Protein AF-0000000082833493 (afdb_homodimer)

Radius of gyration: 32.74 Å; Cα contacts (8 Å, |Δi|>4): 1853; chains: 2; bounding box: 82×92×68 Å

Sequence (1070 aa):
MSSVTVDHVSPGHGHGHDDHHHATPTGWRRWLFATNHKDIGTMYLIFSFVMLLEGGTLALLLRTELFEPGLQFFRPELFNQFTTMHGLIMVFGAIMPAFVGFANWMIPMQIGASDMAFARMNNFSFWLLPVAAIMLTASFFVPGGATAAGWTLYAPLSLQMGPGMDLAIFAMHIMGASSIMGAINIIVTVLNMRAPGMTLMKMPLFCWTWLITAFLLLAVMPVLAAAITMVLTDRHFGTGFFNAAAGGDPVLYQHVFWFFGHPEVYIMILPAFGIVSAIVPAFARKKLFGYASMVYATASIAVLSFIVWAHHMFTTGMPVTGQLYFMYATMLISIPTGVKVFNWVATMWRGSMTFETPMLFSIGFIFVFTMGGFTGLILSVAPIDIQVHDTYYVVAHFHYVLVAGSLFALFAGTYYWLPKWTGRMYSEKLGKLHFWSTLISFNVTFFPMHFLGLAGMPRRYADYAAQFTTFHQIATIGAFWFGLSQLIFLWAVLRCYMGKGEKATAKPWEGAEGLEWTVPSPAPFHTFETPPEVKMSSVTVDHVSPGHGHGHDDHHHATPTGWRRWLFATNHKDIGTMYLIFSFVMLLEGGTLALLLRTELFEPGLQFFRPELFNQFTTMHGLIMVFGAIMPAFVGFANWMIPMQIGASDMAFARMNNFSFWLLPVAAIMLTASFFVPGGATAAGWTLYAPLSLQMGPGMDLAIFAMHIMGASSIMGAINIIVTVLNMRAPGMTLMKMPLFCWTWLITAFLLLAVMPVLAAAITMVLTDRHFGTGFFNAAAGGDPVLYQHVFWFFGHPEVYIMILPAFGIVSAIVPAFARKKLFGYASMVYATASIAVL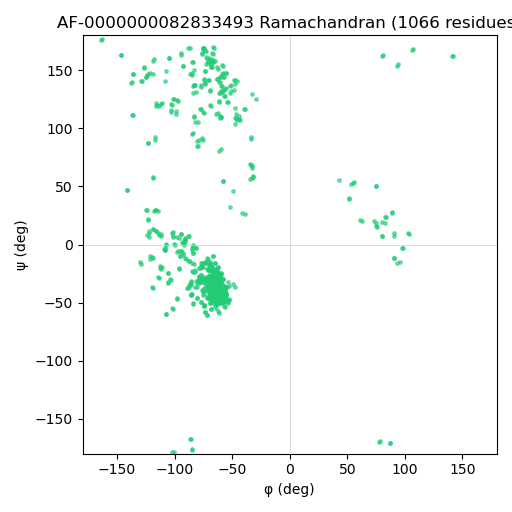SFIVWAHHMFTTGMPVTGQLYFMYATMLISIPTGVKVFNWVATMWRGSMTFETPMLFSIGFIFVFTMGGFTGLILSVAPIDIQVHDTYYVVAHFHYVLVAGSLFALFAGTYYWLPKWTGRMYSEKLGKLHFWSTLISFNVTFFPMHFLGLAGMPRRYADYAAQFTTFHQIATIGAFWFGLSQLIFLWAVLRCYMGKGEKATAKPWEGAEGLEWTVPSPAPFHTFETPPEVK

pLDDT: mean 92.71, std 12.49, range [27.11, 98.75]

InterPro domains:
  IPR000883 Cytochrome c oxidase subunit I [PF00115] (39-480)
  IPR000883 Cytochrome c oxidase subunit I [PR01165] (30-55)
  IPR000883 Cytochrome c oxidase subunit I [PR01165] (77-100)
  IPR000883 Cytochrome c oxidase subunit I [PR01165] (104-128)
  IPR000883 Cytochrome c oxidase subunit I [PR01165] (147-159)
  IPR000883 Cytochrome c oxidase subunit I [PR01165] (176-194)
  IPR000883 Cytochrome c oxidase subunit I [PR01165] (205-224)
  IPR000883 Cytochrome c oxidase subunit I [PR01165] (256-277)
  IPR000883 Cytochrome c oxidase subunit I [PR01165] (302-317)
  IPR000883 Cytochrome c oxidase subunit I [PR01165] (326-347)
  IPR000883 Cytochrome c oxidase subunit I [PR01165] (361-379)
  IPR000883 Cytochrome c oxidase subunit I [PR01165] (389-408)
  IPR000883 Cytochrome c oxidase subunit I [PR01165] (439-460)
  IPR000883 Cytochrome c oxidase subunit I [PTHR10422] (28-535)
  IPR014241 Cytochrome c oxidase, subunit I bacterial type [TIGR02891] (31-534)
  IPR023615 Cytochrome c oxidase, subunit I, copper-binding site [PS00077] (258-312)
  IPR023616 Cytochrome c oxidase-like, subunit I domain [PS50855] (22-535)
  IPR033944 Cytochrome c oxidase subunit I domain [cd01663] (35-519)
  IPR036927 Cytochrome c oxidase-like, subunit I superfamily [G3DSA:1.20.210.10] (17-535)
  IPR036927 Cytochrome c oxidase-like, subunit I superfamily [SSF81442] (27-534)

Structure (mmCIF, N/CA/C/O backbone):
data_AF-0000000082833493-model_v1
#
loop_
_entity.id
_entity.type
_entity.pdbx_description
1 polymer 'Cytochrome c oxidase subunit 1'
#
loop_
_atom_site.group_PDB
_atom_site.id
_atom_site.type_symbol
_atom_site.label_atom_id
_atom_site.label_alt_id
_atom_site.label_comp_id
_atom_site.label_asym_id
_atom_site.label_entity_id
_atom_site.label_seq_id
_atom_site.pdbx_PDB_ins_code
_atom_site.Cartn_x
_atom_site.Cartn_y
_atom_site.Cartn_z
_atom_site.occupancy
_atom_site.B_iso_or_equiv
_atom_site.auth_seq_id
_atom_site.auth_comp_id
_atom_site.auth_asym_id
_atom_site.auth_atom_id
_atom_site.pdbx_PDB_model_num
ATOM 1 N N . MET A 1 1 ? 26.547 10.492 4.141 1 30.23 1 MET A N 1
ATOM 2 C CA . MET A 1 1 ? 26.688 11.406 5.27 1 30.23 1 MET A CA 1
ATOM 3 C C . MET A 1 1 ? 27.828 12.391 5.027 1 30.23 1 MET A C 1
ATOM 5 O O . MET A 1 1 ? 28.984 11.984 4.871 1 30.23 1 MET A O 1
ATOM 9 N N . SER A 1 2 ? 27.422 13.469 4.418 1 37.22 2 SER A N 1
ATOM 10 C CA . SER A 1 2 ? 28.391 14.484 4.012 1 37.22 2 SER A CA 1
ATOM 11 C C . SER A 1 2 ? 29.156 15.039 5.215 1 37.22 2 SER A C 1
ATOM 13 O O . SER A 1 2 ? 28.578 15.242 6.285 1 37.22 2 SER A O 1
ATOM 15 N N . SER A 1 3 ? 30.344 14.703 5.25 1 40.12 3 SER A N 1
ATOM 16 C CA . SER A 1 3 ? 31.25 15.312 6.227 1 40.12 3 SER A CA 1
ATOM 17 C C . SER A 1 3 ? 31.344 16.812 6.02 1 40.12 3 SER A C 1
ATOM 19 O O . SER A 1 3 ? 31.453 17.281 4.883 1 40.12 3 SER A O 1
ATOM 21 N N . VAL A 1 4 ? 30.812 17.5 6.93 1 49.12 4 VAL A N 1
ATOM 22 C CA . VAL A 1 4 ? 30.922 18.953 6.93 1 49.12 4 VAL A CA 1
ATOM 23 C C . VAL A 1 4 ? 32.25 19.375 7.539 1 49.12 4 VAL A C 1
ATOM 25 O O . VAL A 1 4 ? 32.625 18.906 8.625 1 49.12 4 VAL A O 1
ATOM 28 N N . THR A 1 5 ? 33.25 19.828 6.809 1 40.78 5 THR A N 1
ATOM 29 C CA . THR A 1 5 ? 34.438 20.453 7.395 1 40.78 5 THR A CA 1
ATOM 30 C C . THR A 1 5 ? 34.125 21.875 7.852 1 40.78 5 THR A C 1
ATOM 32 O O . THR A 1 5 ? 33.812 22.734 7.031 1 40.78 5 THR A O 1
ATOM 35 N N . VAL A 1 6 ? 33.75 22.016 9.031 1 43.41 6 VAL A N 1
ATOM 36 C CA . VAL A 1 6 ? 33.656 23.375 9.562 1 43.41 6 VAL A CA 1
ATOM 37 C C . VAL A 1 6 ? 35.031 23.875 9.984 1 43.41 6 VAL A C 1
ATOM 39 O O . VAL A 1 6 ? 35.688 23.25 10.82 1 43.41 6 VAL A O 1
ATOM 42 N N . ASP A 1 7 ? 35.969 24.531 9.25 1 33.78 7 ASP A N 1
ATOM 43 C CA . ASP A 1 7 ? 37.219 25.172 9.656 1 33.78 7 ASP A CA 1
ATOM 44 C C . ASP A 1 7 ? 37.031 25.984 10.93 1 33.78 7 ASP A C 1
ATOM 46 O O . ASP A 1 7 ? 36.125 26.844 10.992 1 33.78 7 ASP A O 1
ATOM 50 N N . HIS A 1 8 ? 37.531 25.5 11.992 1 35.41 8 HIS A N 1
ATOM 51 C CA . HIS A 1 8 ? 37.594 26.281 13.227 1 35.41 8 HIS A CA 1
ATOM 52 C C . HIS A 1 8 ? 38.438 27.531 13.062 1 35.41 8 HIS A C 1
ATOM 54 O O . HIS A 1 8 ? 39.656 27.438 12.828 1 35.41 8 HIS A O 1
ATOM 60 N N . VAL A 1 9 ? 38.094 28.641 12.531 1 33.94 9 VAL A N 1
ATOM 61 C CA . VAL A 1 9 ? 38.812 29.906 12.547 1 33.94 9 VAL A CA 1
ATOM 62 C C . VAL A 1 9 ? 39.312 30.203 13.961 1 33.94 9 VAL A C 1
ATOM 64 O O . VAL A 1 9 ? 38.531 30.156 14.914 1 33.94 9 VAL A O 1
ATOM 67 N N . SER A 1 10 ? 40.562 30.094 14.258 1 32.34 10 SER A N 1
ATOM 68 C CA . SER A 1 10 ? 41.25 30.594 15.445 1 32.34 10 SER A CA 1
ATOM 69 C C . SER A 1 10 ? 40.938 32.094 15.656 1 32.34 10 SER A C 1
ATOM 71 O O . SER A 1 10 ? 40.812 32.844 14.688 1 32.34 10 SER A O 1
ATOM 73 N N . PRO A 1 11 ? 40.656 32.594 16.875 1 33.34 11 PRO A N 1
ATOM 74 C CA . PRO A 1 11 ? 40.406 34 17.203 1 33.34 11 PRO A CA 1
ATOM 75 C C . PRO A 1 11 ? 41.594 34.906 16.812 1 33.34 11 PRO A C 1
ATOM 77 O O . PRO A 1 11 ? 42.656 34.844 17.422 1 33.34 11 PRO A O 1
ATOM 80 N N . GLY A 1 12 ? 42.125 34.969 15.625 1 29.08 12 GLY A N 1
ATOM 81 C CA . GLY A 1 12 ? 43.156 36 15.438 1 29.08 12 GLY A CA 1
ATOM 82 C C . GLY A 1 12 ? 42.781 37.344 15.984 1 29.08 12 GLY A C 1
ATOM 83 O O . GLY A 1 12 ? 41.594 37.625 16.219 1 29.08 12 GLY A O 1
ATOM 84 N N . HIS A 1 13 ? 43.75 38.125 16.625 1 33.56 13 HIS A N 1
ATOM 85 C CA . HIS A 1 13 ? 43.688 39.469 17.219 1 33.56 13 HIS A CA 1
ATOM 86 C C . HIS A 1 13 ? 43.062 40.438 16.25 1 33.56 13 HIS A C 1
ATOM 88 O O . HIS A 1 13 ? 43.719 40.906 15.305 1 33.56 13 HIS A O 1
ATOM 94 N N . GLY A 1 14 ? 42 40.125 15.617 1 27.11 14 GLY A N 1
ATOM 95 C CA . GLY A 1 14 ? 41.375 41 14.617 1 27.11 14 GLY A CA 1
ATOM 96 C C . GLY A 1 14 ? 41.219 42.438 15.086 1 27.11 14 GLY A C 1
ATOM 97 O O . GLY A 1 14 ? 41.219 42.719 16.281 1 27.11 14 GLY A O 1
ATOM 98 N N . HIS A 1 15 ? 41.875 43.406 14.406 1 33.81 15 HIS A N 1
ATOM 99 C CA . HIS A 1 15 ? 41.469 44.812 14.5 1 33.81 15 HIS A CA 1
ATOM 100 C C . HIS A 1 15 ? 39.969 44.938 14.766 1 33.81 15 HIS A C 1
ATOM 102 O O . HIS A 1 15 ? 39.188 44.062 14.391 1 33.81 15 HIS A O 1
ATOM 108 N N . GLY A 1 16 ? 39.594 45.656 15.828 1 31 16 GLY A N 1
ATOM 109 C CA . GLY A 1 16 ? 38.312 46.031 16.375 1 31 16 GLY A CA 1
ATOM 110 C C . GLY A 1 16 ? 37.281 46.375 15.32 1 31 16 GLY A C 1
ATOM 111 O O . GLY A 1 16 ? 37.062 47.562 15.008 1 31 16 GLY A O 1
ATOM 112 N N . HIS A 1 17 ? 37.406 45.812 14.078 1 31.58 17 HIS A N 1
ATOM 113 C CA . HIS A 1 17 ? 36.219 46.219 13.344 1 31.58 17 HIS A CA 1
ATOM 114 C C . HIS A 1 17 ? 34.938 46.031 14.188 1 31.58 17 HIS A C 1
ATOM 116 O O . HIS A 1 17 ? 34.844 45.062 14.961 1 31.58 17 HIS A O 1
ATOM 122 N N . ASP A 1 18 ? 34.312 47.125 14.562 1 31.5 18 ASP A N 1
ATOM 123 C CA . ASP A 1 18 ? 33 47.219 15.211 1 31.5 18 ASP A CA 1
ATOM 124 C C . ASP A 1 18 ? 32.094 46.094 14.734 1 31.5 18 ASP A C 1
ATOM 126 O O . ASP A 1 18 ? 31.75 46.031 13.547 1 31.5 18 ASP A O 1
ATOM 130 N N . ASP A 1 19 ? 32.406 44.875 15.086 1 35.03 19 ASP A N 1
ATOM 131 C CA . ASP A 1 19 ? 31.391 43.844 15 1 35.03 19 ASP A CA 1
ATOM 132 C C . ASP A 1 19 ? 29.984 44.375 15.258 1 35.03 19 ASP A C 1
ATOM 134 O O . ASP A 1 19 ? 29.641 44.719 16.391 1 35.03 19 ASP A O 1
ATOM 138 N N . HIS A 1 20 ? 29.578 45.344 14.422 1 34.84 20 HIS A N 1
ATOM 139 C CA . HIS A 1 20 ? 28.156 45.688 14.555 1 34.84 20 HIS A CA 1
ATOM 140 C C . HIS A 1 20 ? 27.328 44.438 14.898 1 34.84 20 HIS A C 1
ATOM 142 O O . HIS A 1 20 ? 27.016 43.625 14.016 1 34.84 20 HIS A O 1
ATOM 148 N N . HIS A 1 21 ? 27.641 43.781 15.93 1 41.12 21 HIS A N 1
ATOM 149 C CA . HIS A 1 21 ? 26.625 42.875 16.5 1 41.12 21 HIS A CA 1
ATOM 150 C C . HIS A 1 21 ? 25.219 43.469 16.312 1 41.12 21 HIS A C 1
ATOM 152 O O . HIS A 1 21 ? 24.906 44.5 16.859 1 41.12 21 HIS A O 1
ATOM 158 N N . HIS A 1 22 ? 24.75 43.531 15.156 1 50.31 22 HIS A N 1
ATOM 159 C CA . HIS A 1 22 ? 23.359 43.938 15.008 1 50.31 22 HIS A CA 1
ATOM 160 C C . HIS A 1 22 ? 22.516 43.438 16.172 1 50.31 22 HIS A C 1
ATOM 162 O O . HIS A 1 22 ? 22.484 42.219 16.438 1 50.31 22 HIS A O 1
ATOM 168 N N . ALA A 1 23 ? 22.359 44.156 17.188 1 57.97 23 ALA A N 1
ATOM 169 C CA . ALA A 1 23 ? 21.562 43.969 18.391 1 57.97 23 ALA A CA 1
ATOM 170 C C . ALA A 1 23 ? 20.219 43.344 18.078 1 57.97 23 ALA A C 1
ATOM 172 O O . ALA A 1 23 ? 19.578 43.688 17.078 1 57.97 23 ALA A O 1
ATOM 173 N N . THR A 1 24 ? 19.938 42.188 18.562 1 68.06 24 THR A N 1
ATOM 174 C CA . THR A 1 24 ? 18.609 41.562 18.516 1 68.06 24 THR A CA 1
ATOM 175 C C . THR A 1 24 ? 17.547 42.562 18.953 1 68.06 24 THR A C 1
ATOM 177 O O . THR A 1 24 ? 17.641 43.156 20.031 1 68.06 24 THR A O 1
ATOM 180 N N . PRO A 1 25 ? 16.734 43.031 18.016 1 74.88 25 PRO A N 1
ATOM 181 C CA . PRO A 1 25 ? 15.648 43.938 18.406 1 74.88 25 PRO A CA 1
ATOM 182 C C . PRO A 1 25 ? 14.852 43.438 19.594 1 74.88 25 PRO A C 1
ATOM 184 O O . PRO A 1 25 ? 14.789 42.219 19.844 1 74.88 25 PRO A O 1
ATOM 187 N N . THR A 1 26 ? 14.461 44.344 20.469 1 80.88 26 THR A N 1
ATOM 188 C CA . THR A 1 26 ? 13.672 44 21.641 1 80.88 26 THR A CA 1
ATOM 189 C C . THR A 1 26 ? 12.32 44.688 21.625 1 80.88 26 THR A C 1
ATOM 191 O O . THR A 1 26 ? 12.102 45.625 20.828 1 80.88 26 THR A O 1
ATOM 194 N N . GLY A 1 27 ? 11.398 44.188 22.344 1 83.31 27 GLY A N 1
ATOM 195 C CA . GLY A 1 27 ? 10.109 44.844 22.484 1 83.31 27 GLY A CA 1
ATOM 196 C C . GLY A 1 27 ? 9.125 44.469 21.391 1 83.31 27 GLY A C 1
ATOM 197 O O . GLY A 1 27 ? 9.312 43.469 20.688 1 83.31 27 GLY A O 1
ATOM 198 N N . TRP A 1 28 ? 8.008 45.125 21.312 1 86.5 28 TRP A N 1
ATOM 199 C CA . TRP A 1 28 ? 6.93 44.812 20.375 1 86.5 28 TRP A CA 1
ATOM 200 C C . TRP A 1 28 ? 7.383 45.031 18.938 1 86.5 28 TRP A C 1
ATOM 202 O O . TRP A 1 28 ? 6.883 44.375 18.016 1 86.5 28 TRP A O 1
ATOM 212 N N . ARG A 1 29 ? 8.344 45.844 18.625 1 86.25 29 ARG A N 1
ATOM 213 C CA . ARG A 1 29 ? 8.836 46.125 17.281 1 86.25 29 ARG A CA 1
ATOM 214 C C . ARG A 1 29 ? 9.594 44.938 16.703 1 86.25 29 ARG A C 1
ATOM 216 O O . ARG A 1 29 ? 9.602 44.75 15.492 1 86.25 29 ARG A O 1
ATOM 223 N N . ARG A 1 30 ? 10.195 44.156 17.562 1 86.75 30 ARG A N 1
ATOM 224 C CA . ARG A 1 30 ? 10.883 42.938 17.125 1 86.75 30 ARG A CA 1
ATOM 225 C C . ARG A 1 30 ? 9.914 42 16.422 1 86.75 30 ARG A C 1
ATOM 227 O O . ARG A 1 30 ? 10.25 41.438 15.367 1 86.75 30 ARG A O 1
ATOM 234 N N . TRP A 1 31 ? 8.797 41.969 16.953 1 88.75 31 TRP A N 1
ATOM 235 C CA . TRP A 1 31 ? 7.824 41.031 16.453 1 88.75 31 TRP A CA 1
ATOM 236 C C . TRP A 1 31 ? 7.004 41.594 15.312 1 88.75 31 TRP A C 1
ATOM 238 O O . TRP A 1 31 ? 6.723 40.906 14.328 1 88.75 31 TRP A O 1
ATOM 248 N N . LEU A 1 32 ? 6.656 42.844 15.359 1 89.31 32 LEU A N 1
ATOM 249 C CA . LEU A 1 32 ? 5.844 43.469 14.328 1 89.31 32 LEU A CA 1
ATOM 250 C C . LEU A 1 32 ? 6.629 43.625 13.031 1 89.31 32 LEU A C 1
ATOM 252 O O . LEU A 1 32 ? 6.062 43.5 11.945 1 89.31 32 LEU A O 1
ATOM 256 N N . PHE A 1 33 ? 7.953 43.906 13.102 1 89.25 33 PHE A N 1
ATOM 257 C CA . PHE A 1 33 ? 8.781 44.094 11.922 1 89.25 33 PHE A CA 1
ATOM 258 C C . PHE A 1 33 ? 9.844 43 11.805 1 89.25 33 PHE A C 1
ATOM 260 O O . PHE A 1 33 ? 10.953 43.281 11.344 1 89.25 33 PHE A O 1
ATOM 267 N N . ALA A 1 34 ? 9.453 41.906 12.344 1 89.25 34 ALA A N 1
ATOM 268 C CA . ALA A 1 34 ? 10.391 40.781 12.352 1 89.25 34 ALA A CA 1
ATOM 269 C C . ALA A 1 34 ? 10.867 40.438 10.945 1 89.25 34 ALA A C 1
ATOM 271 O O . ALA A 1 34 ? 10.07 40.406 10 1 89.25 34 ALA A O 1
ATOM 272 N N . THR A 1 35 ? 12.141 40.25 10.758 1 89.81 35 THR A N 1
ATOM 273 C CA . THR A 1 35 ? 12.703 39.812 9.484 1 89.81 35 THR A CA 1
ATOM 274 C C . THR A 1 35 ? 13.469 38.5 9.656 1 89.81 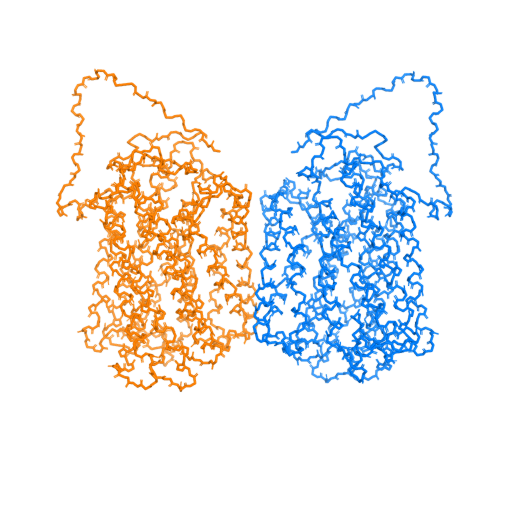35 THR A C 1
ATOM 276 O O . THR A 1 35 ? 13.781 37.812 8.68 1 89.81 35 THR A O 1
ATOM 279 N N . ASN A 1 36 ? 13.695 38.156 10.852 1 94.81 36 ASN A N 1
ATOM 280 C CA . ASN A 1 36 ? 14.391 36.906 11.141 1 94.81 36 ASN A CA 1
ATOM 281 C C . ASN A 1 36 ? 13.445 35.719 11.078 1 94.81 36 ASN A C 1
ATOM 283 O O . ASN A 1 36 ? 12.359 35.75 11.664 1 94.81 36 ASN A O 1
ATOM 287 N N . HIS A 1 37 ? 13.859 34.688 10.367 1 96 37 HIS A N 1
ATOM 288 C CA . HIS A 1 37 ? 13.008 33.531 10.125 1 96 37 HIS A CA 1
ATOM 289 C C . HIS A 1 37 ? 12.648 32.844 11.43 1 96 37 HIS A C 1
ATOM 291 O O . HIS A 1 37 ? 11.578 32.25 11.547 1 96 37 HIS A O 1
ATOM 297 N N . LYS A 1 38 ? 13.492 32.875 12.469 1 96.88 38 LYS A N 1
ATOM 298 C CA . LYS A 1 38 ? 13.203 32.25 13.758 1 96.88 38 LYS A CA 1
ATOM 299 C C . LYS A 1 38 ? 12.094 32.969 14.5 1 96.88 38 LYS A C 1
ATOM 301 O O . LYS A 1 38 ? 11.219 32.344 15.102 1 96.88 38 LYS A O 1
ATOM 306 N N . ASP A 1 39 ? 12.156 34.281 14.438 1 96.5 39 ASP A N 1
ATOM 307 C CA . ASP A 1 39 ? 11.086 35.062 15.039 1 96.5 39 ASP A CA 1
ATOM 308 C C . ASP A 1 39 ? 9.758 34.844 14.32 1 96.5 39 ASP A C 1
ATOM 310 O O . ASP A 1 39 ? 8.727 34.656 14.961 1 96.5 39 ASP A O 1
ATOM 314 N N . ILE A 1 40 ? 9.812 34.875 13.055 1 97.44 40 ILE A N 1
ATOM 315 C CA . ILE A 1 40 ? 8.594 34.688 12.273 1 97.44 40 ILE A CA 1
ATOM 316 C C . ILE A 1 40 ? 8.047 33.281 12.492 1 97.44 40 ILE A C 1
ATOM 318 O O . ILE A 1 40 ? 6.84 33.094 12.648 1 97.44 40 ILE A O 1
ATOM 322 N N . GLY A 1 41 ? 8.961 32.281 12.484 1 97.81 41 GLY A N 1
ATOM 323 C CA . GLY A 1 41 ? 8.531 30.938 12.805 1 97.81 41 GLY A CA 1
ATOM 324 C C . GLY A 1 41 ? 7.848 30.828 14.148 1 97.81 41 GLY A C 1
ATOM 325 O O . GLY A 1 41 ? 6.828 30.141 14.281 1 97.81 41 GLY A O 1
ATOM 326 N N . THR A 1 42 ? 8.391 31.484 15.117 1 97.25 42 THR A N 1
ATOM 327 C CA . THR A 1 42 ? 7.812 31.484 16.453 1 97.25 42 THR A CA 1
ATOM 328 C C . THR A 1 42 ? 6.426 32.125 16.453 1 97.25 42 THR A C 1
ATOM 330 O O . THR A 1 42 ? 5.504 31.625 17.094 1 97.25 42 THR A O 1
ATOM 333 N N . MET A 1 43 ? 6.309 33.219 15.734 1 97.88 43 MET A N 1
ATOM 334 C CA . MET A 1 43 ? 5.012 33.875 15.633 1 97.88 43 MET A CA 1
ATOM 335 C C . MET A 1 43 ? 3.979 32.969 15 1 97.88 43 MET A C 1
ATOM 337 O O . MET A 1 43 ? 2.848 32.875 15.484 1 97.88 43 MET A O 1
ATOM 341 N N . TYR A 1 44 ? 4.367 32.281 13.906 1 98.38 44 TYR A N 1
ATOM 342 C CA . TYR A 1 44 ? 3.473 31.328 13.266 1 98.38 44 TYR A CA 1
ATOM 343 C C . TYR A 1 44 ? 3.033 30.25 14.258 1 98.38 44 TYR A C 1
ATOM 345 O O . TYR A 1 44 ? 1.855 29.891 14.305 1 98.38 44 TYR A O 1
ATOM 353 N N . LEU A 1 45 ? 3.943 29.75 15.055 1 98.25 45 LEU A N 1
ATOM 354 C CA . LEU A 1 45 ? 3.646 28.656 15.969 1 98.25 45 LEU A CA 1
ATOM 355 C C . LEU A 1 45 ? 2.738 29.125 17.094 1 98.25 45 LEU A C 1
ATOM 357 O O . LEU A 1 45 ? 1.826 28.406 17.516 1 98.25 45 LEU A O 1
ATOM 361 N N . ILE A 1 46 ? 2.973 30.312 17.609 1 97.38 46 ILE A N 1
ATOM 362 C CA . ILE A 1 46 ? 2.119 30.859 18.656 1 97.38 46 ILE A CA 1
ATOM 363 C C . ILE A 1 46 ? 0.712 31.094 18.109 1 97.38 46 ILE A C 1
ATOM 365 O O . ILE A 1 46 ? -0.276 30.688 18.734 1 97.38 46 ILE A O 1
ATOM 369 N N . PHE A 1 47 ? 0.661 31.719 16.953 1 98.06 47 PHE A N 1
ATOM 370 C CA . PHE A 1 47 ? -0.622 31.953 16.297 1 98.06 47 PHE A CA 1
ATOM 371 C C . PHE A 1 47 ? -1.368 30.641 16.094 1 98.06 47 PHE A C 1
ATOM 373 O O . PHE A 1 47 ? -2.555 30.531 16.406 1 98.06 47 PHE A O 1
ATOM 380 N N . SER A 1 48 ? -0.65 29.672 15.555 1 98.19 48 SER A N 1
ATOM 381 C CA . SER A 1 48 ? -1.245 28.359 15.266 1 98.19 48 SER A CA 1
ATOM 382 C C . SER A 1 48 ? -1.787 27.719 16.531 1 98.19 48 SER A C 1
ATOM 384 O O . SER A 1 48 ? -2.842 27.078 16.516 1 98.19 48 SER A O 1
ATOM 386 N N . PHE A 1 49 ? -1.062 27.797 17.609 1 97.5 49 PHE A N 1
ATOM 387 C CA . PHE A 1 49 ? -1.516 27.188 18.859 1 97.5 49 PHE A CA 1
ATOM 388 C C . PHE A 1 49 ? -2.762 27.891 19.375 1 97.5 49 PHE A C 1
ATOM 390 O O . PHE A 1 49 ? -3.668 27.234 19.906 1 97.5 49 PHE A O 1
ATOM 397 N N . VAL A 1 50 ? -2.801 29.203 19.25 1 97.62 50 VAL A N 1
ATOM 398 C CA . VAL A 1 50 ? -3.986 29.953 19.656 1 97.62 50 VAL A CA 1
ATOM 399 C C . VAL A 1 50 ? -5.191 29.5 18.844 1 97.62 50 VAL A C 1
ATOM 401 O O . VAL A 1 50 ? -6.277 29.281 19.391 1 97.62 50 VAL A O 1
ATOM 404 N N . MET A 1 51 ? -4.977 29.375 17.594 1 98.31 51 MET A N 1
ATOM 405 C CA . MET A 1 51 ? -6.055 28.922 16.719 1 98.31 51 MET A CA 1
ATOM 406 C C . MET A 1 51 ? -6.453 27.484 17.047 1 98.31 51 MET A C 1
ATOM 408 O O . MET A 1 51 ? -7.625 27.125 16.922 1 98.31 51 MET A O 1
ATOM 412 N N . LEU A 1 52 ? -5.457 26.641 17.406 1 97.56 52 LEU A N 1
ATOM 413 C CA . LEU A 1 52 ? -5.75 25.281 17.844 1 97.56 52 LEU A CA 1
ATOM 414 C C . LEU A 1 52 ? -6.68 25.281 19.047 1 97.56 52 LEU A C 1
ATOM 416 O O . LEU A 1 52 ? -7.613 24.484 19.125 1 97.56 52 LEU A O 1
ATOM 420 N N . LEU A 1 53 ? -6.426 26.188 19.984 1 97.19 53 LEU A N 1
ATOM 421 C CA . LEU A 1 53 ? -7.258 26.297 21.172 1 97.19 53 LEU A CA 1
ATOM 422 C C . LEU A 1 53 ? -8.664 26.766 20.828 1 97.19 53 LEU A C 1
ATOM 424 O O . LEU A 1 53 ? -9.648 26.266 21.359 1 97.19 53 LEU A O 1
ATOM 428 N N . GLU A 1 54 ? -8.703 27.734 19.922 1 97.69 54 GLU A N 1
ATOM 429 C CA . GLU A 1 54 ? -10.016 28.219 19.5 1 97.69 54 GLU A CA 1
ATOM 430 C C . GLU A 1 54 ? -10.805 27.125 18.781 1 97.69 54 GLU A C 1
ATOM 432 O O . GLU A 1 54 ? -11.953 26.844 19.141 1 97.69 54 GLU A O 1
ATOM 437 N N . GLY A 1 55 ? -10.164 26.531 17.75 1 97.62 55 GLY A N 1
ATOM 438 C CA . GLY A 1 55 ? -10.82 25.453 17.047 1 97.62 55 GLY A CA 1
ATOM 439 C C . GLY A 1 55 ? -11.164 24.281 17.953 1 97.62 55 GLY A C 1
ATOM 440 O O . GLY A 1 55 ? -12.203 23.641 17.781 1 97.62 55 GLY A O 1
ATOM 441 N N . GLY A 1 56 ? -10.266 23.969 18.922 1 97.44 56 GLY A N 1
ATOM 442 C CA . GLY A 1 56 ? -10.523 22.922 19.891 1 97.44 56 GLY A CA 1
ATOM 443 C C . GLY A 1 56 ? -11.695 23.219 20.797 1 97.44 56 GLY A C 1
ATOM 444 O O . GLY A 1 56 ? -12.469 22.312 21.141 1 97.44 56 GLY A O 1
ATOM 445 N N . THR A 1 57 ? -11.789 24.438 21.188 1 98 57 THR A N 1
ATOM 446 C CA . THR A 1 57 ? -12.922 24.844 22.031 1 98 57 THR A CA 1
ATOM 447 C C . THR A 1 57 ? -14.242 24.641 21.281 1 98 57 THR A C 1
ATOM 449 O O . THR A 1 57 ? -15.211 24.156 21.859 1 98 57 THR A O 1
ATOM 452 N N . LEU A 1 58 ? -14.297 25.047 20.047 1 98.06 58 LEU A N 1
ATOM 453 C CA . LEU A 1 58 ? -15.5 24.812 19.25 1 98.06 58 LEU A CA 1
ATOM 454 C C . LEU A 1 58 ? -15.828 23.328 19.172 1 98.06 58 LEU A C 1
ATOM 456 O O . LEU A 1 58 ? -17 22.953 19.25 1 98.06 58 LEU A O 1
ATOM 460 N N . ALA A 1 59 ? -14.789 22.469 19.016 1 97.69 59 ALA A N 1
ATOM 461 C CA . ALA A 1 59 ? -14.992 21.016 18.984 1 97.69 59 ALA A CA 1
ATOM 462 C C . ALA A 1 59 ? -15.586 20.516 20.297 1 97.69 59 ALA A C 1
ATOM 464 O O . ALA A 1 59 ? -16.453 19.641 20.297 1 97.69 59 ALA A O 1
ATOM 465 N N . LEU A 1 60 ? -15.125 21.031 21.406 1 98.12 60 LEU A N 1
ATOM 466 C CA . LEU A 1 60 ? -15.633 20.609 22.719 1 98.12 60 LEU A CA 1
ATOM 467 C C . LEU A 1 60 ? -17.078 21.062 22.906 1 98.12 60 LEU A C 1
ATOM 469 O O . LEU A 1 60 ? -17.859 20.359 23.547 1 98.12 60 LEU A O 1
ATOM 473 N N . LEU A 1 61 ? -17.422 22.188 22.359 1 97.81 61 LEU A N 1
ATOM 474 C CA . LEU A 1 61 ? -18.797 22.641 22.422 1 97.81 61 LEU A CA 1
ATOM 475 C C . LEU A 1 61 ? -19.703 21.734 21.594 1 97.81 61 LEU A C 1
ATOM 477 O O . LEU A 1 61 ? -20.828 21.422 22.016 1 97.81 61 LEU A O 1
ATOM 481 N N . LEU A 1 62 ? -19.203 21.297 20.453 1 97.12 62 LEU A N 1
ATOM 482 C CA . LEU A 1 62 ? -19.953 20.328 19.641 1 97.12 62 LEU A CA 1
ATOM 483 C C . LEU A 1 62 ? -20.188 19.047 20.438 1 97.12 62 LEU A C 1
ATOM 485 O O . LEU A 1 62 ? -21.312 18.547 20.469 1 97.12 62 LEU A O 1
ATOM 489 N N . ARG A 1 63 ? -19.125 18.625 21.047 1 97.5 63 ARG A N 1
ATOM 490 C CA . ARG A 1 63 ? -19.203 17.359 21.781 1 97.5 63 ARG A CA 1
ATOM 491 C C . ARG A 1 63 ? -20.141 17.484 22.984 1 97.5 63 ARG A C 1
ATOM 493 O O . ARG A 1 63 ? -20.828 16.531 23.344 1 97.5 63 ARG A O 1
ATOM 500 N N . THR A 1 64 ? -20.141 18.641 23.578 1 97.5 64 THR A N 1
ATOM 501 C CA . THR A 1 64 ? -21.031 18.891 24.703 1 97.5 64 THR A CA 1
ATOM 502 C C . THR A 1 64 ? -22.484 18.75 24.266 1 97.5 64 THR A C 1
ATOM 504 O O . THR A 1 64 ? -23.297 18.125 24.969 1 97.5 64 THR A O 1
ATOM 507 N N . GLU A 1 65 ? -22.828 19.312 23.109 1 97.5 65 GLU A N 1
ATOM 508 C CA . GLU A 1 65 ? -24.188 19.188 22.594 1 97.5 65 GLU A CA 1
ATOM 509 C C . GLU A 1 65 ? -24.547 17.734 22.281 1 97.5 65 GLU A C 1
ATOM 511 O O . GLU A 1 65 ? -25.688 17.328 22.453 1 97.5 65 GLU A O 1
ATOM 516 N N . LEU A 1 66 ? -23.594 16.922 21.859 1 97.06 66 LEU A N 1
ATOM 517 C CA . LEU A 1 66 ? -23.844 15.586 21.344 1 97.06 66 LEU A CA 1
ATOM 518 C C . LEU A 1 66 ? -23.766 14.547 22.453 1 97.06 66 LEU A C 1
ATOM 520 O O . LEU A 1 66 ? -23.906 13.344 22.203 1 97.06 66 LEU A O 1
ATOM 524 N N . PHE A 1 67 ? -23.516 14.961 23.719 1 97.31 67 PHE A N 1
ATOM 525 C CA . PHE A 1 67 ? -23.375 14.023 24.828 1 97.31 67 PHE A CA 1
ATOM 526 C C . PHE A 1 67 ? -24.672 13.25 25.047 1 97.31 67 PHE A C 1
ATOM 528 O O . PHE A 1 67 ? -24.641 12.07 25.406 1 97.31 67 PHE A O 1
ATOM 535 N N . GLU A 1 68 ? -25.844 13.891 24.812 1 96.25 68 GLU A N 1
ATOM 536 C CA . GLU A 1 68 ? -27.156 13.273 24.906 1 96.25 68 GLU A CA 1
ATOM 537 C C . GLU A 1 68 ? -28.047 13.68 23.734 1 96.25 68 GLU A C 1
ATOM 539 O O . GLU A 1 68 ? -27.891 14.766 23.172 1 96.25 68 GLU A O 1
ATOM 544 N N . PRO A 1 69 ? -28.875 12.719 23.375 1 95 69 PRO A N 1
ATOM 545 C CA . PRO A 1 69 ? -29.797 13.094 22.297 1 95 69 PRO A CA 1
ATOM 546 C C . PRO A 1 69 ? -30.781 14.195 22.703 1 95 69 PRO A C 1
ATOM 548 O O . PRO A 1 69 ? -31.047 14.367 23.891 1 95 69 PRO A O 1
ATOM 551 N N . GLY A 1 70 ? -31.312 14.883 21.766 1 92.12 70 GLY A N 1
ATOM 552 C CA . GLY A 1 70 ? -32.125 16.062 22.016 1 92.12 70 GLY A CA 1
ATOM 553 C C . GLY A 1 70 ? -31.312 17.359 21.969 1 92.12 70 GLY A C 1
ATOM 554 O O . GLY A 1 70 ? -30.094 17.328 22.078 1 92.12 70 GLY A O 1
ATOM 555 N N . LEU A 1 71 ? -31.969 18.484 21.672 1 89.38 71 LEU A N 1
ATOM 556 C CA . LEU A 1 71 ? -31.297 19.781 21.703 1 89.38 71 LEU A CA 1
ATOM 557 C C . LEU A 1 71 ? -31.094 20.25 23.141 1 89.38 71 LEU A C 1
ATOM 559 O O . LEU A 1 71 ? -32.062 20.5 23.859 1 89.38 71 LEU A O 1
ATOM 563 N N . GLN A 1 72 ? -29.859 20.312 23.5 1 88 72 GLN A N 1
ATOM 564 C CA . GLN A 1 72 ? -29.547 20.578 24.906 1 88 72 GLN A CA 1
ATOM 565 C C . GLN A 1 72 ? -29.141 22.047 25.094 1 88 72 GLN A C 1
ATOM 567 O O . GLN A 1 72 ? -29.766 22.766 25.875 1 88 72 GLN A O 1
ATOM 572 N N . PHE A 1 73 ? -28.141 22.453 24.328 1 92.94 73 PHE A N 1
ATOM 573 C CA . PHE A 1 73 ? -27.516 23.734 24.656 1 92.94 73 PHE A CA 1
ATOM 574 C C . PHE A 1 73 ? -27.656 24.703 23.5 1 92.94 73 PHE A C 1
ATOM 576 O O . PHE A 1 73 ? -27.797 25.906 23.703 1 92.94 73 PHE A O 1
ATOM 583 N N . PHE A 1 74 ? -27.547 24.109 22.25 1 93.81 74 PHE A N 1
ATOM 584 C CA . PHE A 1 74 ? -27.453 25 21.109 1 93.81 74 PHE A CA 1
ATOM 585 C C . PHE A 1 74 ? -28.547 24.703 20.094 1 93.81 74 PHE A C 1
ATOM 587 O O . PHE A 1 74 ? -28.953 23.547 19.922 1 93.81 74 PHE A O 1
ATOM 594 N N . ARG A 1 75 ? -29.031 25.766 19.422 1 94.56 75 ARG A N 1
ATOM 595 C CA . ARG A 1 75 ? -29.891 25.578 18.266 1 94.56 75 ARG A CA 1
ATOM 596 C C . ARG A 1 75 ? -29.125 24.953 17.109 1 94.56 75 ARG A C 1
ATOM 598 O O . ARG A 1 75 ? -27.906 25.125 17 1 94.56 75 ARG A O 1
ATOM 605 N N . PRO A 1 76 ? -29.75 24.25 16.25 1 94.5 76 PRO A N 1
ATOM 606 C CA . PRO A 1 76 ? -29.078 23.547 15.156 1 94.5 76 PRO A CA 1
ATOM 607 C C . PRO A 1 76 ? -28.219 24.469 14.289 1 94.5 76 PRO A C 1
ATOM 609 O O . PRO A 1 76 ? -27.141 24.062 13.844 1 94.5 76 PRO A O 1
ATOM 612 N N . GLU A 1 77 ? -28.656 25.641 14.078 1 93.94 77 GLU A N 1
ATOM 613 C CA . GLU A 1 77 ? -27.891 26.578 13.258 1 93.94 77 GLU A CA 1
ATOM 614 C C . GLU A 1 77 ? -26.547 26.906 13.906 1 93.94 77 GLU A C 1
ATOM 616 O O . GLU A 1 77 ? -25.516 26.922 13.234 1 93.94 77 GLU A O 1
ATOM 621 N N . LEU A 1 78 ? -26.594 27.25 15.156 1 95.88 78 LEU A N 1
ATOM 622 C CA . LEU A 1 78 ? -25.359 27.547 15.883 1 95.88 78 LEU A CA 1
ATOM 623 C C . LEU A 1 78 ? -24.438 26.328 15.922 1 95.88 78 LEU A C 1
ATOM 625 O O . LEU A 1 78 ? -23.219 26.453 15.797 1 95.88 78 LEU A O 1
ATOM 629 N N . PHE A 1 79 ? -25.047 25.141 16.094 1 96.62 79 PHE A N 1
ATOM 630 C CA . PHE A 1 79 ? -24.281 23.906 16.047 1 96.62 79 PHE A CA 1
ATOM 631 C C . PHE A 1 79 ? -23.531 23.766 14.727 1 96.62 79 PHE A C 1
ATOM 633 O O . PHE A 1 79 ? -22.344 23.438 14.703 1 96.62 79 PHE A O 1
ATOM 640 N N . ASN A 1 80 ? -24.188 24.031 13.656 1 96.75 80 ASN A N 1
ATOM 641 C CA . ASN A 1 80 ? -23.578 23.922 12.336 1 96.75 80 ASN A CA 1
ATOM 642 C C . ASN A 1 80 ? -22.547 25.016 12.102 1 96.75 80 ASN A C 1
ATOM 644 O O . ASN A 1 80 ? -21.578 24.828 11.359 1 96.75 80 ASN A O 1
ATOM 648 N N . GLN A 1 81 ? -22.75 26.203 12.75 1 97.44 81 GLN A N 1
ATOM 649 C CA . GLN A 1 81 ? -21.719 27.234 12.719 1 97.44 81 GLN A CA 1
ATOM 650 C C . GLN A 1 81 ? -20.453 26.766 13.422 1 97.44 81 GLN A C 1
ATOM 652 O O . GLN A 1 81 ? -19.344 26.953 12.906 1 97.44 81 GLN A O 1
ATOM 657 N N . PHE A 1 82 ? -20.625 26.125 14.562 1 97.88 82 PHE A N 1
ATOM 658 C CA . PHE A 1 82 ? -19.484 25.578 15.289 1 97.88 82 PHE A CA 1
ATOM 659 C C . PHE A 1 82 ? -18.766 24.531 14.453 1 97.88 82 PHE A C 1
ATOM 661 O O . PHE A 1 82 ? -17.531 24.531 14.383 1 97.88 82 PHE A O 1
ATOM 668 N N . THR A 1 83 ? -19.531 23.656 13.812 1 97.19 83 THR A N 1
ATOM 669 C CA . THR A 1 83 ? -18.969 22.594 12.992 1 97.19 83 THR A CA 1
ATOM 670 C C . THR A 1 83 ? -18.172 23.172 11.828 1 97.19 83 THR A C 1
ATOM 672 O O . THR A 1 83 ? -17.031 22.75 11.578 1 97.19 83 THR A O 1
ATOM 675 N N . THR A 1 84 ? -18.703 24.141 11.172 1 97.56 84 THR A N 1
ATOM 676 C CA . THR A 1 84 ? -18.078 24.766 10.016 1 97.56 84 THR A CA 1
ATOM 677 C C . THR A 1 84 ? -16.797 25.5 10.414 1 97.56 84 THR A C 1
ATOM 679 O O . THR A 1 84 ? -15.734 25.281 9.828 1 97.56 84 THR A O 1
ATOM 682 N N . MET A 1 85 ? -16.906 26.281 11.477 1 98 85 MET A N 1
ATOM 683 C CA . MET A 1 85 ? -15.789 27.125 11.906 1 98 85 MET A CA 1
ATOM 684 C C . MET A 1 85 ? -14.68 26.266 12.508 1 98 85 MET A C 1
ATOM 686 O O . MET A 1 85 ? -13.492 26.594 12.367 1 98 85 MET A O 1
ATOM 690 N N . HIS A 1 86 ? -15.047 25.219 13.219 1 97.69 86 HIS A N 1
ATOM 691 C CA . HIS A 1 86 ? -14.047 24.281 13.703 1 97.69 86 HIS A CA 1
ATOM 692 C C . HIS A 1 86 ? -13.172 23.781 12.562 1 97.69 86 HIS A C 1
ATOM 694 O O . HIS A 1 86 ? -11.938 23.812 12.656 1 97.69 86 HIS A O 1
ATOM 700 N N . GLY A 1 87 ? -13.82 23.375 11.508 1 96.56 87 GLY A N 1
ATOM 701 C CA . GLY A 1 87 ? -13.07 22.875 10.367 1 96.56 87 GLY A CA 1
ATOM 702 C C . GLY A 1 87 ? -12.172 23.922 9.734 1 96.56 87 GLY A C 1
ATOM 703 O O . GLY A 1 87 ? -10.984 23.672 9.523 1 96.56 87 GLY A O 1
ATOM 704 N N . LEU A 1 88 ? -12.68 25.031 9.453 1 97.06 88 LEU A 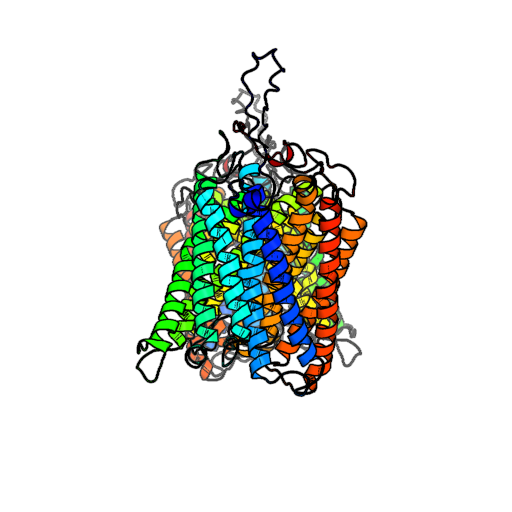N 1
ATOM 705 C CA . LEU A 1 88 ? -11.938 26.094 8.789 1 97.06 88 LEU A CA 1
ATOM 706 C C . LEU A 1 88 ? -10.758 26.562 9.648 1 97.06 88 LEU A C 1
ATOM 708 O O . LEU A 1 88 ? -9.641 26.719 9.148 1 97.06 88 LEU A O 1
ATOM 712 N N . ILE A 1 89 ? -11.023 26.719 10.922 1 97.75 89 ILE A N 1
ATOM 713 C CA . ILE A 1 89 ? -10.008 27.25 11.836 1 97.75 89 ILE A CA 1
ATOM 714 C C . ILE A 1 89 ? -8.906 26.203 12.023 1 97.75 89 ILE A C 1
ATOM 716 O O . ILE A 1 89 ? -7.719 26.531 12.039 1 97.75 89 ILE A O 1
ATOM 720 N N . MET A 1 90 ? -9.273 24.969 12.141 1 97 90 MET A N 1
ATOM 721 C CA . MET A 1 90 ? -8.273 23.922 12.352 1 97 90 MET A CA 1
ATOM 722 C C . MET A 1 90 ? -7.391 23.75 11.125 1 97 90 MET A C 1
ATOM 724 O O . MET A 1 90 ? -6.172 23.609 11.25 1 97 90 MET A O 1
ATOM 728 N N . VAL A 1 91 ? -7.988 23.781 9.953 1 94.94 91 VAL A N 1
ATOM 729 C CA . VAL A 1 91 ? -7.246 23.531 8.727 1 94.94 91 VAL A CA 1
ATOM 730 C C . VAL A 1 91 ? -6.383 24.75 8.383 1 94.94 91 VAL A C 1
ATOM 732 O O . VAL A 1 91 ? -5.16 24.641 8.281 1 94.94 91 VAL A O 1
ATOM 735 N N . PHE A 1 92 ? -7.008 25.938 8.336 1 95.88 92 PHE A N 1
ATOM 736 C CA . PHE A 1 92 ? -6.344 27.094 7.773 1 95.88 92 PHE A CA 1
ATOM 737 C C . PHE A 1 92 ? -5.699 27.938 8.867 1 95.88 92 PHE A C 1
ATOM 739 O O . PHE A 1 92 ? -4.781 28.719 8.602 1 95.88 92 PHE A O 1
ATOM 746 N N . GLY A 1 93 ? -6.145 27.781 10.078 1 96.81 93 GLY A N 1
ATOM 747 C CA . GLY A 1 93 ? -5.629 28.609 11.164 1 96.81 93 GLY A CA 1
ATOM 748 C C . GLY A 1 93 ? -4.645 27.875 12.055 1 96.81 93 GLY A C 1
ATOM 749 O O . GLY A 1 93 ? -3.73 28.484 12.609 1 96.81 93 GLY A O 1
ATOM 750 N N . ALA A 1 94 ? -4.809 26.609 12.18 1 97.12 94 ALA A N 1
ATOM 751 C CA . ALA A 1 94 ? -3.988 25.891 13.148 1 97.12 94 ALA A CA 1
ATOM 752 C C . ALA A 1 94 ? -2.939 25.031 12.453 1 97.12 94 ALA A C 1
ATOM 754 O O . ALA A 1 94 ? -1.742 25.328 12.523 1 97.12 94 ALA A O 1
ATOM 755 N N . ILE A 1 95 ? -3.344 24.094 11.617 1 96.81 95 ILE A N 1
ATOM 756 C CA . ILE A 1 95 ? -2.445 23.047 11.117 1 96.81 95 ILE A CA 1
ATOM 757 C C . ILE A 1 95 ? -1.507 23.641 10.07 1 96.81 95 ILE A C 1
ATOM 759 O O . ILE A 1 95 ? -0.286 23.516 10.172 1 96.81 95 ILE A O 1
ATOM 763 N N . MET A 1 96 ? -2.016 24.297 9.062 1 96.94 96 MET A N 1
ATOM 764 C CA . MET A 1 96 ? -1.187 24.812 7.973 1 96.94 96 MET A CA 1
ATOM 765 C C . MET A 1 96 ? -0.169 25.812 8.492 1 96.94 96 MET A C 1
ATOM 767 O O . MET A 1 96 ? 1.033 25.656 8.273 1 96.94 96 MET A O 1
ATOM 771 N N . PRO A 1 97 ? -0.615 26.766 9.297 1 97.81 97 PRO A N 1
ATOM 772 C CA . PRO A 1 97 ? 0.371 27.734 9.797 1 97.81 97 PRO A CA 1
ATOM 773 C C . PRO A 1 97 ? 1.391 27.094 10.742 1 97.81 97 PRO A C 1
ATOM 775 O O . PRO A 1 97 ? 2.535 27.547 10.812 1 97.81 97 PRO A O 1
ATOM 778 N N . ALA A 1 98 ? 0.974 26.078 11.461 1 98.19 98 ALA A N 1
ATOM 779 C CA . ALA A 1 98 ? 1.936 25.391 12.312 1 98.19 98 ALA A CA 1
ATOM 780 C C . ALA A 1 98 ? 3.09 24.828 11.492 1 98.19 98 ALA A C 1
ATOM 782 O O . ALA A 1 98 ? 4.258 24.984 11.859 1 98.19 98 ALA A O 1
ATOM 783 N N . PHE A 1 99 ? 2.77 24.234 10.414 1 98.38 99 PHE A N 1
ATOM 784 C CA . PHE A 1 99 ? 3.814 23.672 9.57 1 98.38 99 PHE A CA 1
ATOM 785 C C . PHE A 1 99 ? 4.656 24.766 8.938 1 98.38 99 PHE A C 1
ATOM 787 O O . PHE A 1 99 ? 5.859 24.594 8.742 1 98.38 99 PHE A O 1
ATOM 794 N N . VAL A 1 100 ? 4.066 25.891 8.625 1 98.25 100 VAL A N 1
ATOM 795 C CA . VAL A 1 100 ? 4.828 27.016 8.086 1 98.25 100 VAL A CA 1
ATOM 796 C C . VAL A 1 100 ? 5.793 27.531 9.141 1 98.25 100 VAL A C 1
ATOM 798 O O . VAL A 1 100 ? 6.91 27.953 8.82 1 98.25 100 VAL A O 1
ATOM 801 N N . GLY A 1 101 ? 5.297 27.547 10.367 1 98.38 101 GLY A N 1
ATOM 802 C CA . GLY A 1 101 ? 6.195 27.906 11.453 1 98.38 101 GLY A CA 1
ATOM 803 C C . GLY A 1 101 ? 7.426 27.016 11.523 1 98.38 101 GLY A C 1
ATOM 804 O O . GLY A 1 101 ? 8.547 27.516 11.688 1 98.38 101 GLY A O 1
ATOM 805 N N . PHE A 1 102 ? 7.211 25.734 11.367 1 98.62 102 PHE A N 1
ATOM 806 C CA . PHE A 1 102 ? 8.328 24.797 11.344 1 98.62 102 PHE A CA 1
ATOM 807 C C . PHE A 1 102 ? 9.234 25.078 10.156 1 98.62 102 PHE A C 1
ATOM 809 O O . PHE A 1 102 ? 10.461 24.984 10.273 1 98.62 102 PHE A O 1
ATOM 816 N N . ALA A 1 103 ? 8.625 25.359 9.039 1 98.56 103 ALA A N 1
ATOM 817 C CA . ALA A 1 103 ? 9.422 25.656 7.848 1 98.56 103 ALA A CA 1
ATOM 818 C C . ALA A 1 103 ? 10.328 26.859 8.07 1 98.56 103 ALA A C 1
ATOM 820 O O . ALA A 1 103 ? 11.508 26.828 7.723 1 98.56 103 ALA A O 1
ATOM 821 N N . ASN A 1 104 ? 9.781 27.891 8.633 1 98.38 104 ASN A N 1
ATOM 822 C CA . ASN A 1 104 ? 10.555 29.094 8.906 1 98.38 104 ASN A CA 1
ATOM 823 C C . ASN A 1 104 ? 11.695 28.828 9.891 1 98.38 104 ASN A C 1
ATOM 825 O O . ASN A 1 104 ? 12.812 29.312 9.695 1 98.38 104 ASN A O 1
ATOM 829 N N . TRP A 1 105 ? 11.422 28.062 10.891 1 97.75 105 TRP A N 1
ATOM 830 C CA . TRP A 1 105 ? 12.438 27.766 11.898 1 97.75 105 TRP A CA 1
ATOM 831 C C . TRP A 1 105 ? 13.539 26.875 11.32 1 97.75 105 TRP A C 1
ATOM 833 O O . TRP A 1 105 ? 14.727 27.109 11.578 1 97.75 105 TRP A O 1
ATOM 843 N N . MET A 1 106 ? 13.117 25.875 10.516 1 98.19 106 MET A N 1
ATOM 844 C CA . MET A 1 106 ? 14.031 24.75 10.336 1 98.19 106 MET A CA 1
ATOM 845 C C . MET A 1 106 ? 14.672 24.781 8.953 1 98.19 106 MET A C 1
ATOM 847 O O . MET A 1 106 ? 15.836 24.391 8.797 1 98.19 106 MET A O 1
ATOM 851 N N . ILE A 1 107 ? 14.023 25.234 7.926 1 98.31 107 ILE A N 1
ATOM 852 C CA . ILE A 1 107 ? 14.508 25.094 6.559 1 98.31 107 ILE A CA 1
ATOM 853 C C . ILE A 1 107 ? 15.828 25.844 6.398 1 98.31 107 ILE A C 1
ATOM 855 O O . ILE A 1 107 ? 16.828 25.266 5.973 1 98.31 107 ILE A O 1
ATOM 859 N N . PRO A 1 108 ? 15.945 27.156 6.789 1 97.75 108 PRO A N 1
ATOM 860 C CA . PRO A 1 108 ? 17.234 27.828 6.633 1 97.75 108 PRO A CA 1
ATOM 861 C C . PRO A 1 108 ? 18.359 27.141 7.414 1 97.75 108 PRO A C 1
ATOM 863 O O . PRO A 1 108 ? 19.469 26.984 6.898 1 97.75 108 PRO A O 1
ATOM 866 N N . MET A 1 109 ? 18.031 26.656 8.57 1 97.25 109 MET A N 1
ATOM 867 C CA . MET A 1 109 ? 19.047 26.016 9.406 1 97.25 109 MET A CA 1
ATOM 868 C C . MET A 1 109 ? 19.453 24.672 8.82 1 97.25 109 MET A C 1
ATOM 870 O O . MET A 1 109 ? 20.609 24.25 8.969 1 97.25 109 MET A O 1
ATOM 874 N N . GLN A 1 110 ? 18.547 24.062 8.164 1 97.94 110 GLN A N 1
ATOM 875 C CA . GLN A 1 110 ? 18.812 22.719 7.645 1 97.94 110 GLN A CA 1
ATOM 876 C C . GLN A 1 110 ? 19.547 22.781 6.305 1 97.94 110 GLN A C 1
ATOM 878 O O . GLN A 1 110 ? 20.281 21.859 5.945 1 97.94 110 GLN A O 1
ATOM 883 N N . ILE A 1 111 ? 19.406 23.891 5.594 1 97.81 111 ILE A N 1
ATOM 884 C CA . ILE A 1 111 ? 20.031 23.953 4.277 1 97.81 111 ILE A CA 1
ATOM 885 C C . ILE A 1 111 ? 21.234 24.891 4.324 1 97.81 111 ILE A C 1
ATOM 887 O O . ILE A 1 111 ? 21.875 25.141 3.301 1 97.81 111 ILE A O 1
ATOM 891 N N . GLY A 1 112 ? 21.531 25.469 5.473 1 97 112 GLY A N 1
ATOM 892 C CA . GLY A 1 112 ? 22.719 26.297 5.652 1 97 112 GLY A CA 1
ATOM 893 C C . GLY A 1 112 ? 22.531 27.719 5.184 1 97 112 GLY A C 1
ATOM 894 O O . GLY A 1 112 ? 23.5 28.391 4.805 1 97 112 GLY A O 1
ATOM 895 N N . ALA A 1 113 ? 21.328 28.141 5.145 1 96.56 113 ALA A N 1
ATOM 896 C CA . ALA A 1 113 ? 21.016 29.516 4.75 1 96.56 113 ALA A CA 1
ATOM 897 C C . ALA A 1 113 ? 20.922 30.438 5.969 1 96.56 113 ALA A C 1
ATOM 899 O O . ALA A 1 113 ? 20.641 29.984 7.078 1 96.56 113 ALA A O 1
ATOM 900 N N . SER A 1 114 ? 21.188 31.703 5.738 1 94.44 114 SER A N 1
ATOM 901 C CA . SER A 1 114 ? 21.156 32.656 6.836 1 94.44 114 SER A CA 1
ATOM 902 C C . SER A 1 114 ? 19.719 33.031 7.207 1 94.44 114 SER A C 1
ATOM 904 O O . SER A 1 114 ? 19.438 33.375 8.352 1 94.44 114 SER A O 1
ATOM 906 N N . ASP A 1 115 ? 18.859 33 6.203 1 95.38 115 ASP A N 1
ATOM 907 C CA . ASP A 1 115 ? 17.453 33.344 6.371 1 95.38 115 ASP A CA 1
ATOM 908 C C . ASP A 1 115 ? 16.625 32.844 5.195 1 95.38 115 ASP A C 1
ATOM 910 O O . ASP A 1 115 ? 17.141 32.219 4.273 1 95.38 115 ASP A O 1
ATOM 914 N N . MET A 1 116 ? 15.305 33.062 5.301 1 96.56 116 MET A N 1
ATOM 915 C CA . MET A 1 116 ? 14.461 32.875 4.125 1 96.56 116 MET A CA 1
ATOM 916 C C . MET A 1 116 ? 14.766 33.906 3.047 1 96.56 116 MET A C 1
ATOM 918 O O . MET A 1 116 ? 15.273 34.969 3.344 1 96.56 116 MET A O 1
ATOM 922 N N . ALA A 1 117 ? 14.453 33.594 1.861 1 96.44 117 ALA A N 1
ATOM 923 C CA . ALA A 1 117 ? 14.836 34.406 0.714 1 96.44 117 ALA A CA 1
ATOM 924 C C . ALA A 1 117 ? 14.18 35.781 0.778 1 96.44 117 ALA A C 1
ATOM 926 O O . ALA A 1 117 ? 14.805 36.781 0.459 1 96.44 117 ALA A O 1
ATOM 927 N N . PHE A 1 118 ? 12.906 35.812 1.084 1 96.56 118 PHE A N 1
ATOM 928 C CA . PHE A 1 118 ? 12.164 37.094 1.138 1 96.56 118 PHE A CA 1
ATOM 929 C C . PHE A 1 118 ? 11.664 37.344 2.551 1 96.56 118 PHE A C 1
ATOM 931 O O . PHE A 1 118 ? 10.508 37.062 2.871 1 96.56 118 PHE A O 1
ATOM 938 N N . ALA A 1 119 ? 12.43 38.031 3.326 1 94.06 119 ALA A N 1
ATOM 939 C CA . ALA A 1 119 ? 12.164 38.25 4.746 1 94.06 119 ALA A CA 1
ATOM 940 C C . ALA A 1 119 ? 10.938 39.125 4.953 1 94.06 119 ALA A C 1
ATOM 942 O O . ALA A 1 119 ? 10.086 38.812 5.793 1 94.06 119 ALA A O 1
ATOM 943 N N . ARG A 1 120 ? 10.836 40.156 4.172 1 94.38 120 ARG A N 1
ATOM 944 C CA . ARG A 1 120 ? 9.719 41.062 4.328 1 94.38 120 ARG A CA 1
ATOM 945 C C . ARG A 1 120 ? 8.406 40.438 3.887 1 94.38 120 ARG A C 1
ATOM 947 O O . ARG A 1 120 ? 7.367 40.625 4.523 1 94.38 120 ARG A O 1
ATOM 954 N N . MET A 1 121 ? 8.484 39.719 2.838 1 95.44 121 MET A N 1
ATOM 955 C CA . MET A 1 121 ? 7.301 39 2.383 1 95.44 121 MET A CA 1
ATOM 956 C C . MET A 1 121 ? 6.883 37.938 3.41 1 95.44 121 MET A C 1
ATOM 958 O O . MET A 1 121 ? 5.688 37.719 3.613 1 95.44 121 MET A O 1
ATOM 962 N N . ASN A 1 122 ? 7.914 37.375 3.98 1 96.94 122 ASN A N 1
ATOM 963 C CA . ASN A 1 122 ? 7.648 36.406 5.02 1 96.94 122 ASN A CA 1
ATOM 964 C C . ASN A 1 122 ? 6.879 37 6.188 1 96.94 122 ASN A C 1
ATOM 966 O O . ASN A 1 122 ? 5.918 36.406 6.68 1 96.94 122 ASN A O 1
ATOM 970 N N . ASN A 1 123 ? 7.289 38.094 6.609 1 96.88 123 ASN A N 1
ATOM 971 C CA . ASN A 1 123 ? 6.613 38.812 7.688 1 96.88 123 ASN A CA 1
ATOM 972 C C . ASN A 1 123 ? 5.195 39.219 7.293 1 96.88 123 ASN A C 1
ATOM 974 O O . ASN A 1 123 ? 4.266 39.094 8.086 1 96.88 123 ASN A O 1
ATOM 978 N N . PHE A 1 124 ? 5.074 39.719 6.121 1 97.06 124 PHE A N 1
ATOM 979 C CA . PHE A 1 124 ? 3.768 40.156 5.629 1 97.06 124 PHE A CA 1
ATOM 980 C C . PHE A 1 124 ? 2.816 38.969 5.543 1 97.06 124 PHE A C 1
ATOM 982 O O . PHE A 1 124 ? 1.642 39.062 5.898 1 97.06 124 PHE A O 1
ATOM 989 N N . SER A 1 125 ? 3.354 37.875 5.047 1 97.69 125 SER A N 1
ATOM 990 C CA . SER A 1 125 ? 2.553 36.656 4.953 1 97.69 125 SER A CA 1
ATOM 991 C C . SER A 1 125 ? 1.993 36.281 6.316 1 97.69 125 SER A C 1
ATOM 993 O O . SER A 1 125 ? 0.843 35.844 6.418 1 97.69 125 SER A O 1
ATOM 995 N N . PHE A 1 126 ? 2.791 36.406 7.375 1 97.88 126 PHE A N 1
ATOM 996 C CA . PHE A 1 126 ? 2.312 36.062 8.711 1 97.88 126 PHE A CA 1
ATOM 997 C C . PHE A 1 126 ? 1.192 37 9.141 1 97.88 126 PHE A C 1
ATOM 999 O O . PHE A 1 126 ? 0.157 36.562 9.633 1 97.88 126 PHE A O 1
ATOM 1006 N N . TRP A 1 127 ? 1.364 38.25 8.961 1 97.88 127 TRP A N 1
ATOM 1007 C CA . TRP A 1 127 ? 0.449 39.25 9.523 1 97.88 127 TRP A CA 1
ATOM 1008 C C . TRP A 1 127 ? -0.9 39.188 8.812 1 97.88 127 TRP A C 1
ATOM 1010 O O . TRP A 1 127 ? -1.891 39.719 9.32 1 97.88 127 TRP A O 1
ATOM 1020 N N . LEU A 1 128 ? -0.95 38.562 7.676 1 98.12 128 LEU A N 1
ATOM 1021 C CA . LEU A 1 128 ? -2.234 38.344 7.027 1 98.12 128 LEU A CA 1
ATOM 1022 C C . LEU A 1 128 ? -3.078 37.344 7.824 1 98.12 128 LEU A C 1
ATOM 1024 O O . LEU A 1 128 ? -4.309 37.438 7.812 1 98.12 128 LEU A O 1
ATOM 1028 N N . LEU A 1 129 ? -2.459 36.469 8.555 1 98.44 129 LEU A N 1
ATOM 1029 C CA . LEU A 1 129 ? -3.16 35.375 9.234 1 98.44 129 LEU A CA 1
ATOM 1030 C C . LEU A 1 129 ? -3.98 35.906 10.406 1 98.44 129 LEU A C 1
ATOM 1032 O O . LEU A 1 129 ? -5.152 35.562 10.555 1 98.44 129 LEU A O 1
ATOM 1036 N N . PRO A 1 130 ? -3.414 36.812 11.273 1 98.19 130 PRO A N 1
ATOM 1037 C CA . PRO A 1 130 ? -4.238 37.375 12.352 1 98.19 130 PRO A CA 1
ATOM 1038 C C . PRO A 1 130 ? -5.449 38.156 11.836 1 98.19 130 PRO A C 1
ATOM 1040 O O . PRO A 1 130 ? -6.527 38.094 12.438 1 98.19 130 PRO A O 1
ATOM 1043 N N . VAL A 1 131 ? -5.285 38.812 10.75 1 98.19 131 VAL A N 1
ATOM 1044 C CA . VAL A 1 131 ? -6.387 39.562 10.156 1 98.19 131 VAL A CA 1
ATOM 1045 C C . VAL A 1 131 ? -7.492 38.625 9.727 1 98.19 131 VAL A C 1
ATOM 1047 O O . VAL A 1 131 ? -8.664 38.812 10.039 1 98.19 131 VAL A O 1
ATOM 1050 N N . ALA A 1 132 ? -7.105 37.594 9.031 1 98.62 132 ALA A N 1
ATOM 1051 C CA . ALA A 1 132 ? -8.062 36.594 8.578 1 98.62 132 ALA A CA 1
ATOM 1052 C C . ALA A 1 132 ? -8.727 35.875 9.766 1 98.62 132 ALA A C 1
ATOM 1054 O O . ALA A 1 132 ? -9.93 35.625 9.75 1 98.62 132 ALA A O 1
ATOM 1055 N N . ALA A 1 133 ? -7.934 35.594 10.805 1 98.62 133 ALA A N 1
ATOM 1056 C CA . ALA A 1 133 ? -8.453 34.906 11.992 1 98.62 133 ALA A CA 1
ATOM 1057 C C . ALA A 1 133 ? -9.5 35.781 12.695 1 98.62 133 ALA A C 1
ATOM 1059 O O . ALA A 1 133 ? -10.516 35.25 13.164 1 98.62 133 ALA A O 1
ATOM 1060 N N . ILE A 1 134 ? -9.234 37.031 12.742 1 98.25 134 ILE A N 1
ATOM 1061 C CA . ILE A 1 134 ? -10.18 37.938 13.367 1 98.25 134 ILE A CA 1
ATOM 1062 C C . ILE A 1 134 ? -11.477 37.969 12.578 1 98.25 134 ILE A C 1
ATOM 1064 O O . ILE A 1 134 ? -12.57 38 13.156 1 98.25 134 ILE A O 1
ATOM 1068 N N . MET A 1 135 ? -11.406 37.906 11.281 1 98.25 135 MET A N 1
ATOM 1069 C CA . MET A 1 135 ? -12.594 37.906 10.438 1 98.25 135 MET A CA 1
ATOM 1070 C C . MET A 1 135 ? -13.414 36.625 10.688 1 98.25 135 MET A C 1
ATOM 1072 O O . MET A 1 135 ? -14.641 36.688 10.805 1 98.25 135 MET A O 1
ATOM 1076 N N . LEU A 1 136 ? -12.742 35.5 10.75 1 98.12 136 LEU A N 1
ATOM 1077 C CA . LEU A 1 136 ? -13.438 34.25 11.023 1 98.12 136 LEU A CA 1
ATOM 1078 C C . LEU A 1 136 ? -14.125 34.281 12.383 1 98.12 136 LEU A C 1
ATOM 1080 O O . LEU A 1 136 ? -15.312 33.969 12.492 1 98.12 136 LEU A O 1
ATOM 1084 N N . THR A 1 137 ? -13.414 34.781 13.406 1 97.88 137 THR A N 1
ATOM 1085 C CA . THR A 1 137 ? -13.969 34.812 14.758 1 97.88 137 THR A CA 1
ATOM 1086 C C . THR A 1 137 ? -15.078 35.844 14.867 1 97.88 137 THR A C 1
ATOM 1088 O O . THR A 1 137 ? -16.109 35.594 15.484 1 97.88 137 THR A O 1
ATOM 1091 N N . ALA A 1 138 ? -14.922 36.969 14.234 1 97.62 138 ALA A N 1
ATOM 1092 C CA . ALA A 1 138 ? -15.891 38.062 14.289 1 97.62 138 ALA A CA 1
ATOM 1093 C C . ALA A 1 138 ? -17.172 37.688 13.562 1 97.62 138 ALA A C 1
ATOM 1095 O O . ALA A 1 138 ? -18.234 38.281 13.82 1 97.62 138 ALA A O 1
ATOM 1096 N N . SER A 1 139 ? -17.062 36.75 12.695 1 97.75 139 SER A N 1
ATOM 1097 C CA . SER A 1 139 ? -18.234 36.344 11.914 1 97.75 139 SER A CA 1
ATOM 1098 C C . SER A 1 139 ? -19.328 35.781 12.805 1 97.75 139 SER A C 1
ATOM 1100 O O . SER A 1 139 ? -20.516 35.812 12.43 1 97.75 139 SER A O 1
ATOM 1102 N N . PHE A 1 140 ? -18.969 35.281 14.023 1 97.38 140 PHE A N 1
ATOM 1103 C CA . PHE A 1 140 ? -19.969 34.781 14.961 1 97.38 140 PHE A CA 1
ATOM 1104 C C . PHE A 1 140 ? -20.875 35.906 15.43 1 97.38 140 PHE A C 1
ATOM 1106 O O . PHE A 1 140 ? -21.984 35.656 15.898 1 97.38 140 PHE A O 1
ATOM 1113 N N . PHE A 1 141 ? -20.484 37.156 15.234 1 97.12 141 PHE A N 1
ATOM 1114 C CA . PHE A 1 141 ? -21.172 38.281 15.891 1 97.12 141 PHE A CA 1
ATOM 1115 C C . PHE A 1 141 ? -21.875 39.156 14.859 1 97.12 141 PHE A C 1
ATOM 1117 O O . PHE A 1 141 ? -22.344 40.25 15.188 1 97.12 141 PHE A O 1
ATOM 1124 N N . VAL A 1 142 ? -21.938 38.781 13.695 1 97.12 142 VAL A N 1
ATOM 1125 C CA . VAL A 1 142 ? -22.688 39.531 12.68 1 97.12 142 VAL A CA 1
ATOM 1126 C C . VAL A 1 142 ? -24.094 38.938 12.562 1 97.12 142 VAL A C 1
ATOM 1128 O O . VAL A 1 142 ? -24.375 37.844 13.086 1 97.12 142 VAL A O 1
ATOM 1131 N N . PRO A 1 143 ? -25 39.688 11.93 1 95.69 143 PRO A N 1
ATOM 1132 C CA . PRO A 1 143 ? -26.359 39.156 11.789 1 95.69 143 PRO A CA 1
ATOM 1133 C C . PRO A 1 143 ? -26.391 37.812 11.078 1 95.69 143 PRO A C 1
ATOM 1135 O O . PRO A 1 143 ? -25.781 37.656 10.023 1 95.69 143 PRO A O 1
ATOM 1138 N N . GLY A 1 144 ? -27 36.938 11.695 1 94.06 144 GLY A N 1
ATOM 1139 C CA . GLY A 1 144 ? -27.078 35.594 11.133 1 94.06 144 GLY A CA 1
ATOM 1140 C C . GLY A 1 144 ? -25.938 34.688 11.586 1 94.06 144 GLY A C 1
ATOM 1141 O O . GLY A 1 144 ? -25.969 33.469 11.352 1 94.06 144 GLY A O 1
ATOM 1142 N N . GLY A 1 145 ? -24.906 35.281 12.219 1 96.75 145 GLY A N 1
ATOM 1143 C CA . GLY A 1 145 ? -23.812 34.5 12.781 1 96.75 145 GLY A CA 1
ATOM 1144 C C . GLY A 1 145 ? -22.812 34.031 11.734 1 96.75 145 GLY A C 1
ATOM 1145 O O . GLY A 1 145 ? -22.844 34.5 10.594 1 96.75 145 GLY A O 1
ATOM 1146 N N . ALA A 1 146 ? -21.906 33.125 12.117 1 98 146 ALA A N 1
ATOM 1147 C CA . ALA A 1 146 ? -20.891 32.562 11.234 1 98 146 ALA A CA 1
ATOM 1148 C C . ALA A 1 146 ? -21.516 31.641 10.203 1 98 146 ALA A C 1
ATOM 1150 O O . ALA A 1 146 ? -22.688 31.25 10.336 1 98 146 ALA A O 1
ATOM 1151 N N . THR A 1 147 ? -20.797 31.406 9.141 1 96.56 147 THR A N 1
ATOM 1152 C CA . THR A 1 147 ? -21.312 30.5 8.117 1 96.56 147 THR A CA 1
ATOM 1153 C C . THR A 1 147 ? -21.516 29.094 8.688 1 96.56 147 THR A C 1
ATOM 1155 O O . THR A 1 147 ? -20.75 28.656 9.539 1 96.56 147 THR A O 1
ATOM 1158 N N . ALA A 1 148 ? -22.594 28.484 8.297 1 96.5 148 ALA A N 1
ATOM 1159 C CA . ALA A 1 148 ? -22.969 27.141 8.727 1 96.5 148 ALA A CA 1
ATOM 1160 C C . ALA A 1 148 ? -23.016 26.172 7.543 1 96.5 148 ALA A C 1
ATOM 1162 O O . ALA A 1 148 ? -23.797 25.234 7.531 1 96.5 148 ALA A O 1
ATOM 1163 N N . ALA A 1 149 ? -22.234 26.406 6.562 1 94.69 149 ALA A N 1
ATOM 1164 C CA . ALA A 1 149 ? -22.312 25.672 5.305 1 94.69 149 ALA A CA 1
ATOM 1165 C C . ALA A 1 149 ? -21.344 24.5 5.285 1 94.69 149 ALA A C 1
ATOM 1167 O O . ALA A 1 149 ? -21.156 23.859 4.25 1 94.69 149 ALA A O 1
ATOM 1168 N N . GLY A 1 150 ? -20.688 24.141 6.406 1 93.62 150 GLY A N 1
ATOM 1169 C CA . GLY A 1 150 ? -19.609 23.172 6.406 1 93.62 150 GLY A CA 1
ATOM 1170 C C . GLY A 1 150 ? -18.281 23.734 5.961 1 93.62 150 GLY A C 1
ATOM 1171 O O . GLY A 1 150 ? -18.234 24.766 5.281 1 93.62 150 GLY A O 1
ATOM 1172 N N . TRP A 1 151 ? -17.234 23.031 6.27 1 92.38 151 TRP A N 1
ATOM 1173 C CA . TRP A 1 151 ? -15.922 23.594 5.969 1 92.38 151 TRP A CA 1
ATOM 1174 C C . TRP A 1 151 ? -15.641 23.562 4.469 1 92.38 151 TRP A C 1
ATOM 1176 O O . TRP A 1 151 ? -14.758 24.266 3.984 1 92.38 151 TRP A O 1
ATOM 1186 N N . THR A 1 152 ? -16.438 22.781 3.709 1 93.5 152 THR A N 1
ATOM 1187 C CA . THR A 1 152 ? -16.281 22.734 2.258 1 93.5 152 THR A CA 1
ATOM 1188 C C . THR A 1 152 ? -17.047 23.875 1.601 1 93.5 152 THR A C 1
ATOM 1190 O O . THR A 1 152 ? -16.859 24.156 0.418 1 93.5 152 THR A O 1
ATOM 1193 N N . LEU A 1 153 ? -18 24.547 2.318 1 96 153 LEU A N 1
ATOM 1194 C CA . LEU A 1 153 ? -18.797 25.672 1.826 1 96 153 LEU A CA 1
ATOM 1195 C C . LEU A 1 153 ? -19.531 25.297 0.542 1 96 153 LEU A C 1
ATOM 1197 O O . LEU A 1 153 ? -19.453 26.016 -0.452 1 96 153 LEU A O 1
ATOM 1201 N N . TYR A 1 154 ? -20.234 24.234 0.631 1 93.62 154 TYR A N 1
ATOM 1202 C CA . TYR A 1 154 ? -20.906 23.719 -0.558 1 93.62 154 TYR A CA 1
ATOM 1203 C C . TYR A 1 154 ? -22.047 24.656 -0.987 1 93.62 154 TYR A C 1
ATOM 1205 O O . TYR A 1 154 ? -22.812 25.141 -0.151 1 93.62 154 TYR A O 1
ATOM 1213 N N . ALA A 1 155 ? -22.094 24.969 -2.26 1 93.31 155 ALA A N 1
ATOM 1214 C CA . ALA A 1 155 ? -23.312 25.516 -2.875 1 93.31 155 ALA A CA 1
ATOM 1215 C C . ALA A 1 155 ? -24.359 24.422 -3.062 1 93.31 155 ALA A C 1
ATOM 1217 O O . ALA A 1 155 ? -24.031 23.25 -3.234 1 93.31 155 ALA A O 1
ATOM 1218 N N . PRO A 1 156 ? -25.594 24.781 -2.854 1 92.44 156 PRO A N 1
ATOM 1219 C CA . PRO A 1 156 ? -26.156 26.125 -2.826 1 92.44 156 PRO A CA 1
ATOM 1220 C C . PRO A 1 156 ? -26.281 26.688 -1.41 1 92.44 156 PRO A C 1
ATOM 1222 O O . PRO A 1 156 ? -26.688 27.844 -1.23 1 92.44 156 PRO A O 1
ATOM 1225 N N . LEU A 1 157 ? -25.969 25.812 -0.453 1 92.44 157 LEU A N 1
ATOM 1226 C CA . LEU A 1 157 ? -26.172 26.266 0.918 1 92.44 157 LEU A CA 1
ATOM 1227 C C . LEU A 1 157 ? -25.359 27.531 1.193 1 92.44 157 LEU A C 1
ATOM 1229 O O . LEU A 1 157 ? -25.828 28.453 1.856 1 92.44 157 LEU A O 1
ATOM 1233 N N . SER A 1 158 ? -24.188 27.641 0.679 1 95.19 158 SER A N 1
ATOM 1234 C CA . SER A 1 158 ? -23.297 28.781 0.889 1 95.19 158 SER A CA 1
ATOM 1235 C C . SER A 1 158 ? -23.859 30.047 0.258 1 95.19 158 SER A C 1
ATOM 1237 O O . SER A 1 158 ? -23.547 31.156 0.705 1 95.19 158 SER A O 1
ATOM 1239 N N . LEU A 1 159 ? -24.703 29.875 -0.695 1 94.31 159 LEU A N 1
ATOM 1240 C CA . LEU A 1 159 ? -25.297 31.031 -1.382 1 94.31 159 LEU A CA 1
ATOM 1241 C C . LEU A 1 159 ? -26.406 31.656 -0.542 1 94.31 159 LEU A C 1
ATOM 1243 O O . LEU A 1 159 ? -26.766 32.812 -0.76 1 94.31 159 LEU A O 1
ATOM 1247 N N . GLN A 1 160 ? -26.922 30.891 0.381 1 92.44 160 GLN A N 1
ATOM 1248 C CA . GLN A 1 160 ? -28.094 31.297 1.13 1 92.44 160 GLN A CA 1
ATOM 1249 C C . GLN A 1 160 ? -27.719 31.812 2.518 1 92.44 160 GLN A C 1
ATOM 1251 O O . GLN A 1 160 ? -28.594 32.188 3.307 1 92.44 160 GLN A O 1
ATOM 1256 N N . MET A 1 161 ? -26.484 31.969 2.809 1 95.06 161 MET A N 1
ATOM 1257 C CA . MET A 1 161 ? -26.016 32.312 4.145 1 95.06 161 MET A CA 1
ATOM 1258 C C . MET A 1 161 ? -25.984 33.844 4.316 1 95.06 161 MET A C 1
ATOM 1260 O O . MET A 1 161 ? -26.188 34.594 3.355 1 95.06 161 MET A O 1
ATOM 1264 N N . GLY A 1 162 ? -25.797 34.281 5.508 1 94.94 162 GLY A N 1
ATOM 1265 C CA . GLY A 1 162 ? -25.719 35.688 5.832 1 94.94 162 GLY A CA 1
ATOM 1266 C C . GLY A 1 162 ? -24.328 36.281 5.664 1 94.94 162 GLY A C 1
ATOM 1267 O O . GLY A 1 162 ? -23.484 35.688 5.004 1 94.94 162 GLY A O 1
ATOM 1268 N N . PRO A 1 163 ? -24.156 37.469 6.191 1 96.56 163 PRO A N 1
ATOM 1269 C CA . PRO A 1 163 ? -22.875 38.188 6.023 1 96.56 163 PRO A CA 1
ATOM 1270 C C . PRO A 1 163 ? -21.688 37.406 6.598 1 96.56 163 PRO A C 1
ATOM 1272 O O . PRO A 1 163 ? -20.547 37.688 6.227 1 96.56 163 PRO A O 1
ATOM 1275 N N . GLY A 1 164 ? -21.938 36.531 7.551 1 97.56 164 GLY A N 1
ATOM 1276 C CA . GLY A 1 164 ? -20.875 35.656 8.055 1 97.56 164 GLY A CA 1
ATOM 1277 C C . GLY A 1 164 ? -20.156 34.906 6.965 1 97.56 164 GLY A C 1
ATOM 1278 O O . GLY A 1 164 ? -18.953 34.625 7.062 1 97.56 164 GLY A O 1
ATOM 1279 N N . MET A 1 165 ? -20.906 34.5 5.906 1 97.56 165 MET A N 1
ATOM 1280 C CA . MET A 1 165 ? -20.328 33.812 4.758 1 97.56 165 MET A CA 1
ATOM 1281 C C . MET A 1 165 ? -19.359 34.719 4.008 1 97.56 165 MET A C 1
ATOM 1283 O O . MET A 1 165 ? -18.297 34.25 3.572 1 97.56 165 MET A O 1
ATOM 1287 N N . ASP A 1 166 ? -19.641 35.969 3.867 1 97.88 166 ASP A N 1
ATOM 1288 C CA . ASP A 1 166 ? -18.75 36.906 3.191 1 97.88 166 ASP A CA 1
ATOM 1289 C C . ASP A 1 166 ? -17.438 37.062 3.961 1 97.88 166 ASP A C 1
ATOM 1291 O O . ASP A 1 166 ? -16.359 37.125 3.361 1 97.88 166 ASP A O 1
ATOM 1295 N N . LEU A 1 167 ? -17.609 37.156 5.266 1 98.12 167 LEU A N 1
ATOM 1296 C CA . LEU A 1 167 ? -16.422 37.281 6.09 1 98.12 167 LEU A CA 1
ATOM 1297 C C . LEU A 1 167 ? -15.547 36.031 5.949 1 98.12 167 LEU A C 1
ATOM 1299 O O . LEU A 1 167 ? -14.32 36.125 5.906 1 98.12 167 LEU A O 1
ATOM 1303 N N . ALA A 1 168 ? -16.188 34.875 5.91 1 98.06 168 ALA A N 1
ATOM 1304 C CA . ALA A 1 168 ? -15.445 33.656 5.719 1 98.06 168 ALA A CA 1
ATOM 1305 C C . ALA A 1 168 ? -14.727 33.625 4.371 1 98.06 168 ALA A C 1
ATOM 1307 O O . ALA A 1 168 ? -13.578 33.219 4.277 1 98.06 168 ALA A O 1
ATOM 1308 N N . ILE A 1 169 ? -15.43 34.031 3.305 1 97.88 169 ILE A N 1
ATOM 1309 C CA . ILE A 1 169 ? -14.852 34.094 1.965 1 97.88 169 ILE A CA 1
ATOM 1310 C C . ILE A 1 169 ? -13.625 35 1.963 1 97.88 169 ILE A C 1
ATOM 1312 O O . ILE A 1 169 ? -12.555 34.625 1.479 1 97.88 169 ILE A O 1
ATOM 1316 N N . PHE A 1 170 ? -13.742 36.156 2.551 1 98.19 170 PHE A N 1
ATOM 1317 C CA . PHE A 1 170 ? -12.625 37.094 2.578 1 98.19 170 PHE A CA 1
ATOM 1318 C C . PHE A 1 170 ? -11.477 36.531 3.422 1 98.19 170 PHE A C 1
ATOM 1320 O O . PHE A 1 170 ? -10.312 36.688 3.057 1 98.19 170 PHE A O 1
ATOM 1327 N N . ALA A 1 171 ? -11.82 36 4.543 1 98.44 171 ALA A N 1
ATOM 1328 C CA . ALA A 1 171 ? -10.797 35.375 5.391 1 98.44 171 ALA A CA 1
ATOM 1329 C C . ALA A 1 171 ? -10.016 34.312 4.625 1 98.44 171 ALA A C 1
ATOM 1331 O O . ALA A 1 171 ? -8.789 34.25 4.711 1 98.44 171 ALA A O 1
ATOM 1332 N N . MET A 1 172 ? -10.695 33.5 3.879 1 97.5 172 MET A N 1
ATOM 1333 C CA . MET A 1 172 ? -10.055 32.406 3.133 1 97.5 172 MET A CA 1
ATOM 1334 C C . MET A 1 172 ? -9.172 32.969 2.021 1 97.5 172 MET A C 1
ATOM 1336 O O . MET A 1 172 ? -8.109 32.406 1.723 1 97.5 172 MET A O 1
ATOM 1340 N N . HIS A 1 173 ? -9.633 34.031 1.371 1 97.44 173 HIS A N 1
ATOM 1341 C CA . HIS A 1 173 ? -8.797 34.688 0.373 1 97.44 173 HIS A CA 1
ATOM 1342 C C . HIS A 1 173 ? -7.496 35.188 0.988 1 97.44 173 HIS A C 1
ATOM 1344 O O . HIS A 1 173 ? -6.422 35 0.406 1 97.44 173 HIS A O 1
ATOM 1350 N N . ILE A 1 174 ? -7.633 35.781 2.146 1 98.12 174 ILE A N 1
ATOM 1351 C CA . ILE A 1 174 ? -6.469 36.344 2.82 1 98.12 174 ILE A CA 1
ATOM 1352 C C . ILE A 1 174 ? -5.535 35.219 3.273 1 98.12 174 ILE A C 1
ATOM 1354 O O . ILE A 1 174 ? -4.32 35.312 3.082 1 98.12 174 ILE A O 1
ATOM 1358 N N . MET A 1 175 ? -6.055 34.188 3.83 1 97.88 175 MET A N 1
ATOM 1359 C CA . MET A 1 175 ? -5.242 33.031 4.242 1 97.88 175 MET A CA 1
ATOM 1360 C C . MET A 1 175 ? -4.586 32.375 3.037 1 97.88 175 MET A C 1
ATOM 1362 O O . MET A 1 175 ? -3.443 31.922 3.119 1 97.88 175 MET A O 1
ATOM 1366 N N . GLY A 1 176 ? -5.367 32.312 1.926 1 96.69 176 GLY A N 1
ATOM 1367 C CA . GLY A 1 176 ? -4.801 31.766 0.701 1 96.69 176 GLY A CA 1
ATOM 1368 C C . GLY A 1 176 ? -3.627 32.562 0.179 1 96.69 176 GLY A C 1
ATOM 1369 O O . GLY A 1 176 ? -2.619 32 -0.254 1 96.69 176 GLY A O 1
ATOM 1370 N N . ALA A 1 177 ? -3.771 33.875 0.227 1 97.31 177 ALA A N 1
ATOM 1371 C CA . ALA A 1 177 ? -2.684 34.75 -0.196 1 97.31 177 ALA A CA 1
ATOM 1372 C C . ALA A 1 177 ? -1.444 34.562 0.669 1 97.31 177 ALA A C 1
ATOM 1374 O O . ALA A 1 177 ? -0.32 34.531 0.162 1 97.31 177 ALA A O 1
ATOM 1375 N N . SER A 1 178 ? -1.699 34.406 1.954 1 98.12 178 SER A N 1
ATOM 1376 C CA . SER A 1 178 ? -0.605 34.125 2.877 1 98.12 178 SER A CA 1
ATOM 1377 C C . SER A 1 178 ? 0.114 32.844 2.496 1 98.12 178 SER A C 1
ATOM 1379 O O . SER A 1 178 ? 1.346 32.781 2.447 1 98.12 178 SER A O 1
ATOM 1381 N N . SER A 1 179 ? -0.629 31.797 2.174 1 97.19 179 SER A N 1
ATOM 1382 C CA . SER A 1 179 ? -0.073 30.5 1.827 1 97.19 179 SER A CA 1
ATOM 1383 C C . SER A 1 179 ? 0.722 30.562 0.527 1 97.19 179 SER A C 1
ATOM 1385 O O . SER A 1 179 ? 1.776 29.938 0.406 1 97.19 179 SER A O 1
ATOM 1387 N N . ILE A 1 180 ? 0.233 31.297 -0.451 1 96.38 180 ILE A N 1
ATOM 1388 C CA . ILE A 1 180 ? 0.911 31.422 -1.735 1 96.38 180 ILE A CA 1
ATOM 1389 C C . ILE A 1 180 ? 2.25 32.125 -1.54 1 96.38 180 ILE A C 1
ATOM 1391 O O . ILE A 1 180 ? 3.277 31.688 -2.051 1 96.38 180 ILE A O 1
ATOM 1395 N N . MET A 1 181 ? 2.246 33.25 -0.776 1 97.06 181 MET A N 1
ATOM 1396 C CA . MET A 1 181 ? 3.479 33.969 -0.498 1 97.06 181 MET A CA 1
ATOM 1397 C C . MET A 1 181 ? 4.48 33.094 0.24 1 97.06 181 MET A C 1
ATOM 1399 O O . MET A 1 181 ? 5.668 33.094 -0.092 1 97.06 181 MET A O 1
ATOM 1403 N N . GLY A 1 182 ? 3.955 32.406 1.247 1 97.12 182 GLY A N 1
ATOM 1404 C CA . GLY A 1 182 ? 4.816 31.484 1.965 1 97.12 182 GLY A CA 1
ATOM 1405 C C . GLY A 1 182 ? 5.41 30.406 1.075 1 97.12 182 GLY A C 1
ATOM 1406 O O . GLY A 1 182 ? 6.594 30.078 1.192 1 97.12 182 GLY A O 1
ATOM 1407 N N . ALA A 1 183 ? 4.605 29.891 0.163 1 97.81 183 ALA A N 1
ATOM 1408 C CA . ALA A 1 183 ? 5.051 28.828 -0.743 1 97.81 183 ALA A CA 1
ATOM 1409 C C . ALA A 1 183 ? 6.148 29.328 -1.678 1 97.81 183 ALA A C 1
ATOM 1411 O O . ALA A 1 183 ? 7.156 28.656 -1.882 1 97.81 183 ALA A O 1
ATOM 1412 N N . ILE A 1 184 ? 5.965 30.484 -2.223 1 97.25 184 ILE A N 1
ATOM 1413 C CA . ILE A 1 184 ? 6.961 31.078 -3.107 1 97.25 184 ILE A CA 1
ATOM 1414 C C . ILE A 1 184 ? 8.273 31.281 -2.35 1 97.25 184 ILE A C 1
ATOM 1416 O O . ILE A 1 184 ? 9.344 30.938 -2.857 1 97.25 184 ILE A O 1
ATOM 1420 N N . ASN A 1 185 ? 8.164 31.75 -1.139 1 98.19 185 ASN A N 1
ATOM 1421 C CA . ASN A 1 185 ? 9.352 32 -0.321 1 98.19 185 ASN A CA 1
ATOM 1422 C C . ASN A 1 185 ? 10.117 30.703 -0.04 1 98.19 185 ASN A C 1
ATOM 1424 O O . ASN A 1 185 ? 11.344 30.688 -0.105 1 98.19 185 ASN A O 1
ATOM 1428 N N . ILE A 1 186 ? 9.422 29.688 0.257 1 98.19 186 ILE A N 1
ATOM 1429 C CA . ILE A 1 186 ? 10.039 28.406 0.555 1 98.19 186 ILE A CA 1
ATOM 1430 C C . ILE A 1 186 ? 10.719 27.844 -0.701 1 98.19 186 ILE A C 1
ATOM 1432 O O . ILE A 1 186 ? 11.844 27.359 -0.643 1 98.19 186 ILE A O 1
ATOM 1436 N N . ILE A 1 187 ? 10.047 27.922 -1.876 1 97.94 187 ILE A N 1
ATOM 1437 C CA . ILE A 1 187 ? 10.578 27.406 -3.133 1 97.94 187 ILE A CA 1
ATOM 1438 C C . ILE A 1 187 ? 11.875 28.125 -3.477 1 97.94 187 ILE A C 1
ATOM 1440 O O . ILE A 1 187 ? 12.898 27.5 -3.754 1 97.94 187 ILE A O 1
ATOM 1444 N N . VAL A 1 188 ? 11.891 29.422 -3.371 1 98.06 188 VAL A N 1
ATOM 1445 C CA . VAL A 1 188 ? 13.062 30.234 -3.729 1 98.06 188 VAL A CA 1
ATOM 1446 C C . VAL A 1 188 ? 14.188 29.969 -2.73 1 98.06 188 VAL A C 1
ATOM 1448 O O . VAL A 1 188 ? 15.352 29.844 -3.119 1 98.06 188 VAL A O 1
ATOM 1451 N N . THR A 1 189 ? 13.836 29.875 -1.458 1 98.06 189 THR A N 1
ATOM 1452 C CA . THR A 1 189 ? 14.836 29.625 -0.426 1 98.06 189 THR A CA 1
ATOM 1453 C C . THR A 1 189 ? 15.523 28.281 -0.649 1 98.06 189 THR A C 1
ATOM 1455 O O . THR A 1 189 ? 16.75 28.203 -0.697 1 98.06 189 THR A O 1
ATOM 1458 N N . VAL A 1 190 ? 14.766 27.203 -0.861 1 98.38 190 VAL A N 1
ATOM 1459 C CA . VAL A 1 190 ? 15.305 25.859 -0.969 1 98.38 190 VAL A CA 1
ATOM 1460 C C . VAL A 1 190 ? 16.094 25.719 -2.27 1 98.38 190 VAL A C 1
ATOM 1462 O O . VAL A 1 190 ? 17.156 25.094 -2.295 1 98.38 190 VAL A O 1
ATOM 1465 N N . LEU A 1 191 ? 15.625 26.281 -3.336 1 97.69 191 LEU A N 1
ATOM 1466 C CA . LEU A 1 191 ? 16.25 26.047 -4.637 1 97.69 191 LEU A CA 1
ATOM 1467 C C . LEU A 1 191 ? 17.453 26.953 -4.836 1 97.69 191 LEU A C 1
ATOM 1469 O O . LEU A 1 191 ? 18.391 26.594 -5.551 1 97.69 191 LEU A O 1
ATOM 1473 N N . ASN A 1 192 ? 17.562 28.125 -4.105 1 97 192 ASN A N 1
ATOM 1474 C CA . ASN A 1 192 ? 18.594 29.094 -4.453 1 97 192 ASN A CA 1
ATOM 1475 C C . ASN A 1 192 ? 19.562 29.328 -3.295 1 97 192 ASN A C 1
ATOM 1477 O O . ASN A 1 192 ? 20.641 29.891 -3.484 1 97 192 ASN A O 1
ATOM 1481 N N . MET A 1 193 ? 19.234 28.812 -2.078 1 97.12 193 MET A N 1
ATOM 1482 C CA . MET A 1 193 ? 20.047 29.266 -0.949 1 97.12 193 MET A CA 1
ATOM 1483 C C . MET A 1 193 ? 20.672 28.094 -0.222 1 97.12 193 MET A C 1
ATOM 1485 O O . MET A 1 193 ? 21.188 28.25 0.89 1 97.12 193 MET A O 1
ATOM 1489 N N . ARG A 1 194 ? 20.562 26.906 -0.742 1 97.12 194 ARG A N 1
ATOM 1490 C CA . ARG A 1 194 ? 21.219 25.75 -0.138 1 97.12 194 ARG A CA 1
ATOM 1491 C C . ARG A 1 194 ? 22.734 25.969 -0.046 1 97.12 194 ARG A C 1
ATOM 1493 O O . ARG A 1 194 ? 23.344 26.547 -0.951 1 97.12 194 ARG A O 1
ATOM 1500 N N . ALA A 1 195 ? 23.281 25.469 1.007 1 96.81 195 ALA A N 1
ATOM 1501 C CA . ALA A 1 195 ? 24.719 25.547 1.199 1 96.81 195 ALA A CA 1
ATOM 1502 C C . ALA A 1 195 ? 25.469 24.938 0.015 1 96.81 195 ALA A C 1
ATOM 1504 O O . ALA A 1 195 ? 24.984 24 -0.621 1 96.81 195 ALA A O 1
ATOM 1505 N N . PRO A 1 196 ? 26.688 25.531 -0.282 1 95 196 PRO A N 1
ATOM 1506 C CA . PRO A 1 196 ? 27.5 24.938 -1.354 1 95 196 PRO A CA 1
ATOM 1507 C C . PRO A 1 196 ? 27.719 23.438 -1.155 1 95 196 PRO A C 1
ATOM 1509 O O . PRO A 1 196 ? 28.016 23 -0.043 1 95 196 PRO A O 1
ATOM 1512 N N . GLY A 1 197 ? 27.469 22.75 -2.18 1 95.44 197 GLY A N 1
ATOM 1513 C CA . GLY A 1 197 ? 27.703 21.312 -2.129 1 95.44 197 GLY A CA 1
ATOM 1514 C C . GLY A 1 197 ? 26.453 20.516 -1.781 1 95.44 197 GLY A C 1
ATOM 1515 O O . GLY A 1 197 ? 26.406 19.312 -1.986 1 95.44 197 GLY A O 1
ATOM 1516 N N . MET A 1 198 ? 25.406 21.156 -1.267 1 96.69 198 MET A N 1
ATOM 1517 C CA . MET A 1 198 ? 24.172 20.453 -0.924 1 96.69 198 MET A CA 1
ATOM 1518 C C . MET A 1 198 ? 23.266 20.312 -2.146 1 96.69 198 MET A C 1
ATOM 1520 O O . MET A 1 198 ? 22.438 21.172 -2.418 1 96.69 198 MET A O 1
ATOM 1524 N N . THR A 1 199 ? 23.391 19.156 -2.789 1 96.25 199 THR A N 1
ATOM 1525 C CA . THR A 1 199 ? 22.484 18.859 -3.895 1 96.25 199 THR A CA 1
ATOM 1526 C C . THR A 1 199 ? 21.094 18.547 -3.381 1 96.25 199 THR A C 1
ATOM 1528 O O . THR A 1 199 ? 20.891 18.375 -2.176 1 96.25 199 THR A O 1
ATOM 1531 N N . LEU A 1 200 ? 20.109 18.516 -4.203 1 96.44 200 LEU A N 1
ATOM 1532 C CA . LEU A 1 200 ? 18.734 18.234 -3.82 1 96.44 200 LEU A CA 1
ATOM 1533 C C . LEU A 1 200 ? 18.625 16.891 -3.113 1 96.44 200 LEU A C 1
ATOM 1535 O O . LEU A 1 200 ? 17.844 16.734 -2.166 1 96.44 200 LEU A O 1
ATOM 1539 N N . MET A 1 201 ? 19.406 15.891 -3.523 1 94.94 201 MET A N 1
ATOM 1540 C CA . MET A 1 201 ? 19.281 14.547 -2.963 1 94.94 201 MET A CA 1
ATOM 1541 C C . MET A 1 201 ? 20.156 14.398 -1.722 1 94.94 201 MET A C 1
ATOM 1543 O O . MET A 1 201 ? 20.25 13.312 -1.146 1 94.94 201 MET A O 1
ATOM 1547 N N . LYS A 1 202 ? 20.781 15.523 -1.235 1 95.38 202 LYS A N 1
ATOM 1548 C CA . LYS A 1 202 ? 21.516 15.539 0.027 1 95.38 202 LYS A CA 1
ATOM 1549 C C . LYS A 1 202 ? 20.766 16.328 1.092 1 95.38 202 LYS A C 1
ATOM 1551 O O . LYS A 1 202 ? 21.172 16.344 2.258 1 95.38 202 LYS A O 1
ATOM 1556 N N . MET A 1 203 ? 19.625 16.922 0.694 1 96.06 203 MET A N 1
ATOM 1557 C CA . MET A 1 203 ? 18.844 17.734 1.62 1 96.06 203 MET A CA 1
ATOM 1558 C C . MET A 1 203 ? 18.109 16.859 2.625 1 96.06 203 MET A C 1
ATOM 1560 O O . MET A 1 203 ? 17.734 15.727 2.311 1 96.06 203 MET A O 1
ATOM 1564 N N . PRO A 1 204 ? 17.906 17.391 3.805 1 97 204 PRO A N 1
ATOM 1565 C CA . PRO A 1 204 ? 17.031 16.656 4.707 1 97 204 PRO A CA 1
ATOM 1566 C C . PRO A 1 204 ? 15.633 16.453 4.125 1 97 204 PRO A C 1
ATOM 1568 O O . PRO A 1 204 ? 15.141 17.297 3.377 1 97 204 PRO A O 1
ATOM 1571 N N . LEU A 1 205 ? 15.07 15.352 4.473 1 97.88 205 LEU A N 1
ATOM 1572 C CA . LEU A 1 205 ? 13.766 15.008 3.918 1 97.88 205 LEU A CA 1
ATOM 1573 C C . LEU A 1 205 ? 12.734 16.078 4.266 1 97.88 205 LEU A C 1
ATOM 1575 O O . LEU A 1 205 ? 11.805 16.312 3.492 1 97.88 205 LEU A O 1
ATOM 1579 N N . PHE A 1 206 ? 12.852 16.719 5.453 1 98.38 206 PHE A N 1
ATOM 1580 C CA . PHE A 1 206 ? 11.914 17.781 5.824 1 98.38 206 PHE A CA 1
ATOM 1581 C C . PHE A 1 206 ? 11.906 18.875 4.773 1 98.38 206 PHE A C 1
ATOM 1583 O O . PHE A 1 206 ? 10.844 19.375 4.402 1 98.38 206 PHE A O 1
ATOM 1590 N N . CYS A 1 207 ? 13.039 19.219 4.258 1 98.56 207 CYS A N 1
ATOM 1591 C CA . CYS A 1 207 ? 13.148 20.25 3.229 1 98.56 207 CYS A CA 1
ATOM 1592 C C . CYS A 1 207 ? 12.523 19.781 1.919 1 98.56 207 CYS A C 1
ATOM 1594 O O . CYS A 1 207 ? 11.852 20.547 1.231 1 98.56 207 CYS A O 1
ATOM 1596 N N . TRP A 1 208 ? 12.695 18.516 1.59 1 98.25 208 TRP A N 1
ATOM 1597 C CA . TRP A 1 208 ? 12.078 17.953 0.391 1 98.25 208 TRP A CA 1
ATOM 1598 C C . TRP A 1 208 ? 10.555 17.984 0.491 1 98.25 208 TRP A C 1
ATOM 1600 O O . TRP A 1 208 ? 9.875 18.391 -0.459 1 98.25 208 TRP A O 1
ATOM 1610 N N . THR A 1 209 ? 10.047 17.5 1.608 1 98.56 209 THR A N 1
ATOM 1611 C CA . THR A 1 209 ? 8.594 17.453 1.77 1 98.56 209 THR A CA 1
ATOM 1612 C C . THR A 1 209 ? 7.996 18.859 1.701 1 98.56 209 THR A C 1
ATOM 1614 O O . THR A 1 209 ? 6.91 19.047 1.145 1 98.56 209 THR A O 1
ATOM 1617 N N . TRP A 1 210 ? 8.719 19.828 2.166 1 98.56 210 TRP A N 1
ATOM 1618 C CA . TRP A 1 210 ? 8.219 21.203 2.105 1 98.56 210 TRP A CA 1
ATOM 1619 C C . TRP A 1 210 ? 8.32 21.75 0.688 1 98.56 210 TRP A C 1
ATOM 1621 O O . TRP A 1 210 ? 7.461 22.531 0.253 1 98.56 210 TRP A O 1
ATOM 1631 N N . LEU A 1 211 ? 9.406 21.438 0.016 1 98.62 211 LEU A N 1
ATOM 1632 C CA . LEU A 1 211 ? 9.5 21.875 -1.371 1 98.62 211 LEU A CA 1
ATOM 1633 C C . LEU A 1 211 ? 8.312 21.375 -2.184 1 98.62 211 LEU A C 1
ATOM 1635 O O . LEU A 1 211 ? 7.684 22.156 -2.906 1 98.62 211 LEU A O 1
ATOM 1639 N N . ILE A 1 212 ? 7.992 20.125 -1.996 1 98.5 212 ILE A N 1
ATOM 1640 C CA . ILE A 1 212 ? 6.867 19.516 -2.701 1 98.5 212 ILE A CA 1
ATOM 1641 C C . ILE A 1 212 ? 5.562 20.156 -2.23 1 98.5 212 ILE A C 1
ATOM 1643 O O . ILE A 1 212 ? 4.695 20.484 -3.045 1 98.5 212 ILE A O 1
ATOM 1647 N N . THR A 1 213 ? 5.406 20.375 -0.94 1 98.31 213 THR A N 1
ATOM 1648 C CA . THR A 1 213 ? 4.223 21.016 -0.373 1 98.31 213 THR A CA 1
ATOM 1649 C C . THR A 1 213 ? 4.039 22.422 -0.951 1 98.31 213 THR A C 1
ATOM 1651 O O . THR A 1 213 ? 2.92 22.812 -1.278 1 98.31 213 THR A O 1
ATOM 1654 N N . ALA A 1 214 ? 5.152 23.094 -1.075 1 98.44 214 ALA A N 1
ATOM 1655 C CA . ALA A 1 214 ? 5.09 24.469 -1.59 1 98.44 214 ALA A CA 1
ATOM 1656 C C . ALA A 1 214 ? 4.605 24.484 -3.037 1 98.44 214 ALA A C 1
ATOM 1658 O O . ALA A 1 214 ? 3.812 25.344 -3.422 1 98.44 214 ALA A O 1
ATOM 1659 N N . PHE A 1 215 ? 4.996 23.562 -3.795 1 97.75 215 PHE A N 1
ATOM 1660 C CA . PHE A 1 215 ? 4.523 23.484 -5.172 1 97.75 215 PHE A CA 1
ATOM 1661 C C . PHE A 1 215 ? 3.041 23.125 -5.215 1 97.75 215 PHE A C 1
ATOM 1663 O O . PHE A 1 215 ? 2.303 23.625 -6.066 1 97.75 215 PHE A O 1
ATOM 1670 N N . LEU A 1 216 ? 2.645 22.281 -4.332 1 97.56 216 LEU A N 1
ATOM 1671 C CA . LEU A 1 216 ? 1.229 21.938 -4.25 1 97.56 216 LEU A CA 1
ATOM 1672 C C . LEU A 1 216 ? 0.393 23.156 -3.904 1 97.56 216 LEU A C 1
ATOM 1674 O O . LEU A 1 216 ? -0.656 23.391 -4.508 1 97.56 216 LEU A O 1
ATOM 1678 N N . LEU A 1 217 ? 0.892 23.938 -2.943 1 97.31 217 LEU A N 1
ATOM 1679 C CA . LEU A 1 217 ? 0.191 25.141 -2.523 1 97.31 217 LEU A CA 1
ATOM 1680 C C . LEU A 1 217 ? 0.036 26.109 -3.688 1 97.31 217 LEU A C 1
ATOM 1682 O O . LEU A 1 217 ? -1.048 26.656 -3.908 1 97.31 217 LEU A O 1
ATOM 1686 N N . LEU A 1 218 ? 1.045 26.234 -4.441 1 95.75 218 LEU A N 1
ATOM 1687 C CA . LEU A 1 218 ? 1.015 27.156 -5.574 1 95.75 218 LEU A CA 1
ATOM 1688 C C . LEU A 1 218 ? 0.022 26.688 -6.633 1 95.75 218 LEU A C 1
ATOM 1690 O O . LEU A 1 218 ? -0.599 27.5 -7.316 1 95.75 218 LEU A O 1
ATOM 1694 N N . ALA A 1 219 ? -0.109 25.438 -6.699 1 95.5 219 ALA A N 1
ATOM 1695 C CA . ALA A 1 219 ? -0.948 24.875 -7.754 1 95.5 219 ALA A CA 1
ATOM 1696 C C . ALA A 1 219 ? -2.424 24.922 -7.371 1 95.5 219 ALA A C 1
ATOM 1698 O O . ALA A 1 219 ? -3.285 25.156 -8.219 1 95.5 219 ALA A O 1
ATOM 1699 N N . VAL A 1 220 ? -2.73 24.812 -6.086 1 96.06 220 VAL A N 1
ATOM 1700 C CA . VAL A 1 220 ? -4.125 24.516 -5.793 1 96.06 220 VAL A CA 1
ATOM 1701 C C . VAL A 1 220 ? -4.781 25.703 -5.102 1 96.06 220 VAL A C 1
ATOM 1703 O O . VAL A 1 220 ? -6 25.875 -5.164 1 96.06 220 VAL A O 1
ATOM 1706 N N . MET A 1 221 ? -4.023 26.625 -4.484 1 95.88 221 MET A N 1
ATOM 1707 C CA . MET A 1 221 ? -4.629 27.719 -3.74 1 95.88 221 MET A CA 1
ATOM 1708 C C . MET A 1 221 ? -5.395 28.656 -4.672 1 95.88 221 MET A C 1
ATOM 1710 O O . MET A 1 221 ? -6.488 29.109 -4.336 1 95.88 221 MET A O 1
ATOM 1714 N N . PRO A 1 222 ? -4.879 28.891 -5.891 1 93.81 222 PRO A N 1
ATOM 1715 C CA . PRO A 1 222 ? -5.652 29.719 -6.82 1 93.81 222 PRO A CA 1
ATOM 1716 C C . PRO A 1 222 ? -6.988 29.078 -7.199 1 93.81 222 PRO A C 1
ATOM 1718 O O . PRO A 1 222 ? -7.957 29.797 -7.484 1 93.81 222 PRO A O 1
ATOM 1721 N N . VAL A 1 223 ? -7.059 27.766 -7.164 1 94.94 223 VAL A N 1
ATOM 1722 C CA . VAL A 1 223 ? -8.297 27.062 -7.488 1 94.94 223 VAL A CA 1
ATOM 1723 C C . VAL A 1 223 ? -9.344 27.344 -6.41 1 94.94 223 VAL A C 1
ATOM 1725 O O . VAL A 1 223 ? -10.5 27.609 -6.719 1 94.94 223 VAL A O 1
ATOM 1728 N N . LEU A 1 224 ? -8.922 27.281 -5.145 1 96.25 224 LEU A N 1
ATOM 1729 C CA . LEU A 1 224 ? -9.828 27.625 -4.062 1 96.25 224 LEU A CA 1
ATOM 1730 C C . LEU A 1 224 ? -10.289 29.078 -4.18 1 96.25 224 LEU A C 1
ATOM 1732 O O . LEU A 1 224 ? -11.477 29.375 -4 1 96.25 224 LEU A O 1
ATOM 1736 N N . ALA A 1 225 ? -9.344 29.984 -4.504 1 96.5 225 ALA A N 1
ATOM 1737 C CA . ALA A 1 225 ? -9.664 31.406 -4.66 1 96.5 225 ALA A CA 1
ATOM 1738 C C . ALA A 1 225 ? -10.727 31.609 -5.734 1 96.5 225 ALA A C 1
ATOM 1740 O O . ALA A 1 225 ? -11.656 32.406 -5.559 1 96.5 225 ALA A O 1
ATOM 1741 N N . ALA A 1 226 ? -10.562 30.875 -6.809 1 95.94 226 ALA A N 1
ATOM 1742 C CA . ALA A 1 226 ? -11.531 30.969 -7.895 1 95.94 226 ALA A CA 1
ATOM 1743 C C . ALA A 1 226 ? -12.914 30.484 -7.449 1 95.94 226 ALA A C 1
ATOM 1745 O O . ALA A 1 226 ? -13.922 31.141 -7.738 1 95.94 226 ALA A O 1
ATOM 1746 N N . ALA A 1 227 ? -12.969 29.406 -6.75 1 96.5 227 ALA A N 1
ATOM 1747 C CA . ALA A 1 227 ? -14.234 28.828 -6.301 1 96.5 227 ALA A CA 1
ATOM 1748 C C . ALA A 1 227 ? -14.984 29.781 -5.379 1 96.5 227 ALA A C 1
ATOM 1750 O O . ALA A 1 227 ? -16.172 30.031 -5.562 1 96.5 227 ALA A O 1
ATOM 1751 N N . ILE A 1 228 ? -14.32 30.328 -4.402 1 96.81 228 ILE A N 1
ATOM 1752 C CA . ILE A 1 228 ? -15.008 31.156 -3.41 1 96.81 228 ILE A CA 1
ATOM 1753 C C . ILE A 1 228 ? -15.305 32.531 -3.998 1 96.81 228 ILE A C 1
ATOM 1755 O O . ILE A 1 228 ? -16.25 33.219 -3.578 1 96.81 228 ILE A O 1
ATOM 1759 N N . THR A 1 229 ? -14.484 32.969 -5 1 97.19 229 THR A N 1
ATOM 1760 C CA . THR A 1 229 ? -14.844 34.188 -5.738 1 97.19 229 THR A CA 1
ATOM 1761 C C . THR A 1 229 ? -16.141 33.969 -6.508 1 97.19 229 THR A C 1
ATOM 1763 O O . THR A 1 229 ? -17 34.875 -6.539 1 97.19 229 THR A O 1
ATOM 1766 N N . MET A 1 230 ? -16.266 32.812 -7.113 1 97.06 230 MET A N 1
ATOM 1767 C CA . MET A 1 230 ? -17.516 32.5 -7.824 1 97.06 230 MET A CA 1
ATOM 1768 C C . MET A 1 230 ? -18.688 32.469 -6.863 1 97.06 230 MET A C 1
ATOM 1770 O O . MET A 1 230 ? -19.781 32.938 -7.199 1 97.06 230 MET A O 1
ATOM 1774 N N . VAL A 1 231 ? -18.5 31.984 -5.664 1 97.12 231 VAL A N 1
ATOM 1775 C CA . VAL A 1 231 ? -19.547 31.984 -4.656 1 97.12 231 VAL A CA 1
ATOM 1776 C C . VAL A 1 231 ? -19.906 33.438 -4.281 1 97.12 231 VAL A C 1
ATOM 1778 O O . VAL A 1 231 ? -21.078 33.781 -4.188 1 97.12 231 VAL A O 1
ATOM 1781 N N . LEU A 1 232 ? -18.875 34.281 -4.074 1 97.19 232 LEU A N 1
ATOM 1782 C CA . LEU A 1 232 ? -19.078 35.688 -3.699 1 97.19 232 LEU A CA 1
ATOM 1783 C C . LEU A 1 232 ? -19.875 36.406 -4.766 1 97.19 232 LEU A C 1
ATOM 1785 O O . LEU A 1 232 ? -20.797 37.188 -4.445 1 97.19 232 LEU A O 1
ATOM 1789 N N . THR A 1 233 ? -19.547 36.156 -6.02 1 96.75 233 THR A N 1
ATOM 1790 C CA . THR A 1 233 ? -20.219 36.844 -7.098 1 96.75 233 THR A CA 1
ATOM 1791 C C . THR A 1 233 ? -21.625 36.312 -7.309 1 96.75 233 THR A C 1
ATOM 1793 O O . THR A 1 233 ? -22.547 37.031 -7.688 1 96.75 233 THR A O 1
ATOM 1796 N N . ASP A 1 234 ? -21.859 35.031 -7.09 1 97 234 ASP A N 1
ATOM 1797 C CA . ASP A 1 234 ? -23.219 34.469 -7.105 1 97 234 ASP A CA 1
ATOM 1798 C C . ASP A 1 234 ? -24.094 35.094 -6.031 1 97 234 ASP A C 1
ATOM 1800 O O . ASP A 1 234 ? -25.297 35.281 -6.227 1 97 234 ASP A O 1
ATOM 1804 N N . ARG A 1 235 ? -23.531 35.438 -4.91 1 96.12 235 ARG A N 1
ATOM 1805 C CA . ARG A 1 235 ? -24.266 35.969 -3.771 1 96.12 235 ARG A CA 1
ATOM 1806 C C . ARG A 1 235 ? -24.609 37.438 -3.982 1 96.12 235 ARG A C 1
ATOM 1808 O O . ARG A 1 235 ? -25.672 37.906 -3.572 1 96.12 235 ARG A O 1
ATOM 1815 N N . HIS A 1 236 ? -23.719 38.219 -4.707 1 96.56 236 HIS A N 1
ATOM 1816 C CA . HIS A 1 236 ? -23.891 39.688 -4.617 1 96.56 236 HIS A CA 1
ATOM 1817 C C . HIS A 1 236 ? -23.922 40.312 -6.004 1 96.56 236 HIS A C 1
ATOM 1819 O O . HIS A 1 236 ? -24.344 41.469 -6.148 1 96.56 236 HIS A O 1
ATOM 1825 N N . PHE A 1 237 ? -23.516 39.625 -7.027 1 96.56 237 PHE A N 1
ATOM 1826 C CA . PHE A 1 237 ? -23.359 40.312 -8.305 1 96.56 237 PHE A CA 1
ATOM 1827 C C . PHE A 1 237 ? -24.219 39.656 -9.375 1 96.56 237 PHE A C 1
ATOM 1829 O O . PHE A 1 237 ? -23.984 39.812 -10.57 1 96.56 237 PHE A O 1
ATOM 1836 N N . GLY A 1 238 ? -25.109 38.75 -9.008 1 93.12 238 GLY A N 1
ATOM 1837 C CA . GLY A 1 238 ? -26.109 38.188 -9.906 1 93.12 238 GLY A CA 1
ATOM 1838 C C . GLY A 1 238 ? -25.531 37.188 -10.891 1 93.12 238 GLY A C 1
ATOM 1839 O O . GLY A 1 238 ? -26.109 36.938 -11.953 1 93.12 238 GLY A O 1
ATOM 1840 N N . THR A 1 239 ? -24.328 36.688 -10.539 1 93.81 239 THR A N 1
ATOM 1841 C CA . THR A 1 239 ? -23.828 35.594 -11.352 1 93.81 239 THR A CA 1
ATOM 1842 C C . THR A 1 239 ? -24.547 34.312 -11.031 1 93.81 239 THR A C 1
ATOM 1844 O O . THR A 1 239 ? -25.406 34.281 -10.141 1 93.81 239 THR A O 1
ATOM 1847 N N . GLY A 1 240 ? -24.422 33.219 -11.781 1 94.19 240 GLY A N 1
ATOM 1848 C CA . GLY A 1 240 ? -25.141 31.984 -11.617 1 94.19 240 GLY A CA 1
ATOM 1849 C C . GLY A 1 240 ? -24.281 30.766 -11.867 1 94.19 240 GLY A C 1
ATOM 1850 O O . GLY A 1 240 ? -24.688 29.844 -12.602 1 94.19 240 GLY A O 1
ATOM 1851 N N . PHE A 1 241 ? -23.109 30.812 -11.258 1 94.19 241 PHE A N 1
ATOM 1852 C CA . PHE A 1 241 ? -22.188 29.719 -11.492 1 94.19 241 PHE A CA 1
ATOM 1853 C C . PHE A 1 241 ? -22.719 28.438 -10.859 1 94.19 241 PHE A C 1
ATOM 1855 O O . PHE A 1 241 ? -22.656 27.359 -11.469 1 94.19 241 PHE A O 1
ATOM 1862 N N . PHE A 1 242 ? -23.25 28.641 -9.547 1 96.56 242 PHE A N 1
ATOM 1863 C CA . PHE A 1 242 ? -23.578 27.438 -8.781 1 96.56 242 PHE A CA 1
ATOM 1864 C C . PHE A 1 242 ? -25.062 27.406 -8.445 1 96.56 242 PHE A C 1
ATOM 1866 O O . PHE A 1 242 ? -25.484 26.641 -7.574 1 96.56 242 PHE A O 1
ATOM 1873 N N . ASN A 1 243 ? -25.844 28.25 -9.094 1 93.44 243 ASN A N 1
ATOM 1874 C CA . ASN A 1 243 ? -27.297 28.297 -8.938 1 93.44 243 ASN A CA 1
ATOM 1875 C C . ASN A 1 243 ? -28.016 27.641 -10.102 1 93.44 243 ASN A C 1
ATOM 1877 O O . ASN A 1 243 ? -28.062 28.188 -11.203 1 93.44 243 ASN A O 1
ATOM 1881 N N . ALA A 1 244 ? -28.656 26.578 -9.742 1 91.81 244 ALA A N 1
ATOM 1882 C CA . ALA A 1 244 ? -29.328 25.797 -10.789 1 91.81 244 ALA A CA 1
ATOM 1883 C C . ALA A 1 244 ? -30.453 26.609 -11.43 1 91.81 244 ALA A C 1
ATOM 1885 O O . ALA A 1 244 ? -30.703 26.5 -12.633 1 91.81 244 ALA A O 1
ATOM 1886 N N . ALA A 1 245 ? -31.172 27.328 -10.664 1 92.06 245 ALA A N 1
ATOM 1887 C CA . ALA A 1 245 ? -32.312 28.125 -11.156 1 92.06 245 ALA A CA 1
ATOM 1888 C C . ALA A 1 245 ? -31.828 29.188 -12.133 1 92.06 245 ALA A C 1
ATOM 1890 O O . ALA A 1 245 ? -32.594 29.609 -13.016 1 92.06 245 ALA A O 1
ATOM 1891 N N . ALA A 1 246 ? -30.641 29.562 -12.023 1 93.38 246 ALA A N 1
ATOM 1892 C CA . ALA A 1 246 ? -30.094 30.594 -12.898 1 93.38 246 ALA A CA 1
ATOM 1893 C C . ALA A 1 246 ? -29.234 29.984 -14.008 1 93.38 246 ALA A C 1
ATOM 1895 O O . ALA A 1 246 ? -28.469 30.703 -14.664 1 93.38 246 ALA A O 1
ATOM 1896 N N . GLY A 1 247 ? -29.281 28.656 -14.172 1 91.88 247 GLY A N 1
ATOM 1897 C CA . GLY A 1 247 ? -28.547 27.984 -15.234 1 91.88 247 GLY A CA 1
ATOM 1898 C C . GLY A 1 247 ? -27.219 27.406 -14.781 1 91.88 247 GLY A C 1
ATOM 1899 O O . GLY A 1 247 ? -26.484 26.812 -15.578 1 91.88 247 GLY A O 1
ATOM 1900 N N . GLY A 1 248 ? -26.875 27.641 -13.484 1 93.69 248 GLY A N 1
ATOM 1901 C CA . GLY A 1 248 ? -25.625 27.109 -12.961 1 93.69 248 GLY A CA 1
ATOM 1902 C C . GLY A 1 248 ? -25.75 25.672 -12.469 1 93.69 248 GLY A C 1
ATOM 1903 O O . GLY A 1 248 ? -26.766 25.016 -12.719 1 93.69 248 GLY A O 1
ATOM 1904 N N . ASP A 1 249 ? -24.594 25.125 -11.883 1 94.19 249 ASP A N 1
ATOM 1905 C CA . ASP A 1 249 ? -24.547 23.75 -11.406 1 94.19 249 ASP A CA 1
ATOM 1906 C C . ASP A 1 249 ? -23.875 23.656 -10.047 1 94.19 249 ASP A C 1
ATOM 1908 O O . ASP A 1 249 ? -22.656 23.828 -9.938 1 94.19 249 ASP A O 1
ATOM 1912 N N . PRO A 1 250 ? -24.578 23.344 -9.055 1 93.44 250 PRO A N 1
ATOM 1913 C CA . PRO A 1 250 ? -23.969 23.188 -7.734 1 93.44 250 PRO A CA 1
ATOM 1914 C C . PRO A 1 250 ? -22.906 22.109 -7.688 1 93.44 250 PRO A C 1
ATOM 1916 O O . PRO A 1 250 ? -21.953 22.188 -6.898 1 93.44 250 PRO A O 1
ATOM 1919 N N . VAL A 1 251 ? -23.031 21.094 -8.516 1 93.12 251 VAL A N 1
ATOM 1920 C CA . VAL A 1 251 ? -22.062 20.016 -8.539 1 93.12 251 VAL A CA 1
ATOM 1921 C C . VAL A 1 251 ? -20.719 20.531 -9.062 1 93.12 251 VAL A C 1
ATOM 1923 O O . VAL A 1 251 ? -19.656 20 -8.703 1 93.12 251 VAL A O 1
ATOM 1926 N N . LEU A 1 252 ? -20.781 21.516 -9.906 1 93.25 252 LEU A N 1
ATOM 1927 C CA . LEU A 1 252 ? -19.547 22.141 -10.391 1 93.25 252 LEU A CA 1
ATOM 1928 C C . LEU A 1 252 ? -18.719 22.672 -9.234 1 93.25 252 LEU A C 1
ATOM 1930 O O . LEU A 1 252 ? -17.484 22.609 -9.266 1 93.25 252 LEU A O 1
ATOM 1934 N N . TYR A 1 253 ? -19.375 23.219 -8.195 1 95.38 253 TYR A N 1
ATOM 1935 C CA . TYR A 1 253 ? -18.641 23.688 -7.027 1 95.38 253 TYR A CA 1
ATOM 1936 C C . TYR A 1 253 ? -17.828 22.562 -6.402 1 95.38 253 TYR A C 1
ATOM 1938 O O . TYR A 1 253 ? -16.672 22.75 -6.027 1 95.38 253 TYR A O 1
ATOM 1946 N N . GLN A 1 254 ? -18.453 21.438 -6.266 1 94.81 254 GLN A N 1
ATOM 1947 C CA . GLN A 1 254 ? -17.781 20.312 -5.645 1 94.81 254 GLN A CA 1
ATOM 1948 C C . GLN A 1 254 ? -16.531 19.906 -6.434 1 94.81 254 GLN A C 1
ATOM 1950 O O . GLN A 1 254 ? -15.492 19.609 -5.848 1 94.81 254 GLN A O 1
ATOM 1955 N N . HIS A 1 255 ? -16.688 19.906 -7.73 1 92.25 255 HIS A N 1
ATOM 1956 C CA . HIS A 1 255 ? -15.531 19.578 -8.562 1 92.25 255 HIS A CA 1
ATOM 1957 C C . HIS A 1 255 ? -14.383 20.547 -8.344 1 92.25 255 HIS A C 1
ATOM 1959 O O . HIS A 1 255 ? -13.242 20.141 -8.133 1 92.25 255 HIS A O 1
ATOM 1965 N N . VAL A 1 256 ? -14.695 21.766 -8.375 1 93.38 256 VAL A N 1
ATOM 1966 C CA . VAL A 1 256 ? -13.656 22.781 -8.25 1 93.38 256 VAL A CA 1
ATOM 1967 C C . VAL A 1 256 ? -13.062 22.75 -6.848 1 93.38 256 VAL A C 1
ATOM 1969 O O . VAL A 1 256 ? -11.844 22.828 -6.676 1 93.38 256 VAL A O 1
ATOM 1972 N N . PHE A 1 257 ? -13.945 22.625 -5.91 1 95.75 257 PHE A N 1
ATOM 1973 C CA . PHE A 1 257 ? -13.484 22.609 -4.527 1 95.75 257 PHE A CA 1
ATOM 1974 C C . PHE A 1 257 ? -12.555 21.422 -4.281 1 95.75 257 PHE A C 1
ATOM 1976 O O . PHE A 1 257 ? -11.492 21.578 -3.688 1 95.75 257 PHE A O 1
ATOM 1983 N N . TRP A 1 258 ? -12.953 20.281 -4.711 1 95.44 258 TRP A N 1
ATOM 1984 C CA . TRP A 1 258 ? -12.188 19.094 -4.355 1 95.44 258 TRP A CA 1
ATOM 1985 C C . TRP A 1 258 ? -10.922 18.984 -5.207 1 95.44 258 TRP A C 1
ATOM 1987 O O . TRP A 1 258 ? -9.977 18.281 -4.84 1 95.44 258 TRP A O 1
ATOM 1997 N N . PHE A 1 259 ? -10.898 19.688 -6.328 1 92.62 259 PHE A N 1
ATOM 1998 C CA . PHE A 1 259 ? -9.633 19.812 -7.043 1 92.62 259 PHE A CA 1
ATOM 1999 C C . PHE A 1 259 ? -8.594 20.531 -6.188 1 92.62 259 PHE A C 1
ATOM 2001 O O . PHE A 1 259 ? -7.395 20.25 -6.297 1 92.62 259 PHE A O 1
ATOM 2008 N N . PHE A 1 260 ? -9.039 21.375 -5.352 1 94 260 PHE A N 1
ATOM 2009 C CA . PHE A 1 260 ? -8.227 21.984 -4.312 1 94 260 PHE A CA 1
ATOM 2010 C C . PHE A 1 260 ? -8.141 21.094 -3.082 1 94 260 PHE A C 1
ATOM 2012 O O . PHE A 1 260 ? -7.047 20.828 -2.57 1 94 260 PHE A O 1
ATOM 2019 N N . GLY A 1 261 ? -9.211 20.672 -2.645 1 94.06 261 GLY A N 1
ATOM 2020 C CA . GLY A 1 261 ? -9.375 20.078 -1.33 1 94.06 261 GLY A CA 1
ATOM 2021 C C . GLY A 1 261 ? -8.586 18.797 -1.161 1 94.06 261 GLY A C 1
ATOM 2022 O O . GLY A 1 261 ? -8.039 18.531 -0.086 1 94.06 261 GLY A O 1
ATOM 2023 N N . HIS A 1 262 ? -8.609 18.031 -2.184 1 93.19 262 HIS A N 1
ATOM 2024 C CA . HIS A 1 262 ? -7.902 16.766 -2.006 1 93.19 262 HIS A CA 1
ATOM 2025 C C . HIS A 1 262 ? -6.395 16.984 -1.913 1 93.19 262 HIS A C 1
ATOM 2027 O O . HIS A 1 262 ? -5.742 16.453 -1.007 1 93.19 262 HIS A O 1
ATOM 2033 N N . PRO A 1 263 ? -5.75 17.734 -2.719 1 94.06 263 PRO A N 1
ATOM 2034 C CA . PRO A 1 263 ? -4.34 18.047 -2.504 1 94.06 263 PRO A CA 1
ATOM 2035 C C . PRO A 1 263 ? -4.086 18.734 -1.161 1 94.06 263 PRO A C 1
ATOM 2037 O O . PRO A 1 263 ? -3.023 18.547 -0.564 1 94.06 263 PRO A O 1
ATOM 2040 N N . GLU A 1 264 ? -5.07 19.469 -0.736 1 92.5 264 GLU A N 1
ATOM 2041 C CA . GLU A 1 264 ? -4.93 20.172 0.534 1 92.5 264 GLU A CA 1
ATOM 2042 C C . GLU A 1 264 ? -4.656 19.203 1.678 1 92.5 264 GLU A C 1
ATOM 2044 O O . GLU A 1 264 ? -3.881 19.5 2.586 1 92.5 264 GLU A O 1
ATOM 2049 N N . VAL A 1 265 ? -5.309 18.109 1.639 1 92.44 265 VAL A N 1
ATOM 2050 C CA . VAL A 1 265 ? -5.078 17.141 2.703 1 92.44 265 VAL A CA 1
ATOM 2051 C C . VAL A 1 265 ? -3.627 16.656 2.666 1 92.44 265 VAL A C 1
ATOM 2053 O O . VAL A 1 265 ? -3.025 16.406 3.711 1 92.44 265 VAL A O 1
ATOM 2056 N N . TYR A 1 266 ? -3.049 16.594 1.524 1 95.06 266 TYR A N 1
ATOM 2057 C CA . TYR A 1 266 ? -1.655 16.188 1.426 1 95.06 266 TYR A CA 1
ATOM 2058 C C . TYR A 1 266 ? -0.714 17.328 1.792 1 95.06 266 TYR A C 1
ATOM 2060 O O . TYR A 1 266 ? 0.378 17.094 2.316 1 95.06 266 TYR A O 1
ATOM 2068 N N . ILE A 1 267 ? -1.13 18.547 1.541 1 96.31 267 ILE A N 1
ATOM 2069 C CA . ILE A 1 267 ? -0.368 19.719 1.974 1 96.31 267 ILE A CA 1
ATOM 2070 C C . ILE A 1 267 ? -0.188 19.688 3.49 1 96.31 267 ILE A C 1
ATOM 2072 O O . ILE A 1 267 ? 0.864 20.062 4.004 1 96.31 267 ILE A O 1
ATOM 2076 N N . MET A 1 268 ? -1.112 19.109 4.129 1 95.88 268 MET A N 1
ATOM 2077 C CA . MET A 1 268 ? -1.086 19.125 5.586 1 95.88 268 MET A CA 1
ATOM 2078 C C . MET A 1 268 ? -0.381 17.875 6.125 1 95.88 268 MET A C 1
ATOM 2080 O O . MET A 1 268 ? -0.089 17.797 7.32 1 95.88 268 MET A O 1
ATOM 2084 N N . ILE A 1 269 ? -0.067 16.906 5.262 1 96.62 269 ILE A N 1
ATOM 2085 C CA . ILE A 1 269 ? 0.503 15.68 5.816 1 96.62 269 ILE A CA 1
ATOM 2086 C C . ILE A 1 269 ? 1.953 15.539 5.363 1 96.62 269 ILE A C 1
ATOM 2088 O O . ILE A 1 269 ? 2.775 14.945 6.062 1 96.62 269 ILE A O 1
ATOM 2092 N N . LEU A 1 270 ? 2.334 16.062 4.227 1 97.69 270 LEU A N 1
ATOM 2093 C CA . LEU A 1 270 ? 3.666 15.852 3.668 1 97.69 270 LEU A CA 1
ATOM 2094 C C . LEU A 1 270 ? 4.742 16.391 4.602 1 97.69 270 LEU A C 1
ATOM 2096 O O . LEU A 1 270 ? 5.719 15.695 4.898 1 97.69 270 LEU A O 1
ATOM 2100 N N . PRO A 1 271 ? 4.59 17.625 5.16 1 97.88 271 PRO A N 1
ATOM 2101 C CA . PRO A 1 271 ? 5.598 18.078 6.117 1 97.88 271 PRO A CA 1
ATOM 2102 C C . PRO A 1 271 ? 5.711 17.188 7.344 1 97.88 271 PRO A C 1
ATOM 2104 O O . PRO A 1 271 ? 6.793 17.047 7.914 1 97.88 271 PRO A O 1
ATOM 2107 N N . ALA A 1 272 ? 4.57 16.594 7.75 1 98.12 272 ALA A N 1
ATOM 2108 C CA . ALA A 1 272 ? 4.59 15.641 8.852 1 98.12 272 ALA A CA 1
ATOM 2109 C C . ALA A 1 272 ? 5.504 14.461 8.539 1 98.12 272 ALA A C 1
ATOM 2111 O O . ALA A 1 272 ? 6.258 14 9.406 1 98.12 272 ALA A O 1
ATOM 2112 N N . PHE A 1 273 ? 5.461 13.992 7.27 1 98 273 PHE A N 1
ATOM 2113 C CA . PHE A 1 273 ? 6.352 12.93 6.836 1 98 273 PHE A CA 1
ATOM 2114 C C . PHE A 1 273 ? 7.812 13.336 7.016 1 98 273 PHE A C 1
ATOM 2116 O O . PHE A 1 273 ? 8.648 12.508 7.383 1 98 273 PHE A O 1
ATOM 2123 N N . GLY A 1 274 ? 8.086 14.578 6.738 1 98.25 274 GLY A N 1
ATOM 2124 C CA . GLY A 1 274 ? 9.438 15.102 6.895 1 98.25 274 GLY A CA 1
ATOM 2125 C C . GLY A 1 274 ? 9.914 15.102 8.336 1 98.25 274 GLY A C 1
ATOM 2126 O O . GLY A 1 274 ? 11.047 14.727 8.617 1 98.25 274 GLY A O 1
ATOM 2127 N N . ILE A 1 275 ? 9.047 15.469 9.219 1 98.5 275 ILE A N 1
ATOM 2128 C CA . ILE A 1 275 ? 9.383 15.539 10.641 1 98.5 275 ILE A CA 1
ATOM 2129 C C . ILE A 1 275 ? 9.688 14.133 11.164 1 98.5 275 ILE A C 1
ATOM 2131 O O . ILE A 1 275 ? 10.719 13.914 11.805 1 98.5 275 ILE A O 1
ATOM 2135 N N . VAL A 1 276 ? 8.852 13.203 10.812 1 98.44 276 VAL A N 1
ATOM 2136 C CA . VAL A 1 276 ? 8.992 11.836 11.289 1 98.44 276 VAL A CA 1
ATOM 2137 C C . VAL A 1 276 ? 10.258 11.211 10.711 1 98.44 276 VAL A C 1
ATOM 2139 O O . VAL A 1 276 ? 10.938 10.438 11.383 1 98.44 276 VAL A O 1
ATOM 2142 N N . SER A 1 277 ? 10.617 11.625 9.508 1 98.25 277 SER A N 1
ATOM 2143 C CA . SER A 1 277 ? 11.797 11.094 8.828 1 98.25 277 SER A CA 1
ATOM 2144 C C . SER A 1 277 ? 13.078 11.688 9.406 1 98.25 277 SER A C 1
ATOM 2146 O O . SER A 1 277 ? 14.172 11.164 9.172 1 98.25 277 SER A O 1
ATOM 2148 N N . ALA A 1 278 ? 12.953 12.773 10.148 1 97.88 278 ALA A N 1
ATOM 2149 C CA . ALA A 1 278 ? 14.102 13.328 10.867 1 97.88 278 ALA A CA 1
ATOM 2150 C C . ALA A 1 278 ? 14.266 12.664 12.234 1 97.88 278 ALA A C 1
ATOM 2152 O O . ALA A 1 278 ? 15.391 12.445 12.688 1 97.88 278 ALA A O 1
ATOM 2153 N N . ILE A 1 279 ? 13.18 12.305 12.844 1 98.5 279 ILE A N 1
ATOM 2154 C CA . ILE A 1 279 ? 13.18 11.875 14.242 1 98.5 279 ILE A CA 1
ATOM 2155 C C . ILE A 1 279 ? 13.5 10.383 14.328 1 98.5 279 ILE A C 1
ATOM 2157 O O . ILE A 1 279 ? 14.328 9.969 15.141 1 98.5 279 ILE A O 1
ATOM 2161 N N . VAL A 1 280 ? 12.922 9.555 13.445 1 98.38 280 VAL A N 1
ATOM 2162 C CA . VAL A 1 280 ? 13.023 8.102 13.539 1 98.38 280 VAL A CA 1
ATOM 2163 C C . VAL A 1 280 ? 14.484 7.672 13.398 1 98.38 280 VAL A C 1
ATOM 2165 O O . VAL A 1 280 ? 15 6.93 14.234 1 98.38 280 VAL A O 1
ATOM 2168 N N . PRO A 1 281 ? 15.219 8.172 12.438 1 97.94 281 PRO A N 1
ATOM 2169 C CA . PRO A 1 281 ? 16.625 7.777 12.336 1 97.94 281 PRO A CA 1
ATOM 2170 C C . PRO A 1 281 ? 17.453 8.242 13.531 1 97.94 281 PRO A C 1
ATOM 2172 O O . PRO A 1 281 ? 18.375 7.547 13.945 1 97.94 281 PRO A O 1
ATOM 2175 N N . ALA A 1 282 ? 17.078 9.406 14.078 1 97.88 282 ALA A N 1
ATOM 2176 C CA . ALA A 1 282 ? 17.844 9.969 15.195 1 97.88 282 ALA A CA 1
ATOM 2177 C C . ALA A 1 282 ? 17.766 9.062 16.422 1 97.88 282 ALA A C 1
ATOM 2179 O O . ALA A 1 282 ? 18.781 8.812 17.078 1 97.88 282 ALA A O 1
ATOM 2180 N N . PHE A 1 283 ? 16.625 8.578 16.703 1 98.19 283 PHE A N 1
ATOM 2181 C CA . PHE A 1 283 ? 16.438 7.828 17.938 1 98.19 283 PHE A CA 1
ATOM 2182 C C . PHE A 1 283 ? 16.578 6.332 17.688 1 98.19 283 PHE A C 1
ATOM 2184 O O . PHE A 1 283 ? 16.609 5.535 18.625 1 98.19 283 PHE A O 1
ATOM 2191 N N . ALA A 1 284 ? 16.625 5.977 16.406 1 97.25 284 ALA A N 1
ATOM 2192 C CA . ALA A 1 284 ? 16.984 4.609 16.031 1 97.25 284 ALA A CA 1
ATOM 2193 C C . ALA A 1 284 ? 18.5 4.477 15.828 1 97.25 284 ALA A C 1
ATOM 2195 O O . ALA A 1 284 ? 19.031 3.365 15.758 1 97.25 284 ALA A O 1
ATOM 2196 N N . ARG A 1 285 ? 19.172 5.637 15.773 1 96.44 285 ARG A N 1
ATOM 2197 C CA . ARG A 1 285 ? 20.609 5.691 15.523 1 96.44 285 ARG A CA 1
ATOM 2198 C C . ARG A 1 285 ? 20.984 4.879 14.281 1 96.44 285 ARG A C 1
ATOM 2200 O O . ARG A 1 285 ? 21.922 4.082 14.32 1 96.44 285 ARG A O 1
ATOM 2207 N N . LYS A 1 286 ? 20.156 4.977 13.32 1 95.06 286 LYS A N 1
ATOM 2208 C CA . LYS A 1 286 ? 20.297 4.367 12 1 95.06 286 LYS A CA 1
ATOM 2209 C C . LYS A 1 286 ? 19.891 5.344 10.898 1 95.06 286 LYS A C 1
ATOM 2211 O O . LYS A 1 286 ? 18.953 6.117 11.062 1 95.06 286 LYS A O 1
ATOM 2216 N N . LYS A 1 287 ? 20.641 5.34 9.805 1 94.19 287 LYS A N 1
ATOM 2217 C CA . LYS A 1 287 ? 20.266 6.188 8.672 1 94.19 287 LYS A CA 1
ATOM 2218 C C . LYS A 1 287 ? 18.891 5.816 8.141 1 94.19 287 LYS A C 1
ATOM 2220 O O . LYS A 1 287 ? 18.484 4.652 8.195 1 94.19 287 LYS A O 1
ATOM 2225 N N . LEU A 1 288 ? 18.219 6.84 7.734 1 95.19 288 LEU A N 1
ATOM 2226 C CA . LEU A 1 288 ? 16.891 6.605 7.164 1 95.19 288 LEU A CA 1
ATOM 2227 C C . LEU A 1 288 ? 16.953 5.586 6.035 1 95.19 288 LEU A C 1
ATOM 2229 O O . LEU A 1 288 ? 17.703 5.77 5.07 1 95.19 288 LEU A O 1
ATOM 2233 N N . PHE A 1 289 ? 16.203 4.539 6.188 1 92.75 289 PHE A N 1
ATOM 2234 C CA . PHE A 1 289 ? 16.141 3.504 5.164 1 92.75 289 PHE A CA 1
ATOM 2235 C C . PHE A 1 289 ? 15.43 4.023 3.918 1 92.75 289 PHE A C 1
ATOM 2237 O O . PHE A 1 289 ? 14.312 4.539 4 1 92.75 289 PHE A O 1
ATOM 2244 N N . GLY A 1 290 ? 16.172 4.016 2.754 1 92.12 290 GLY A N 1
ATOM 2245 C CA . GLY A 1 290 ? 15.547 4.34 1.479 1 92.12 290 GLY A CA 1
ATOM 2246 C C . GLY A 1 290 ? 15.266 5.82 1.308 1 92.12 290 GLY A C 1
ATOM 2247 O O . GLY A 1 290 ? 14.148 6.215 0.986 1 92.12 290 GLY A O 1
ATOM 2248 N N . TYR A 1 291 ? 16.203 6.695 1.533 1 93.62 291 TYR A N 1
ATOM 2249 C CA . TYR A 1 291 ? 16.047 8.141 1.396 1 93.62 291 TYR A CA 1
ATOM 2250 C C . TYR A 1 291 ? 15.5 8.5 0.024 1 93.62 291 TYR A C 1
ATOM 2252 O O . TYR A 1 291 ? 14.5 9.227 -0.078 1 93.62 291 TYR A O 1
ATOM 2260 N N . ALA A 1 292 ? 16.062 7.922 -1.032 1 91.75 292 ALA A N 1
ATOM 2261 C CA . ALA A 1 292 ? 15.602 8.242 -2.383 1 91.75 292 ALA A CA 1
ATOM 2262 C C . ALA A 1 292 ? 14.164 7.77 -2.602 1 91.75 292 ALA A C 1
ATOM 2264 O O . ALA A 1 292 ? 13.359 8.484 -3.203 1 91.75 292 ALA A O 1
ATOM 2265 N N . SER A 1 293 ? 13.922 6.562 -2.133 1 92.31 293 SER A N 1
ATOM 2266 C CA . SER A 1 293 ? 12.57 6.031 -2.248 1 92.31 293 SER A CA 1
ATOM 2267 C C . SER A 1 293 ? 11.562 6.918 -1.518 1 92.31 293 SER A C 1
ATOM 2269 O O . SER A 1 293 ? 10.43 7.074 -1.966 1 92.31 293 SER A O 1
ATOM 2271 N N . MET A 1 294 ? 11.953 7.527 -0.365 1 95.56 294 MET A N 1
ATOM 2272 C CA . MET A 1 294 ? 11.094 8.438 0.387 1 95.56 294 MET A CA 1
ATOM 2273 C C . MET A 1 294 ? 10.773 9.688 -0.428 1 95.56 294 MET A C 1
ATOM 2275 O O . MET A 1 294 ? 9.625 10.141 -0.454 1 95.56 294 MET A O 1
ATOM 2279 N N . VAL A 1 295 ? 11.812 10.211 -1.065 1 95.81 295 VAL A N 1
ATOM 2280 C CA . VAL A 1 295 ? 11.641 11.414 -1.871 1 95.81 295 VAL A CA 1
ATOM 2281 C C . VAL A 1 295 ? 10.695 11.125 -3.033 1 95.81 295 VAL A C 1
ATOM 2283 O O . VAL A 1 295 ? 9.727 11.859 -3.246 1 95.81 295 VAL A O 1
ATOM 2286 N N . TYR A 1 296 ? 10.867 9.992 -3.723 1 93.75 296 TYR A N 1
ATOM 2287 C CA . TYR A 1 296 ? 10.055 9.656 -4.883 1 93.75 296 TYR A CA 1
ATOM 2288 C C . TYR A 1 296 ? 8.633 9.305 -4.469 1 93.75 296 TYR A C 1
ATOM 2290 O O . TYR A 1 296 ? 7.676 9.609 -5.184 1 93.75 296 TYR A O 1
ATOM 2298 N N . ALA A 1 297 ? 8.57 8.625 -3.367 1 95.38 297 ALA A N 1
ATOM 2299 C CA . ALA A 1 297 ? 7.238 8.297 -2.861 1 95.38 297 ALA A CA 1
ATOM 2300 C C . ALA A 1 297 ? 6.449 9.562 -2.533 1 95.38 297 ALA A C 1
ATOM 2302 O O . ALA A 1 297 ? 5.27 9.672 -2.865 1 95.38 297 ALA A O 1
ATOM 2303 N N . THR A 1 298 ? 7.082 10.539 -1.888 1 97.38 298 THR A N 1
ATOM 2304 C CA . THR A 1 298 ? 6.434 11.797 -1.552 1 97.38 298 THR A CA 1
ATOM 2305 C C . THR A 1 298 ? 6.016 12.547 -2.816 1 97.38 298 THR A C 1
ATOM 2307 O O . THR A 1 298 ? 4.906 13.078 -2.891 1 97.38 298 THR A O 1
ATOM 2310 N N . ALA A 1 299 ? 6.871 12.555 -3.793 1 96.38 299 ALA A N 1
ATOM 2311 C CA . ALA A 1 299 ? 6.555 13.195 -5.066 1 96.38 299 ALA A CA 1
ATOM 2312 C C . ALA A 1 299 ? 5.383 12.5 -5.754 1 96.38 299 ALA A C 1
ATOM 2314 O O . ALA A 1 299 ? 4.512 13.156 -6.328 1 96.38 299 ALA A O 1
ATOM 2315 N N . SER A 1 300 ? 5.367 11.164 -5.668 1 95.12 300 SER A N 1
ATOM 2316 C CA . SER A 1 300 ? 4.285 10.398 -6.27 1 95.12 300 SER A CA 1
ATOM 2317 C C . SER A 1 300 ? 2.945 10.711 -5.613 1 95.12 300 SER A C 1
ATOM 2319 O O . SER A 1 300 ? 1.926 10.836 -6.293 1 95.12 300 SER A O 1
ATOM 2321 N N . ILE A 1 301 ? 2.961 10.844 -4.332 1 96.12 301 ILE A N 1
ATOM 2322 C CA . ILE A 1 301 ? 1.747 11.18 -3.6 1 96.12 301 ILE A CA 1
ATOM 2323 C C . ILE A 1 301 ? 1.231 12.547 -4.062 1 96.12 301 ILE A C 1
ATOM 2325 O O . ILE A 1 301 ? 0.034 12.711 -4.305 1 96.12 301 ILE A O 1
ATOM 2329 N N . ALA A 1 302 ? 2.15 13.5 -4.238 1 96.88 302 ALA A N 1
ATOM 2330 C CA . ALA A 1 302 ? 1.773 14.844 -4.66 1 96.88 302 ALA A CA 1
ATOM 2331 C C . ALA A 1 302 ? 1.142 14.828 -6.047 1 96.88 302 ALA A C 1
ATOM 2333 O O . ALA A 1 302 ? 0.101 15.453 -6.273 1 96.88 302 ALA A O 1
ATOM 2334 N N . VAL A 1 303 ? 1.667 14.062 -6.945 1 94.62 303 VAL A N 1
ATOM 2335 C CA . VAL A 1 303 ? 1.161 14 -8.312 1 94.62 303 VAL A CA 1
ATOM 2336 C C . VAL A 1 303 ? -0.201 13.312 -8.328 1 94.62 303 VAL A C 1
ATOM 2338 O O . VAL A 1 303 ? -1.141 13.789 -8.961 1 94.62 303 VAL A O 1
ATOM 2341 N N . LEU A 1 304 ? -0.299 12.219 -7.598 1 93.75 304 LEU A N 1
ATOM 2342 C CA . LEU A 1 304 ? -1.543 11.461 -7.559 1 93.75 304 LEU A CA 1
ATOM 2343 C C . LEU A 1 304 ? -2.656 12.273 -6.91 1 93.75 304 LEU A C 1
ATOM 2345 O O . LEU A 1 304 ? -3.832 12.102 -7.234 1 93.75 304 LEU A O 1
ATOM 2349 N N . SER A 1 305 ? -2.303 13.188 -6.027 1 95 305 SER A N 1
ATOM 2350 C CA . SER A 1 305 ? -3.301 13.977 -5.309 1 95 305 SER A CA 1
ATOM 2351 C C . SER A 1 305 ? -4.129 14.828 -6.27 1 95 305 SER A C 1
ATOM 2353 O O . SER A 1 305 ? -5.266 15.188 -5.961 1 95 305 SER A O 1
ATOM 2355 N N . PHE A 1 306 ? -3.652 15.078 -7.508 1 92.75 306 PHE A N 1
ATOM 2356 C CA . PHE A 1 306 ? -4.328 15.945 -8.469 1 92.75 306 PHE A CA 1
ATOM 2357 C C . PHE A 1 306 ? -5.348 15.156 -9.281 1 92.75 306 PHE A C 1
ATOM 2359 O O . PHE A 1 306 ? -6.242 15.742 -9.898 1 92.75 306 PHE A O 1
ATOM 2366 N N . ILE A 1 307 ? -5.277 13.859 -9.234 1 92.44 307 ILE A N 1
ATOM 2367 C CA . ILE A 1 307 ? -6.082 13.141 -10.219 1 92.44 307 ILE A CA 1
ATOM 2368 C C . ILE A 1 307 ? -7.145 12.305 -9.508 1 92.44 307 ILE A C 1
ATOM 2370 O O . ILE A 1 307 ? -7.781 11.445 -10.117 1 92.44 307 ILE A O 1
ATOM 2374 N N . VAL A 1 308 ? -7.32 12.547 -8.195 1 94.5 308 VAL A N 1
ATOM 2375 C CA . VAL A 1 308 ? -8.25 11.688 -7.473 1 94.5 308 VAL A CA 1
ATOM 2376 C C . VAL A 1 308 ? -9.336 12.531 -6.82 1 94.5 308 VAL A C 1
ATOM 2378 O O . VAL A 1 308 ? -10.039 12.07 -5.922 1 94.5 308 VAL A O 1
ATOM 2381 N N . TRP A 1 309 ? -9.617 13.719 -7.246 1 93.69 309 TRP A N 1
ATOM 2382 C CA . TRP A 1 309 ? -10.477 14.664 -6.547 1 93.69 309 TRP A CA 1
ATOM 2383 C C . TRP A 1 309 ? -11.914 14.148 -6.492 1 93.69 309 TRP A C 1
ATOM 2385 O O . TRP A 1 309 ? -12.602 14.32 -5.484 1 93.69 309 TRP A O 1
ATOM 2395 N N . ALA A 1 310 ? -12.359 13.438 -7.477 1 93.56 310 ALA A N 1
ATOM 2396 C CA . ALA A 1 310 ? -13.781 13.125 -7.617 1 93.56 310 ALA A CA 1
ATOM 2397 C C . ALA A 1 310 ? -14.172 11.938 -6.734 1 93.56 310 ALA A C 1
ATOM 2399 O O . ALA A 1 310 ? -15.352 11.602 -6.625 1 93.56 310 ALA A O 1
ATOM 2400 N N . HIS A 1 311 ? -13.156 11.344 -6.035 1 92.56 311 HIS A N 1
ATOM 2401 C CA . HIS A 1 311 ? -13.547 10.305 -5.094 1 92.56 311 HIS A CA 1
ATOM 2402 C C . HIS A 1 311 ? -14.359 10.875 -3.943 1 92.56 311 HIS A C 1
ATOM 2404 O O . HIS A 1 311 ? -15.016 10.125 -3.207 1 92.56 311 HIS A O 1
ATOM 2410 N N . HIS A 1 312 ? -14.43 12.156 -3.816 1 92.19 312 HIS A N 1
ATOM 2411 C CA . HIS A 1 312 ? -15.258 12.836 -2.822 1 92.19 312 HIS A CA 1
ATOM 2412 C C . HIS A 1 312 ? -16.688 13.016 -3.32 1 92.19 312 HIS A C 1
ATOM 2414 O O . HIS A 1 312 ? -17.547 13.531 -2.598 1 92.19 312 HIS A O 1
ATOM 2420 N N . MET A 1 313 ? -16.984 12.641 -4.508 1 92.25 313 MET A N 1
ATOM 2421 C CA . MET A 1 313 ? -18.266 12.945 -5.145 1 92.25 313 MET A CA 1
ATOM 2422 C C . MET A 1 313 ? -18.953 11.664 -5.621 1 92.25 313 MET A C 1
ATOM 2424 O O . MET A 1 313 ? -19.688 11.68 -6.613 1 92.25 313 MET A O 1
ATOM 2428 N N . PHE A 1 314 ? -18.719 10.602 -4.969 1 91.62 314 PHE A N 1
ATOM 2429 C CA . PHE A 1 314 ? -19.266 9.328 -5.402 1 91.62 314 PHE A CA 1
ATOM 2430 C C . PHE A 1 314 ? -20.797 9.336 -5.324 1 91.62 314 PHE A C 1
ATOM 2432 O O . PHE A 1 314 ? -21.469 8.586 -6.039 1 91.62 314 PHE A O 1
ATOM 2439 N N . THR A 1 315 ? -21.375 10.227 -4.52 1 91.25 315 THR A N 1
ATOM 2440 C CA . THR A 1 315 ? -22.812 10.227 -4.301 1 91.25 315 THR A CA 1
ATOM 2441 C C . THR A 1 315 ? -23.5 11.258 -5.199 1 91.25 315 THR A C 1
ATOM 2443 O O . THR A 1 315 ? -24.688 11.523 -5.055 1 91.25 315 THR A O 1
ATOM 2446 N N . THR A 1 316 ? -22.781 11.898 -6.125 1 91.5 316 THR A N 1
ATOM 2447 C CA . THR A 1 316 ? -23.344 12.961 -6.941 1 91.5 316 THR A CA 1
ATOM 2448 C C . THR A 1 316 ? -23.938 12.398 -8.234 1 91.5 316 THR A C 1
ATOM 2450 O O . THR A 1 316 ? -24.375 13.148 -9.102 1 91.5 316 THR A O 1
ATOM 2453 N N . GLY A 1 317 ? -23.938 11.078 -8.43 1 87.31 317 GLY A N 1
ATOM 2454 C CA . GLY A 1 317 ? -24.5 10.469 -9.633 1 87.31 317 GLY A CA 1
ATOM 2455 C C . GLY A 1 317 ? -23.484 10.344 -10.758 1 87.31 317 GLY A C 1
ATOM 2456 O O . GLY A 1 317 ? -23.859 10.406 -11.93 1 87.31 317 GLY A O 1
ATOM 2457 N N . MET A 1 318 ? -22.328 10.242 -10.391 1 89 318 MET A N 1
ATOM 2458 C CA . MET A 1 318 ? -21.281 10.016 -11.375 1 89 318 MET A CA 1
ATOM 2459 C C . MET A 1 318 ? -21.469 8.68 -12.086 1 89 318 MET A C 1
ATOM 2461 O O . MET A 1 318 ? -21.875 7.695 -11.461 1 89 318 MET A O 1
ATOM 2465 N N . PRO A 1 319 ? -21.141 8.727 -13.461 1 88.44 319 PRO A N 1
ATOM 2466 C CA . PRO A 1 319 ? -21.234 7.449 -14.172 1 88.44 319 PRO A CA 1
ATOM 2467 C C . PRO A 1 319 ? -20.328 6.371 -13.57 1 88.44 319 PRO A C 1
ATOM 2469 O O . PRO A 1 319 ? -19.297 6.684 -12.969 1 88.44 319 PRO A O 1
ATOM 2472 N N . VAL A 1 320 ? -20.688 5.172 -13.766 1 84.12 320 VAL A N 1
ATOM 2473 C CA . VAL A 1 320 ? -20 4.02 -13.188 1 84.12 320 VAL A CA 1
ATOM 2474 C C . VAL A 1 320 ? -18.547 3.998 -13.633 1 84.12 320 VAL A C 1
ATOM 2476 O O . VAL A 1 320 ? -17.656 3.684 -12.844 1 84.12 320 VAL A O 1
ATOM 2479 N N . THR A 1 321 ? -18.328 4.359 -14.875 1 83.12 321 THR A N 1
ATOM 2480 C CA . THR A 1 321 ? -16.969 4.367 -15.391 1 83.12 321 THR A CA 1
ATOM 2481 C C . THR A 1 321 ? -16.109 5.387 -14.641 1 83.12 321 THR A C 1
ATOM 2483 O O . THR A 1 321 ? -14.938 5.129 -14.352 1 83.12 321 THR A O 1
ATOM 2486 N N . GLY A 1 322 ? -16.719 6.539 -14.352 1 89.25 322 GLY A N 1
ATOM 2487 C CA . GLY A 1 322 ? -16.031 7.531 -13.547 1 89.25 322 GLY A CA 1
ATOM 2488 C C . GLY A 1 322 ? -15.758 7.066 -12.133 1 89.25 322 GLY A C 1
ATOM 2489 O O . GLY A 1 322 ? -14.656 7.27 -11.609 1 89.25 322 GLY A O 1
ATOM 2490 N N . GLN A 1 323 ? -16.672 6.344 -11.57 1 91.06 323 GLN A N 1
ATOM 2491 C CA . GLN A 1 323 ? -16.516 5.816 -10.219 1 91.06 323 GLN A CA 1
ATOM 2492 C C . GLN A 1 323 ? -15.367 4.809 -10.156 1 91.06 323 GLN A C 1
ATOM 2494 O O . GLN A 1 323 ? -14.547 4.852 -9.234 1 91.06 323 GLN A O 1
ATOM 2499 N N . LEU A 1 324 ? -15.32 3.975 -11.18 1 84.38 324 LEU A N 1
ATOM 2500 C CA . LEU A 1 324 ? -14.289 2.949 -11.211 1 84.38 324 LEU A CA 1
ATOM 2501 C C . LEU A 1 324 ? -12.906 3.58 -11.344 1 84.38 324 LEU A C 1
ATOM 2503 O O . LEU A 1 324 ? -11.961 3.164 -10.672 1 84.38 324 LEU A O 1
ATOM 2507 N N . TYR A 1 325 ? -12.805 4.523 -12.203 1 87.88 325 TYR A N 1
ATOM 2508 C CA . TYR A 1 325 ? -11.531 5.215 -12.367 1 87.88 325 TYR A CA 1
ATOM 2509 C C . TYR A 1 325 ? -11.055 5.805 -11.047 1 87.88 325 TYR A C 1
ATOM 2511 O O . TYR A 1 325 ? -9.922 5.551 -10.625 1 87.88 325 TYR A O 1
ATOM 2519 N N . PHE A 1 326 ? -11.891 6.594 -10.406 1 93 326 PHE A N 1
ATOM 2520 C CA . PHE A 1 326 ? -11.484 7.309 -9.203 1 93 326 PHE A CA 1
ATOM 2521 C C . PHE A 1 326 ? -11.297 6.344 -8.039 1 93 326 PHE A C 1
ATOM 2523 O O . PHE A 1 326 ? -10.461 6.578 -7.164 1 93 326 PHE A O 1
ATOM 2530 N N . MET A 1 327 ? -12 5.238 -8.062 1 92.12 327 MET A N 1
ATOM 2531 C CA . MET A 1 327 ? -11.805 4.195 -7.062 1 92.12 327 MET A CA 1
ATOM 2532 C C . MET A 1 327 ? -10.391 3.623 -7.145 1 92.12 327 MET A C 1
ATOM 2534 O O . MET A 1 327 ? -9.656 3.639 -6.156 1 92.12 327 MET A O 1
ATOM 2538 N N . TYR A 1 328 ? -9.969 3.271 -8.289 1 89.06 328 TYR A N 1
ATOM 2539 C CA . TYR A 1 328 ? -8.672 2.623 -8.461 1 89.06 328 TYR A CA 1
ATOM 2540 C C . TYR A 1 328 ? -7.535 3.631 -8.32 1 89.06 328 TYR A C 1
ATOM 2542 O O . TYR A 1 328 ? -6.484 3.314 -7.758 1 89.06 328 TYR A O 1
ATOM 2550 N N . ALA A 1 329 ? -7.777 4.785 -8.883 1 91.69 329 ALA A N 1
ATOM 2551 C CA . ALA A 1 329 ? -6.758 5.824 -8.75 1 91.69 329 ALA A CA 1
ATOM 2552 C C . ALA A 1 329 ? -6.508 6.16 -7.281 1 91.69 329 ALA A C 1
ATOM 2554 O O . ALA A 1 329 ? -5.363 6.367 -6.871 1 91.69 329 ALA A O 1
ATOM 2555 N N . THR A 1 330 ? -7.543 6.211 -6.508 1 93.81 330 THR A N 1
ATOM 2556 C CA . THR A 1 330 ? -7.406 6.496 -5.082 1 93.81 330 THR A CA 1
ATOM 2557 C C . THR A 1 330 ? -6.684 5.359 -4.371 1 93.81 330 THR A C 1
ATOM 2559 O O . THR A 1 330 ? -5.82 5.598 -3.523 1 93.81 330 THR A O 1
ATOM 2562 N N . MET A 1 331 ? -6.992 4.16 -4.727 1 91.44 331 MET A N 1
ATOM 2563 C CA . MET A 1 331 ? -6.312 3.018 -4.125 1 91.44 331 MET A CA 1
ATOM 2564 C C . MET A 1 331 ? -4.82 3.045 -4.438 1 91.44 331 MET A C 1
ATOM 2566 O O . MET A 1 331 ? -4.004 2.607 -3.623 1 91.44 331 MET A O 1
ATOM 2570 N N . LEU A 1 332 ? -4.5 3.572 -5.594 1 90.5 332 LEU A N 1
ATOM 2571 C CA . LEU A 1 332 ? -3.111 3.635 -6.039 1 90.5 332 LEU A CA 1
ATOM 2572 C C . LEU A 1 332 ? -2.262 4.445 -5.066 1 90.5 332 LEU A C 1
ATOM 2574 O O . LEU A 1 332 ? -1.062 4.203 -4.93 1 90.5 332 LEU A O 1
ATOM 2578 N N . ILE A 1 333 ? -2.807 5.355 -4.328 1 93.25 333 ILE A N 1
ATOM 2579 C CA . ILE A 1 333 ? -2.078 6.211 -3.396 1 93.25 333 ILE A CA 1
ATOM 2580 C C . ILE A 1 333 ? -1.545 5.375 -2.236 1 93.25 333 ILE A C 1
ATOM 2582 O O . ILE A 1 333 ? -0.574 5.758 -1.58 1 93.25 333 ILE A O 1
ATOM 2586 N N . SER A 1 334 ? -2.117 4.219 -2.037 1 91.69 334 SER A N 1
ATOM 2587 C CA . SER A 1 334 ? -1.681 3.357 -0.943 1 91.69 334 SER A CA 1
ATOM 2588 C C . SER A 1 334 ? -0.269 2.834 -1.182 1 91.69 334 SER A C 1
ATOM 2590 O O . SER A 1 334 ? 0.439 2.484 -0.234 1 91.69 334 SER A O 1
ATOM 2592 N N . ILE A 1 335 ? 0.181 2.836 -2.416 1 90.06 335 ILE A N 1
ATOM 2593 C CA . ILE A 1 335 ? 1.485 2.279 -2.754 1 90.06 335 ILE A CA 1
ATOM 2594 C C . ILE A 1 335 ? 2.59 3.197 -2.238 1 90.06 335 ILE A C 1
ATOM 2596 O O . ILE A 1 335 ? 3.357 2.818 -1.35 1 90.06 335 ILE A O 1
ATOM 2600 N N . PRO A 1 336 ? 2.629 4.438 -2.711 1 94.06 336 PRO A N 1
ATOM 2601 C CA . PRO A 1 336 ? 3.697 5.285 -2.178 1 94.06 336 PRO A CA 1
ATOM 2602 C C . PRO A 1 336 ? 3.557 5.543 -0.68 1 94.06 336 PRO A C 1
ATOM 2604 O O . PRO A 1 336 ? 4.562 5.707 0.018 1 94.06 336 PRO A O 1
ATOM 2607 N N . THR A 1 337 ? 2.352 5.609 -0.155 1 94 337 THR A N 1
ATOM 2608 C CA . THR A 1 337 ? 2.156 5.766 1.282 1 94 337 THR A CA 1
ATOM 2609 C C . THR A 1 337 ? 2.699 4.555 2.037 1 94 337 THR A C 1
ATOM 2611 O O . THR A 1 337 ? 3.35 4.707 3.074 1 94 337 THR A O 1
ATOM 2614 N N . GLY A 1 338 ? 2.438 3.396 1.484 1 92.44 338 GLY A N 1
ATOM 2615 C CA . GLY A 1 338 ? 2.982 2.182 2.066 1 92.44 338 GLY A CA 1
ATOM 2616 C C . GLY A 1 338 ? 4.5 2.156 2.082 1 92.44 338 GLY A C 1
ATOM 2617 O O . GLY A 1 338 ? 5.109 1.677 3.041 1 92.44 338 GLY A O 1
ATOM 2618 N N . VAL A 1 339 ? 5.109 2.684 1.041 1 92.5 339 VAL A N 1
ATOM 2619 C CA . VAL A 1 339 ? 6.562 2.766 0.945 1 92.5 339 VAL A CA 1
ATOM 2620 C C . VAL A 1 339 ? 7.113 3.584 2.111 1 92.5 339 VAL A C 1
ATOM 2622 O O . VAL A 1 339 ? 8.125 3.213 2.715 1 92.5 339 VAL A O 1
ATOM 2625 N N . LYS A 1 340 ? 6.465 4.602 2.436 1 95.44 340 LYS A N 1
ATOM 2626 C CA . LYS A 1 340 ? 6.938 5.457 3.52 1 95.44 340 LYS A CA 1
ATOM 2627 C C . LYS A 1 340 ? 6.836 4.75 4.867 1 95.44 340 LYS A C 1
ATOM 2629 O O . LYS A 1 340 ? 7.781 4.77 5.66 1 95.44 340 LYS A O 1
ATOM 2634 N N . VAL A 1 341 ? 5.719 4.129 5.113 1 95.06 341 VAL A N 1
ATOM 2635 C CA . VAL A 1 341 ? 5.523 3.395 6.359 1 95.06 341 VAL A CA 1
ATOM 2636 C C . VAL A 1 341 ? 6.559 2.277 6.469 1 95.06 341 VAL A C 1
ATOM 2638 O O . VAL A 1 341 ? 7.16 2.082 7.531 1 95.06 341 VAL A O 1
ATOM 2641 N N . PHE A 1 342 ? 6.746 1.606 5.336 1 94.12 342 PHE A N 1
ATOM 2642 C CA . PHE A 1 342 ? 7.715 0.52 5.301 1 94.12 342 PHE A CA 1
ATOM 2643 C C . PHE A 1 342 ? 9.117 1.031 5.629 1 94.12 342 PHE A C 1
ATOM 2645 O O . PHE A 1 342 ? 9.844 0.411 6.41 1 94.12 342 PHE A O 1
ATOM 2652 N N . ASN A 1 343 ? 9.523 2.123 5.074 1 96 343 ASN A N 1
ATOM 2653 C CA . ASN A 1 343 ? 10.859 2.682 5.27 1 96 343 ASN A CA 1
ATOM 2654 C C . ASN A 1 343 ? 11.078 3.109 6.719 1 96 343 ASN A C 1
ATOM 2656 O O . ASN A 1 343 ? 12.164 2.928 7.266 1 96 343 ASN A O 1
ATOM 2660 N N . TRP A 1 344 ? 10.086 3.695 7.359 1 97 344 TRP A N 1
ATOM 2661 C CA . TRP A 1 344 ? 10.211 4.066 8.766 1 97 344 TRP A CA 1
ATOM 2662 C C . TRP A 1 344 ? 10.391 2.83 9.641 1 97 344 TRP A C 1
ATOM 2664 O O . TRP A 1 344 ? 11.25 2.805 10.523 1 97 344 TRP A O 1
ATOM 2674 N N . VAL A 1 345 ? 9.602 1.805 9.367 1 94.38 345 VAL A N 1
ATOM 2675 C CA . VAL A 1 345 ? 9.68 0.578 10.156 1 94.38 345 VAL A CA 1
ATOM 2676 C C . VAL A 1 345 ? 11.031 -0.099 9.93 1 94.38 345 VAL A C 1
ATOM 2678 O O . VAL A 1 345 ? 11.656 -0.589 10.875 1 94.38 345 VAL A O 1
ATOM 2681 N N . ALA A 1 346 ? 11.445 -0.104 8.672 1 93.94 346 ALA A N 1
ATOM 2682 C CA . ALA A 1 346 ? 12.734 -0.696 8.336 1 93.94 346 ALA A CA 1
ATOM 2683 C C . ALA A 1 346 ? 13.883 0.056 9.008 1 93.94 346 ALA A C 1
ATOM 2685 O O . ALA A 1 346 ? 14.883 -0.544 9.391 1 93.94 346 ALA A O 1
ATOM 2686 N N . THR A 1 347 ? 13.742 1.341 9.156 1 95.38 347 THR A N 1
ATOM 2687 C CA . THR A 1 347 ? 14.734 2.141 9.867 1 95.38 347 THR A CA 1
ATOM 2688 C C . THR A 1 347 ? 14.797 1.748 11.336 1 95.38 347 THR A C 1
ATOM 2690 O O . THR A 1 347 ? 15.883 1.673 11.922 1 95.38 347 THR A O 1
ATOM 2693 N N . MET A 1 348 ? 13.68 1.488 11.914 1 95.94 348 MET A N 1
ATOM 2694 C CA . MET A 1 348 ? 13.609 1.12 13.328 1 95.94 348 MET A CA 1
ATOM 2695 C C . MET A 1 348 ? 14.086 -0.313 13.539 1 95.94 348 MET A C 1
ATOM 2697 O O . MET A 1 348 ? 14.633 -0.639 14.594 1 95.94 348 MET A O 1
ATOM 2701 N N . TRP A 1 349 ? 13.875 -1.1 12.523 1 90.25 349 TRP A N 1
ATOM 2702 C CA . TRP A 1 349 ? 14.227 -2.512 12.625 1 90.25 349 TRP A CA 1
ATOM 2703 C C . TRP A 1 349 ? 15.727 -2.682 12.867 1 90.25 349 TRP A C 1
ATOM 2705 O O . TRP A 1 349 ? 16.547 -2.221 12.062 1 90.25 349 TRP A O 1
ATOM 2715 N N . ARG A 1 350 ? 16.188 -3.377 13.984 1 88.5 350 ARG A N 1
ATOM 2716 C CA . ARG A 1 350 ? 17.562 -3.65 14.398 1 88.5 350 ARG A CA 1
ATOM 2717 C C . ARG A 1 350 ? 18.312 -2.355 14.695 1 88.5 350 ARG A C 1
ATOM 2719 O O . ARG A 1 350 ? 19.531 -2.303 14.578 1 88.5 350 ARG A O 1
ATOM 2726 N N . GLY A 1 351 ? 17.562 -1.274 14.953 1 90.44 351 GLY A N 1
ATOM 2727 C CA . GLY A 1 351 ? 18.188 -0.043 15.43 1 90.44 351 GLY A CA 1
ATOM 2728 C C . GLY A 1 351 ? 18.406 -0.024 16.922 1 90.44 351 GLY A C 1
ATOM 2729 O O . GLY A 1 351 ? 17.875 -0.874 17.641 1 90.44 351 GLY A O 1
ATOM 2730 N N . SER A 1 352 ? 19.344 0.786 17.391 1 94.69 352 SER A N 1
ATOM 2731 C CA . SER A 1 352 ? 19.516 1.043 18.812 1 94.69 352 SER A CA 1
ATOM 2732 C C . SER A 1 352 ? 18.5 2.074 19.312 1 94.69 352 SER A C 1
ATOM 2734 O O . SER A 1 352 ? 18.828 3.252 19.453 1 94.69 352 SER A O 1
ATOM 2736 N N . MET A 1 353 ? 17.328 1.559 19.641 1 95.06 353 MET A N 1
ATOM 2737 C CA . MET A 1 353 ? 16.156 2.41 19.844 1 95.06 353 MET A CA 1
ATOM 2738 C C . MET A 1 353 ? 16.141 2.988 21.25 1 95.06 353 MET A C 1
ATOM 2740 O O . MET A 1 353 ? 16.5 2.299 22.219 1 95.06 353 MET A O 1
ATOM 2744 N N . THR A 1 354 ? 15.82 4.234 21.375 1 96.06 354 THR A N 1
ATOM 2745 C CA . THR A 1 354 ? 15.406 4.879 22.609 1 96.06 354 THR A CA 1
ATOM 2746 C C . THR A 1 354 ? 14.07 5.59 22.422 1 96.06 354 THR A C 1
ATOM 2748 O O . THR A 1 354 ? 13.68 5.918 21.297 1 96.06 354 THR A O 1
ATOM 2751 N N . PHE A 1 355 ? 13.297 5.719 23.469 1 97.19 355 PHE A N 1
ATOM 2752 C CA . PHE A 1 355 ? 11.906 6.137 23.344 1 97.19 355 PHE A CA 1
ATOM 2753 C C . PHE A 1 355 ? 11.664 7.445 24.094 1 97.19 355 PHE A C 1
ATOM 2755 O O . PHE A 1 355 ? 10.781 7.527 24.938 1 97.19 355 PHE A O 1
ATOM 2762 N N . GLU A 1 356 ? 12.438 8.461 23.688 1 98.12 356 GLU A N 1
ATOM 2763 C CA . GLU A 1 356 ? 12.133 9.812 24.141 1 98.12 356 GLU A CA 1
ATOM 2764 C C . GLU A 1 356 ? 10.812 10.305 23.562 1 98.12 356 GLU A C 1
ATOM 2766 O O . GLU A 1 356 ? 10.281 9.711 22.609 1 98.12 356 GLU A O 1
ATOM 2771 N N . THR A 1 357 ? 10.328 11.383 24.031 1 98.62 357 THR A N 1
ATOM 2772 C CA . THR A 1 357 ? 9 11.891 23.703 1 98.62 357 THR A CA 1
ATOM 2773 C C . THR A 1 357 ? 8.844 12.094 22.203 1 98.62 357 THR A C 1
ATOM 2775 O O . T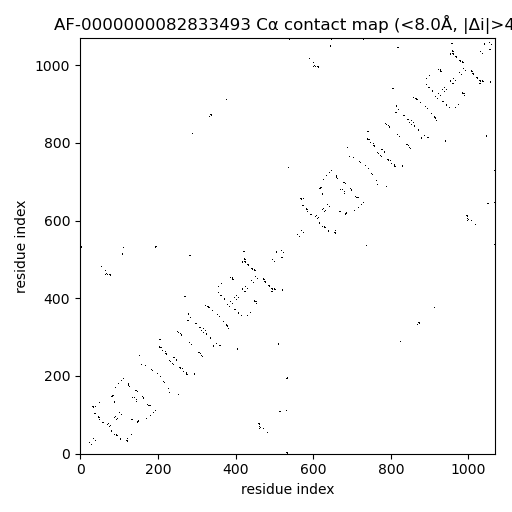HR A 1 357 ? 7.836 11.703 21.609 1 98.62 357 THR A O 1
ATOM 2778 N N . PRO A 1 358 ? 9.82 12.703 21.469 1 98.69 358 PRO A N 1
ATOM 2779 C CA . PRO A 1 358 ? 9.656 12.852 20.016 1 98.69 358 PRO A CA 1
ATOM 2780 C C . PRO A 1 358 ? 9.5 11.516 19.312 1 98.69 358 PRO A C 1
ATOM 2782 O O . PRO A 1 358 ? 8.703 11.406 18.359 1 98.69 358 PRO A O 1
ATOM 2785 N N . MET A 1 359 ? 10.219 10.539 19.75 1 98.62 359 MET A N 1
ATOM 2786 C CA . MET A 1 359 ? 10.133 9.211 19.141 1 98.62 359 MET A CA 1
ATOM 2787 C C . MET A 1 359 ? 8.773 8.578 19.422 1 98.62 359 MET A C 1
ATOM 2789 O O . MET A 1 359 ? 8.188 7.953 18.547 1 98.62 359 MET A O 1
ATOM 2793 N N . LEU A 1 360 ? 8.312 8.719 20.656 1 98.62 360 LEU A N 1
ATOM 2794 C CA . LEU A 1 360 ? 7 8.172 21 1 98.62 360 LEU A CA 1
ATOM 2795 C C . LEU A 1 360 ? 5.914 8.766 20.109 1 98.62 360 LEU A C 1
ATOM 2797 O O . LEU A 1 360 ? 5.078 8.039 19.578 1 98.62 360 LEU A O 1
ATOM 2801 N N . PHE A 1 361 ? 5.926 10.031 19.922 1 98.69 361 PHE A N 1
ATOM 2802 C CA . PHE A 1 361 ? 4.938 10.688 19.078 1 98.69 361 PHE A CA 1
ATOM 2803 C C . PHE A 1 361 ? 5.109 10.258 17.625 1 98.69 361 PHE A C 1
ATOM 2805 O O . PHE A 1 361 ? 4.125 10.148 16.891 1 98.69 361 PHE A O 1
ATOM 2812 N N . SER A 1 362 ? 6.375 10.047 17.172 1 98.5 362 SER A N 1
ATOM 2813 C CA . SER A 1 362 ? 6.605 9.578 15.82 1 98.5 362 SER A CA 1
ATOM 2814 C C . SER A 1 362 ? 6.059 8.164 15.617 1 98.5 362 SER A C 1
ATOM 2816 O O . SER A 1 362 ? 5.43 7.879 14.594 1 98.5 362 SER A O 1
ATOM 2818 N N . ILE A 1 363 ? 6.293 7.305 16.594 1 98 363 ILE A N 1
ATOM 2819 C CA . ILE A 1 363 ? 5.746 5.953 16.531 1 98 363 ILE A CA 1
ATOM 2820 C C . ILE A 1 363 ? 4.223 6.012 16.594 1 98 363 ILE A C 1
ATOM 2822 O O . ILE A 1 363 ? 3.539 5.301 15.859 1 98 363 ILE A O 1
ATOM 2826 N N . GLY A 1 364 ? 3.73 6.863 17.516 1 97.88 364 GLY A N 1
ATOM 2827 C CA . GLY A 1 364 ? 2.293 7.07 17.578 1 97.88 364 GLY A CA 1
ATOM 2828 C C . GLY A 1 364 ? 1.707 7.551 16.266 1 97.88 364 GLY A C 1
ATOM 2829 O O . GLY A 1 364 ? 0.653 7.07 15.836 1 97.88 364 GLY A O 1
ATOM 2830 N N . PHE A 1 365 ? 2.398 8.453 15.602 1 97.62 365 PHE A N 1
ATOM 2831 C CA . PHE A 1 365 ? 2 8.938 14.289 1 97.62 365 PHE A CA 1
ATOM 2832 C C . PHE A 1 365 ? 1.916 7.789 13.289 1 97.62 365 PHE A C 1
ATOM 2834 O O . PHE A 1 365 ? 0.927 7.664 12.562 1 97.62 365 PHE A O 1
ATOM 2841 N N . ILE A 1 366 ? 2.949 7.008 13.227 1 96.94 366 ILE A N 1
ATOM 2842 C CA . ILE A 1 366 ? 2.988 5.902 12.273 1 96.94 366 ILE A CA 1
ATOM 2843 C C . ILE A 1 366 ? 1.812 4.961 12.523 1 96.94 366 ILE A C 1
ATOM 2845 O O . ILE A 1 366 ? 1.148 4.52 11.586 1 96.94 366 ILE A O 1
ATOM 2849 N N . PHE A 1 367 ? 1.473 4.723 13.727 1 94.88 367 PHE A N 1
ATOM 2850 C CA . PHE A 1 367 ? 0.393 3.816 14.102 1 94.88 367 PHE A CA 1
ATOM 2851 C C . PHE A 1 367 ? -0.959 4.387 13.695 1 94.88 367 PHE A C 1
ATOM 2853 O O . PHE A 1 367 ? -1.706 3.754 12.945 1 94.88 367 PHE A O 1
ATOM 2860 N N . VAL A 1 368 ? -1.235 5.562 14.141 1 95.69 368 VAL A N 1
ATOM 2861 C CA . VAL A 1 368 ? -2.566 6.117 13.914 1 95.69 368 VAL A CA 1
ATOM 2862 C C . VAL A 1 368 ? -2.725 6.504 12.445 1 95.69 368 VAL A C 1
ATOM 2864 O O . VAL A 1 368 ? -3.82 6.41 11.891 1 95.69 368 VAL A O 1
ATOM 2867 N N . PHE A 1 369 ? -1.653 6.938 11.805 1 95.44 369 PHE A N 1
ATOM 2868 C CA . PHE A 1 369 ? -1.72 7.285 10.391 1 95.44 369 PHE A CA 1
ATOM 2869 C C . PHE A 1 369 ? -1.989 6.047 9.539 1 95.44 369 PHE A C 1
ATOM 2871 O O . PHE A 1 369 ? -2.705 6.117 8.539 1 95.44 369 PHE A O 1
ATOM 2878 N N . THR A 1 370 ? -1.389 4.957 9.922 1 93.75 370 THR A N 1
ATOM 2879 C CA . THR A 1 370 ? -1.64 3.709 9.211 1 93.75 370 THR A CA 1
ATOM 2880 C C . THR A 1 370 ? -3.104 3.297 9.344 1 93.75 370 THR A C 1
ATOM 2882 O O . THR A 1 370 ? -3.727 2.879 8.367 1 93.75 370 THR A O 1
ATOM 2885 N N . MET A 1 371 ? -3.682 3.455 10.516 1 91.94 371 MET A N 1
ATOM 2886 C CA . MET A 1 371 ? -5.102 3.184 10.711 1 91.94 371 MET A CA 1
ATOM 2887 C C . MET A 1 371 ? -5.953 4.098 9.836 1 91.94 371 MET A C 1
ATOM 2889 O O . MET A 1 371 ? -6.941 3.656 9.242 1 91.94 371 MET A O 1
ATOM 2893 N N . GLY A 1 372 ? -5.523 5.316 9.852 1 94.12 372 GLY A N 1
ATOM 2894 C CA . GLY A 1 372 ? -6.203 6.238 8.953 1 94.12 372 GLY A CA 1
ATOM 2895 C C . GLY A 1 372 ? -6.105 5.832 7.496 1 94.12 372 GLY A C 1
ATOM 2896 O O . GLY A 1 372 ? -7.078 5.965 6.746 1 94.12 372 GLY A O 1
ATOM 2897 N N . GLY A 1 373 ? -4.957 5.352 7.098 1 92.31 373 GLY A N 1
ATOM 2898 C CA . GLY A 1 373 ? -4.777 4.859 5.742 1 92.31 373 GLY A CA 1
ATOM 2899 C C . GLY A 1 373 ? -5.699 3.705 5.398 1 92.31 373 GLY A C 1
ATOM 2900 O O . GLY A 1 373 ? -6.246 3.648 4.293 1 92.31 373 GLY A O 1
ATOM 2901 N N . PHE A 1 374 ? -5.918 2.805 6.305 1 91.12 374 PHE A N 1
ATOM 2902 C CA . PHE A 1 374 ? -6.801 1.666 6.078 1 91.12 374 PHE A CA 1
ATOM 2903 C C . PHE A 1 374 ? -8.242 2.127 5.875 1 91.12 374 PHE A C 1
ATOM 2905 O O . PHE A 1 374 ? -8.938 1.633 4.98 1 91.12 374 PHE A O 1
ATOM 2912 N N . THR A 1 375 ? -8.625 3.02 6.699 1 92.69 375 THR A N 1
ATOM 2913 C CA . THR A 1 375 ? -9.984 3.518 6.535 1 92.69 375 THR A CA 1
ATOM 2914 C C . THR A 1 375 ? -10.117 4.301 5.234 1 92.69 375 THR A C 1
ATOM 2916 O O . THR A 1 375 ? -11.195 4.34 4.637 1 92.69 375 THR A O 1
ATOM 2919 N N . GLY A 1 376 ? -9.031 4.922 4.82 1 92.94 376 GLY A N 1
ATOM 2920 C CA . GLY A 1 376 ? -9.031 5.543 3.506 1 92.94 376 GLY A CA 1
ATOM 2921 C C . GLY A 1 376 ? -9.219 4.551 2.375 1 92.94 376 GLY A C 1
ATOM 2922 O O . GLY A 1 376 ? -9.922 4.836 1.401 1 92.94 376 GLY A O 1
ATOM 2923 N N . LEU A 1 377 ? -8.617 3.457 2.533 1 91.25 377 LEU A N 1
ATOM 2924 C CA . LEU A 1 377 ? -8.789 2.406 1.538 1 91.25 377 LEU A CA 1
ATOM 2925 C C . LEU A 1 377 ? -10.234 1.928 1.495 1 91.25 377 LEU A C 1
ATOM 2927 O O . LEU A 1 377 ? -10.781 1.689 0.417 1 91.25 377 LEU A O 1
ATOM 2931 N N . ILE A 1 378 ? -10.836 1.796 2.584 1 91.06 378 ILE A N 1
ATOM 2932 C CA . ILE A 1 378 ? -12.242 1.399 2.666 1 91.06 378 ILE A CA 1
ATOM 2933 C C . ILE A 1 378 ? -13.109 2.439 1.964 1 91.06 378 ILE A C 1
ATOM 2935 O O . ILE A 1 378 ? -13.992 2.088 1.171 1 91.06 378 ILE A O 1
ATOM 2939 N N . LEU A 1 379 ? -12.734 3.668 2.174 1 93.56 379 LEU A N 1
ATOM 2940 C CA . LEU A 1 379 ? -13.523 4.75 1.596 1 93.56 379 LEU A CA 1
ATOM 2941 C C . LEU A 1 379 ? -13.258 4.875 0.1 1 93.56 379 LEU A C 1
ATOM 2943 O O . LEU A 1 379 ? -14.039 5.492 -0.625 1 93.56 379 LEU A O 1
ATOM 2947 N N . SER A 1 380 ? -12.148 4.324 -0.341 1 93.38 380 SER A N 1
ATOM 2948 C CA . SER A 1 380 ? -11.867 4.371 -1.771 1 93.38 380 SER A CA 1
ATOM 2949 C C . SER A 1 380 ? -12.812 3.467 -2.555 1 93.38 380 SER A C 1
ATOM 2951 O O . SER A 1 380 ? -12.953 3.615 -3.77 1 93.38 380 SER A O 1
ATOM 2953 N N . VAL A 1 381 ? -13.461 2.543 -1.882 1 90.06 381 VAL A N 1
ATOM 2954 C CA . VAL A 1 381 ? -14.391 1.615 -2.516 1 90.06 381 VAL A CA 1
ATOM 2955 C C . VAL A 1 381 ? -15.758 2.277 -2.666 1 90.06 381 VAL A C 1
ATOM 2957 O O . VAL A 1 381 ? -16.484 2.439 -1.684 1 90.06 381 VAL A O 1
ATOM 2960 N N . ALA A 1 382 ? -16.141 2.574 -3.889 1 89.81 382 ALA A N 1
ATOM 2961 C CA . ALA A 1 382 ? -17.297 3.416 -4.199 1 89.81 382 ALA A CA 1
ATOM 2962 C C . ALA A 1 382 ? -18.562 2.846 -3.588 1 89.81 382 ALA A C 1
ATOM 2964 O O . ALA A 1 382 ? -19.328 3.57 -2.947 1 89.81 382 ALA A O 1
ATOM 2965 N N . PRO A 1 383 ? -18.828 1.511 -3.684 1 85.06 383 PRO A N 1
ATOM 2966 C CA . PRO A 1 383 ? -20.078 0.996 -3.115 1 85.06 383 PRO A CA 1
ATOM 2967 C C . PRO A 1 383 ? -20.156 1.166 -1.601 1 85.06 383 PRO A C 1
ATOM 2969 O O . PRO A 1 383 ? -21.234 1.321 -1.046 1 85.06 383 PRO A O 1
ATOM 2972 N N . ILE A 1 384 ? -19.031 1.17 -0.95 1 87.81 384 ILE A N 1
ATOM 2973 C CA . ILE A 1 384 ? -19.016 1.379 0.493 1 87.81 384 ILE A CA 1
ATOM 2974 C C . ILE A 1 384 ? -19.141 2.871 0.8 1 87.81 384 ILE A C 1
ATOM 2976 O O . ILE A 1 384 ? -19.906 3.271 1.674 1 87.81 384 ILE A O 1
ATOM 2980 N N . ASP A 1 385 ? -18.359 3.613 0.067 1 92.56 385 ASP A N 1
ATOM 2981 C CA . ASP A 1 385 ? -18.359 5.055 0.296 1 92.56 385 ASP A CA 1
ATOM 2982 C C . ASP A 1 385 ? -19.766 5.625 0.152 1 92.56 385 ASP A C 1
ATOM 2984 O O . ASP A 1 385 ? -20.172 6.5 0.922 1 92.56 385 ASP A O 1
ATOM 2988 N N . ILE A 1 386 ? -20.484 5.137 -0.773 1 90.5 386 ILE A N 1
ATOM 2989 C CA . ILE A 1 386 ? -21.844 5.633 -1.025 1 90.5 386 ILE A CA 1
ATOM 2990 C C . ILE A 1 386 ? -22.703 5.414 0.21 1 90.5 386 ILE A C 1
ATOM 2992 O O . ILE A 1 386 ? -23.562 6.246 0.533 1 90.5 386 ILE A O 1
ATOM 2996 N N . GLN A 1 387 ? -22.359 4.398 0.977 1 88 387 GLN A N 1
ATOM 2997 C CA . GLN A 1 387 ? -23.156 4.07 2.152 1 88 387 GLN A CA 1
ATOM 2998 C C . GLN A 1 387 ? -22.719 4.898 3.359 1 88 387 GLN A C 1
ATOM 3000 O O . GLN A 1 387 ? -23.547 5.215 4.227 1 88 387 GLN A O 1
ATOM 3005 N N . VAL A 1 388 ? -21.5 5.184 3.367 1 91.88 388 VAL A N 1
ATOM 3006 C CA . VAL A 1 388 ? -21.031 5.816 4.59 1 91.88 388 VAL A CA 1
ATOM 3007 C C . VAL A 1 388 ? -20.656 7.27 4.309 1 91.88 388 VAL A C 1
ATOM 3009 O O . VAL A 1 388 ? -20.188 7.984 5.203 1 91.88 388 VAL A O 1
ATOM 3012 N N . HIS A 1 389 ? -20.984 7.656 3.094 1 91.31 389 HIS A N 1
ATOM 3013 C CA . HIS A 1 389 ? -20.719 9.047 2.736 1 91.31 389 HIS A CA 1
ATOM 3014 C C . HIS A 1 389 ? -21.484 10 3.645 1 91.31 389 HIS A C 1
ATOM 3016 O O . HIS A 1 389 ? -22.656 9.781 3.945 1 91.31 389 HIS A O 1
ATOM 3022 N N . ASP A 1 390 ? -20.906 11.023 4.254 1 92.56 390 ASP A N 1
ATOM 3023 C CA . ASP A 1 390 ? -21.516 12.062 5.074 1 92.56 390 ASP A CA 1
ATOM 3024 C C . ASP A 1 390 ? -21.875 11.531 6.457 1 92.56 390 ASP A C 1
ATOM 3026 O O . ASP A 1 390 ? -22.75 12.07 7.129 1 92.56 390 ASP A O 1
ATOM 3030 N N . THR A 1 391 ? -21.344 10.414 6.797 1 95.12 391 THR A N 1
ATOM 3031 C CA . THR A 1 391 ? -21.531 9.891 8.141 1 95.12 391 THR A CA 1
ATOM 3032 C C . THR A 1 391 ? -20.312 10.148 9.016 1 95.12 391 THR A C 1
ATOM 3034 O O . THR A 1 391 ? -19.328 10.719 8.547 1 95.12 391 THR A O 1
ATOM 3037 N N . TYR A 1 392 ? -20.391 9.703 10.195 1 97 392 TYR A N 1
ATOM 3038 C CA . TYR A 1 392 ? -19.297 9.867 11.156 1 97 392 TYR A CA 1
ATOM 3039 C C . TYR A 1 392 ? -18.109 8.984 10.797 1 97 392 TYR A C 1
ATOM 3041 O O . TYR A 1 392 ? -17.016 9.148 11.344 1 97 392 TYR A O 1
ATOM 3049 N N . TYR A 1 393 ? -18.312 8.031 9.852 1 95.25 393 TYR A N 1
ATOM 3050 C CA . TYR A 1 393 ? -17.172 7.262 9.383 1 95.25 393 TYR A CA 1
ATOM 3051 C C . TYR A 1 393 ? -16.125 8.172 8.734 1 95.25 393 TYR A C 1
ATOM 3053 O O . TYR A 1 393 ? -14.93 8.031 8.969 1 95.25 393 TYR A O 1
ATOM 3061 N N . VAL A 1 394 ? -16.641 9.094 7.961 1 95.94 394 VAL A N 1
ATOM 3062 C CA . VAL A 1 394 ? -15.766 10.039 7.277 1 95.94 394 VAL A CA 1
ATOM 3063 C C . VAL A 1 394 ? -15.148 11 8.289 1 95.94 394 VAL A C 1
ATOM 3065 O O . VAL A 1 394 ? -13.977 11.375 8.164 1 95.94 394 VAL A O 1
ATOM 3068 N N . VAL A 1 395 ? -15.883 11.398 9.312 1 96.38 395 VAL A N 1
ATOM 3069 C CA . VAL A 1 395 ? -15.367 12.266 10.367 1 96.38 395 VAL A CA 1
ATOM 3070 C C . VAL A 1 395 ? -14.203 11.586 11.086 1 96.38 395 VAL A C 1
ATOM 3072 O O . VAL A 1 395 ? -13.164 12.203 11.312 1 96.38 395 VAL A O 1
ATOM 3075 N N . ALA A 1 396 ? -14.398 10.336 11.383 1 96.81 396 ALA A N 1
ATOM 3076 C CA . ALA A 1 396 ? -13.336 9.562 12.031 1 96.81 396 ALA A CA 1
ATOM 3077 C C . ALA A 1 396 ? -12.109 9.445 11.133 1 96.81 396 ALA A C 1
ATOM 3079 O O . ALA A 1 396 ? -10.984 9.688 11.578 1 96.81 396 ALA A O 1
ATOM 3080 N N . HIS A 1 397 ? -12.344 9.094 9.875 1 95.56 397 HIS A N 1
ATOM 3081 C CA . HIS A 1 397 ? -11.242 8.961 8.922 1 95.56 397 HIS A CA 1
ATOM 3082 C C . HIS A 1 397 ? -10.445 10.25 8.812 1 95.56 397 HIS A C 1
ATOM 3084 O O . HIS A 1 397 ? -9.219 10.234 8.906 1 95.56 397 HIS A O 1
ATOM 3090 N N . PHE A 1 398 ? -11.148 11.305 8.641 1 95 398 PHE A N 1
ATOM 3091 C CA . PHE A 1 398 ? -10.508 12.602 8.477 1 95 398 PHE A CA 1
ATOM 3092 C C . PHE A 1 398 ? -9.664 12.953 9.695 1 95 398 PHE A C 1
ATOM 3094 O O . PHE A 1 398 ? -8.555 13.469 9.555 1 95 398 PHE A O 1
ATOM 3101 N N . HIS A 1 399 ? -10.125 12.672 10.812 1 96.62 399 HIS A N 1
ATOM 3102 C CA . HIS A 1 399 ? -9.398 13.039 12.016 1 96.62 399 HIS A CA 1
ATOM 3103 C C . HIS A 1 399 ? -8.203 12.109 12.25 1 96.62 399 HIS A C 1
ATOM 3105 O O . HIS A 1 399 ? -7.18 12.531 12.781 1 96.62 399 HIS A O 1
ATOM 3111 N N . TYR A 1 400 ? -8.281 10.898 11.82 1 95.69 400 TYR A N 1
ATOM 3112 C CA . TYR A 1 400 ? -7.129 10.008 11.906 1 95.69 400 TYR A CA 1
ATOM 3113 C C . TYR A 1 400 ? -6.016 10.469 10.977 1 95.69 400 TYR A C 1
ATOM 3115 O O . TYR A 1 400 ? -4.832 10.383 11.312 1 95.69 400 TYR A O 1
ATOM 3123 N N . VAL A 1 401 ? -6.355 10.93 9.836 1 92.19 401 VAL A N 1
ATOM 3124 C CA . VAL A 1 401 ? -5.312 11.273 8.883 1 92.19 401 VAL A CA 1
ATOM 3125 C C . VAL A 1 401 ? -4.848 12.711 9.117 1 92.19 401 VAL A C 1
ATOM 3127 O O . VAL A 1 401 ? -3.66 13.016 8.992 1 92.19 401 VAL A O 1
ATOM 3130 N N . LEU A 1 402 ? -5.691 13.602 9.492 1 87.31 402 LEU A N 1
ATOM 3131 C CA . LEU A 1 402 ? -5.297 15 9.602 1 87.31 402 LEU A CA 1
ATOM 3132 C C . LEU A 1 402 ? -4.957 15.359 11.039 1 87.31 402 LEU A C 1
ATOM 3134 O O . LEU A 1 402 ? -3.963 16.047 11.297 1 87.31 402 LEU A O 1
ATOM 3138 N N . VAL A 1 403 ? -5.797 14.961 12 1 85.56 403 VAL A N 1
ATOM 3139 C CA . VAL A 1 403 ? -5.477 15.312 13.383 1 85.56 403 VAL A CA 1
ATOM 3140 C C . VAL A 1 403 ? -4.32 14.445 13.883 1 85.56 403 VAL A C 1
ATOM 3142 O O . VAL A 1 403 ? -3.26 14.953 14.242 1 85.56 403 VAL A O 1
ATOM 3145 N N . ALA A 1 404 ? -4.508 13.219 13.844 1 85.81 404 ALA A N 1
ATOM 3146 C CA . ALA A 1 404 ? -3.455 12.352 14.367 1 85.81 404 ALA A CA 1
ATOM 3147 C C . ALA A 1 404 ? -2.229 12.375 13.461 1 85.81 404 ALA A C 1
ATOM 3149 O O . ALA A 1 404 ? -1.095 12.43 13.945 1 85.81 404 ALA A O 1
ATOM 3150 N N . GLY A 1 405 ? -2.426 12.445 12.188 1 87.69 405 GLY A N 1
ATOM 3151 C CA . GLY A 1 405 ? -1.292 12.516 11.281 1 87.69 405 GLY A CA 1
ATOM 3152 C C . GLY A 1 405 ? -0.502 13.805 11.406 1 87.69 405 GLY A C 1
ATOM 3153 O O . GLY A 1 405 ? 0.686 13.781 11.727 1 87.69 405 GLY A O 1
ATOM 3154 N N . SER A 1 406 ? -1.13 14.898 11.367 1 94.12 406 SER A N 1
ATOM 3155 C CA . SER A 1 406 ? -0.436 16.188 11.359 1 94.12 406 SER A CA 1
ATOM 3156 C C . SER A 1 406 ? -0.095 16.641 12.781 1 94.12 406 SER A C 1
ATOM 3158 O O . SER A 1 406 ? 1.033 17.047 13.047 1 94.12 406 SER A O 1
ATOM 3160 N N . LEU A 1 407 ? -1.022 16.484 13.688 1 95.62 407 LEU A N 1
ATOM 3161 C CA . LEU A 1 407 ? -0.829 17 15.031 1 95.62 407 LEU A CA 1
ATOM 3162 C C . LEU A 1 407 ? 0.231 16.203 15.781 1 95.62 407 LEU A C 1
ATOM 3164 O O . LEU A 1 407 ? 1.063 16.766 16.484 1 95.62 407 LEU A O 1
ATOM 3168 N N . PHE A 1 408 ? 0.183 14.875 15.68 1 97.56 408 PHE A N 1
ATOM 3169 C CA . PHE A 1 408 ? 1.195 14.047 16.328 1 97.56 408 PHE A CA 1
ATOM 3170 C C . PHE A 1 408 ? 2.586 14.383 15.805 1 97.56 408 PHE A C 1
ATOM 3172 O O . PHE A 1 408 ? 3.545 14.453 16.578 1 97.56 408 PHE A O 1
ATOM 3179 N N . ALA A 1 409 ? 2.654 14.609 14.539 1 98.19 409 ALA A N 1
ATOM 3180 C CA . ALA A 1 409 ? 3.947 14.961 13.953 1 98.19 409 ALA A CA 1
ATOM 3181 C C . ALA A 1 409 ? 4.395 16.344 14.414 1 98.19 409 ALA A C 1
ATOM 3183 O O . ALA A 1 409 ? 5.586 16.578 14.633 1 98.19 409 ALA A O 1
ATOM 3184 N N . LEU A 1 410 ? 3.471 17.25 14.547 1 98.31 410 LEU A N 1
ATOM 3185 C CA . LEU A 1 410 ? 3.783 18.578 15.039 1 98.31 410 LEU A CA 1
ATOM 3186 C C . LEU A 1 410 ? 4.285 18.531 16.469 1 98.31 410 LEU A C 1
ATOM 3188 O O . LEU A 1 410 ? 5.25 19.219 16.828 1 98.31 410 LEU A O 1
ATOM 3192 N N . PHE A 1 411 ? 3.65 17.703 17.266 1 98.5 411 PHE A N 1
ATOM 3193 C CA . PHE A 1 411 ? 4.121 17.531 18.641 1 98.5 411 PHE A CA 1
ATOM 3194 C C . PHE A 1 411 ? 5.508 16.906 18.656 1 98.5 411 PHE A C 1
ATOM 3196 O O . PHE A 1 411 ? 6.391 17.344 19.391 1 98.5 411 PHE A O 1
ATOM 3203 N N . ALA A 1 412 ? 5.664 15.898 17.797 1 98.75 412 ALA A N 1
ATOM 3204 C CA . ALA A 1 412 ? 6.965 15.234 17.703 1 98.75 412 ALA A CA 1
ATOM 3205 C C . ALA A 1 412 ? 8.062 16.234 17.328 1 98.75 412 ALA A C 1
ATOM 3207 O O . ALA A 1 412 ? 9.117 16.266 17.969 1 98.75 412 ALA A O 1
ATOM 3208 N N . GLY A 1 413 ? 7.785 16.984 16.344 1 98.75 413 GLY A N 1
ATOM 3209 C CA . GLY A 1 413 ? 8.75 17.984 15.891 1 98.75 413 GLY A CA 1
ATOM 3210 C C . GLY A 1 413 ? 9.055 19.031 16.938 1 98.75 413 GLY A C 1
ATOM 3211 O O . GLY A 1 413 ? 10.211 19.438 17.094 1 98.75 413 GLY A O 1
ATOM 3212 N N . THR A 1 414 ? 8.039 19.438 17.672 1 98.69 414 THR A N 1
ATOM 3213 C CA . THR A 1 414 ? 8.25 20.453 18.703 1 98.69 414 THR A CA 1
ATOM 3214 C C . THR A 1 414 ? 9.172 19.922 19.797 1 98.69 414 THR A C 1
ATOM 3216 O O . THR A 1 414 ? 10.148 20.578 20.156 1 98.69 414 THR A O 1
ATOM 3219 N N . TYR A 1 415 ? 8.844 18.734 20.25 1 98.69 415 TYR A N 1
ATOM 3220 C CA . TYR A 1 415 ? 9.68 18.172 21.297 1 98.69 415 TYR A CA 1
ATOM 3221 C C . TYR A 1 415 ? 11.094 17.906 20.781 1 98.69 415 TYR A C 1
ATOM 3223 O O . TYR A 1 415 ? 12.062 18.031 21.531 1 98.69 415 TYR A O 1
ATOM 3231 N N . TYR A 1 416 ? 11.227 17.578 19.547 1 98.69 416 TYR A N 1
ATOM 3232 C CA . TYR A 1 416 ? 12.508 17.234 18.938 1 98.69 416 TYR A CA 1
ATOM 3233 C C . TYR A 1 416 ? 13.391 18.469 18.812 1 98.69 416 TYR A C 1
ATOM 3235 O O . TYR A 1 416 ? 14.594 18.422 19.094 1 98.69 416 TYR A O 1
ATOM 3243 N N . TRP A 1 417 ? 12.844 19.625 18.469 1 98.56 417 TRP A N 1
ATOM 3244 C CA . TRP A 1 417 ? 13.641 20.797 18.156 1 98.56 417 TRP A CA 1
ATOM 3245 C C . TRP A 1 417 ? 13.531 21.844 19.25 1 98.56 417 TRP A C 1
ATOM 3247 O O . TRP A 1 417 ? 14.242 22.859 19.234 1 98.56 417 TRP A O 1
ATOM 3257 N N . LEU A 1 418 ? 12.688 21.625 20.266 1 98.19 418 LEU A N 1
ATOM 3258 C CA . LEU A 1 418 ? 12.453 22.578 21.344 1 98.19 418 LEU A CA 1
ATOM 3259 C C . LEU A 1 418 ? 13.758 22.938 22.031 1 98.19 418 LEU A C 1
ATOM 3261 O O . LEU A 1 418 ? 13.992 24.109 22.344 1 98.19 418 LEU A O 1
ATOM 3265 N N . PRO A 1 419 ? 14.68 21.984 22.328 1 98.06 419 PRO A N 1
ATOM 3266 C CA . PRO A 1 419 ? 15.961 22.359 22.906 1 98.06 419 PRO A CA 1
ATOM 3267 C C . PRO A 1 419 ? 16.75 23.328 22.031 1 98.06 419 PRO A C 1
ATOM 3269 O O . PRO A 1 419 ? 17.438 24.219 22.547 1 98.06 419 PRO A O 1
ATOM 3272 N N . LYS A 1 420 ? 16.625 23.156 20.719 1 97.44 420 LYS A N 1
ATOM 3273 C CA . LYS A 1 420 ? 17.312 24.031 19.781 1 97.44 420 LYS A CA 1
ATOM 3274 C C . LYS A 1 420 ? 16.672 25.422 19.781 1 97.44 420 LYS A C 1
ATOM 3276 O O . LYS A 1 420 ? 17.359 26.438 19.609 1 97.44 420 LYS A O 1
ATOM 3281 N N . TRP A 1 421 ? 15.375 25.469 20.031 1 97.5 421 TRP A N 1
ATOM 3282 C CA . TRP A 1 421 ? 14.641 26.734 19.984 1 97.5 421 TRP A CA 1
ATOM 3283 C C . TRP A 1 421 ? 14.828 27.531 21.266 1 97.5 421 TRP A C 1
ATOM 3285 O O . TRP A 1 421 ? 14.961 28.766 21.219 1 97.5 421 TRP A O 1
ATOM 3295 N N . THR A 1 422 ? 14.906 26.859 22.422 1 96.94 422 THR A N 1
ATOM 3296 C CA . THR A 1 422 ? 14.828 27.547 23.703 1 96.94 422 THR A CA 1
ATOM 3297 C C . THR A 1 422 ? 16.156 27.469 24.438 1 96.94 422 THR A C 1
ATOM 3299 O O . THR A 1 422 ? 16.391 28.234 25.375 1 96.94 422 THR A O 1
ATOM 3302 N N . GLY A 1 423 ? 16.984 26.516 24.016 1 97.69 423 GLY A N 1
ATOM 3303 C CA . GLY A 1 423 ? 18.234 26.297 24.734 1 97.69 423 GLY A CA 1
ATOM 3304 C C . GLY A 1 423 ? 18.078 25.484 26 1 97.69 423 GLY A C 1
ATOM 3305 O O . GLY A 1 423 ? 19.031 25.328 26.766 1 97.69 423 GLY A O 1
ATOM 3306 N N . ARG A 1 424 ? 16.859 24.969 26.172 1 98.25 424 ARG A N 1
ATOM 3307 C CA . ARG A 1 424 ? 16.562 24.172 27.359 1 98.25 424 ARG A CA 1
ATOM 3308 C C . ARG A 1 424 ? 15.938 22.844 26.984 1 98.25 424 ARG A C 1
ATOM 3310 O O . ARG A 1 424 ? 15.141 22.766 26.047 1 98.25 424 ARG A O 1
ATOM 3317 N N . MET A 1 425 ? 16.328 21.797 27.688 1 98.25 425 MET A N 1
ATOM 3318 C CA . MET A 1 425 ? 15.688 20.5 27.5 1 98.25 425 MET A CA 1
ATOM 3319 C C . MET A 1 425 ? 14.289 20.484 28.109 1 98.25 425 MET A C 1
ATOM 3321 O O . MET A 1 425 ? 14.062 21.047 29.172 1 98.25 425 MET A O 1
ATOM 3325 N N . TYR A 1 426 ? 13.359 19.922 27.453 1 98.06 426 TYR A N 1
ATOM 3326 C CA . TYR A 1 426 ? 12.016 19.766 28 1 98.06 426 TYR A CA 1
ATOM 3327 C C . TYR A 1 426 ? 11.984 18.641 29.031 1 98.06 426 TYR A C 1
ATOM 3329 O O . TYR A 1 426 ? 12.93 17.859 29.141 1 98.06 426 TYR A O 1
ATOM 3337 N N . SER A 1 427 ? 10.93 18.625 29.828 1 98.19 427 SER A N 1
ATOM 3338 C CA . SER A 1 427 ? 10.742 17.547 30.812 1 98.19 427 SER A CA 1
ATOM 3339 C C . SER A 1 427 ? 10.25 16.266 30.141 1 98.19 427 SER A C 1
ATOM 3341 O O . SER A 1 427 ? 9.141 16.234 29.609 1 98.19 427 SER A O 1
ATOM 3343 N N . GLU A 1 428 ? 11.039 15.219 30.188 1 98 428 GLU A N 1
ATOM 3344 C CA . GLU A 1 428 ? 10.664 13.938 29.594 1 98 428 GLU A CA 1
ATOM 3345 C C . GLU A 1 428 ? 9.414 13.367 30.266 1 98 428 GLU A C 1
ATOM 3347 O O . GLU A 1 428 ? 8.594 12.727 29.609 1 98 428 GLU A O 1
ATOM 3352 N N . LYS A 1 429 ? 9.305 13.555 31.562 1 98 429 LYS A N 1
ATOM 3353 C CA . LYS A 1 429 ? 8.133 13.07 32.281 1 98 429 LYS A CA 1
ATOM 3354 C C . LYS A 1 429 ? 6.855 13.727 31.766 1 98 429 LYS A C 1
ATOM 3356 O O . LYS A 1 429 ? 5.867 13.047 31.484 1 98 429 LYS A O 1
ATOM 3361 N N . LEU A 1 430 ? 6.902 15.07 31.594 1 98.25 430 LEU A N 1
ATOM 3362 C CA . LEU A 1 430 ? 5.75 15.789 31.062 1 98.25 430 LEU A CA 1
ATOM 3363 C C . LEU A 1 430 ? 5.477 15.391 29.625 1 98.25 430 LEU A C 1
ATOM 3365 O O . LEU A 1 430 ? 4.316 15.258 29.219 1 98.25 430 LEU A O 1
ATOM 3369 N N . GLY A 1 431 ? 6.574 15.258 28.859 1 98.56 431 GLY A N 1
ATOM 3370 C CA . GLY A 1 431 ? 6.426 14.844 27.469 1 98.56 431 GLY A CA 1
ATOM 3371 C C . GLY A 1 431 ? 5.766 13.492 27.312 1 98.56 431 GLY A C 1
ATOM 3372 O O . GLY A 1 431 ? 4.855 13.328 26.5 1 98.56 431 GLY A O 1
ATOM 3373 N N . LYS A 1 432 ? 6.238 12.523 28.094 1 98.62 432 LYS A N 1
ATOM 3374 C CA . LYS A 1 432 ? 5.676 11.172 28.016 1 98.62 432 LYS A CA 1
ATOM 3375 C C . LYS A 1 432 ? 4.23 11.156 28.5 1 98.62 432 LYS A C 1
ATOM 3377 O O . LYS A 1 432 ? 3.398 10.422 27.969 1 98.62 432 LYS A O 1
ATOM 3382 N N . LEU A 1 433 ? 3.951 11.938 29.547 1 98.62 433 LEU A N 1
ATOM 3383 C CA . LEU A 1 433 ? 2.57 12.07 30 1 98.62 433 LEU A CA 1
ATOM 3384 C C . LEU A 1 433 ? 1.688 12.641 28.891 1 98.62 433 LEU A C 1
ATOM 3386 O O . LEU A 1 433 ? 0.568 12.164 28.688 1 98.62 433 LEU A O 1
ATOM 3390 N N . HIS A 1 434 ? 2.154 13.688 28.25 1 98.69 434 HIS A N 1
ATOM 3391 C CA . HIS A 1 434 ? 1.431 14.281 27.125 1 98.69 434 HIS A CA 1
ATOM 3392 C C . HIS A 1 434 ? 1.176 13.25 26.031 1 98.69 434 HIS A C 1
ATOM 3394 O O . HIS A 1 434 ? 0.074 13.18 25.484 1 98.69 434 HIS A O 1
ATOM 3400 N N . PHE A 1 435 ? 2.186 12.438 25.688 1 98.56 435 PHE A N 1
ATOM 3401 C CA . PHE A 1 435 ? 2.055 11.453 24.625 1 98.56 435 PHE A CA 1
ATOM 3402 C C . PHE A 1 435 ? 0.98 10.422 24.969 1 98.56 435 PHE A C 1
ATOM 3404 O O . PHE A 1 435 ? 0.044 10.227 24.188 1 98.56 435 PHE A O 1
ATOM 3411 N N . TRP A 1 436 ? 1.134 9.742 26.094 1 98.62 436 TRP A N 1
ATOM 3412 C CA . TRP A 1 436 ? 0.215 8.656 26.438 1 98.62 436 TRP A CA 1
ATOM 3413 C C . TRP A 1 436 ? -1.204 9.188 26.609 1 98.62 436 TRP A C 1
ATOM 3415 O O . TRP A 1 436 ? -2.168 8.555 26.172 1 98.62 436 TRP A O 1
ATOM 3425 N N . SER A 1 437 ? -1.31 10.344 27.234 1 98.62 437 SER A N 1
ATOM 3426 C CA . SER A 1 437 ? -2.625 10.953 27.406 1 98.62 437 SER A CA 1
ATOM 3427 C C . SER A 1 437 ? -3.256 11.273 26.047 1 98.62 437 SER A C 1
ATOM 3429 O O . SER A 1 437 ? -4.445 11.031 25.844 1 98.62 437 SER A O 1
ATOM 3431 N N . THR A 1 438 ? -2.5 11.789 25.172 1 98.19 438 THR A N 1
ATOM 3432 C CA . THR A 1 438 ? -2.988 12.188 23.844 1 98.19 438 THR A CA 1
ATOM 3433 C C . THR A 1 438 ? -3.328 10.961 23 1 98.19 438 THR A C 1
ATOM 3435 O O . THR A 1 438 ? -4.375 10.922 22.359 1 98.19 438 THR A O 1
ATOM 3438 N N . LEU A 1 439 ? -2.436 9.945 22.984 1 98.19 439 LEU A N 1
ATOM 3439 C CA . LEU A 1 439 ? -2.658 8.75 22.172 1 98.19 439 LEU A CA 1
ATOM 3440 C C . LEU A 1 439 ? -3.939 8.039 22.594 1 98.19 439 LEU A C 1
ATOM 3442 O O . LEU A 1 439 ? -4.762 7.68 21.75 1 98.19 439 LEU A O 1
ATOM 3446 N N . ILE A 1 440 ? -4.074 7.855 23.906 1 98.06 440 ILE A N 1
ATOM 3447 C CA . ILE A 1 440 ? -5.223 7.113 24.422 1 98.06 440 ILE A CA 1
ATOM 3448 C C . ILE A 1 440 ? -6.496 7.93 24.219 1 98.06 440 ILE A C 1
ATOM 3450 O O . ILE A 1 440 ? -7.488 7.422 23.688 1 98.06 440 ILE A O 1
ATOM 3454 N N . SER A 1 441 ? -6.492 9.164 24.625 1 98.19 441 SER A N 1
ATOM 3455 C CA . SER A 1 441 ? -7.684 10 24.516 1 98.19 441 SER A CA 1
ATOM 3456 C C . SER A 1 441 ? -8.086 10.195 23.047 1 98.19 441 SER A C 1
ATOM 3458 O O . SER A 1 441 ? -9.281 10.273 22.734 1 98.19 441 SER A O 1
ATOM 3460 N N . PHE A 1 442 ? -7.16 10.305 22.172 1 97.94 442 PHE A N 1
ATOM 3461 C CA . PHE A 1 442 ? -7.453 10.43 20.734 1 97.94 442 PHE A CA 1
ATOM 3462 C C . PHE A 1 442 ? -8.25 9.234 20.25 1 97.94 442 PHE A C 1
ATOM 3464 O O . PHE A 1 442 ? -9.273 9.398 19.578 1 97.94 442 PHE A O 1
ATOM 3471 N N . ASN A 1 443 ? -7.75 8.07 20.609 1 97.62 443 ASN A N 1
ATOM 3472 C CA . ASN A 1 443 ? -8.422 6.863 20.141 1 97.62 443 ASN A CA 1
ATOM 3473 C C . ASN A 1 443 ? -9.789 6.691 20.797 1 97.62 443 ASN A C 1
ATOM 3475 O O . ASN A 1 443 ? -10.719 6.18 20.172 1 97.62 443 ASN A O 1
ATOM 3479 N N . VAL A 1 444 ? -9.914 7.105 22 1 97.88 444 VAL A N 1
ATOM 3480 C CA . VAL A 1 444 ? -11.203 7.031 22.688 1 97.88 444 VAL A CA 1
ATOM 3481 C C . VAL A 1 444 ? -12.188 7.988 22.031 1 97.88 444 VAL A C 1
ATOM 3483 O O . VAL A 1 444 ? -13.391 7.707 21.953 1 97.88 444 VAL A O 1
ATOM 3486 N N . THR A 1 445 ? -11.68 9.031 21.531 1 98 445 THR A N 1
ATOM 3487 C CA . THR A 1 445 ? -12.531 10.039 20.906 1 98 445 THR A CA 1
ATOM 3488 C C . THR A 1 445 ? -12.969 9.586 19.516 1 98 445 THR A C 1
ATOM 3490 O O . THR A 1 445 ? -14.164 9.594 19.203 1 98 445 THR A O 1
ATOM 3493 N N . PHE A 1 446 ? -12.039 9.156 18.703 1 97.81 446 PHE A N 1
ATOM 3494 C CA . PHE A 1 446 ? -12.32 9.109 17.281 1 97.81 446 PHE A CA 1
ATOM 3495 C C . PHE A 1 446 ? -12.547 7.672 16.828 1 97.81 446 PHE A C 1
ATOM 3497 O O . PHE A 1 446 ? -13.258 7.434 15.844 1 97.81 446 PHE A O 1
ATOM 3504 N N . PHE A 1 447 ? -12.008 6.676 17.547 1 95.81 447 PHE A N 1
ATOM 3505 C CA . PHE A 1 447 ? -12.203 5.297 17.109 1 95.81 447 PHE A CA 1
ATOM 3506 C C . PHE A 1 447 ? -13.68 4.922 17.156 1 95.81 447 PHE A C 1
ATOM 3508 O O . PHE A 1 447 ? -14.203 4.328 16.203 1 95.81 447 PHE A O 1
ATOM 3515 N N . PRO A 1 448 ? -14.445 5.281 18.203 1 94.94 448 PRO A N 1
ATOM 3516 C CA . PRO A 1 448 ? -15.875 4.961 18.25 1 94.94 448 PRO A CA 1
ATOM 3517 C C . PRO A 1 448 ? -16.672 5.633 17.141 1 94.94 448 PRO A C 1
ATOM 3519 O O . PRO A 1 448 ? -17.75 5.156 16.766 1 94.94 448 PRO A O 1
ATOM 3522 N N . MET A 1 449 ? -16.156 6.691 16.578 1 96.44 449 MET A N 1
ATOM 3523 C CA . MET A 1 449 ? -16.859 7.406 15.516 1 96.44 449 MET A CA 1
ATOM 3524 C C . MET A 1 449 ? -16.969 6.551 14.258 1 96.44 449 MET A C 1
ATOM 3526 O O . MET A 1 449 ? -17.906 6.715 13.469 1 96.44 449 MET A O 1
ATOM 3530 N N . HIS A 1 450 ? -16.031 5.605 14.109 1 93.12 450 HIS A N 1
ATOM 3531 C CA . HIS A 1 450 ? -16.188 4.684 12.984 1 93.12 450 HIS A CA 1
ATOM 3532 C C . HIS A 1 450 ? -17.438 3.84 13.125 1 93.12 450 HIS A C 1
ATOM 3534 O O . HIS A 1 450 ? -18.141 3.592 12.141 1 93.12 450 HIS A O 1
ATOM 3540 N N . PHE A 1 451 ? -17.75 3.494 14.336 1 89.62 451 PHE A N 1
ATOM 3541 C CA . PHE A 1 451 ? -18.938 2.684 14.586 1 89.62 451 PHE A CA 1
ATOM 3542 C C . PHE A 1 451 ? -20.203 3.518 14.438 1 89.62 451 PHE A C 1
ATOM 3544 O O . PHE A 1 451 ? -21.219 3.027 13.938 1 89.62 451 PHE A O 1
ATOM 3551 N N . LEU A 1 452 ? -20.125 4.719 14.875 1 93.75 452 LEU A N 1
ATOM 3552 C CA . LEU A 1 452 ? -21.234 5.637 14.648 1 93.75 452 LEU A CA 1
ATOM 3553 C C . LEU A 1 452 ? -21.531 5.758 13.156 1 93.75 452 LEU A C 1
ATOM 3555 O O . LEU A 1 452 ? -22.703 5.672 12.75 1 93.75 452 LEU A O 1
ATOM 3559 N N . GLY A 1 453 ? -20.469 5.926 12.391 1 93.94 453 GLY A N 1
ATOM 3560 C CA . GLY A 1 453 ? -20.641 6.07 10.953 1 93.94 453 GLY A CA 1
ATOM 3561 C C . GLY A 1 453 ? -21.188 4.82 10.289 1 93.94 453 GLY A C 1
ATOM 3562 O O . GLY A 1 453 ? -22.047 4.902 9.422 1 93.94 453 GLY A O 1
ATOM 3563 N N . LEU A 1 454 ? -20.75 3.686 10.719 1 86.88 454 LEU A N 1
ATOM 3564 C CA . LEU A 1 454 ? -21.219 2.416 10.172 1 86.88 454 LEU A CA 1
ATOM 3565 C C . LEU A 1 454 ? -22.688 2.174 10.516 1 86.88 454 LEU A C 1
ATOM 3567 O O . LEU A 1 454 ? -23.406 1.537 9.75 1 86.88 454 LEU A O 1
ATOM 3571 N N . ALA A 1 455 ? -23.094 2.758 11.648 1 89.56 455 ALA A N 1
ATOM 3572 C CA . ALA A 1 455 ? -24.484 2.621 12.07 1 89.56 455 ALA A CA 1
ATOM 3573 C C . ALA A 1 455 ? -25.375 3.662 11.391 1 89.56 455 ALA A C 1
ATOM 3575 O O . ALA A 1 455 ? -26.594 3.68 11.602 1 89.56 455 ALA A O 1
ATOM 3576 N N . GLY A 1 456 ? -24.781 4.586 10.672 1 91.38 456 GLY A N 1
ATOM 3577 C CA . GLY A 1 456 ? -25.562 5.496 9.859 1 91.38 456 GLY A CA 1
ATOM 3578 C C . GLY A 1 456 ? -25.703 6.879 10.469 1 91.38 456 GLY A C 1
ATOM 3579 O O . GLY A 1 456 ? -26.5 7.695 9.992 1 91.38 456 GLY A O 1
ATOM 3580 N N . MET A 1 457 ? -24.953 7.172 11.555 1 95.25 457 MET A N 1
ATOM 3581 C CA . MET A 1 457 ? -25.016 8.5 12.164 1 95.25 457 MET A CA 1
ATOM 3582 C C . MET A 1 457 ? -24.516 9.562 11.195 1 95.25 457 MET A C 1
ATOM 3584 O O . MET A 1 457 ? -23.344 9.586 10.828 1 95.25 457 MET A O 1
ATOM 3588 N N . PRO A 1 458 ? -25.422 10.383 10.773 1 94 458 PRO A N 1
ATOM 3589 C CA . PRO A 1 458 ? -24.984 11.422 9.844 1 94 458 PRO A CA 1
ATOM 3590 C C . PRO A 1 458 ? -24.094 12.469 10.5 1 94 458 PRO A C 1
ATOM 3592 O O . PRO A 1 458 ? -24.188 12.703 11.711 1 94 458 PRO A O 1
ATOM 3595 N N . ARG A 1 459 ? -23.406 13.031 9.555 1 91.5 459 ARG A N 1
ATOM 3596 C CA . ARG A 1 459 ? -22.578 14.125 10.055 1 91.5 459 ARG A CA 1
ATOM 3597 C C . ARG A 1 459 ? -23.359 15.43 10.125 1 91.5 459 ARG A C 1
ATOM 3599 O O . ARG A 1 459 ? -24.406 15.562 9.477 1 91.5 459 ARG A O 1
ATOM 3606 N N . ARG A 1 460 ? -23.203 16.375 10.969 1 89.19 460 ARG A N 1
ATOM 3607 C CA . ARG A 1 460 ? -23.734 17.734 11.094 1 89.19 460 ARG A CA 1
ATOM 3608 C C . ARG A 1 460 ? -25.109 17.734 11.734 1 89.19 460 ARG A C 1
ATOM 3610 O O . ARG A 1 460 ? -25.938 18.594 11.438 1 89.19 460 ARG A O 1
ATOM 3617 N N . TYR A 1 461 ? -25.5 16.672 12.422 1 91.38 461 TYR A N 1
ATOM 3618 C CA . TYR A 1 461 ? -26.766 16.625 13.148 1 91.38 461 TYR A CA 1
ATOM 3619 C C . TYR A 1 461 ? -26.578 16.953 14.617 1 91.38 461 TYR A C 1
ATOM 3621 O O . TYR A 1 461 ? -25.781 16.312 15.312 1 91.38 461 TYR A O 1
ATOM 3629 N N . ALA A 1 462 ? -27.297 17.922 14.992 1 93.38 462 ALA A N 1
ATOM 3630 C CA . ALA A 1 462 ? -27.203 18.359 16.391 1 93.38 462 ALA A CA 1
ATOM 3631 C C . ALA A 1 462 ? -28 17.438 17.312 1 93.38 462 ALA A C 1
ATOM 3633 O O . ALA A 1 462 ? -27.719 17.344 18.5 1 93.38 462 ALA A O 1
ATOM 3634 N N . ASP A 1 463 ? -29.016 16.828 16.719 1 95.12 463 ASP A N 1
ATOM 3635 C CA . ASP A 1 463 ? -29.828 15.852 17.422 1 95.12 463 ASP A CA 1
ATOM 3636 C C . ASP A 1 463 ? -29.797 14.492 16.719 1 95.12 463 ASP A C 1
ATOM 3638 O O . ASP A 1 463 ? -29.547 14.422 15.516 1 95.12 463 ASP A O 1
ATOM 3642 N N . TYR A 1 464 ? -29.891 13.484 17.578 1 95 464 TYR A N 1
ATOM 3643 C CA . TYR A 1 464 ? -29.719 12.164 16.984 1 95 464 TYR A CA 1
ATOM 3644 C C . TYR A 1 464 ? -30.578 11.133 17.703 1 95 464 TYR A C 1
ATOM 3646 O O . TYR A 1 464 ? -31.141 11.406 18.766 1 95 464 TYR A O 1
ATOM 3654 N N . ALA A 1 465 ? -30.797 10 17.094 1 94.44 465 ALA A N 1
ATOM 3655 C CA . ALA A 1 465 ? -31.578 8.898 17.656 1 94.44 465 ALA A CA 1
ATOM 3656 C C . ALA A 1 465 ? -30.844 8.266 18.844 1 94.44 465 ALA A C 1
ATOM 3658 O O . ALA A 1 465 ? -29.609 8.242 18.875 1 94.44 465 ALA A O 1
ATOM 3659 N N . ALA A 1 466 ? -31.516 7.656 19.734 1 93.56 466 ALA A N 1
ATOM 3660 C CA . ALA A 1 466 ? -31.016 7.129 21 1 93.56 466 ALA A CA 1
ATOM 3661 C C . ALA A 1 466 ? -30.016 6 20.766 1 93.56 466 ALA A C 1
ATOM 3663 O O . ALA A 1 466 ? -29.125 5.766 21.594 1 93.56 466 ALA A O 1
ATOM 3664 N N . GLN A 1 467 ? -30.031 5.367 19.656 1 92.44 467 GLN A N 1
ATOM 3665 C CA . GLN A 1 467 ? -29.172 4.215 19.391 1 92.44 467 GLN A CA 1
ATOM 3666 C C . GLN A 1 467 ? -27.703 4.629 19.281 1 92.44 467 GLN A C 1
ATOM 3668 O O . GLN A 1 467 ? -26.812 3.803 19.469 1 92.44 467 GLN A O 1
ATOM 3673 N N . PHE A 1 468 ? -27.438 5.902 19.125 1 95.12 468 PHE A N 1
ATOM 3674 C CA . PHE A 1 468 ? -26.078 6.395 18.922 1 95.12 468 PHE A CA 1
ATOM 3675 C C . PHE A 1 468 ? -25.516 6.953 20.219 1 95.12 468 PHE A C 1
ATOM 3677 O O . PHE A 1 468 ? -24.359 7.383 20.266 1 95.12 468 PHE A O 1
ATOM 3684 N N . THR A 1 469 ? -26.234 6.938 21.312 1 96.25 469 THR A N 1
ATOM 3685 C CA . THR A 1 469 ? -25.938 7.688 22.531 1 96.25 469 THR A CA 1
ATOM 3686 C C . THR A 1 469 ? -24.656 7.188 23.172 1 96.25 469 THR A C 1
ATOM 3688 O O . THR A 1 469 ? -23.766 7.98 23.5 1 96.25 469 THR A O 1
ATOM 3691 N N . THR A 1 470 ? -24.484 5.934 23.312 1 96 470 THR A N 1
ATOM 3692 C CA . THR A 1 470 ? -23.344 5.371 24.016 1 96 470 THR A CA 1
ATOM 3693 C C . THR A 1 470 ? -22.031 5.789 23.344 1 96 470 THR A C 1
ATOM 3695 O O . THR A 1 470 ? -21.109 6.254 24.016 1 96 470 THR A O 1
ATOM 3698 N N . PHE A 1 471 ? -21.953 5.652 22.016 1 95.94 471 PHE A N 1
ATOM 3699 C CA . PHE A 1 471 ? -20.734 5.996 21.297 1 95.94 471 PHE A CA 1
ATOM 3700 C C . PHE A 1 471 ? -20.5 7.5 21.328 1 95.94 471 PHE A C 1
ATOM 3702 O O . PHE A 1 471 ? -19.344 7.953 21.375 1 95.94 471 PHE A O 1
ATOM 3709 N N . HIS A 1 472 ? -21.531 8.336 21.312 1 97.31 472 HIS A N 1
ATOM 3710 C CA . HIS A 1 472 ? -21.359 9.773 21.438 1 97.31 472 HIS A CA 1
ATOM 3711 C C . HIS A 1 472 ? -20.828 10.148 22.812 1 97.31 472 HIS A C 1
ATOM 3713 O O . HIS A 1 472 ? -19.984 11.039 22.938 1 97.31 472 HIS A O 1
ATOM 3719 N N . GLN A 1 473 ? -21.328 9.461 23.828 1 97.94 473 GLN A N 1
ATOM 3720 C CA . GLN A 1 473 ? -20.859 9.742 25.188 1 97.94 473 GLN A CA 1
ATOM 3721 C C . GLN A 1 473 ? -19.391 9.383 25.344 1 97.94 473 GLN A C 1
ATOM 3723 O O . GLN A 1 473 ? -18.609 10.156 25.922 1 97.94 473 GLN A O 1
ATOM 3728 N N . ILE A 1 474 ? -18.984 8.242 24.828 1 98 474 ILE A N 1
ATOM 3729 C CA . ILE A 1 474 ? -17.578 7.816 24.891 1 98 474 ILE A CA 1
ATOM 3730 C C . ILE A 1 474 ? -16.703 8.82 24.141 1 98 474 ILE A C 1
ATOM 3732 O O . ILE A 1 474 ? -15.672 9.258 24.656 1 98 474 ILE A O 1
ATOM 3736 N N . ALA A 1 475 ? -17.141 9.203 22.969 1 98.25 475 ALA A N 1
ATOM 3737 C CA . ALA A 1 475 ? -16.391 10.156 22.156 1 98.25 475 ALA A CA 1
ATOM 3738 C C . ALA A 1 475 ? -16.266 11.5 22.875 1 98.25 475 ALA A C 1
ATOM 3740 O O . ALA A 1 475 ? -15.227 12.156 22.781 1 98.25 475 ALA A O 1
ATOM 3741 N N . THR A 1 476 ? -17.328 11.898 23.562 1 98.38 476 THR A N 1
ATOM 3742 C CA . THR A 1 476 ? -17.328 13.18 24.266 1 98.38 476 THR A CA 1
ATOM 3743 C C . THR A 1 476 ? -16.344 13.156 25.438 1 98.38 476 THR A C 1
ATOM 3745 O O . THR A 1 476 ? -15.57 14.102 25.625 1 98.38 476 THR A O 1
ATOM 3748 N N . ILE A 1 477 ? -16.359 12.117 26.141 1 98.62 477 ILE A N 1
ATOM 3749 C CA . ILE A 1 477 ? -15.422 11.984 27.25 1 98.62 477 ILE A CA 1
ATOM 3750 C C . ILE A 1 477 ? -13.992 12.008 26.719 1 98.62 477 ILE A C 1
ATOM 3752 O O . ILE A 1 477 ? -13.133 12.703 27.266 1 98.62 477 ILE A O 1
ATOM 3756 N N . GLY A 1 478 ? -13.766 11.242 25.672 1 98.69 478 GLY A N 1
ATOM 3757 C CA . GLY A 1 478 ? -12.461 11.242 25.047 1 98.69 478 GLY A CA 1
ATOM 3758 C C . GLY A 1 478 ? -12.039 12.609 24.531 1 98.69 478 GLY A C 1
ATOM 3759 O O . GLY A 1 478 ? -10.875 12.992 24.672 1 98.69 478 GLY A O 1
ATOM 3760 N N . ALA A 1 479 ? -12.969 13.328 23.984 1 98.44 479 ALA A N 1
ATOM 3761 C CA . ALA A 1 479 ? -12.68 14.641 23.406 1 98.44 479 ALA A CA 1
ATOM 3762 C C . ALA A 1 479 ? -12.227 15.625 24.484 1 98.44 479 ALA A C 1
ATOM 3764 O O . ALA A 1 479 ? -11.273 16.391 24.281 1 98.44 479 ALA A O 1
ATOM 3765 N N . PHE A 1 480 ? -12.914 15.641 25.578 1 98.62 480 PHE A N 1
ATOM 3766 C CA . PHE A 1 480 ? -12.516 16.531 26.656 1 98.62 480 PHE A CA 1
ATOM 3767 C C . PHE A 1 480 ? -11.156 16.141 27.219 1 98.62 480 PHE A C 1
ATOM 3769 O O . PHE A 1 480 ? -10.32 17 27.5 1 98.62 480 PHE A O 1
ATOM 3776 N N . TRP A 1 481 ? -10.961 14.828 27.344 1 98.62 481 TRP A N 1
ATOM 3777 C CA . TRP A 1 481 ? -9.656 14.336 27.766 1 98.62 481 TRP A CA 1
ATOM 3778 C C . TRP A 1 481 ? -8.57 14.742 26.781 1 98.62 481 TRP A C 1
ATOM 3780 O O . TRP A 1 481 ? -7.508 15.227 27.188 1 98.62 481 TRP A O 1
ATOM 3790 N N . PHE A 1 482 ? -8.844 14.602 25.516 1 98.12 482 PHE A N 1
ATOM 3791 C CA . PHE A 1 482 ? -7.902 14.938 24.453 1 98.12 482 PHE A CA 1
ATOM 3792 C C . PHE A 1 482 ? -7.594 16.438 24.469 1 98.12 482 PHE A C 1
ATOM 3794 O O . PHE A 1 482 ? -6.43 16.828 24.406 1 98.12 482 PHE A O 1
ATOM 3801 N N . GLY A 1 483 ? -8.633 17.281 24.594 1 97.38 483 GLY A N 1
ATOM 3802 C CA . GLY A 1 483 ? -8.453 18.719 24.641 1 97.38 483 GLY A CA 1
ATOM 3803 C C . GLY A 1 483 ? -7.621 19.156 25.828 1 97.38 483 GLY A C 1
ATOM 3804 O O . GLY A 1 483 ? -6.727 20 25.688 1 97.38 483 GLY A O 1
ATOM 3805 N N . LEU A 1 484 ? -7.863 18.594 26.938 1 96.81 484 LEU A N 1
ATOM 3806 C CA . LEU A 1 484 ? -7.164 18.984 28.156 1 96.81 484 LEU A CA 1
ATOM 3807 C C . LEU A 1 484 ? -5.711 18.516 28.125 1 96.81 484 LEU A C 1
ATOM 3809 O O . LEU A 1 484 ? -4.84 19.141 28.734 1 96.81 484 LEU A O 1
ATOM 3813 N N . SER A 1 485 ? -5.449 17.406 27.422 1 97.62 485 SER A N 1
ATOM 3814 C CA . SER A 1 485 ? -4.098 16.875 27.297 1 97.62 485 SER A CA 1
ATOM 3815 C C . SER A 1 485 ? -3.174 17.875 26.609 1 97.62 485 SER A C 1
ATOM 3817 O O . SER A 1 485 ? -1.959 17.859 26.812 1 97.62 485 SER A O 1
ATOM 3819 N N . GLN A 1 486 ? -3.756 18.766 25.781 1 97 486 GLN A N 1
ATOM 3820 C CA . GLN A 1 486 ? -2.938 19.719 25.031 1 97 486 GLN A CA 1
ATOM 3821 C C . GLN A 1 486 ? -2.406 20.812 25.953 1 97 486 GLN A C 1
ATOM 3823 O O . GLN A 1 486 ? -1.427 21.484 25.625 1 97 486 GLN A O 1
ATOM 3828 N N . LEU A 1 487 ? -3 20.938 27.141 1 97.25 487 LEU A N 1
ATOM 3829 C CA . LEU A 1 487 ? -2.5 21.891 28.125 1 97.25 487 LEU A CA 1
ATOM 3830 C C . LEU A 1 487 ? -1.191 21.406 28.734 1 97.25 487 LEU A C 1
ATOM 3832 O O . LEU A 1 487 ? -0.359 22.219 29.156 1 97.25 487 LEU A O 1
ATOM 3836 N N . ILE A 1 488 ? -1.046 20.078 28.781 1 98 488 ILE A N 1
ATOM 3837 C CA . ILE A 1 488 ? 0.224 19.516 29.234 1 98 488 ILE A CA 1
ATOM 3838 C C . ILE A 1 488 ? 1.338 19.922 28.266 1 98 488 ILE A C 1
ATOM 3840 O O . ILE A 1 488 ? 2.434 20.297 28.703 1 98 488 ILE A O 1
ATOM 3844 N N . PHE A 1 489 ? 1.044 19.875 27.047 1 97.88 489 PHE A N 1
ATOM 3845 C CA . PHE A 1 489 ? 1.985 20.281 26.016 1 97.88 489 PHE A CA 1
ATOM 3846 C C . PHE A 1 489 ? 2.367 21.75 26.188 1 97.88 489 PHE A C 1
ATOM 3848 O O . PHE A 1 489 ? 3.549 22.094 26.172 1 97.88 489 PHE A O 1
ATOM 3855 N N . LEU A 1 490 ? 1.321 22.594 26.328 1 97.38 490 LEU A N 1
ATOM 3856 C CA . LEU A 1 490 ? 1.562 24.031 26.516 1 97.38 490 LEU A CA 1
ATOM 3857 C C . LEU A 1 490 ? 2.471 24.266 27.719 1 97.38 490 LEU A C 1
ATOM 3859 O O . LEU A 1 490 ? 3.406 25.062 27.641 1 97.38 490 LEU A O 1
ATOM 3863 N N . TRP A 1 491 ? 2.18 23.531 28.75 1 97.75 491 TRP A N 1
ATOM 3864 C CA . TRP A 1 491 ? 2.973 23.703 29.953 1 97.75 491 TRP A CA 1
ATOM 3865 C C . TRP A 1 491 ? 4.406 23.234 29.75 1 97.75 491 TRP A C 1
ATOM 3867 O O . TRP A 1 491 ? 5.355 23.859 30.219 1 97.75 491 TRP A O 1
ATOM 3877 N N . ALA A 1 492 ? 4.594 22.141 29.078 1 98 492 ALA A N 1
ATOM 3878 C CA . ALA A 1 492 ? 5.926 21.609 28.797 1 98 492 ALA A CA 1
ATOM 3879 C C . ALA A 1 492 ? 6.75 22.594 27.969 1 98 492 ALA A C 1
ATOM 3881 O O . ALA A 1 492 ? 7.945 22.781 28.219 1 98 492 ALA A O 1
ATOM 3882 N N . VAL A 1 493 ? 6.129 23.25 27.047 1 97.75 493 VAL A N 1
ATOM 3883 C CA . VAL A 1 493 ? 6.812 24.203 26.172 1 97.75 493 VAL A CA 1
ATOM 3884 C C . VAL A 1 493 ? 7.109 25.484 26.938 1 97.75 493 VAL A C 1
ATOM 3886 O O . VAL A 1 493 ? 8.219 26.016 26.875 1 97.75 493 VAL A O 1
ATOM 3889 N N . LEU A 1 494 ? 6.094 25.984 27.75 1 97.25 494 LEU A N 1
ATOM 3890 C CA . LEU A 1 494 ? 6.25 27.219 28.484 1 97.25 494 LEU A CA 1
ATOM 3891 C C . LEU A 1 494 ? 7.355 27.109 29.531 1 97.25 494 LEU A C 1
ATOM 3893 O O . LEU A 1 494 ? 8.078 28.062 29.797 1 97.25 494 LEU A O 1
ATOM 3897 N N . ARG A 1 495 ? 7.504 25.953 30.109 1 97.5 495 ARG A N 1
ATOM 3898 C CA . ARG A 1 495 ? 8.555 25.719 31.094 1 97.5 495 ARG A CA 1
ATOM 3899 C C . ARG A 1 495 ? 9.93 25.938 30.484 1 97.5 495 ARG A C 1
ATOM 3901 O O . ARG A 1 495 ? 10.812 26.516 31.125 1 97.5 495 ARG A O 1
ATOM 3908 N N . CYS A 1 496 ? 10.117 25.516 29.266 1 97.5 496 CYS A N 1
ATOM 3909 C CA . CYS A 1 496 ? 11.398 25.688 28.594 1 97.5 496 CYS A CA 1
ATOM 3910 C C . CYS A 1 496 ? 11.656 27.156 28.281 1 97.5 496 CYS A C 1
ATOM 3912 O O . CYS A 1 496 ? 12.766 27.656 28.469 1 97.5 496 CYS A O 1
ATOM 3914 N N . TYR A 1 497 ? 10.633 27.875 27.891 1 95.19 497 TYR A N 1
ATOM 3915 C CA . TYR A 1 497 ? 10.781 29.281 27.562 1 95.19 497 TYR A CA 1
ATOM 3916 C C . TYR A 1 497 ? 11.016 30.109 28.812 1 95.19 497 TYR A C 1
ATOM 3918 O O . TYR A 1 497 ? 11.594 31.203 28.75 1 95.19 497 TYR A O 1
ATOM 3926 N N . MET A 1 498 ? 10.609 29.531 29.969 1 96.38 498 MET A N 1
ATOM 3927 C CA . MET A 1 498 ? 10.844 30.188 31.25 1 96.38 498 MET A CA 1
ATOM 3928 C C . MET A 1 498 ? 12.25 29.891 31.766 1 96.38 498 MET A C 1
ATOM 3930 O O . MET A 1 498 ? 12.625 30.344 32.844 1 96.38 498 MET A O 1
ATOM 3934 N N . GLY A 1 499 ? 12.961 29.109 31.047 1 95.56 499 GLY A N 1
ATOM 3935 C CA . GLY A 1 499 ? 14.336 28.812 31.406 1 95.56 499 GLY A CA 1
ATOM 3936 C C . GLY A 1 499 ? 14.469 27.594 32.312 1 95.56 499 GLY A C 1
ATOM 3937 O O . GLY A 1 499 ? 15.539 27.328 32.844 1 95.56 499 GLY A O 1
ATOM 3938 N N . LYS A 1 500 ? 13.406 26.922 32.438 1 96.31 500 LYS A N 1
ATOM 3939 C CA . LYS A 1 500 ? 13.438 25.719 33.281 1 96.31 500 LYS A CA 1
ATOM 3940 C C . LYS A 1 500 ? 13.898 24.516 32.469 1 96.31 500 LYS A C 1
ATOM 3942 O O . LYS A 1 500 ? 13.609 24.406 31.281 1 96.31 500 LYS A O 1
ATOM 3947 N N . GLY A 1 501 ? 14.609 23.594 33.094 1 95.81 501 GLY A N 1
ATOM 3948 C CA . GLY A 1 501 ? 15.18 22.422 32.438 1 95.81 501 GLY A CA 1
ATOM 3949 C C . GLY A 1 501 ? 16.688 22.516 32.281 1 95.81 501 GLY A C 1
ATOM 3950 O O . GLY A 1 501 ? 17.266 23.578 32.469 1 95.81 501 GLY A O 1
ATOM 3951 N N . GLU A 1 502 ? 17.266 21.453 31.938 1 97.31 502 GLU A N 1
ATOM 3952 C CA . GLU A 1 502 ? 18.719 21.422 31.734 1 97.31 502 GLU A CA 1
ATOM 3953 C C . GLU A 1 502 ? 19.109 22.172 30.469 1 97.31 502 GLU A C 1
ATOM 3955 O O . GLU A 1 502 ? 18.359 22.188 29.5 1 97.31 502 GLU A O 1
ATOM 3960 N N . LYS A 1 503 ? 20.203 22.859 30.562 1 97.69 503 LYS A N 1
ATOM 3961 C CA . LYS A 1 503 ? 20.703 23.531 29.359 1 97.69 503 LYS A CA 1
ATOM 3962 C C . LYS A 1 503 ? 20.953 22.547 28.234 1 97.69 503 LYS A C 1
ATOM 3964 O O . LYS A 1 503 ? 21.562 21.484 28.453 1 97.69 503 LYS A O 1
ATOM 3969 N N . ALA A 1 504 ? 20.453 22.906 27.078 1 97.88 504 ALA A N 1
ATOM 3970 C CA . ALA A 1 504 ? 20.594 22.016 25.938 1 97.88 504 ALA A CA 1
ATOM 3971 C C . ALA A 1 504 ? 21.953 22.188 25.25 1 97.88 504 ALA A C 1
ATOM 3973 O O . ALA A 1 504 ? 22.453 23.297 25.141 1 97.88 504 ALA A O 1
ATOM 3974 N N . THR A 1 505 ? 22.547 21.109 24.906 1 97.25 505 THR A N 1
ATOM 3975 C CA . THR A 1 505 ? 23.766 21.141 24.109 1 97.25 505 THR A CA 1
ATOM 3976 C C . THR A 1 505 ? 23.438 21.484 22.656 1 97.25 505 THR A C 1
ATOM 3978 O O . THR A 1 505 ? 22.281 21.547 22.266 1 97.25 505 THR A O 1
ATOM 3981 N N . ALA A 1 506 ? 24.453 21.766 21.859 1 96.19 506 ALA A N 1
ATOM 3982 C CA . ALA A 1 506 ? 24.25 22.031 20.438 1 96.19 506 ALA A CA 1
ATOM 3983 C C . ALA A 1 506 ? 23.562 20.844 19.766 1 96.19 506 ALA A C 1
ATOM 3985 O O . ALA A 1 506 ? 22.719 21.047 18.875 1 96.19 506 ALA A O 1
ATOM 3986 N N . LYS A 1 507 ? 23.938 19.688 20.172 1 96.94 507 LYS A N 1
ATOM 3987 C CA . LYS A 1 507 ? 23.344 18.438 19.688 1 96.94 507 LYS A CA 1
ATOM 3988 C C . LYS A 1 507 ? 22.797 17.609 20.844 1 96.94 507 LYS A C 1
ATOM 3990 O O . LYS A 1 507 ? 23.453 16.656 21.297 1 96.94 507 LYS A O 1
ATOM 3995 N N . PRO A 1 508 ? 21.641 17.891 21.156 1 96.25 508 PRO A N 1
ATOM 3996 C CA . PRO A 1 508 ? 21.078 17.203 22.328 1 96.25 508 PRO A CA 1
ATOM 3997 C C . PRO A 1 508 ? 20.812 15.727 22.094 1 96.25 508 PRO A C 1
ATOM 3999 O O . PRO A 1 508 ? 20.688 14.953 23.031 1 96.25 508 PRO A O 1
ATOM 4002 N N . TRP A 1 509 ? 20.656 15.312 20.844 1 96.69 509 TRP A N 1
ATOM 4003 C CA . TRP A 1 509 ? 20.375 13.93 20.469 1 96.69 509 TRP A CA 1
ATOM 4004 C C . TRP A 1 509 ? 21.562 13.297 19.75 1 96.69 509 TRP A C 1
ATOM 4006 O O . TRP A 1 509 ? 21.953 13.75 18.672 1 96.69 509 TRP A O 1
ATOM 4016 N N . GLU A 1 510 ? 22.078 12.266 20.234 1 94.12 510 GLU A N 1
ATOM 4017 C CA . GLU A 1 510 ? 23.297 11.641 19.719 1 94.12 510 GLU A CA 1
ATOM 4018 C C . GLU A 1 510 ? 23.125 11.211 18.266 1 94.12 510 GLU A C 1
ATOM 4020 O O . GLU A 1 510 ? 24.016 11.406 17.438 1 94.12 510 GLU A O 1
ATOM 4025 N N . GLY A 1 511 ? 21.953 10.703 17.938 1 94.38 511 GLY A N 1
ATOM 4026 C CA . GLY A 1 511 ? 21.734 10.148 16.609 1 94.38 511 GLY A CA 1
ATOM 4027 C C . GLY A 1 511 ? 21.203 11.172 15.617 1 94.38 511 GLY A C 1
ATOM 4028 O O . GLY A 1 511 ? 20.969 10.852 14.453 1 94.38 511 GLY A O 1
ATOM 4029 N N . ALA A 1 512 ? 21.094 12.422 16.016 1 95.88 512 ALA A N 1
ATOM 4030 C CA . ALA A 1 512 ? 20.547 13.453 15.133 1 95.88 512 ALA A CA 1
ATOM 4031 C C . ALA A 1 512 ? 21.578 13.883 14.094 1 95.88 512 ALA A C 1
ATOM 4033 O O . ALA A 1 512 ? 22.781 13.969 14.391 1 95.88 512 ALA A O 1
ATOM 4034 N N . GLU A 1 513 ? 21.109 14.016 12.914 1 94.06 513 GLU A N 1
ATOM 4035 C CA . GLU A 1 513 ? 21.969 14.484 11.836 1 94.06 513 GLU A CA 1
ATOM 4036 C C . GLU A 1 513 ? 21.375 15.711 11.141 1 94.06 513 GLU A C 1
ATOM 4038 O O . GLU A 1 513 ? 20.156 15.844 11.047 1 94.06 513 GLU A O 1
ATOM 4043 N N . GLY A 1 514 ? 22.266 16.625 10.734 1 94.25 514 GLY A N 1
ATOM 4044 C CA . GLY A 1 514 ? 21.828 17.828 10.039 1 94.25 514 GLY A CA 1
ATOM 4045 C C . GLY A 1 514 ? 22.609 19.062 10.438 1 94.25 514 GLY A C 1
ATOM 4046 O O . GLY A 1 514 ? 23.266 19.078 11.484 1 94.25 514 GLY A O 1
ATOM 4047 N N . LEU A 1 515 ? 22.531 20.047 9.656 1 95.94 515 LEU A N 1
ATOM 4048 C CA . LEU A 1 515 ? 23.281 21.266 9.875 1 95.94 515 LEU A CA 1
ATOM 4049 C C . LEU A 1 515 ? 22.766 22.016 11.109 1 95.94 515 LEU A C 1
ATOM 4051 O O . LEU A 1 515 ? 23.531 22.719 11.781 1 95.94 515 LEU A O 1
ATOM 4055 N N . GLU A 1 516 ? 21.531 21.828 11.445 1 95.62 516 GLU A N 1
ATOM 4056 C CA . GLU A 1 516 ? 20.922 22.531 12.57 1 95.62 516 GLU A CA 1
ATOM 4057 C C . GLU A 1 516 ? 21.562 22.109 13.891 1 95.62 516 GLU A C 1
ATOM 4059 O O . GLU A 1 516 ? 21.516 22.844 14.875 1 95.62 516 GLU A O 1
ATOM 4064 N N . TRP A 1 517 ? 22.172 20.984 13.898 1 96.5 517 TRP A N 1
ATOM 4065 C CA . TRP A 1 517 ? 22.734 20.453 15.141 1 96.5 517 TRP A CA 1
ATOM 4066 C C . TRP A 1 517 ? 24.203 20.875 15.281 1 96.5 517 TRP A C 1
ATOM 4068 O O . TRP A 1 517 ? 24.844 20.547 16.281 1 96.5 517 TRP A O 1
ATOM 4078 N N . THR A 1 518 ? 24.703 21.625 14.336 1 94.75 518 THR A N 1
ATOM 4079 C CA . THR A 1 518 ? 26.062 22.125 14.383 1 94.75 518 THR A CA 1
ATOM 4080 C C . THR A 1 518 ? 26.109 23.531 14.984 1 94.75 518 THR A C 1
ATOM 4082 O O . THR A 1 518 ? 27.188 24.078 15.234 1 94.75 518 THR A O 1
ATOM 4085 N N . VAL A 1 519 ? 25 24.062 15.234 1 95.12 519 VAL A N 1
ATOM 4086 C CA . VAL A 1 519 ? 24.922 25.406 15.797 1 95.12 519 VAL A CA 1
ATOM 4087 C C . VAL A 1 519 ? 24.562 25.328 17.281 1 95.12 519 VAL A C 1
ATOM 4089 O O . VAL A 1 519 ? 23.969 24.344 17.734 1 95.12 519 VAL A O 1
ATOM 4092 N N . PRO A 1 520 ? 24.828 26.375 18.031 1 95.69 520 PRO A N 1
ATOM 4093 C CA . PRO A 1 520 ? 24.516 26.359 19.453 1 95.69 520 PRO A CA 1
ATOM 4094 C C . PRO A 1 520 ? 23.016 26.312 19.75 1 95.69 520 PRO A C 1
ATOM 4096 O O . PRO A 1 520 ? 22.203 26.547 18.844 1 95.69 520 PRO A O 1
ATOM 4099 N N . SER A 1 521 ? 22.625 25.969 20.984 1 96.5 521 SER A N 1
ATOM 4100 C CA . SER A 1 521 ? 21.266 26 21.5 1 96.5 521 SER A CA 1
ATOM 4101 C C . SER A 1 521 ? 21.125 27.016 22.625 1 96.5 521 SER A C 1
ATOM 4103 O O . SER A 1 521 ? 21.891 26.984 23.594 1 96.5 521 SER A O 1
ATOM 4105 N N . PRO A 1 522 ? 20.375 27.938 22.578 1 96.38 522 PRO A N 1
ATOM 4106 C CA . PRO A 1 522 ? 19.453 28.188 21.469 1 96.38 522 PRO A CA 1
ATOM 4107 C C . PRO A 1 522 ? 20.156 28.672 20.203 1 96.38 522 PRO A C 1
ATOM 4109 O O . PRO A 1 522 ? 21.25 29.219 20.281 1 96.38 522 PRO A O 1
ATOM 4112 N N . ALA A 1 523 ? 19.547 28.453 19.156 1 95.94 523 ALA A N 1
ATOM 4113 C CA . ALA A 1 523 ? 20.109 28.906 17.891 1 95.94 523 ALA A CA 1
ATOM 4114 C C . ALA A 1 523 ? 20.312 30.422 17.891 1 95.94 523 ALA A C 1
ATOM 4116 O O . ALA A 1 523 ? 19.422 31.172 18.281 1 95.94 523 ALA A O 1
ATOM 4117 N N . PRO A 1 524 ? 21.469 30.859 17.5 1 93.81 524 PRO A N 1
ATOM 4118 C CA . PRO A 1 524 ? 21.719 32.312 17.469 1 93.81 524 PRO A CA 1
ATOM 4119 C C . PRO A 1 524 ? 20.812 33.031 16.5 1 93.81 524 PRO A C 1
ATOM 4121 O O . PRO A 1 524 ? 20.312 32.438 15.531 1 93.81 524 PRO A O 1
ATOM 4124 N N . PHE A 1 525 ? 20.578 34.312 16.828 1 90.38 525 PHE A N 1
ATOM 4125 C CA . PHE A 1 525 ? 19.703 35.125 15.992 1 90.38 525 PHE A CA 1
ATOM 4126 C C . PHE A 1 525 ? 20.172 35.125 14.539 1 90.38 525 PHE A C 1
ATOM 4128 O O . PHE A 1 525 ? 19.359 34.938 13.625 1 90.38 525 PHE A O 1
ATOM 4135 N N . HIS A 1 526 ? 21.391 35.375 14.297 1 87.94 526 HIS A N 1
ATOM 4136 C CA . HIS A 1 526 ? 22 35.188 12.984 1 87.94 526 HIS A CA 1
ATOM 4137 C C . HIS A 1 526 ? 22.766 33.875 12.906 1 87.94 526 HIS A C 1
ATOM 4139 O O . HIS A 1 526 ? 23.719 33.688 13.664 1 87.94 526 HIS A O 1
ATOM 4145 N N . THR A 1 527 ? 22.172 33.125 12.031 1 84.25 527 THR A N 1
ATOM 4146 C CA . THR A 1 527 ? 22.797 31.812 11.82 1 84.25 527 THR A CA 1
ATOM 4147 C C . THR A 1 527 ? 23.5 31.781 10.461 1 84.25 527 THR A C 1
ATOM 4149 O O . THR A 1 527 ? 23 32.312 9.484 1 84.25 527 THR A O 1
ATOM 4152 N N . PHE A 1 528 ? 24.578 31.016 10.336 1 87.81 528 PHE A N 1
ATOM 4153 C CA . PHE A 1 528 ? 25.391 30.781 9.148 1 87.81 528 PHE A CA 1
ATOM 4154 C C . PHE A 1 528 ? 25.625 32.094 8.383 1 87.81 528 PHE A C 1
ATOM 4156 O O . PHE A 1 528 ? 25.25 32.188 7.215 1 87.81 528 PHE A O 1
ATOM 4163 N N . GLU A 1 529 ? 26.109 33.062 8.922 1 83.75 529 GLU A N 1
ATOM 4164 C CA . GLU A 1 529 ? 26.484 34.281 8.211 1 83.75 529 GLU A CA 1
ATOM 4165 C C . GLU A 1 529 ? 27.328 33.969 6.984 1 83.75 529 GLU A C 1
ATOM 4167 O O . GLU A 1 529 ? 27.172 34.594 5.938 1 83.75 529 GLU A O 1
ATOM 4172 N N . THR A 1 530 ? 28.094 32.938 7.156 1 85.12 530 THR A N 1
ATOM 4173 C CA . THR A 1 530 ? 28.781 32.312 6.043 1 85.12 530 THR A CA 1
ATOM 4174 C C . THR A 1 530 ? 28.281 30.875 5.848 1 85.12 530 THR A C 1
ATOM 4176 O O . THR A 1 530 ? 28.375 30.047 6.754 1 85.12 530 THR A O 1
ATOM 4179 N N . PRO A 1 531 ? 27.734 30.609 4.703 1 88.38 531 PRO A N 1
ATOM 4180 C CA . PRO A 1 531 ? 27.172 29.281 4.484 1 88.38 531 PRO A CA 1
ATOM 4181 C C . PRO A 1 531 ? 28.203 28.156 4.656 1 88.38 531 PRO A C 1
ATOM 4183 O O . PRO A 1 531 ? 29.344 28.297 4.199 1 88.38 531 PRO A O 1
ATOM 4186 N N . PRO A 1 532 ? 27.781 27.172 5.312 1 90.44 532 PRO A N 1
ATOM 4187 C CA . PRO A 1 532 ? 28.688 26.031 5.438 1 90.44 532 PRO A CA 1
ATOM 4188 C C . PRO A 1 532 ? 28.844 25.25 4.133 1 90.44 532 PRO A C 1
ATOM 4190 O O . PRO A 1 532 ? 28.016 25.406 3.225 1 90.44 532 PRO A O 1
ATOM 4193 N N . GLU A 1 533 ? 29.906 24.5 4.035 1 89.38 533 GLU A N 1
ATOM 4194 C CA . GLU A 1 533 ? 30.125 23.672 2.857 1 89.38 533 GLU A CA 1
ATOM 4195 C C . GLU A 1 533 ? 29.75 22.219 3.133 1 89.38 533 GLU A C 1
ATOM 4197 O O . GLU A 1 533 ? 30.156 21.641 4.141 1 89.38 533 GLU A O 1
ATOM 4202 N N . VAL A 1 534 ? 28.906 21.719 2.33 1 88.12 534 VAL A N 1
ATOM 4203 C CA . VAL A 1 534 ? 28.469 20.328 2.443 1 88.12 534 VAL A CA 1
ATOM 4204 C C . VAL A 1 534 ? 29.172 19.484 1.386 1 88.12 534 VAL A C 1
ATOM 4206 O O . VAL A 1 534 ? 29.203 19.844 0.208 1 88.12 534 VAL A O 1
ATOM 4209 N N . LYS A 1 535 ? 29.953 18.453 1.726 1 73.12 535 LYS A N 1
ATOM 4210 C CA . LYS A 1 535 ? 30.656 17.562 0.81 1 73.12 535 LYS A CA 1
ATOM 4211 C C . LYS A 1 535 ? 29.938 16.219 0.671 1 73.12 535 LYS A C 1
ATOM 4213 O O . LYS A 1 535 ? 29.312 15.75 1.616 1 73.12 535 LYS A O 1
ATOM 4218 N N . MET B 1 1 ? 27.672 -4.25 -7.324 1 30.73 1 MET B N 1
ATOM 4219 C CA . MET B 1 1 ? 27.906 -5.156 -8.445 1 30.73 1 MET B CA 1
ATOM 4220 C C . MET B 1 1 ? 29.281 -5.809 -8.344 1 30.73 1 MET B C 1
ATOM 4222 O O . MET B 1 1 ? 30.297 -5.121 -8.328 1 30.73 1 MET B O 1
ATOM 4226 N N . SER B 1 2 ? 29.234 -6.941 -7.711 1 37.25 2 SER B N 1
ATOM 4227 C CA . SER B 1 2 ? 30.469 -7.672 -7.422 1 37.25 2 SER B CA 1
ATOM 4228 C C . SER B 1 2 ? 31.203 -8.031 -8.703 1 37.25 2 SER B C 1
ATOM 4230 O O . SER B 1 2 ? 30.594 -8.406 -9.703 1 37.25 2 SER B O 1
ATOM 4232 N N . SER B 1 3 ? 32.281 -7.395 -8.883 1 40.25 3 SER B N 1
ATOM 4233 C CA . SER B 1 3 ? 33.188 -7.777 -9.953 1 40.25 3 SER B CA 1
ATOM 4234 C C . SER B 1 3 ? 33.688 -9.211 -9.766 1 40.25 3 SER B C 1
ATOM 4236 O O . SER B 1 3 ? 34.031 -9.609 -8.656 1 40.25 3 SER B O 1
ATOM 4238 N N . VAL B 1 4 ? 33.219 -10.023 -10.602 1 48.44 4 VAL B N 1
ATOM 4239 C CA . VAL B 1 4 ? 33.688 -11.406 -10.633 1 48.44 4 VAL B CA 1
ATOM 4240 C C . VAL B 1 4 ? 35.031 -11.492 -11.375 1 48.44 4 VAL B C 1
ATOM 4242 O O . VAL B 1 4 ? 35.156 -10.984 -12.492 1 48.44 4 VAL B O 1
ATOM 4245 N N . THR B 1 5 ? 36.156 -11.664 -10.734 1 40.69 5 THR B N 1
ATOM 4246 C CA . THR B 1 5 ? 37.406 -11.984 -11.438 1 40.69 5 THR B CA 1
ATOM 4247 C C . THR B 1 5 ? 37.406 -13.445 -11.883 1 40.69 5 THR B C 1
ATOM 4249 O O . THR B 1 5 ? 37.406 -14.352 -11.055 1 40.69 5 THR B O 1
ATOM 4252 N N . VAL B 1 6 ? 36.938 -13.688 -13 1 43.69 6 VAL B N 1
ATOM 4253 C CA . VAL B 1 6 ? 37.125 -15.039 -13.539 1 43.69 6 VAL B CA 1
ATOM 4254 C C . VAL B 1 6 ? 38.531 -15.188 -14.086 1 43.69 6 VAL B C 1
ATOM 4256 O O . VAL B 1 6 ? 38.938 -14.43 -14.969 1 43.69 6 VAL B O 1
ATOM 4259 N N . ASP B 1 7 ? 39.656 -15.602 -13.453 1 33.78 7 ASP B N 1
ATOM 4260 C CA . ASP B 1 7 ? 40.969 -15.922 -13.984 1 33.78 7 ASP B CA 1
ATOM 4261 C C . ASP B 1 7 ? 40.844 -16.781 -15.25 1 33.78 7 ASP B C 1
ATOM 4263 O O . ASP B 1 7 ? 40.188 -17.812 -15.25 1 33.78 7 ASP B O 1
ATOM 4267 N N . HIS B 1 8 ? 41.125 -16.203 -16.344 1 35.09 8 HIS B N 1
ATOM 4268 C CA . HIS B 1 8 ? 41.25 -16.938 -17.594 1 35.09 8 HIS B CA 1
ATOM 4269 C C . HIS B 1 8 ? 42.344 -17.984 -17.516 1 35.09 8 HIS B C 1
ATOM 4271 O O . HIS B 1 8 ? 43.531 -17.641 -17.344 1 35.09 8 HIS B O 1
ATOM 4277 N N . VAL B 1 9 ? 42.25 -19.156 -17.016 1 33.47 9 VAL B N 1
ATOM 4278 C CA . VAL B 1 9 ? 43.219 -20.234 -17.109 1 33.47 9 VAL B CA 1
ATOM 4279 C C . VAL B 1 9 ? 43.688 -20.406 -18.562 1 33.47 9 VAL B C 1
ATOM 4281 O O . VAL B 1 9 ? 42.844 -20.5 -19.469 1 33.47 9 VAL B O 1
ATOM 4284 N N . SER B 1 10 ? 44.844 -19.969 -18.922 1 32.06 10 SER B N 1
ATOM 4285 C CA . SER B 1 10 ? 45.531 -20.312 -20.156 1 32.06 10 SER B CA 1
ATOM 4286 C C . SER B 1 10 ? 45.594 -21.828 -20.359 1 32.06 10 SER B C 1
ATOM 4288 O O . SER B 1 10 ? 45.688 -22.594 -19.406 1 32.06 10 SER B O 1
ATOM 4290 N N . PRO B 1 11 ? 45.344 -22.391 -21.594 1 33.62 11 PRO B N 1
ATOM 4291 C CA . PRO B 1 11 ? 45.406 -23.828 -21.906 1 33.62 11 PRO B CA 1
ATOM 4292 C C . PRO B 1 11 ? 46.781 -24.422 -21.609 1 33.62 11 PRO B C 1
ATOM 4294 O O . PRO B 1 11 ? 47.781 -24.109 -22.281 1 33.62 11 PRO B O 1
ATOM 4297 N N . GLY B 1 12 ? 47.406 -24.359 -20.469 1 28.53 12 GLY B N 1
ATOM 4298 C CA . GLY B 1 12 ? 48.656 -25.094 -20.375 1 28.53 12 GLY B CA 1
ATOM 4299 C C . GLY B 1 12 ? 48.562 -26.516 -20.906 1 28.53 12 GLY B C 1
ATOM 4300 O O . GLY B 1 12 ? 47.469 -27.062 -21.031 1 28.53 12 GLY B O 1
ATOM 4301 N N . HIS B 1 13 ? 49.656 -27 -21.703 1 33.59 13 HIS B N 1
ATOM 4302 C CA . HIS B 1 13 ? 49.844 -28.297 -22.312 1 33.59 13 HIS B CA 1
ATOM 4303 C C . HIS B 1 13 ? 49.656 -29.422 -21.297 1 33.59 13 HIS B C 1
ATOM 4305 O O . HIS B 1 13 ? 50.625 -30 -20.812 1 33.59 13 HIS B O 1
ATOM 4311 N N . GLY B 1 14 ? 48.812 -29.297 -20.312 1 27.64 14 GLY B N 1
ATOM 4312 C CA . GLY B 1 14 ? 48.75 -30.297 -19.266 1 27.64 14 GLY B CA 1
ATOM 4313 C C . GLY B 1 14 ? 48.688 -31.719 -19.781 1 27.64 14 GLY B C 1
ATOM 4314 O O . GLY B 1 14 ? 48.375 -31.938 -20.953 1 27.64 14 GLY B O 1
ATOM 4315 N N . HIS B 1 15 ? 49.531 -32.656 -19.219 1 34.03 15 HIS B N 1
ATOM 4316 C CA . HIS B 1 15 ? 49.438 -34.125 -19.359 1 34.03 15 HIS B CA 1
ATOM 4317 C C . HIS B 1 15 ? 47.969 -34.531 -19.484 1 34.03 15 HIS B C 1
ATOM 4319 O O . HIS B 1 15 ? 47.062 -33.844 -19.016 1 34.03 15 HIS B O 1
ATOM 4325 N N . GLY B 1 16 ? 47.656 -35.344 -20.516 1 30.88 16 GLY B N 1
ATOM 4326 C CA . GLY B 1 16 ? 46.438 -35.969 -20.953 1 30.88 16 GLY B CA 1
ATOM 4327 C C . GLY B 1 16 ? 45.594 -36.531 -19.812 1 30.88 16 GLY B C 1
ATOM 4328 O O . GLY B 1 16 ? 45.688 -37.719 -19.484 1 30.88 16 GLY B O 1
ATOM 4329 N N . HIS B 1 17 ? 45.719 -35.938 -18.594 1 31.3 17 HIS B N 1
ATOM 4330 C CA . HIS B 1 17 ? 44.688 -36.594 -17.766 1 31.3 17 HIS B CA 1
ATOM 4331 C C . HIS B 1 17 ? 43.375 -36.719 -18.516 1 31.3 17 HIS B C 1
ATOM 4333 O O . HIS B 1 17 ? 43 -35.812 -19.266 1 31.3 17 HIS B O 1
ATOM 4339 N N . ASP B 1 18 ? 43.031 -37.938 -18.844 1 31.41 18 ASP B N 1
ATOM 4340 C CA . ASP B 1 18 ? 41.719 -38.344 -19.375 1 31.41 18 ASP B CA 1
ATOM 4341 C C . ASP B 1 18 ? 40.594 -37.5 -18.781 1 31.41 18 ASP B C 1
ATOM 4343 O O . ASP B 1 18 ? 40.375 -37.5 -17.578 1 31.41 18 ASP B O 1
ATOM 4347 N N . ASP B 1 19 ? 40.562 -36.25 -19.141 1 35.12 19 ASP B N 1
ATOM 4348 C CA . ASP B 1 19 ? 39.312 -35.469 -18.938 1 35.12 19 ASP B CA 1
ATOM 4349 C C . ASP B 1 19 ? 38.094 -36.375 -19.078 1 35.12 19 ASP B C 1
ATOM 4351 O O . ASP B 1 19 ? 37.75 -36.812 -20.188 1 35.12 19 ASP B O 1
ATOM 4355 N N . HIS B 1 20 ? 38.062 -37.406 -18.234 1 34.66 20 HIS B N 1
ATOM 4356 C CA . HIS B 1 20 ? 36.75 -38.062 -18.234 1 34.66 20 HIS B CA 1
ATOM 4357 C C . HIS B 1 20 ? 35.625 -37.062 -18.484 1 34.66 20 HIS B C 1
ATOM 4359 O O . HIS B 1 20 ? 35.219 -36.344 -17.562 1 34.66 20 HIS B O 1
ATOM 4365 N N . HIS B 1 21 ? 35.656 -36.375 -19.531 1 40.88 21 HIS B N 1
ATOM 4366 C CA . HIS B 1 21 ? 34.406 -35.781 -19.984 1 40.88 21 HIS B CA 1
ATOM 4367 C C . HIS B 1 21 ? 33.219 -36.656 -19.656 1 40.88 21 HIS B C 1
ATOM 4369 O O . HIS B 1 21 ? 33.094 -37.781 -20.203 1 40.88 21 HIS B O 1
ATOM 4375 N N . HIS B 1 22 ? 32.906 -36.844 -18.469 1 50.47 22 HIS B N 1
ATOM 4376 C CA . HIS B 1 22 ? 31.672 -37.594 -18.203 1 50.47 22 HIS B CA 1
ATOM 4377 C C . HIS B 1 22 ? 30.625 -37.312 -19.266 1 50.47 22 HIS B C 1
ATOM 4379 O O . HIS B 1 22 ? 30.266 -36.156 -19.5 1 50.47 22 HIS B O 1
ATOM 4385 N N . ALA B 1 23 ? 30.578 -38.094 -20.266 1 57.53 23 ALA B N 1
ATOM 4386 C CA . ALA B 1 23 ? 29.641 -38.125 -21.391 1 57.53 23 ALA B CA 1
ATOM 4387 C C . ALA B 1 23 ? 28.219 -37.844 -20.922 1 57.53 23 ALA B C 1
ATOM 4389 O O . ALA B 1 23 ? 27.812 -38.312 -19.859 1 57.53 23 ALA B O 1
ATOM 4390 N N . THR B 1 24 ? 27.625 -36.75 -21.375 1 67.94 24 THR B N 1
ATOM 4391 C CA . THR B 1 24 ? 26.203 -36.469 -21.188 1 67.94 24 THR B CA 1
ATOM 4392 C C . THR B 1 24 ? 25.375 -37.688 -21.516 1 67.94 24 THR B C 1
ATOM 4394 O O . THR B 1 24 ? 25.5 -38.25 -22.609 1 67.94 24 THR B O 1
ATOM 4397 N N . PRO B 1 25 ? 24.797 -38.312 -20.516 1 75.06 25 PRO B N 1
ATOM 4398 C CA . PRO B 1 25 ? 23.938 -39.469 -20.797 1 75.06 25 PRO B CA 1
ATOM 4399 C C . PRO B 1 25 ? 22.922 -39.188 -21.906 1 75.06 25 PRO B C 1
ATOM 4401 O O . PRO B 1 25 ? 22.547 -38.031 -22.125 1 75.06 25 PRO B O 1
ATOM 4404 N N . THR B 1 26 ? 22.688 -40.188 -22.75 1 80.75 26 THR B N 1
ATOM 4405 C CA . THR B 1 26 ? 21.719 -40.062 -23.844 1 80.75 26 THR B CA 1
ATOM 4406 C C . THR B 1 26 ? 20.594 -41.062 -23.703 1 80.75 26 THR B C 1
ATOM 4408 O O . THR B 1 26 ? 20.672 -42 -22.906 1 80.75 26 THR B O 1
ATOM 4411 N N . GLY B 1 27 ? 19.5 -40.781 -24.312 1 83.25 27 GLY B N 1
ATOM 4412 C CA . GLY B 1 27 ? 18.391 -41.719 -24.344 1 83.25 27 GLY B CA 1
ATOM 4413 C C . GLY B 1 27 ? 17.469 -41.594 -23.141 1 83.25 27 GLY B C 1
ATOM 4414 O O . GLY B 1 27 ? 17.469 -40.562 -22.469 1 83.25 27 GLY B O 1
ATOM 4415 N N . TRP B 1 28 ? 16.562 -42.5 -22.969 1 86.44 28 TRP B N 1
ATOM 4416 C CA . TRP B 1 28 ? 15.531 -42.469 -21.938 1 86.44 28 TRP B CA 1
ATOM 4417 C C . TRP B 1 28 ? 16.156 -42.531 -20.547 1 86.44 28 TRP B C 1
ATOM 4419 O O . TRP B 1 28 ? 15.602 -42.031 -19.578 1 86.44 28 TRP B O 1
ATOM 4429 N N . ARG B 1 29 ? 17.312 -43.094 -20.344 1 86.44 29 ARG B N 1
ATOM 4430 C CA . ARG B 1 29 ? 17.984 -43.219 -19.062 1 86.44 29 ARG B CA 1
ATOM 4431 C C . ARG B 1 29 ? 18.484 -41.875 -18.547 1 86.44 29 ARG B C 1
ATOM 4433 O O . ARG B 1 29 ? 18.562 -41.656 -17.344 1 86.44 29 ARG B O 1
ATOM 4440 N N . ARG B 1 30 ? 18.781 -40.969 -19.453 1 86.69 30 ARG B N 1
ATOM 4441 C CA . ARG B 1 30 ? 19.188 -39.625 -19.062 1 86.69 30 ARG B CA 1
ATOM 4442 C C . ARG B 1 30 ? 18.109 -38.938 -18.25 1 86.69 30 ARG B C 1
ATOM 4444 O O . ARG B 1 30 ? 18.391 -38.312 -17.234 1 86.69 30 ARG B O 1
ATOM 4451 N N . TRP B 1 31 ? 16.969 -39.219 -18.688 1 88.62 31 TRP B N 1
ATOM 4452 C CA . TRP B 1 31 ? 15.844 -38.5 -18.094 1 88.62 31 TRP B CA 1
ATOM 4453 C C . TRP B 1 31 ? 15.305 -39.25 -16.875 1 88.62 31 TRP B C 1
ATOM 4455 O O . TRP B 1 31 ? 14.961 -38.625 -15.859 1 88.62 31 TRP B O 1
ATOM 4465 N N . LEU B 1 32 ? 15.266 -40.531 -16.891 1 89.38 32 LEU B N 1
ATOM 4466 C CA . LEU B 1 32 ? 14.734 -41.344 -15.805 1 89.38 32 LEU B CA 1
ATOM 4467 C C . LEU B 1 32 ? 15.656 -41.281 -14.586 1 89.38 32 LEU B C 1
ATOM 4469 O O . LEU B 1 32 ? 15.188 -41.281 -13.445 1 89.38 32 LEU B O 1
ATOM 4473 N N . PHE B 1 33 ? 17 -41.219 -14.797 1 89.12 33 PHE B N 1
ATOM 4474 C CA . PHE B 1 33 ? 17.953 -41.188 -13.703 1 89.12 33 PHE B CA 1
ATOM 4475 C C . PHE B 1 33 ? 18.734 -39.875 -13.68 1 89.12 33 PHE B C 1
ATOM 4477 O O . PHE B 1 33 ? 19.922 -39.875 -13.336 1 89.12 33 PHE B O 1
ATOM 4484 N N . ALA B 1 34 ? 18.031 -38.906 -14.156 1 89.12 34 ALA B N 1
ATOM 4485 C CA . ALA B 1 34 ? 18.672 -37.594 -14.242 1 89.12 34 ALA B CA 1
ATOM 4486 C C . ALA B 1 34 ? 19.203 -37.156 -12.883 1 89.12 34 ALA B C 1
ATOM 4488 O O . ALA B 1 34 ? 18.516 -37.281 -11.867 1 89.12 34 ALA B O 1
ATOM 4489 N N . THR B 1 35 ? 20.406 -36.656 -12.828 1 89.81 35 THR B N 1
ATOM 4490 C CA . THR B 1 35 ? 20.969 -36.062 -11.617 1 89.81 35 THR B CA 1
ATOM 4491 C C . THR B 1 35 ? 21.375 -34.625 -11.844 1 89.81 35 THR B C 1
ATOM 4493 O O . THR B 1 35 ? 21.641 -33.875 -10.891 1 89.81 35 THR B O 1
ATOM 4496 N N . ASN B 1 36 ? 21.359 -34.219 -13.047 1 94.81 36 ASN B N 1
ATOM 4497 C CA . ASN B 1 36 ? 21.703 -32.844 -13.391 1 94.81 36 ASN B CA 1
ATOM 4498 C C . ASN B 1 36 ? 20.516 -31.922 -13.227 1 94.81 36 ASN B C 1
ATOM 4500 O O . ASN B 1 36 ? 19.406 -32.219 -13.695 1 94.81 36 ASN B O 1
ATOM 4504 N N . HIS B 1 37 ? 20.734 -30.844 -12.547 1 96 37 HIS B N 1
ATOM 4505 C CA . HIS B 1 37 ? 19.656 -29.906 -12.211 1 96 37 HIS B CA 1
ATOM 4506 C C . HIS B 1 37 ? 19.016 -29.328 -13.469 1 96 37 HIS B C 1
ATOM 4508 O O . HIS B 1 37 ? 17.828 -29.016 -13.469 1 96 37 HIS B O 1
ATOM 4514 N N . LYS B 1 38 ? 19.75 -29.172 -14.586 1 96.81 38 LYS B N 1
ATOM 4515 C CA . LYS B 1 38 ? 19.188 -28.656 -15.836 1 96.81 38 LYS B CA 1
ATOM 4516 C C . LYS B 1 38 ? 18.219 -29.641 -16.469 1 96.81 38 LYS B C 1
ATOM 4518 O O . LYS B 1 38 ? 17.172 -29.25 -16.969 1 96.81 38 LYS B O 1
ATOM 4523 N N . ASP B 1 39 ? 18.594 -30.906 -16.422 1 96.5 39 ASP B N 1
ATOM 4524 C CA . ASP B 1 39 ? 17.688 -31.938 -16.922 1 96.5 39 ASP B CA 1
ATOM 4525 C C . ASP B 1 39 ? 16.422 -32.031 -16.078 1 96.5 39 ASP B C 1
ATOM 4527 O O . ASP B 1 39 ? 15.312 -32.094 -16.609 1 96.5 39 ASP B O 1
ATOM 4531 N N . ILE B 1 40 ? 16.625 -32.031 -14.828 1 97.5 40 ILE B N 1
ATOM 4532 C CA . ILE B 1 40 ? 15.484 -32.125 -13.93 1 97.5 40 ILE B CA 1
ATOM 4533 C C . ILE B 1 40 ? 14.594 -30.891 -14.078 1 97.5 40 ILE B C 1
ATOM 4535 O O . ILE B 1 40 ? 13.359 -31.016 -14.102 1 97.5 40 ILE B O 1
ATOM 4539 N N . GLY B 1 41 ? 15.234 -29.703 -14.141 1 97.88 41 GLY B N 1
ATOM 4540 C CA . GLY B 1 41 ? 14.461 -28.484 -14.398 1 97.88 41 GLY B CA 1
ATOM 4541 C C . GLY B 1 41 ? 13.641 -28.562 -15.672 1 97.88 41 GLY B C 1
ATOM 4542 O O . GLY B 1 41 ? 12.484 -28.156 -15.695 1 97.88 41 GLY B O 1
ATOM 4543 N N . THR B 1 42 ? 14.219 -29.094 -16.703 1 97.31 42 THR B N 1
ATOM 4544 C CA . THR B 1 42 ? 13.539 -29.25 -17.984 1 97.31 42 THR B CA 1
ATOM 4545 C C . THR B 1 42 ? 12.352 -30.203 -17.844 1 97.31 42 THR B C 1
ATOM 4547 O O . THR B 1 42 ? 11.273 -29.938 -18.391 1 97.31 42 THR B O 1
ATOM 4550 N N . MET B 1 43 ? 12.578 -31.281 -17.125 1 97.94 43 MET B N 1
ATOM 4551 C CA . MET B 1 43 ? 11.492 -32.25 -16.906 1 97.94 43 MET 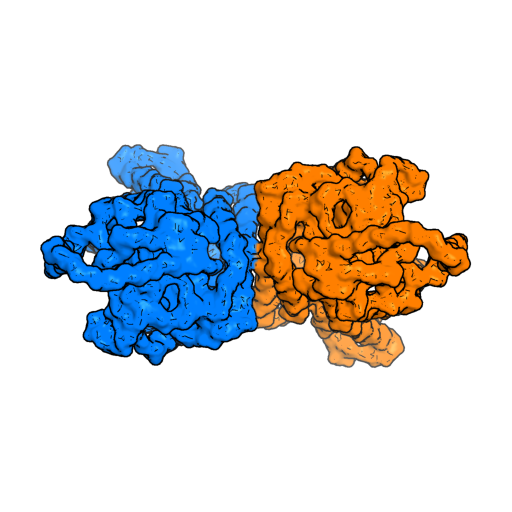B CA 1
ATOM 4552 C C . MET B 1 43 ? 10.336 -31.578 -16.172 1 97.94 43 MET B C 1
ATOM 4554 O O . MET B 1 43 ? 9.172 -31.766 -16.547 1 97.94 43 MET B O 1
ATOM 4558 N N . TYR B 1 44 ? 10.656 -30.828 -15.117 1 98.38 44 TYR B N 1
ATOM 4559 C CA . TYR B 1 44 ? 9.625 -30.094 -14.383 1 98.38 44 TYR B CA 1
ATOM 4560 C C . TYR B 1 44 ? 8.844 -29.172 -15.312 1 98.38 44 TYR B C 1
ATOM 4562 O O . TYR B 1 44 ? 7.613 -29.109 -15.242 1 98.38 44 TYR B O 1
ATOM 4570 N N . LEU B 1 45 ? 9.516 -28.484 -16.188 1 98.25 45 LEU B N 1
ATOM 4571 C CA . LEU B 1 45 ? 8.883 -27.5 -17.047 1 98.25 45 LEU B CA 1
ATOM 4572 C C . LEU B 1 45 ? 8.008 -28.188 -18.094 1 98.25 45 LEU B C 1
ATOM 4574 O O . LEU B 1 45 ? 6.91 -27.719 -18.406 1 98.25 45 LEU B O 1
ATOM 4578 N N . ILE B 1 46 ? 8.461 -29.281 -18.641 1 97.38 46 ILE B N 1
ATOM 4579 C CA . ILE B 1 46 ? 7.668 -30.031 -19.609 1 97.38 46 ILE B CA 1
ATOM 4580 C C . ILE B 1 46 ? 6.418 -30.594 -18.922 1 97.38 46 ILE B C 1
ATOM 4582 O O . ILE B 1 46 ? 5.309 -30.453 -19.438 1 97.38 46 ILE B O 1
ATOM 4586 N N . PHE B 1 47 ? 6.645 -31.203 -17.766 1 98.06 47 PHE B N 1
ATOM 4587 C CA . PHE B 1 47 ? 5.523 -31.734 -17 1 98.06 47 PHE B CA 1
ATOM 4588 C C . PHE B 1 47 ? 4.504 -30.625 -16.703 1 98.06 47 PHE B C 1
ATOM 4590 O O . PHE B 1 47 ? 3.305 -30.828 -16.906 1 98.06 47 PHE B O 1
ATOM 4597 N N . SER B 1 48 ? 5.02 -29.516 -16.234 1 98.19 48 SER B N 1
ATOM 4598 C CA . SER B 1 48 ? 4.156 -28.391 -15.875 1 98.19 48 SER B CA 1
ATOM 4599 C C . SER B 1 48 ? 3.354 -27.906 -17.078 1 98.19 48 SER B C 1
ATOM 4601 O O . SER B 1 48 ? 2.184 -27.531 -16.938 1 98.19 48 SER B O 1
ATOM 4603 N N . PHE B 1 49 ? 3.965 -27.828 -18.219 1 97.56 49 PHE B N 1
ATOM 4604 C CA . PHE B 1 49 ? 3.258 -27.344 -19.406 1 97.56 49 PHE B CA 1
ATOM 4605 C C . PHE B 1 49 ? 2.17 -28.328 -19.812 1 97.56 49 PHE B C 1
ATOM 4607 O O . PHE B 1 49 ? 1.087 -27.922 -20.25 1 97.56 49 PHE B O 1
ATOM 4614 N N . VAL B 1 50 ? 2.463 -29.625 -19.688 1 97.62 50 VAL B N 1
ATOM 4615 C CA . VAL B 1 50 ? 1.457 -30.641 -19.984 1 97.62 50 VAL B CA 1
ATOM 4616 C C . VAL B 1 50 ? 0.265 -30.469 -19.047 1 97.62 50 VAL B C 1
ATOM 4618 O O . VAL B 1 50 ? -0.889 -30.531 -19.484 1 97.62 50 VAL B O 1
ATOM 4621 N N . MET B 1 51 ? 0.562 -30.297 -17.828 1 98.31 51 MET B N 1
ATOM 4622 C CA . MET B 1 51 ? -0.502 -30.094 -16.844 1 98.31 51 MET B CA 1
ATOM 4623 C C . MET B 1 51 ? -1.265 -28.812 -17.125 1 98.31 51 MET B C 1
ATOM 4625 O O . MET B 1 51 ? -2.473 -28.734 -16.891 1 98.31 51 MET B O 1
ATOM 4629 N N . LEU B 1 52 ? -0.541 -27.75 -17.578 1 97.56 52 LEU B N 1
ATOM 4630 C CA . LEU B 1 52 ? -1.195 -26.5 -17.969 1 97.56 52 LEU B CA 1
ATOM 4631 C C . LEU B 1 52 ? -2.209 -26.75 -19.078 1 97.56 52 LEU B C 1
ATOM 4633 O O . LEU B 1 52 ? -3.312 -26.203 -19.047 1 97.56 52 LEU B O 1
ATOM 4637 N N . LEU B 1 53 ? -1.839 -27.578 -20.031 1 97.19 53 LEU B N 1
ATOM 4638 C CA . LEU B 1 53 ? -2.736 -27.891 -21.141 1 97.19 53 LEU B CA 1
ATOM 4639 C C . LEU B 1 53 ? -3.943 -28.688 -20.656 1 97.19 53 LEU B C 1
ATOM 4641 O O . LEU B 1 53 ? -5.07 -28.453 -21.094 1 97.19 53 LEU B O 1
ATOM 4645 N N . GLU B 1 54 ? -3.656 -29.625 -19.766 1 97.69 54 GLU B N 1
ATOM 4646 C CA . GLU B 1 54 ? -4.766 -30.406 -19.219 1 97.69 54 GLU B CA 1
ATOM 4647 C C . GLU B 1 54 ? -5.719 -29.516 -18.422 1 97.69 54 GLU B C 1
ATOM 4649 O O . GLU B 1 54 ? -6.93 -29.531 -18.656 1 97.69 54 GLU B O 1
ATOM 4654 N N . GLY B 1 55 ? -5.145 -28.797 -17.453 1 97.69 55 GLY B N 1
ATOM 4655 C CA . GLY B 1 55 ? -5.965 -27.891 -16.672 1 97.69 55 GLY B CA 1
ATOM 4656 C C . GLY B 1 55 ? -6.668 -26.844 -17.531 1 97.69 55 GLY B C 1
ATOM 4657 O O . GLY B 1 55 ? -7.809 -26.469 -17.234 1 97.69 55 GLY B O 1
ATOM 4658 N N . GLY B 1 56 ? -5.98 -26.344 -18.578 1 97.44 56 GLY B N 1
ATOM 4659 C CA . GLY B 1 56 ? -6.574 -25.391 -19.5 1 97.44 56 GLY B CA 1
ATOM 4660 C C . GLY B 1 56 ? -7.727 -25.969 -20.297 1 97.44 56 GLY B C 1
ATOM 4661 O O . GLY B 1 56 ? -8.719 -25.297 -20.547 1 97.44 56 GLY B O 1
ATOM 4662 N N . THR B 1 57 ? -7.566 -27.203 -20.688 1 98 57 THR B N 1
ATOM 4663 C CA . THR B 1 57 ? -8.641 -27.859 -21.406 1 98 57 THR B CA 1
ATOM 4664 C C . THR B 1 57 ? -9.891 -27.984 -20.547 1 98 57 THR B C 1
ATOM 4666 O O . THR B 1 57 ? -11.008 -27.75 -21.016 1 98 57 THR B O 1
ATOM 4669 N N . LEU B 1 58 ? -9.727 -28.359 -19.312 1 98.06 58 LEU B N 1
ATOM 4670 C CA . LEU B 1 58 ? -10.859 -28.422 -18.391 1 98.06 58 LEU B CA 1
ATOM 4671 C C . LEU B 1 58 ? -11.531 -27.062 -18.281 1 98.06 58 LEU B C 1
ATOM 4673 O O . LEU B 1 58 ? -12.758 -26.969 -18.234 1 98.06 58 LEU B O 1
ATOM 4677 N N . ALA B 1 59 ? -10.719 -25.969 -18.219 1 97.69 59 ALA B N 1
ATOM 4678 C CA . ALA B 1 59 ? -11.258 -24.609 -18.141 1 97.69 59 ALA B CA 1
ATOM 4679 C C . ALA B 1 59 ? -12.086 -24.281 -19.391 1 97.69 59 ALA B C 1
ATOM 4681 O O . ALA B 1 59 ? -13.133 -23.641 -19.297 1 97.69 59 ALA B O 1
ATOM 4682 N N . LEU B 1 60 ? -11.633 -24.688 -20.547 1 98.12 60 LEU B N 1
ATOM 4683 C CA . LEU B 1 60 ? -12.344 -24.422 -21.781 1 98.12 60 LEU B CA 1
ATOM 4684 C C . LEU B 1 60 ? -13.656 -25.203 -21.844 1 98.12 60 LEU B C 1
ATOM 4686 O O . LEU B 1 60 ? -14.641 -24.719 -22.406 1 98.12 60 LEU B O 1
ATOM 4690 N N . LEU B 1 61 ? -13.648 -26.375 -21.281 1 97.81 61 LEU B N 1
ATOM 4691 C CA . LEU B 1 61 ? -14.883 -27.156 -21.203 1 97.81 61 LEU B CA 1
ATOM 4692 C C . LEU B 1 61 ? -15.898 -26.469 -20.281 1 97.81 61 LEU B C 1
ATOM 4694 O O . LEU B 1 61 ? -17.094 -26.438 -20.594 1 97.81 61 LEU B O 1
ATOM 4698 N N . LEU B 1 62 ? -15.406 -25.922 -19.203 1 97.12 62 LEU B N 1
ATOM 4699 C CA . LEU B 1 62 ? -16.266 -25.141 -18.312 1 97.12 62 LEU B CA 1
ATOM 4700 C C . LEU B 1 62 ? -16.891 -23.969 -19.062 1 97.12 62 LEU B C 1
ATOM 4702 O O . LEU B 1 62 ? -18.109 -23.75 -18.984 1 97.12 62 LEU B O 1
ATOM 4706 N N . ARG B 1 63 ? -16.031 -23.312 -19.766 1 97.44 63 ARG B N 1
ATOM 4707 C CA . ARG B 1 63 ? -16.484 -22.109 -20.469 1 97.44 63 ARG B CA 1
ATOM 4708 C C . ARG B 1 63 ? -17.469 -22.469 -21.578 1 97.44 63 ARG B C 1
ATOM 4710 O O . ARG B 1 63 ? -18.391 -21.703 -21.859 1 97.44 63 ARG B O 1
ATOM 4717 N N . THR B 1 64 ? -17.25 -23.594 -22.188 1 97.5 64 THR B N 1
ATOM 4718 C CA . THR B 1 64 ? -18.172 -24.062 -23.219 1 97.5 64 THR B CA 1
ATOM 4719 C C . THR B 1 64 ? -19.562 -24.266 -22.656 1 97.5 64 THR B C 1
ATOM 4721 O O . THR B 1 64 ? -20.562 -23.875 -23.266 1 97.5 64 THR B O 1
ATOM 4724 N N . GLU B 1 65 ? -19.641 -24.875 -21.469 1 97.44 65 GLU B N 1
ATOM 4725 C CA . GLU B 1 65 ? -20.938 -25.094 -20.812 1 97.44 65 GLU B CA 1
ATOM 4726 C C . GLU B 1 65 ? -21.594 -23.766 -20.453 1 97.44 65 GLU B C 1
ATOM 4728 O O . GLU B 1 65 ? -22.812 -23.641 -20.5 1 97.44 65 GLU B O 1
ATOM 4733 N N . LEU B 1 66 ? -20.828 -22.734 -20.125 1 97.06 66 LEU B N 1
ATOM 4734 C CA . LEU B 1 66 ? -21.344 -21.484 -19.562 1 97.06 66 LEU B CA 1
ATOM 4735 C C . LEU B 1 66 ? -21.641 -20.484 -20.672 1 97.06 66 LEU B C 1
ATOM 4737 O O . LEU B 1 66 ? -22.047 -19.344 -20.391 1 97.06 66 LEU B O 1
ATOM 4741 N N . PHE B 1 67 ? -21.406 -20.828 -21.969 1 97.25 67 PHE B N 1
ATOM 4742 C CA . PHE B 1 67 ? -21.609 -19.906 -23.078 1 97.25 67 PHE B CA 1
ATOM 4743 C C . PHE B 1 67 ? -23.062 -19.469 -23.141 1 97.25 67 PHE B C 1
ATOM 4745 O O . PHE B 1 67 ? -23.359 -18.312 -23.5 1 97.25 67 PHE B O 1
ATOM 4752 N N . GLU B 1 68 ? -24.016 -20.359 -22.797 1 96.25 68 GLU B N 1
ATOM 4753 C CA . GLU B 1 68 ? -25.453 -20.094 -22.75 1 96.25 68 GLU B CA 1
ATOM 4754 C C . GLU B 1 68 ? -26.094 -20.688 -21.5 1 96.25 68 GLU B C 1
ATOM 4756 O O . GLU B 1 68 ? -25.625 -21.703 -20.984 1 96.25 68 GLU B O 1
ATOM 4761 N N . PRO B 1 69 ? -27.094 -19.969 -21.062 1 95 69 PRO B N 1
ATOM 4762 C CA . PRO B 1 69 ? -27.781 -20.547 -19.906 1 95 69 PRO B CA 1
ATOM 4763 C C . PRO B 1 69 ? -28.5 -21.844 -20.234 1 95 69 PRO B C 1
ATOM 4765 O O . PRO B 1 69 ? -28.828 -22.094 -21.406 1 95 69 PRO B O 1
ATOM 4768 N N . GLY B 1 70 ? -28.766 -22.625 -19.266 1 91.94 70 GLY B N 1
ATOM 4769 C CA . GLY B 1 70 ? -29.297 -23.969 -19.453 1 91.94 70 GLY B CA 1
ATOM 4770 C C . GLY B 1 70 ? -28.203 -25.031 -19.5 1 91.94 70 GLY B C 1
ATOM 4771 O O . GLY B 1 70 ? -27.047 -24.719 -19.75 1 91.94 70 GLY B O 1
ATOM 4772 N N . LEU B 1 71 ? -28.531 -26.266 -19.141 1 89.19 71 LEU B N 1
ATOM 4773 C CA . LEU B 1 71 ? -27.578 -27.375 -19.25 1 89.19 71 LEU B CA 1
ATOM 4774 C C . LEU B 1 71 ? -27.406 -27.797 -20.703 1 89.19 71 LEU B C 1
ATOM 4776 O O . LEU B 1 71 ? -28.359 -28.297 -21.312 1 89.19 71 LEU B O 1
ATOM 4780 N N . GLN B 1 72 ? -26.234 -27.562 -21.188 1 87.81 72 GLN B N 1
ATOM 4781 C CA . GLN B 1 72 ? -26.016 -27.781 -22.609 1 87.81 72 GLN B CA 1
ATOM 4782 C C . GLN B 1 72 ? -25.281 -29.094 -22.859 1 87.81 72 GLN B C 1
ATOM 4784 O O . GLN B 1 72 ? -25.781 -29.969 -23.594 1 87.81 72 GLN B O 1
ATOM 4789 N N . PHE B 1 73 ? -24.141 -29.234 -22.203 1 92.75 73 PHE B N 1
ATOM 4790 C CA . PHE B 1 73 ? -23.266 -30.328 -22.594 1 92.75 73 PHE B CA 1
ATOM 4791 C C . PHE B 1 73 ? -23.047 -31.297 -21.438 1 92.75 73 PHE B C 1
ATOM 4793 O O . PHE B 1 73 ? -22.922 -32.5 -21.656 1 92.75 73 PHE B O 1
ATOM 4800 N N . PHE B 1 74 ? -22.953 -30.672 -20.219 1 93.88 74 PHE B N 1
ATOM 4801 C CA . PHE B 1 74 ? -22.547 -31.5 -19.094 1 93.88 74 PHE B CA 1
ATOM 4802 C C . PHE B 1 74 ? -23.578 -31.469 -17.969 1 93.88 74 PHE B C 1
ATOM 4804 O O . PHE B 1 74 ? -24.219 -30.438 -17.75 1 93.88 74 PHE B O 1
ATOM 4811 N N . ARG B 1 75 ? -23.703 -32.625 -17.266 1 94.5 75 ARG B N 1
ATOM 4812 C CA . ARG B 1 75 ? -24.469 -32.625 -16.031 1 94.5 75 ARG B CA 1
ATOM 4813 C C . ARG B 1 75 ? -23.766 -31.828 -14.945 1 94.5 75 ARG B C 1
ATOM 4815 O O . ARG B 1 75 ? -22.531 -31.688 -14.969 1 94.5 75 ARG B O 1
ATOM 4822 N N . PRO B 1 76 ? -24.453 -31.281 -14.023 1 94.5 76 PRO B N 1
ATOM 4823 C CA . PRO B 1 76 ? -23.875 -30.422 -12.992 1 94.5 76 PRO B CA 1
ATOM 4824 C C . PRO B 1 76 ? -22.734 -31.094 -12.227 1 94.5 76 PRO B C 1
ATOM 4826 O O . PRO B 1 76 ? -21.75 -30.438 -11.891 1 94.5 76 PRO B O 1
ATOM 4829 N N . GLU B 1 77 ? -22.844 -32.344 -11.992 1 93.94 77 GLU B N 1
ATOM 4830 C CA . GLU B 1 77 ? -21.797 -33.031 -11.258 1 93.94 77 GLU B CA 1
ATOM 4831 C C . GLU B 1 77 ? -20.484 -33.031 -12.039 1 93.94 77 GLU B C 1
ATOM 4833 O O . GLU B 1 77 ? -19.422 -32.812 -11.477 1 93.94 77 GLU B O 1
ATOM 4838 N N . LEU B 1 78 ? -20.578 -33.406 -13.281 1 95.94 78 LEU B N 1
ATOM 4839 C CA . LEU B 1 78 ? -19.391 -33.406 -14.125 1 95.94 78 LEU B CA 1
ATOM 4840 C C . LEU B 1 78 ? -18.797 -32 -14.242 1 95.94 78 LEU B C 1
ATOM 4842 O O . LEU B 1 78 ? -17.578 -31.828 -14.242 1 95.94 78 LEU B O 1
ATOM 4846 N N . PHE B 1 79 ? -19.672 -31 -14.344 1 96.69 79 PHE B N 1
ATOM 4847 C CA . PHE B 1 79 ? -19.25 -29.609 -14.359 1 96.69 79 PHE B CA 1
ATOM 4848 C C . PHE B 1 79 ? -18.422 -29.281 -13.117 1 96.69 79 PHE B C 1
ATOM 4850 O O . PHE B 1 79 ? -17.359 -28.672 -13.211 1 96.69 79 PHE B O 1
ATOM 4857 N N . ASN B 1 80 ? -18.875 -29.688 -11.992 1 96.81 80 ASN B N 1
ATOM 4858 C CA . ASN B 1 80 ? -18.188 -29.406 -10.742 1 96.81 80 ASN B CA 1
ATOM 4859 C C . ASN B 1 80 ? -16.906 -30.234 -10.625 1 96.81 80 ASN B C 1
ATOM 4861 O O . ASN B 1 80 ? -15.945 -29.797 -9.977 1 96.81 80 ASN B O 1
ATOM 4865 N N . GLN B 1 81 ? -16.891 -31.422 -11.242 1 97.5 81 GLN B N 1
ATOM 4866 C CA . GLN B 1 81 ? -15.641 -32.188 -11.32 1 97.5 81 GLN B CA 1
ATOM 4867 C C . GLN B 1 81 ? -14.594 -31.438 -12.141 1 97.5 81 GLN B C 1
ATOM 4869 O O . GLN B 1 81 ? -13.43 -31.328 -11.734 1 97.5 81 GLN B O 1
ATOM 4874 N N . PHE B 1 82 ? -15.031 -30.875 -13.266 1 97.94 82 PHE B N 1
ATOM 4875 C CA . PHE B 1 82 ? -14.125 -30.078 -14.094 1 97.94 82 PHE B CA 1
ATOM 4876 C C . PHE B 1 82 ? -13.602 -28.875 -13.32 1 97.94 82 PHE B C 1
ATOM 4878 O O . PHE B 1 82 ? -12.406 -28.578 -13.367 1 97.94 82 PHE B O 1
ATOM 4885 N N . THR B 1 83 ? -14.5 -28.203 -12.594 1 97.19 83 THR B N 1
ATOM 4886 C CA . THR B 1 83 ? -14.125 -27.016 -11.828 1 97.19 83 THR B CA 1
ATOM 4887 C C . THR B 1 83 ? -13.102 -27.375 -10.758 1 97.19 83 THR B C 1
ATOM 4889 O O . THR B 1 83 ? -12.086 -26.688 -10.609 1 97.19 83 THR B O 1
ATOM 4892 N N . THR B 1 84 ? -13.312 -28.438 -10.062 1 97.56 84 THR B N 1
ATOM 4893 C CA . THR B 1 84 ? -12.453 -28.875 -8.969 1 97.56 84 THR B CA 1
ATOM 4894 C C . THR B 1 84 ? -11.078 -29.281 -9.5 1 97.56 84 THR B C 1
ATOM 4896 O O . THR B 1 84 ? -10.055 -28.812 -9.016 1 97.56 84 THR B O 1
ATOM 4899 N N . MET B 1 85 ? -11.094 -30.078 -10.547 1 98 85 MET B N 1
ATOM 4900 C CA . MET B 1 85 ? -9.859 -30.625 -11.086 1 98 85 MET B CA 1
ATOM 4901 C C . MET B 1 85 ? -9.047 -29.547 -11.789 1 98 85 MET B C 1
ATOM 4903 O O . MET B 1 85 ? -7.816 -29.562 -11.766 1 98 85 MET B O 1
ATOM 4907 N N . HIS B 1 86 ? -9.727 -28.625 -12.453 1 97.75 86 HIS B N 1
ATOM 4908 C CA . HIS B 1 86 ? -9.031 -27.484 -13.016 1 97.75 86 HIS B CA 1
ATOM 4909 C C . HIS B 1 86 ? -8.195 -26.766 -11.961 1 97.75 86 HIS B C 1
ATOM 4911 O O . HIS B 1 86 ? -7.012 -26.5 -12.172 1 97.75 86 HIS B O 1
ATOM 4917 N N . GLY B 1 87 ? -8.828 -26.531 -10.852 1 96.62 87 GLY B N 1
ATOM 4918 C CA . GLY B 1 87 ? -8.109 -25.828 -9.789 1 96.62 87 GLY B CA 1
ATOM 4919 C C . GLY B 1 87 ? -6.934 -26.625 -9.25 1 96.62 87 GLY B C 1
ATOM 4920 O O . GLY B 1 87 ? -5.82 -26.109 -9.156 1 96.62 87 GLY B O 1
ATOM 4921 N N . LEU B 1 88 ? -7.125 -27.828 -8.938 1 97.12 88 LEU B N 1
ATOM 4922 C CA . LEU B 1 88 ? -6.09 -28.672 -8.359 1 97.12 88 LEU B CA 1
ATOM 4923 C C . LEU B 1 88 ? -4.926 -28.859 -9.328 1 97.12 88 LEU B C 1
ATOM 4925 O O . LEU B 1 88 ? -3.764 -28.719 -8.938 1 97.12 88 LEU B O 1
ATOM 4929 N N . ILE B 1 89 ? -5.258 -29.094 -10.57 1 97.81 89 ILE B N 1
ATOM 4930 C CA . ILE B 1 89 ? -4.238 -29.359 -11.586 1 97.81 89 ILE B CA 1
ATOM 4931 C C . ILE B 1 89 ? -3.447 -28.078 -11.867 1 97.81 89 ILE B C 1
ATOM 4933 O O . ILE B 1 89 ? -2.221 -28.125 -12 1 97.81 89 ILE B O 1
ATOM 4937 N N . MET B 1 90 ? -4.109 -26.969 -11.93 1 97.06 90 MET B N 1
ATOM 4938 C CA . MET B 1 90 ? -3.424 -25.719 -12.234 1 97.06 90 MET B CA 1
ATOM 4939 C C . MET B 1 90 ? -2.49 -25.328 -11.094 1 97.06 90 MET B C 1
ATOM 4941 O O . MET B 1 90 ? -1.357 -24.891 -11.336 1 97.06 90 MET B O 1
ATOM 4945 N N . VAL B 1 91 ? -2.949 -25.484 -9.867 1 95.06 91 VAL B N 1
ATOM 4946 C CA . VAL B 1 91 ? -2.17 -25.047 -8.719 1 95.06 91 VAL B CA 1
ATOM 4947 C C . VAL B 1 91 ? -1.015 -26.016 -8.477 1 95.06 91 VAL B C 1
ATOM 4949 O O . VAL B 1 91 ? 0.152 -25.625 -8.492 1 95.06 91 VAL B O 1
ATOM 4952 N N . PHE B 1 92 ? -1.317 -27.312 -8.391 1 95.94 92 PHE B N 1
ATOM 4953 C CA . PHE B 1 92 ? -0.339 -28.281 -7.906 1 95.94 92 PHE B CA 1
ATOM 4954 C C . PHE B 1 92 ? 0.378 -28.953 -9.07 1 95.94 92 PHE B C 1
ATOM 4956 O O . PHE B 1 92 ? 1.477 -29.484 -8.898 1 95.94 92 PHE B O 1
ATOM 4963 N N . GLY B 1 93 ? -0.207 -28.922 -10.227 1 96.94 93 GLY B N 1
ATOM 4964 C CA . GLY B 1 93 ? 0.384 -29.609 -11.367 1 96.94 93 GLY B CA 1
ATOM 4965 C C . GLY B 1 93 ? 1.065 -28.672 -12.344 1 96.94 93 GLY B C 1
ATOM 4966 O O . GLY B 1 93 ? 2.031 -29.062 -13.008 1 96.94 93 GLY B O 1
ATOM 4967 N N . ALA B 1 94 ? 0.597 -27.5 -12.438 1 97.19 94 ALA B N 1
ATOM 4968 C CA . ALA B 1 94 ? 1.122 -26.609 -13.469 1 97.19 94 ALA B CA 1
ATOM 4969 C C . ALA B 1 94 ? 1.996 -25.516 -12.867 1 97.19 94 ALA B C 1
ATOM 4971 O O . ALA B 1 94 ? 3.215 -25.516 -13.062 1 97.19 94 ALA B O 1
ATOM 4972 N N . ILE B 1 95 ? 1.459 -24.688 -11.992 1 96.94 95 ILE B N 1
ATOM 4973 C CA . ILE B 1 95 ? 2.129 -23.469 -11.57 1 96.94 95 ILE B CA 1
ATOM 4974 C C . ILE B 1 95 ? 3.279 -23.797 -10.625 1 96.94 95 ILE B C 1
ATOM 4976 O O . ILE B 1 95 ? 4.418 -23.375 -10.844 1 96.94 95 ILE B O 1
ATOM 4980 N N . MET B 1 96 ? 3.049 -24.547 -9.578 1 97.06 96 MET B N 1
ATOM 4981 C CA . MET B 1 96 ? 4.082 -24.828 -8.586 1 97.06 96 MET B CA 1
ATOM 4982 C C . MET B 1 96 ? 5.254 -25.562 -9.219 1 97.06 96 MET B C 1
ATOM 4984 O O . MET B 1 96 ? 6.402 -25.125 -9.109 1 97.06 96 MET B O 1
ATOM 4988 N N . PRO B 1 97 ? 4.969 -26.609 -9.984 1 97.88 97 PRO B N 1
ATOM 4989 C CA . PRO B 1 97 ? 6.102 -27.312 -10.586 1 97.88 97 PRO B CA 1
ATOM 4990 C C . PRO B 1 97 ? 6.844 -26.453 -11.617 1 97.88 97 PRO B C 1
ATOM 4992 O O . PRO B 1 97 ? 8.047 -26.625 -11.805 1 97.88 97 PRO B O 1
ATOM 4995 N N . ALA B 1 98 ? 6.121 -25.578 -12.281 1 98.19 98 ALA B N 1
ATOM 4996 C CA . ALA B 1 98 ? 6.797 -24.688 -13.219 1 98.19 98 ALA B CA 1
ATOM 4997 C C . ALA B 1 98 ? 7.855 -23.859 -12.508 1 98.19 98 ALA B C 1
ATOM 4999 O O . ALA B 1 98 ? 8.984 -23.734 -12.984 1 98.19 98 ALA B O 1
ATOM 5000 N N . PHE B 1 99 ? 7.516 -23.344 -11.398 1 98.38 99 PHE B N 1
ATOM 5001 C CA . PHE B 1 99 ? 8.469 -22.531 -10.648 1 98.38 99 PHE B CA 1
ATOM 5002 C C . PHE B 1 99 ? 9.609 -23.391 -10.117 1 98.38 99 PHE B C 1
ATOM 5004 O O . PHE B 1 99 ? 10.758 -22.938 -10.039 1 98.38 99 PHE B O 1
ATOM 5011 N N . VAL B 1 100 ? 9.344 -24.609 -9.766 1 98.31 100 VAL B N 1
ATOM 5012 C CA . VAL B 1 100 ? 10.398 -25.516 -9.305 1 98.31 100 VAL B CA 1
ATOM 5013 C C . VAL B 1 100 ? 11.359 -25.812 -10.461 1 98.31 100 VAL B C 1
ATOM 5015 O O . VAL B 1 100 ? 12.57 -25.938 -10.25 1 98.31 100 VAL B O 1
ATOM 5018 N N . GLY B 1 101 ? 10.75 -25.938 -11.633 1 98.38 101 GLY B N 1
ATOM 5019 C CA . GLY B 1 101 ? 11.602 -26.094 -12.805 1 98.38 101 GLY B CA 1
ATOM 5020 C C . GLY B 1 101 ? 12.57 -24.938 -12.992 1 98.38 101 GLY B C 1
ATOM 5021 O O . GLY B 1 101 ? 13.75 -25.156 -13.266 1 98.38 101 GLY B O 1
ATOM 5022 N N . PHE B 1 102 ? 12.062 -23.75 -12.797 1 98.69 102 PHE B N 1
ATOM 5023 C CA . PHE B 1 102 ? 12.914 -22.578 -12.875 1 98.69 102 PHE B CA 1
ATOM 5024 C C . PHE B 1 102 ? 13.984 -22.594 -11.781 1 98.69 102 PHE B C 1
ATOM 5026 O O . PHE B 1 102 ? 15.133 -22.234 -12.023 1 98.69 102 PHE B O 1
ATOM 5033 N N . ALA B 1 103 ? 13.586 -23.016 -10.617 1 98.62 103 ALA B N 1
ATOM 5034 C CA . ALA B 1 103 ? 14.531 -23.094 -9.508 1 98.62 103 ALA B CA 1
ATOM 5035 C C . ALA B 1 103 ? 15.68 -24.047 -9.828 1 98.62 103 ALA B C 1
ATOM 5037 O O . ALA B 1 103 ? 16.844 -23.719 -9.609 1 98.62 103 ALA B O 1
ATOM 5038 N N . ASN B 1 104 ? 15.344 -25.188 -10.352 1 98.38 104 ASN B N 1
ATOM 5039 C CA . ASN B 1 104 ? 16.359 -26.172 -10.711 1 98.38 104 ASN B CA 1
ATOM 5040 C C . ASN B 1 104 ? 17.281 -25.656 -11.797 1 98.38 104 ASN B C 1
ATOM 5042 O O . ASN B 1 104 ? 18.5 -25.844 -11.719 1 98.38 104 ASN B O 1
ATOM 5046 N N . TRP B 1 105 ? 16.75 -24.984 -12.766 1 97.81 105 TRP B N 1
ATOM 5047 C CA . TRP B 1 105 ? 17.562 -24.469 -13.859 1 97.81 105 TRP B CA 1
ATOM 5048 C C . TRP B 1 105 ? 18.469 -23.344 -13.383 1 97.81 105 TRP B C 1
ATOM 5050 O O . TRP B 1 105 ? 19.641 -23.281 -13.758 1 97.81 105 TRP B O 1
ATOM 5060 N N . MET B 1 106 ? 17.891 -22.453 -12.523 1 98.19 106 MET B N 1
ATOM 5061 C CA . MET B 1 106 ? 18.516 -21.141 -12.43 1 98.19 106 MET B CA 1
ATOM 5062 C C . MET B 1 106 ? 19.281 -21 -11.117 1 98.19 106 MET B C 1
ATOM 5064 O O . MET B 1 106 ? 20.328 -20.344 -11.062 1 98.19 106 MET B O 1
ATOM 5068 N N . ILE B 1 107 ? 18.875 -21.594 -10.031 1 98.38 107 ILE B N 1
ATOM 5069 C CA . ILE B 1 107 ? 19.438 -21.312 -8.719 1 98.38 107 ILE B CA 1
ATOM 5070 C C . ILE B 1 107 ? 20.906 -21.719 -8.695 1 98.38 107 ILE B C 1
ATOM 5072 O O . ILE B 1 107 ? 21.781 -20.922 -8.359 1 98.38 107 ILE B O 1
ATOM 5076 N N . PRO B 1 108 ? 21.297 -22.969 -9.109 1 97.81 108 PRO B N 1
ATOM 5077 C CA . PRO B 1 108 ? 22.719 -23.312 -9.086 1 97.81 108 PRO B CA 1
ATOM 5078 C C . PRO B 1 108 ? 23.562 -22.391 -9.961 1 97.81 108 PRO B C 1
ATOM 5080 O O . PRO B 1 108 ? 24.641 -21.953 -9.555 1 97.81 108 PRO B O 1
ATOM 5083 N N . MET B 1 109 ? 23.016 -22.016 -11.07 1 97.31 109 MET B N 1
ATOM 5084 C CA . MET B 1 109 ? 23.766 -21.156 -11.992 1 97.31 109 MET B CA 1
ATOM 5085 C C . MET B 1 109 ? 23.891 -19.734 -11.438 1 97.31 109 MET B C 1
ATOM 5087 O O . MET B 1 109 ? 24.891 -19.062 -11.68 1 97.31 109 MET B O 1
ATOM 5091 N N . GLN B 1 110 ? 22.938 -19.359 -10.688 1 98 110 GLN B N 1
ATOM 5092 C CA . GLN B 1 110 ? 22.922 -17.984 -10.188 1 98 110 GLN B CA 1
ATOM 5093 C C . GLN B 1 110 ? 23.766 -17.859 -8.922 1 98 110 GLN B C 1
ATOM 5095 O O . GLN B 1 110 ? 24.281 -16.766 -8.625 1 98 110 GLN B O 1
ATOM 5100 N N . ILE B 1 111 ? 23.969 -18.953 -8.219 1 97.88 111 ILE B N 1
ATOM 5101 C CA . ILE B 1 111 ? 24.719 -18.844 -6.969 1 97.88 111 ILE B CA 1
ATOM 5102 C C . ILE B 1 111 ? 26.094 -19.453 -7.141 1 97.88 111 ILE B C 1
ATOM 5104 O O . ILE B 1 111 ? 26.875 -19.547 -6.184 1 97.88 111 ILE B O 1
ATOM 5108 N N . GLY B 1 112 ? 26.422 -19.969 -8.312 1 97.12 112 GLY B N 1
ATOM 5109 C CA . GLY B 1 112 ? 27.75 -20.484 -8.617 1 97.12 112 GLY B CA 1
ATOM 5110 C C . GLY B 1 112 ? 27.953 -21.906 -8.148 1 97.12 112 GLY B C 1
ATOM 5111 O O . GLY B 1 112 ? 29.078 -22.328 -7.871 1 97.12 112 GLY B O 1
ATOM 5112 N N . ALA B 1 113 ? 26.891 -22.609 -7.996 1 96.69 113 ALA B N 1
ATOM 5113 C CA . ALA B 1 113 ? 26.953 -24.016 -7.59 1 96.69 113 ALA B CA 1
ATOM 5114 C C . ALA B 1 113 ? 26.969 -24.938 -8.805 1 96.69 113 ALA B C 1
ATOM 5116 O O . ALA B 1 113 ? 26.484 -24.578 -9.875 1 96.69 113 ALA B O 1
ATOM 5117 N N . SER B 1 114 ? 27.547 -26.109 -8.617 1 94.5 114 SER B N 1
ATOM 5118 C CA . SER B 1 114 ? 27.641 -27.062 -9.719 1 94.5 114 SER B CA 1
ATOM 5119 C C . SER B 1 114 ? 26.312 -27.781 -9.953 1 94.5 114 SER B C 1
ATOM 5121 O O . SER B 1 114 ? 26.031 -28.203 -11.07 1 94.5 114 SER B O 1
ATOM 5123 N N . ASP B 1 115 ? 25.562 -27.938 -8.875 1 95.5 115 ASP B N 1
ATOM 5124 C CA . ASP B 1 115 ? 24.281 -28.625 -8.906 1 95.5 115 ASP B CA 1
ATOM 5125 C C . ASP B 1 115 ? 23.453 -28.328 -7.656 1 95.5 115 ASP B C 1
ATOM 5127 O O . ASP B 1 115 ? 23.906 -27.562 -6.785 1 95.5 115 ASP B O 1
ATOM 5131 N N . MET B 1 116 ? 22.234 -28.844 -7.625 1 96.62 116 MET B N 1
ATOM 5132 C CA . MET B 1 116 ? 21.484 -28.828 -6.375 1 96.62 116 MET B CA 1
ATOM 5133 C C . MET B 1 116 ? 22.141 -29.75 -5.34 1 96.62 116 MET B C 1
ATOM 5135 O O . MET B 1 116 ? 22.859 -30.672 -5.695 1 96.62 116 MET B O 1
ATOM 5139 N N . ALA B 1 117 ? 21.875 -29.5 -4.125 1 96.44 117 ALA B N 1
ATOM 5140 C CA . ALA B 1 117 ? 22.547 -30.188 -3.031 1 96.44 117 ALA B CA 1
ATOM 5141 C C . ALA B 1 117 ? 22.234 -31.688 -3.045 1 96.44 117 ALA B C 1
ATOM 5143 O O . ALA B 1 117 ? 23.125 -32.5 -2.793 1 96.44 117 ALA B O 1
ATOM 5144 N N . PHE B 1 118 ? 21 -32.062 -3.232 1 96.56 118 PHE B N 1
ATOM 5145 C CA . PHE B 1 118 ? 20.578 -33.438 -3.227 1 96.56 118 PHE B CA 1
ATOM 5146 C C . PHE B 1 118 ? 20.016 -33.844 -4.59 1 96.56 118 PHE B C 1
ATOM 5148 O O . PHE B 1 118 ? 18.797 -33.844 -4.785 1 96.56 118 PHE B O 1
ATOM 5155 N N . ALA B 1 119 ? 20.844 -34.312 -5.438 1 94.06 119 ALA B N 1
ATOM 5156 C CA . ALA B 1 119 ? 20.5 -34.594 -6.832 1 94.06 119 ALA B CA 1
ATOM 5157 C C . ALA B 1 119 ? 19.5 -35.75 -6.926 1 94.06 119 ALA B C 1
ATOM 5159 O O . ALA B 1 119 ? 18.531 -35.688 -7.68 1 94.06 119 ALA B O 1
ATOM 5160 N N . ARG B 1 120 ? 19.734 -36.781 -6.152 1 94.44 120 ARG B N 1
ATOM 5161 C CA . ARG B 1 120 ? 18.859 -37.938 -6.207 1 94.44 120 ARG B CA 1
ATOM 5162 C C . ARG B 1 120 ? 17.484 -37.625 -5.633 1 94.44 120 ARG B C 1
ATOM 5164 O O . ARG B 1 120 ? 16.469 -38.062 -6.164 1 94.44 120 ARG B O 1
ATOM 5171 N N . MET B 1 121 ? 17.484 -36.906 -4.59 1 95.44 121 MET B N 1
ATOM 5172 C CA . MET B 1 121 ? 16.219 -36.5 -4.016 1 95.44 121 MET B CA 1
ATOM 5173 C C . MET B 1 121 ? 15.461 -35.594 -4.984 1 95.44 121 MET B C 1
ATOM 5175 O O . MET B 1 121 ? 14.227 -35.656 -5.066 1 95.44 121 MET B O 1
ATOM 5179 N N . ASN B 1 122 ? 16.266 -34.781 -5.641 1 96.94 122 ASN B N 1
ATOM 5180 C CA . ASN B 1 122 ? 15.664 -33.906 -6.637 1 96.94 122 ASN B CA 1
ATOM 5181 C C . ASN B 1 122 ? 14.953 -34.688 -7.73 1 96.94 122 ASN B C 1
ATOM 5183 O O . ASN B 1 122 ? 13.836 -34.375 -8.109 1 96.94 122 ASN B O 1
ATOM 5187 N N . ASN B 1 123 ? 15.578 -35.688 -8.203 1 96.94 123 ASN B N 1
ATOM 5188 C CA . ASN B 1 123 ? 15 -36.531 -9.219 1 96.94 123 ASN B CA 1
ATOM 5189 C C . ASN B 1 123 ? 13.766 -37.281 -8.695 1 96.94 123 ASN B C 1
ATOM 5191 O O . ASN B 1 123 ? 12.758 -37.375 -9.391 1 96.94 123 ASN B O 1
ATOM 5195 N N . PHE B 1 124 ? 13.891 -37.781 -7.52 1 97.12 124 PHE B N 1
ATOM 5196 C CA . PHE B 1 124 ? 12.773 -38.5 -6.91 1 97.12 124 PHE B CA 1
ATOM 5197 C C . PHE B 1 124 ? 11.578 -37.562 -6.715 1 97.12 124 PHE B C 1
ATOM 5199 O O . PHE B 1 124 ? 10.438 -37.969 -6.957 1 97.12 124 PHE B O 1
ATOM 5206 N N . SER B 1 125 ? 11.883 -36.375 -6.27 1 97.75 125 SER B N 1
ATOM 5207 C CA . SER B 1 125 ? 10.828 -35.406 -6.086 1 97.75 125 SER B CA 1
ATOM 5208 C C . SER B 1 125 ? 10.055 -35.156 -7.383 1 97.75 125 SER B C 1
ATOM 5210 O O . SER B 1 125 ? 8.836 -35.031 -7.367 1 97.75 125 SER B O 1
ATOM 5212 N N . PHE B 1 126 ? 10.758 -35.125 -8.508 1 97.88 126 PHE B N 1
ATOM 5213 C CA . PHE B 1 126 ? 10.078 -34.938 -9.789 1 97.88 126 PHE B CA 1
ATOM 5214 C C . PHE B 1 126 ? 9.18 -36.125 -10.117 1 97.88 126 PHE B C 1
ATOM 5216 O O . PHE B 1 126 ? 8.031 -35.938 -10.516 1 97.88 126 PHE B O 1
ATOM 5223 N N . TRP B 1 127 ? 9.672 -37.281 -9.961 1 97.88 127 TRP B N 1
ATOM 5224 C CA . TRP B 1 127 ? 8.969 -38.469 -10.445 1 97.88 127 TRP B CA 1
ATOM 5225 C C . TRP B 1 127 ? 7.727 -38.75 -9.609 1 97.88 127 TRP B C 1
ATOM 5227 O O . TRP B 1 127 ? 6.844 -39.5 -10.023 1 97.88 127 TRP B O 1
ATOM 5237 N N . LEU B 1 128 ? 7.637 -38.125 -8.461 1 98.12 128 LEU B N 1
ATOM 5238 C CA . LEU B 1 128 ? 6.406 -38.219 -7.688 1 98.12 128 LEU B CA 1
ATOM 5239 C C . LEU B 1 128 ? 5.273 -37.469 -8.391 1 98.12 128 LEU B C 1
ATOM 5241 O O . LEU B 1 128 ? 4.105 -37.844 -8.258 1 98.12 128 LEU B O 1
ATOM 5245 N N . LEU B 1 129 ? 5.586 -36.469 -9.172 1 98.44 129 LEU B N 1
ATOM 5246 C CA . LEU B 1 129 ? 4.582 -35.594 -9.758 1 98.44 129 LEU B CA 1
ATOM 5247 C C . LEU B 1 129 ? 3.801 -36.312 -10.852 1 98.44 129 LEU B C 1
ATOM 5249 O O . LEU B 1 129 ? 2.57 -36.25 -10.883 1 98.44 129 LEU B O 1
ATOM 5253 N N . PRO B 1 130 ? 4.48 -37.062 -11.781 1 98.19 130 PRO B N 1
ATOM 5254 C CA . PRO B 1 130 ? 3.711 -37.812 -12.781 1 98.19 130 PRO B CA 1
ATOM 5255 C C . PRO B 1 130 ? 2.775 -38.844 -12.164 1 98.19 130 PRO B C 1
ATOM 5257 O O . PRO B 1 130 ? 1.663 -39.062 -12.648 1 98.19 130 PRO B O 1
ATOM 5260 N N . VAL B 1 131 ? 3.217 -39.438 -11.094 1 98.25 131 VAL B N 1
ATOM 5261 C CA . VAL B 1 131 ? 2.385 -40.438 -10.406 1 98.25 131 VAL B CA 1
ATOM 5262 C C . VAL B 1 131 ? 1.128 -39.75 -9.867 1 98.25 131 VAL B C 1
ATOM 5264 O O . VAL B 1 131 ? 0.015 -40.25 -10.07 1 98.25 131 VAL B O 1
ATOM 5267 N N . ALA B 1 132 ? 1.326 -38.688 -9.195 1 98.62 132 ALA B N 1
ATOM 5268 C CA . ALA B 1 132 ? 0.2 -37.938 -8.641 1 98.62 132 ALA B CA 1
ATOM 5269 C C . ALA B 1 132 ? -0.72 -37.406 -9.75 1 98.62 132 ALA B C 1
ATOM 5271 O O . ALA B 1 132 ? -1.944 -37.438 -9.609 1 98.62 132 ALA B O 1
ATOM 5272 N N . ALA B 1 133 ? -0.136 -36.938 -10.859 1 98.62 133 ALA B N 1
ATOM 5273 C CA . ALA B 1 133 ? -0.913 -36.438 -11.984 1 98.62 133 ALA B CA 1
ATOM 5274 C C . ALA B 1 133 ? -1.791 -37.531 -12.586 1 98.62 133 ALA B C 1
ATOM 5276 O O . ALA B 1 133 ? -2.941 -37.281 -12.953 1 98.62 133 ALA B O 1
ATOM 5277 N N . ILE B 1 134 ? -1.231 -38.688 -12.68 1 98.31 134 ILE B N 1
ATOM 5278 C CA . ILE B 1 134 ? -1.981 -39.812 -13.219 1 98.31 134 ILE B CA 1
ATOM 5279 C C . ILE B 1 134 ? -3.158 -40.125 -12.297 1 98.31 134 ILE B C 1
ATOM 5281 O O . ILE B 1 134 ? -4.258 -40.438 -12.766 1 98.31 134 ILE B O 1
ATOM 5285 N N . MET B 1 135 ? -2.973 -40.062 -11.023 1 98.25 135 MET B N 1
ATOM 5286 C CA . MET B 1 135 ? -4.047 -40.312 -10.062 1 98.25 135 MET B CA 1
ATOM 5287 C C . MET B 1 135 ? -5.164 -39.281 -10.219 1 98.25 135 MET B C 1
ATOM 5289 O O . MET B 1 135 ? -6.344 -39.625 -10.211 1 98.25 135 MET B O 1
ATOM 5293 N N . LEU B 1 136 ? -4.797 -38 -10.336 1 98.12 136 LEU B N 1
ATOM 5294 C CA . LEU B 1 136 ? -5.797 -36.969 -10.531 1 98.12 136 LEU B CA 1
ATOM 5295 C C . LEU B 1 136 ? -6.582 -37.188 -11.82 1 98.12 136 LEU B C 1
ATOM 5297 O O . LEU B 1 136 ? -7.816 -37.188 -11.812 1 98.12 136 LEU B O 1
ATOM 5301 N N . THR B 1 137 ? -5.883 -37.531 -12.914 1 97.94 137 THR B N 1
ATOM 5302 C CA . THR B 1 137 ? -6.535 -37.719 -14.203 1 97.94 137 THR B CA 1
ATOM 5303 C C . THR B 1 137 ? -7.371 -38.969 -14.211 1 97.94 137 THR B C 1
ATOM 5305 O O . THR B 1 137 ? -8.492 -39 -14.719 1 97.94 137 THR B O 1
ATOM 5308 N N . ALA B 1 138 ? -6.879 -40.031 -13.602 1 97.69 138 ALA B N 1
ATOM 5309 C CA . ALA B 1 138 ? -7.562 -41.344 -13.57 1 97.69 138 ALA B CA 1
ATOM 5310 C C . ALA B 1 138 ? -8.82 -41.25 -12.719 1 97.69 138 ALA B C 1
ATOM 5312 O O . ALA B 1 138 ? -9.734 -42.062 -12.883 1 97.69 138 ALA B O 1
ATOM 5313 N N . SER B 1 139 ? -8.859 -40.281 -11.852 1 97.81 139 SER B N 1
ATOM 5314 C CA . SER B 1 139 ? -10.008 -40.188 -10.961 1 97.81 139 SER B CA 1
ATOM 5315 C C . SER B 1 139 ? -11.289 -39.906 -11.734 1 97.81 139 SER B C 1
ATOM 5317 O O . SER B 1 139 ? -12.383 -40.188 -11.25 1 97.81 139 SER B O 1
ATOM 5319 N N . PHE B 1 140 ? -11.164 -39.344 -12.984 1 97.44 140 PHE B N 1
ATOM 5320 C CA . PHE B 1 140 ? -12.344 -39.125 -13.812 1 97.44 140 PHE B CA 1
ATOM 5321 C C . PHE B 1 140 ? -13 -40.438 -14.203 1 97.44 140 PHE B C 1
ATOM 5323 O O . PHE B 1 140 ? -14.18 -40.469 -14.562 1 97.44 140 PHE B O 1
ATOM 5330 N N . PHE B 1 141 ? -12.297 -41.562 -14.062 1 97.12 141 PHE B N 1
ATOM 5331 C CA . PHE B 1 141 ? -12.766 -42.812 -14.656 1 97.12 141 PHE B CA 1
ATOM 5332 C C . PHE B 1 141 ? -13.125 -43.812 -13.57 1 97.12 141 PHE B C 1
ATOM 5334 O O . PHE B 1 141 ? -13.336 -45 -13.867 1 97.12 141 PHE B O 1
ATOM 5341 N N . VAL B 1 142 ? -13.172 -43.469 -12.398 1 97.06 142 VAL B N 1
ATOM 5342 C CA . VAL B 1 142 ? -13.633 -44.344 -11.328 1 97.06 142 VAL B CA 1
ATOM 5343 C C . VAL B 1 142 ? -15.117 -44.094 -11.062 1 97.06 142 VAL B C 1
ATOM 5345 O O . VAL B 1 142 ? -15.688 -43.125 -11.547 1 97.06 142 VAL B O 1
ATOM 5348 N N . PRO B 1 143 ? -15.742 -45.062 -10.359 1 95.75 143 PRO B N 1
ATOM 5349 C CA . PRO B 1 143 ? -17.172 -44.844 -10.078 1 95.75 143 PRO B CA 1
ATOM 5350 C C . PRO B 1 143 ? -17.453 -43.531 -9.359 1 95.75 143 PRO B C 1
ATOM 5352 O O . PRO B 1 143 ? -16.797 -43.219 -8.359 1 95.75 143 PRO B O 1
ATOM 5355 N N . GLY B 1 144 ? -18.297 -42.844 -9.891 1 94.06 144 GLY B N 1
ATOM 5356 C CA . GLY B 1 144 ? -18.641 -41.531 -9.312 1 94.06 144 GLY B CA 1
ATOM 5357 C C . GLY B 1 144 ? -17.812 -40.406 -9.859 1 94.06 144 GLY B C 1
ATOM 5358 O O . GLY B 1 144 ? -18.109 -39.25 -9.609 1 94.06 144 GLY B O 1
ATOM 5359 N N . GLY B 1 145 ? -16.734 -40.75 -10.594 1 96.75 145 GLY B N 1
ATOM 5360 C CA . GLY B 1 145 ? -15.914 -39.75 -11.258 1 96.75 145 GLY B CA 1
ATOM 5361 C C . GLY B 1 145 ? -14.961 -39.031 -10.305 1 96.75 145 GLY B C 1
ATOM 5362 O O . GLY B 1 145 ? -14.766 -39.469 -9.172 1 96.75 145 GLY B O 1
ATOM 5363 N N . ALA B 1 146 ? -14.328 -37.969 -10.773 1 98 146 ALA B N 1
ATOM 5364 C CA . ALA B 1 146 ? -13.406 -37.156 -9.984 1 98 146 ALA B CA 1
ATOM 5365 C C . ALA B 1 146 ? -14.141 -36.375 -8.883 1 98 146 ALA B C 1
ATOM 5367 O O . ALA B 1 146 ? -15.367 -36.281 -8.898 1 98 146 ALA B O 1
ATOM 5368 N N . THR B 1 147 ? -13.391 -35.969 -7.902 1 96.62 147 THR B N 1
ATOM 5369 C CA . THR B 1 147 ? -14 -35.188 -6.824 1 96.62 147 THR B CA 1
ATOM 5370 C C . THR B 1 147 ? -14.602 -33.906 -7.355 1 96.62 147 THR B C 1
ATOM 5372 O O . THR B 1 147 ? -14.047 -33.281 -8.281 1 96.62 147 THR B O 1
ATOM 5375 N N . ALA B 1 148 ? -15.75 -33.531 -6.852 1 96.62 148 ALA B N 1
ATOM 5376 C CA . ALA B 1 148 ? -16.484 -32.344 -7.234 1 96.62 148 ALA B CA 1
ATOM 5377 C C . ALA B 1 148 ? -16.641 -31.391 -6.047 1 96.62 148 ALA B C 1
ATOM 5379 O O . ALA B 1 148 ? -17.625 -30.656 -5.953 1 96.62 148 ALA B O 1
ATOM 5380 N N . ALA B 1 149 ? -15.727 -31.422 -5.141 1 94.69 149 ALA B N 1
ATOM 5381 C CA . ALA B 1 149 ? -15.875 -30.703 -3.873 1 94.69 149 ALA B CA 1
ATOM 5382 C C . ALA B 1 149 ? -15.219 -29.328 -3.938 1 94.69 149 ALA B C 1
ATOM 5384 O O . ALA B 1 149 ? -15.109 -28.641 -2.92 1 94.69 149 ALA B O 1
ATOM 5385 N N . GLY B 1 150 ? -14.773 -28.844 -5.113 1 93.69 150 GLY B N 1
ATOM 5386 C CA . GLY B 1 150 ? -13.977 -27.641 -5.207 1 93.69 150 GLY B CA 1
ATOM 5387 C C . GLY B 1 150 ? -12.508 -27.875 -4.902 1 93.69 150 GLY B C 1
ATOM 5388 O O . GLY B 1 150 ? -12.148 -28.844 -4.242 1 93.69 150 GLY B O 1
ATOM 5389 N N . TRP B 1 151 ? -11.703 -26.922 -5.305 1 92.44 151 TRP B N 1
ATOM 5390 C CA . TRP B 1 151 ? -10.266 -27.156 -5.145 1 92.44 151 TRP B CA 1
ATOM 5391 C C . TRP B 1 151 ? -9.859 -27.047 -3.678 1 92.44 151 TRP B C 1
ATOM 5393 O O . TRP B 1 151 ? -8.789 -27.516 -3.291 1 92.44 151 TRP B O 1
ATOM 5403 N N . THR B 1 152 ? -10.727 -26.453 -2.836 1 93.62 152 THR B N 1
ATOM 5404 C CA . THR B 1 152 ? -10.453 -26.359 -1.406 1 93.62 152 THR B CA 1
ATOM 5405 C C . THR B 1 152 ? -10.852 -27.641 -0.689 1 93.62 152 THR B C 1
ATOM 5407 O O . THR B 1 152 ? -10.477 -27.859 0.465 1 93.62 152 THR B O 1
ATOM 5410 N N . LEU B 1 153 ? -11.68 -28.531 -1.308 1 96.06 153 LEU B N 1
ATOM 5411 C CA . LEU B 1 153 ? -12.125 -29.812 -0.755 1 96.06 153 LEU B CA 1
ATOM 5412 C C . LEU B 1 153 ? -12.797 -29.609 0.599 1 96.06 153 LEU B C 1
ATOM 5414 O O . LEU B 1 153 ? -12.461 -30.281 1.571 1 96.06 153 LEU B O 1
ATOM 5418 N N . TYR B 1 154 ? -13.75 -28.75 0.593 1 93.75 154 TYR B N 1
ATOM 5419 C CA . TYR B 1 154 ? -14.406 -28.406 1.848 1 93.75 154 TYR B CA 1
ATOM 5420 C C . TYR B 1 154 ? -15.234 -29.562 2.371 1 93.75 154 TYR B C 1
ATOM 5422 O O . TYR B 1 154 ? -15.945 -30.219 1.606 1 93.75 154 TYR B O 1
ATOM 5430 N N . ALA B 1 155 ? -15.094 -29.875 3.65 1 93.31 155 ALA B N 1
ATOM 5431 C CA . ALA B 1 155 ? -16.062 -30.688 4.371 1 93.31 155 ALA B CA 1
ATOM 5432 C C . ALA B 1 155 ? -17.328 -29.891 4.672 1 93.31 155 AL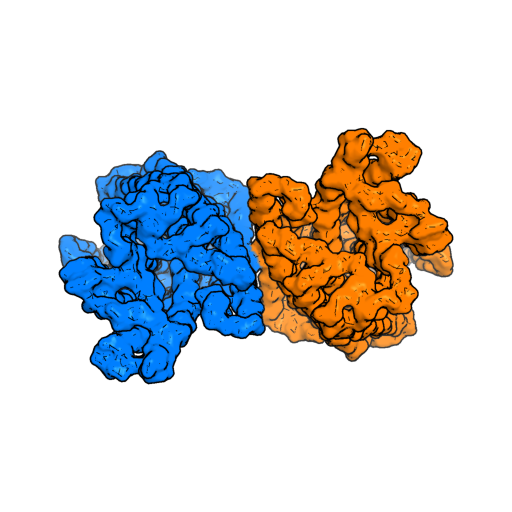A B C 1
ATOM 5434 O O . ALA B 1 155 ? -17.281 -28.672 4.82 1 93.31 155 ALA B O 1
ATOM 5435 N N . PRO B 1 156 ? -18.438 -30.531 4.566 1 92.44 156 PRO B N 1
ATOM 5436 C CA . PRO B 1 156 ? -18.672 -31.984 4.578 1 92.44 156 PRO B CA 1
ATOM 5437 C C . PRO B 1 156 ? -18.797 -32.562 3.174 1 92.44 156 PRO B C 1
ATOM 5439 O O . PRO B 1 156 ? -18.922 -33.781 3.021 1 92.44 156 PRO B O 1
ATOM 5442 N N . LEU B 1 157 ? -18.812 -31.656 2.207 1 92.38 157 LEU B N 1
ATOM 5443 C CA . LEU B 1 157 ? -19.016 -32.156 0.856 1 92.38 157 LEU B CA 1
ATOM 5444 C C . LEU B 1 157 ? -17.953 -33.188 0.486 1 92.38 157 LEU B C 1
ATOM 5446 O O . LEU B 1 157 ? -18.266 -34.219 -0.136 1 92.38 157 LEU B O 1
ATOM 5450 N N . SER B 1 158 ? -16.75 -33 0.887 1 95.19 158 SER B N 1
ATOM 5451 C CA . SER B 1 158 ? -15.633 -33.906 0.577 1 95.19 158 SER B CA 1
ATOM 5452 C C . SER B 1 158 ? -15.805 -35.25 1.243 1 95.19 158 SER B C 1
ATOM 5454 O O . SER B 1 158 ? -15.289 -36.281 0.755 1 95.19 158 SER B O 1
ATOM 5456 N N . LEU B 1 159 ? -16.594 -35.281 2.283 1 94.31 159 LEU B N 1
ATOM 5457 C CA . LEU B 1 159 ? -16.812 -36.531 3.01 1 94.31 159 LEU B CA 1
ATOM 5458 C C . LEU B 1 159 ? -17.797 -37.406 2.273 1 94.31 159 LEU B C 1
ATOM 5460 O O . LEU B 1 159 ? -17.859 -38.625 2.51 1 94.31 159 LEU B O 1
ATOM 5464 N N . GLN B 1 160 ? -18.578 -36.812 1.415 1 92.44 160 GLN B N 1
ATOM 5465 C CA . GLN B 1 160 ? -19.688 -37.5 0.78 1 92.44 160 GLN B CA 1
ATOM 5466 C C . GLN B 1 160 ? -19.344 -37.938 -0.642 1 92.44 160 GLN B C 1
ATOM 5468 O O . GLN B 1 160 ? -20.172 -38.531 -1.346 1 92.44 160 GLN B O 1
ATOM 5473 N N . MET B 1 161 ? -18.156 -37.781 -1.054 1 95 161 MET B N 1
ATOM 5474 C CA . MET B 1 161 ? -17.734 -38.031 -2.432 1 95 161 MET B CA 1
ATOM 5475 C C . MET B 1 161 ? -17.359 -39.5 -2.619 1 95 161 MET B C 1
ATOM 5477 O O . MET B 1 161 ? -17.281 -40.25 -1.649 1 95 161 MET B O 1
ATOM 5481 N N . GLY B 1 162 ? -17.172 -39.906 -3.836 1 94.94 162 GLY B N 1
ATOM 5482 C CA . GLY B 1 162 ? -16.797 -41.281 -4.18 1 94.94 162 GLY B CA 1
ATOM 5483 C C . GLY B 1 162 ? -15.305 -41.5 -4.148 1 94.94 162 GLY B C 1
ATOM 5484 O O . GLY B 1 162 ? -14.555 -40.719 -3.566 1 94.94 162 GLY B O 1
ATOM 5485 N N . PRO B 1 163 ? -14.883 -42.625 -4.695 1 96.62 163 PRO B N 1
ATOM 5486 C CA . PRO B 1 163 ? -13.469 -43 -4.656 1 96.62 163 PRO B CA 1
ATOM 5487 C C . PRO B 1 163 ? -12.562 -41.969 -5.336 1 96.62 163 PRO B C 1
ATOM 5489 O O . PRO B 1 163 ? -11.352 -41.938 -5.082 1 96.62 163 PRO B O 1
ATOM 5492 N N . GLY B 1 164 ? -13.109 -41.188 -6.258 1 97.56 164 GLY B N 1
ATOM 5493 C CA . GLY B 1 164 ? -12.328 -40.094 -6.852 1 97.56 164 GLY B CA 1
ATOM 5494 C C . GLY B 1 164 ? -11.727 -39.156 -5.828 1 97.56 164 GLY B C 1
ATOM 5495 O O . GLY B 1 164 ? -10.633 -38.625 -6.039 1 97.56 164 GLY B O 1
ATOM 5496 N N . MET B 1 165 ? -12.438 -38.969 -4.699 1 97.56 165 MET B N 1
ATOM 5497 C CA . MET B 1 165 ? -11.938 -38.125 -3.604 1 97.56 165 MET B CA 1
ATOM 5498 C C . MET B 1 165 ? -10.703 -38.75 -2.963 1 97.56 165 MET B C 1
ATOM 5500 O O . MET B 1 165 ? -9.75 -38.062 -2.631 1 97.56 165 MET B O 1
ATOM 5504 N N . ASP B 1 166 ? -10.664 -40.031 -2.822 1 97.94 166 ASP B N 1
ATOM 5505 C CA . ASP B 1 166 ? -9.516 -40.719 -2.248 1 97.94 166 ASP B CA 1
ATOM 5506 C C . ASP B 1 166 ? -8.281 -40.594 -3.143 1 97.94 166 ASP B C 1
ATOM 5508 O O . ASP B 1 166 ? -7.176 -40.375 -2.652 1 97.94 166 ASP B O 1
ATOM 5512 N N . LEU B 1 167 ? -8.562 -40.75 -4.426 1 98.12 167 LEU B N 1
ATOM 5513 C CA . LEU B 1 167 ? -7.457 -40.562 -5.363 1 98.12 167 LEU B CA 1
ATOM 5514 C C . LEU B 1 167 ? -6.898 -39.156 -5.293 1 98.12 167 LEU B C 1
ATOM 5516 O O . LEU B 1 167 ? -5.684 -38.938 -5.367 1 98.12 167 LEU B O 1
ATOM 5520 N N . ALA B 1 168 ? -7.789 -38.188 -5.172 1 98.06 168 ALA B N 1
ATOM 5521 C CA . ALA B 1 168 ? -7.348 -36.812 -5.043 1 98.06 168 ALA B CA 1
ATOM 5522 C C . ALA B 1 168 ? -6.531 -36.594 -3.77 1 98.06 168 ALA B C 1
ATOM 5524 O O . ALA B 1 168 ? -5.508 -35.906 -3.783 1 98.06 168 ALA B O 1
ATOM 5525 N N . ILE B 1 169 ? -7.004 -37.156 -2.652 1 97.88 169 ILE B N 1
ATOM 5526 C CA . ILE B 1 169 ? -6.305 -37.062 -1.376 1 97.88 169 ILE B CA 1
ATOM 5527 C C . ILE B 1 169 ? -4.902 -37.625 -1.505 1 97.88 169 ILE B C 1
ATOM 5529 O O . ILE B 1 169 ? -3.916 -37 -1.124 1 97.88 169 ILE B O 1
ATOM 5533 N N . PHE B 1 170 ? -4.789 -38.781 -2.084 1 98.19 170 PHE B N 1
ATOM 5534 C CA . PHE B 1 170 ? -3.488 -39.438 -2.229 1 98.19 170 PHE B CA 1
ATOM 5535 C C . PHE B 1 170 ? -2.598 -38.625 -3.178 1 98.19 170 PHE B C 1
ATOM 5537 O O . PHE B 1 170 ? -1.399 -38.469 -2.934 1 98.19 170 PHE B O 1
ATOM 5544 N N . ALA B 1 171 ? -3.172 -38.188 -4.254 1 98.44 171 ALA B N 1
ATOM 5545 C CA . ALA B 1 171 ? -2.416 -37.344 -5.191 1 98.44 171 ALA B CA 1
ATOM 5546 C C . ALA B 1 171 ? -1.844 -36.125 -4.496 1 98.44 171 ALA B C 1
ATOM 5548 O O . ALA B 1 171 ? -0.679 -35.781 -4.699 1 98.44 171 ALA B O 1
ATOM 5549 N N . MET B 1 172 ? -2.619 -35.5 -3.676 1 97.5 172 MET B N 1
ATOM 5550 C CA . MET B 1 172 ? -2.186 -34.281 -2.984 1 97.5 172 MET B CA 1
ATOM 5551 C C . MET B 1 172 ? -1.092 -34.594 -1.969 1 97.5 172 MET B C 1
ATOM 5553 O O . MET B 1 172 ? -0.178 -33.781 -1.766 1 97.5 172 MET B O 1
ATOM 5557 N N . HIS B 1 173 ? -1.219 -35.719 -1.291 1 97.5 173 HIS B N 1
ATOM 5558 C CA . HIS B 1 173 ? -0.157 -36.156 -0.387 1 97.5 173 HIS B CA 1
ATOM 5559 C C . HIS B 1 173 ? 1.162 -36.312 -1.132 1 97.5 173 HIS B C 1
ATOM 5561 O O . HIS B 1 173 ? 2.213 -35.875 -0.656 1 97.5 173 HIS B O 1
ATOM 5567 N N . ILE B 1 174 ? 1.062 -36.938 -2.275 1 98.12 174 ILE B N 1
ATOM 5568 C CA . ILE B 1 174 ? 2.256 -37.219 -3.066 1 98.12 174 ILE B CA 1
ATOM 5569 C C . ILE B 1 174 ? 2.844 -35.906 -3.598 1 98.12 174 ILE B C 1
ATOM 5571 O O . ILE B 1 174 ? 4.055 -35.688 -3.521 1 98.12 174 ILE B O 1
ATOM 5575 N N . MET B 1 175 ? 2.031 -35.031 -4.09 1 97.94 175 MET B N 1
ATOM 5576 C CA . MET B 1 175 ? 2.5 -33.75 -4.566 1 97.94 175 MET B CA 1
ATOM 5577 C C . MET B 1 175 ? 3.092 -32.938 -3.424 1 97.94 175 MET B C 1
ATOM 5579 O O . MET B 1 175 ? 4.078 -32.219 -3.611 1 97.94 175 MET B O 1
ATOM 5583 N N . GLY B 1 176 ? 2.434 -33.031 -2.234 1 96.81 176 GLY B N 1
ATOM 5584 C CA . GLY B 1 176 ? 2.971 -32.344 -1.063 1 96.81 176 GLY B CA 1
ATOM 5585 C C . GLY B 1 176 ? 4.352 -32.844 -0.669 1 96.81 176 GLY B C 1
ATOM 5586 O O . GLY B 1 176 ? 5.227 -32.062 -0.331 1 96.81 176 GLY B O 1
ATOM 5587 N N . ALA B 1 177 ? 4.52 -34.156 -0.725 1 97.31 177 ALA B N 1
ATOM 5588 C CA . ALA B 1 177 ? 5.82 -34.75 -0.422 1 97.31 177 ALA B CA 1
ATOM 5589 C C . ALA B 1 177 ? 6.883 -34.25 -1.401 1 97.31 177 ALA B C 1
ATOM 5591 O O . ALA B 1 177 ? 8.016 -33.969 -1.006 1 97.31 177 ALA B O 1
ATOM 5592 N N . SER B 1 178 ? 6.48 -34.188 -2.654 1 98.12 178 SER B N 1
ATOM 5593 C CA . SER B 1 178 ? 7.375 -33.656 -3.676 1 98.12 178 SER B CA 1
ATOM 5594 C C . SER B 1 178 ? 7.797 -32.219 -3.352 1 98.12 178 SER B C 1
ATOM 5596 O O . SER B 1 178 ? 8.977 -31.906 -3.426 1 98.12 178 SER B O 1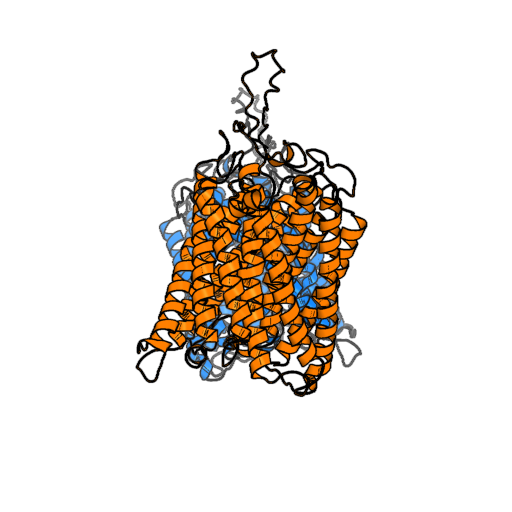
ATOM 5598 N N . SER B 1 179 ? 6.859 -31.406 -2.943 1 97.25 179 SER B N 1
ATOM 5599 C CA . SER B 1 179 ? 7.113 -30 -2.639 1 97.25 179 SER B CA 1
ATOM 5600 C C . SER B 1 179 ? 8.023 -29.859 -1.424 1 97.25 179 SER B C 1
ATOM 5602 O O . SER B 1 179 ? 8.898 -28.984 -1.397 1 97.25 179 SER B O 1
ATOM 5604 N N . ILE B 1 180 ? 7.824 -30.672 -0.412 1 96.44 180 ILE B N 1
ATOM 5605 C CA . ILE B 1 180 ? 8.641 -30.625 0.797 1 96.44 180 ILE B CA 1
ATOM 5606 C C . ILE B 1 180 ? 10.086 -30.984 0.462 1 96.44 180 ILE B C 1
ATOM 5608 O O . ILE B 1 180 ? 11.016 -30.297 0.87 1 96.44 180 ILE B O 1
ATOM 5612 N N . MET B 1 181 ? 10.273 -32.062 -0.312 1 97.12 181 MET B N 1
ATOM 5613 C CA . MET B 1 181 ? 11.609 -32.469 -0.72 1 97.12 181 MET B CA 1
ATOM 5614 C C . MET B 1 181 ? 12.289 -31.391 -1.542 1 97.12 181 MET B C 1
ATOM 5616 O O . MET B 1 181 ? 13.469 -31.094 -1.328 1 97.12 181 MET B O 1
ATOM 5620 N N . GLY B 1 182 ? 11.523 -30.875 -2.484 1 97.19 182 GLY B N 1
ATOM 5621 C CA . GLY B 1 182 ? 12.055 -29.781 -3.271 1 97.19 182 GLY B CA 1
ATOM 5622 C C . GLY B 1 182 ? 12.461 -28.578 -2.43 1 97.19 182 GLY B C 1
ATOM 5623 O O . GLY B 1 182 ? 13.516 -27.984 -2.656 1 97.19 182 GLY B O 1
ATOM 5624 N N . ALA B 1 183 ? 11.641 -28.25 -1.44 1 97.88 183 ALA B N 1
ATOM 5625 C CA . ALA B 1 183 ? 11.906 -27.109 -0.568 1 97.88 183 ALA B CA 1
ATOM 5626 C C . ALA B 1 183 ? 13.18 -27.328 0.247 1 97.88 183 ALA B C 1
ATOM 5628 O O . ALA B 1 183 ? 14.008 -26.422 0.359 1 97.88 183 ALA B O 1
ATOM 5629 N N . ILE B 1 184 ? 13.336 -28.484 0.788 1 97.25 184 ILE B N 1
ATOM 5630 C CA . ILE B 1 184 ? 14.523 -28.812 1.562 1 97.25 184 ILE B CA 1
ATOM 5631 C C . ILE B 1 184 ? 15.766 -28.703 0.677 1 97.25 184 ILE B C 1
ATOM 5633 O O . ILE B 1 184 ? 16.766 -28.109 1.079 1 97.25 184 ILE B O 1
ATOM 5637 N N . ASN B 1 185 ? 15.664 -29.203 -0.521 1 98.19 185 ASN B N 1
ATOM 5638 C CA . ASN B 1 185 ? 16.781 -29.156 -1.455 1 98.19 185 ASN B CA 1
ATOM 5639 C C . ASN B 1 185 ? 17.188 -27.734 -1.792 1 98.19 185 ASN B C 1
ATOM 5641 O O . ASN B 1 185 ? 18.375 -27.406 -1.847 1 98.19 185 ASN B O 1
ATOM 5645 N N . ILE B 1 186 ? 16.25 -26.922 -2.006 1 98.19 186 ILE B N 1
ATOM 5646 C CA . ILE B 1 186 ? 16.5 -25.531 -2.348 1 98.19 186 ILE B CA 1
ATOM 5647 C C . ILE B 1 186 ? 17.141 -24.812 -1.159 1 98.19 186 ILE B C 1
ATOM 5649 O O . ILE B 1 186 ? 18.109 -24.062 -1.321 1 98.19 186 ILE B O 1
ATOM 5653 N N . ILE B 1 187 ? 16.625 -25.031 0.078 1 97.94 187 ILE B N 1
ATOM 5654 C CA . ILE B 1 187 ? 17.141 -24.375 1.281 1 97.94 187 ILE B CA 1
ATOM 5655 C C . ILE B 1 187 ? 18.609 -24.766 1.488 1 97.94 187 ILE B C 1
ATOM 5657 O O . ILE B 1 187 ? 19.469 -23.891 1.668 1 97.94 187 ILE B O 1
ATOM 5661 N N . VAL B 1 188 ? 18.922 -26.031 1.365 1 98.12 188 VAL B N 1
ATOM 5662 C CA . VAL B 1 188 ? 20.266 -26.516 1.6 1 98.12 188 VAL B CA 1
ATOM 5663 C C . VAL B 1 188 ? 21.203 -26 0.5 1 98.12 188 VAL B C 1
ATOM 5665 O O . VAL B 1 188 ? 22.328 -25.594 0.775 1 98.12 188 VAL B O 1
ATOM 5668 N N . THR B 1 189 ? 20.719 -26 -0.727 1 98.12 189 THR B N 1
ATOM 5669 C CA . THR B 1 189 ? 21.516 -25.531 -1.849 1 98.12 189 THR B CA 1
ATOM 5670 C C . THR B 1 189 ? 21.875 -24.062 -1.677 1 98.12 189 THR B C 1
ATOM 5672 O O . THR B 1 189 ? 23.047 -23.688 -1.744 1 98.12 189 THR B O 1
ATOM 5675 N N . VAL B 1 190 ? 20.906 -23.203 -1.383 1 98.38 190 VAL B N 1
ATOM 5676 C CA . VAL B 1 190 ? 21.109 -21.766 -1.311 1 98.38 190 VAL B CA 1
ATOM 5677 C C . VAL B 1 190 ? 21.969 -21.422 -0.091 1 98.38 190 VAL B C 1
ATOM 5679 O O . VAL B 1 190 ? 22.859 -20.562 -0.166 1 98.38 190 VAL B O 1
ATOM 5682 N N . LEU B 1 191 ? 21.766 -22.062 1.007 1 97.75 191 LEU B N 1
ATOM 5683 C CA . LEU B 1 191 ? 22.422 -21.672 2.244 1 97.75 191 LEU B CA 1
ATOM 5684 C C . LEU B 1 191 ? 23.828 -22.25 2.311 1 97.75 191 LEU B C 1
ATOM 5686 O O . LEU B 1 191 ? 24.719 -21.672 2.93 1 97.75 191 LEU B O 1
ATOM 5690 N N . ASN B 1 192 ? 24.141 -23.375 1.57 1 97.06 192 ASN B N 1
ATOM 5691 C CA . ASN B 1 192 ? 25.406 -24.062 1.803 1 97.06 192 ASN B CA 1
ATOM 5692 C C . ASN B 1 192 ? 26.281 -24.062 0.556 1 97.06 192 ASN B C 1
ATOM 5694 O O . ASN B 1 192 ? 27.484 -24.359 0.633 1 97.06 192 ASN B O 1
ATOM 5698 N N . MET B 1 193 ? 25.719 -23.672 -0.623 1 97.19 193 MET B N 1
ATOM 5699 C CA . MET B 1 193 ? 26.5 -23.922 -1.83 1 97.19 193 MET B CA 1
ATOM 5700 C C . MET B 1 193 ? 26.766 -22.641 -2.602 1 97.19 193 MET B C 1
ATOM 5702 O O . MET B 1 193 ? 27.188 -22.672 -3.758 1 97.19 193 MET B O 1
ATOM 5706 N N . ARG B 1 194 ? 26.406 -21.5 -2.062 1 97.12 194 ARG B N 1
ATOM 5707 C CA . ARG B 1 194 ? 26.719 -20.234 -2.715 1 97.12 194 ARG B CA 1
ATOM 5708 C C . ARG B 1 194 ? 28.219 -20.078 -2.955 1 97.12 194 ARG B C 1
ATOM 5710 O O . ARG B 1 194 ? 29.031 -20.484 -2.117 1 97.12 194 ARG B O 1
ATOM 5717 N N . ALA B 1 195 ? 28.531 -19.484 -4.043 1 96.88 195 ALA B N 1
ATOM 5718 C CA . ALA B 1 195 ? 29.922 -19.219 -4.375 1 96.88 195 ALA B CA 1
ATOM 5719 C C . ALA B 1 195 ? 30.609 -18.438 -3.266 1 96.88 195 ALA B C 1
ATOM 5721 O O . ALA B 1 195 ? 29.984 -17.625 -2.574 1 96.88 195 ALA B O 1
ATOM 5722 N N . PRO B 1 196 ? 31.969 -18.719 -3.088 1 95 196 PRO B N 1
ATOM 5723 C CA . PRO B 1 196 ? 32.719 -17.922 -2.096 1 95 196 PRO B CA 1
ATOM 5724 C C . PRO B 1 196 ? 32.531 -16.422 -2.305 1 95 196 PRO B C 1
ATOM 5726 O O . PRO B 1 196 ? 32.625 -15.938 -3.436 1 95 196 PRO B O 1
ATOM 5729 N N . GLY B 1 197 ? 32.25 -15.805 -1.255 1 95.44 197 GLY B N 1
ATOM 5730 C CA . GLY B 1 197 ? 32.094 -14.352 -1.316 1 95.44 197 GLY B CA 1
ATOM 5731 C C . GLY B 1 197 ? 30.688 -13.891 -1.531 1 95.44 197 GLY B C 1
ATOM 5732 O O . GLY B 1 197 ? 30.359 -12.719 -1.31 1 95.44 197 GLY B O 1
ATOM 5733 N N . MET B 1 198 ? 29.766 -14.766 -1.958 1 96.75 198 MET B N 1
ATOM 5734 C CA . MET B 1 198 ? 28.375 -14.383 -2.17 1 96.75 198 MET B CA 1
ATOM 5735 C C . MET B 1 198 ? 27.594 -14.445 -0.864 1 96.75 198 MET B C 1
ATOM 5737 O O . MET B 1 198 ? 27.031 -15.484 -0.519 1 96.75 198 MET B O 1
ATOM 5741 N N . THR B 1 199 ? 27.484 -13.297 -0.227 1 96.31 199 THR B N 1
ATOM 5742 C CA . THR B 1 199 ? 26.656 -13.211 0.967 1 96.31 199 THR B CA 1
ATOM 5743 C C . THR B 1 199 ? 25.172 -13.25 0.597 1 96.31 199 THR B C 1
ATOM 5745 O O . THR B 1 199 ? 24.828 -13.148 -0.58 1 96.31 199 THR B O 1
ATOM 5748 N N . LEU B 1 200 ? 24.312 -13.445 1.516 1 96.56 200 LEU B N 1
ATOM 5749 C CA . LEU B 1 200 ? 22.875 -13.508 1.272 1 96.56 200 LEU B CA 1
ATOM 5750 C C . LEU B 1 200 ? 22.375 -12.234 0.601 1 96.56 200 LEU B C 1
ATOM 5752 O O . LEU B 1 200 ? 21.5 -12.281 -0.263 1 96.56 200 LEU B O 1
ATOM 5756 N N . MET B 1 201 ? 22.922 -11.078 0.943 1 95.06 201 MET B N 1
ATOM 5757 C CA . MET B 1 201 ? 22.438 -9.812 0.417 1 95.06 201 MET B CA 1
ATOM 5758 C C . MET B 1 201 ? 23.125 -9.469 -0.901 1 95.06 201 MET B C 1
ATOM 5760 O O . MET B 1 201 ? 22.891 -8.391 -1.461 1 95.06 201 MET B O 1
ATOM 5764 N N . LYS B 1 202 ? 23.938 -10.406 -1.463 1 95.44 202 LYS B N 1
ATOM 5765 C CA . LYS B 1 202 ? 24.531 -10.25 -2.791 1 95.44 202 LYS B CA 1
ATOM 5766 C C . LYS B 1 202 ? 23.891 -11.219 -3.789 1 95.44 202 LYS B C 1
ATOM 5768 O O . LYS B 1 202 ? 24.172 -11.148 -4.988 1 95.44 202 LYS B O 1
ATOM 5773 N N . MET B 1 203 ? 22.984 -12.07 -3.287 1 96.06 203 MET B N 1
ATOM 5774 C CA . MET B 1 203 ? 22.344 -13.062 -4.145 1 96.06 203 MET B CA 1
ATOM 5775 C C . MET B 1 203 ? 21.312 -12.398 -5.059 1 96.06 203 MET B C 1
ATOM 5777 O O . MET B 1 203 ? 20.719 -11.383 -4.699 1 96.06 203 MET B O 1
ATOM 5781 N N . PRO B 1 204 ? 21.141 -12.977 -6.219 1 97 204 PRO B N 1
ATOM 5782 C CA . PRO B 1 204 ? 20.016 -12.484 -7.023 1 97 204 PRO B CA 1
ATOM 5783 C C . PRO B 1 204 ? 18.672 -12.609 -6.305 1 97 204 PRO B C 1
ATOM 5785 O O . PRO B 1 204 ? 18.484 -13.547 -5.52 1 97 204 PRO B O 1
ATOM 5788 N N . LEU B 1 205 ? 17.844 -11.695 -6.586 1 97.88 205 LEU B N 1
ATOM 5789 C CA . LEU B 1 205 ? 16.562 -11.672 -5.898 1 97.88 205 LEU B CA 1
ATOM 5790 C C . LEU B 1 205 ? 15.781 -12.961 -6.156 1 97.88 205 LEU B C 1
ATOM 5792 O O . LEU B 1 205 ? 15.016 -13.414 -5.297 1 97.88 205 LEU B O 1
ATOM 5796 N N . PHE B 1 206 ? 15.922 -13.562 -7.355 1 98.38 206 PHE B N 1
ATOM 5797 C CA . PHE B 1 206 ? 15.242 -14.82 -7.645 1 98.38 206 PHE B CA 1
ATOM 5798 C C . PHE B 1 206 ? 15.602 -15.883 -6.613 1 98.38 206 PHE B C 1
ATOM 5800 O O . PHE B 1 206 ? 14.727 -16.625 -6.145 1 98.38 206 PHE B O 1
ATOM 5807 N N . CYS B 1 207 ? 16.828 -15.945 -6.215 1 98.62 207 CYS B N 1
ATOM 5808 C CA . CYS B 1 207 ? 17.281 -16.906 -5.211 1 98.62 207 CYS B CA 1
ATOM 5809 C C . CYS B 1 207 ? 16.688 -16.578 -3.844 1 98.62 207 CYS B C 1
ATOM 5811 O O . CYS B 1 207 ? 16.297 -17.484 -3.104 1 98.62 207 CYS B O 1
ATOM 5813 N N . TRP B 1 208 ? 16.578 -15.297 -3.52 1 98.25 208 TRP B N 1
ATOM 5814 C CA . TRP B 1 208 ? 15.969 -14.883 -2.26 1 98.25 208 TRP B CA 1
ATOM 5815 C C . TRP B 1 208 ? 14.5 -15.289 -2.211 1 98.25 208 TRP B C 1
ATOM 5817 O O . TRP B 1 208 ? 14.031 -15.828 -1.204 1 98.25 208 TRP B O 1
ATOM 5827 N N . THR B 1 209 ? 13.781 -14.953 -3.27 1 98.56 209 THR B N 1
ATOM 5828 C CA . THR B 1 209 ? 12.359 -15.258 -3.289 1 98.56 209 THR B CA 1
ATOM 5829 C C . THR B 1 209 ? 12.125 -16.766 -3.178 1 98.56 209 THR B C 1
ATOM 5831 O O . THR B 1 209 ? 11.18 -17.203 -2.52 1 98.56 209 THR B O 1
ATOM 5834 N N . TRP B 1 210 ? 13.008 -17.547 -3.719 1 98.56 210 TRP B N 1
ATOM 5835 C CA . TRP B 1 210 ? 12.859 -19 -3.625 1 98.56 210 TRP B CA 1
ATOM 5836 C C . TRP B 1 210 ? 13.234 -19.484 -2.23 1 98.56 210 TRP B C 1
ATOM 5838 O O . TRP B 1 210 ? 12.633 -20.438 -1.724 1 98.56 210 TRP B O 1
ATOM 5848 N N . LEU B 1 211 ? 14.266 -18.906 -1.665 1 98.62 211 LEU B N 1
ATOM 5849 C CA . LEU B 1 211 ? 14.602 -19.297 -0.298 1 98.62 211 LEU B CA 1
ATOM 5850 C C . LEU B 1 211 ? 13.414 -19.094 0.632 1 98.62 211 LEU B C 1
ATOM 5852 O O . LEU B 1 211 ? 13.062 -19.984 1.403 1 98.62 211 LEU B O 1
ATOM 5856 N N . ILE B 1 212 ? 12.781 -17.953 0.487 1 98.5 212 ILE B N 1
ATOM 5857 C CA . ILE B 1 212 ? 11.617 -17.625 1.304 1 98.5 212 ILE B CA 1
ATOM 5858 C C . ILE B 1 212 ? 10.469 -18.562 0.956 1 98.5 212 ILE B C 1
ATOM 5860 O O . ILE B 1 212 ? 9.789 -19.094 1.847 1 98.5 212 ILE B O 1
ATOM 5864 N N . THR B 1 213 ? 10.242 -18.844 -0.316 1 98.38 213 THR B N 1
ATOM 5865 C CA . THR B 1 213 ? 9.195 -19.75 -0.773 1 98.38 213 THR B CA 1
ATOM 5866 C C . THR B 1 213 ? 9.414 -21.156 -0.198 1 98.38 213 THR B C 1
ATOM 5868 O O . THR B 1 213 ? 8.461 -21.797 0.233 1 98.38 213 THR B O 1
ATOM 5871 N N . ALA B 1 214 ? 10.664 -21.531 -0.183 1 98.44 214 ALA B N 1
ATOM 5872 C CA . ALA B 1 214 ? 10.984 -22.875 0.32 1 98.44 214 ALA B CA 1
ATOM 5873 C C . ALA B 1 214 ? 10.664 -22.984 1.808 1 98.44 214 ALA B C 1
ATOM 5875 O O . ALA B 1 214 ? 10.133 -24.016 2.258 1 98.44 214 ALA B O 1
ATOM 5876 N N . PHE B 1 215 ? 10.898 -22 2.529 1 97.75 215 PHE B N 1
ATOM 5877 C CA . PHE B 1 215 ? 10.555 -22.016 3.945 1 97.75 215 PHE B CA 1
ATOM 5878 C C . PHE B 1 215 ? 9.047 -22.016 4.137 1 97.75 215 PHE B C 1
ATOM 5880 O O . PHE B 1 215 ? 8.531 -22.672 5.047 1 97.75 215 PHE B O 1
ATOM 5887 N N . LEU B 1 216 ? 8.367 -21.297 3.303 1 97.62 216 LEU B N 1
ATOM 5888 C CA . LEU B 1 216 ? 6.91 -21.297 3.359 1 97.62 216 LEU B CA 1
ATOM 5889 C C . LEU B 1 216 ? 6.367 -22.703 3.084 1 97.62 216 LEU B C 1
ATOM 5891 O O . LEU B 1 216 ? 5.465 -23.172 3.785 1 97.62 216 LEU B O 1
ATOM 5895 N N . LEU B 1 217 ? 6.938 -23.344 2.08 1 97.38 217 LEU B N 1
ATOM 5896 C CA . LEU B 1 217 ? 6.512 -24.688 1.717 1 97.38 217 LEU B CA 1
ATOM 5897 C C . LEU B 1 217 ? 6.707 -25.656 2.881 1 97.38 217 LEU B C 1
ATOM 5899 O O . LEU B 1 217 ? 5.809 -26.438 3.201 1 97.38 217 LEU B O 1
ATOM 5903 N N . LEU B 1 218 ? 7.781 -25.531 3.529 1 95.81 218 LEU B N 1
ATOM 5904 C CA . LEU B 1 218 ? 8.078 -26.406 4.648 1 95.81 218 LEU B CA 1
ATOM 5905 C C . LEU B 1 218 ? 7.109 -26.172 5.801 1 95.81 218 LEU B C 1
ATOM 5907 O O . LEU B 1 218 ? 6.773 -27.109 6.535 1 95.81 218 LEU B O 1
ATOM 5911 N N . ALA B 1 219 ? 6.691 -24.984 5.902 1 95.5 219 ALA B N 1
ATOM 5912 C CA . ALA B 1 219 ? 5.844 -24.625 7.035 1 95.5 219 ALA B CA 1
ATOM 5913 C C . ALA B 1 219 ? 4.398 -25.047 6.793 1 95.5 219 ALA B C 1
ATOM 5915 O O . ALA B 1 219 ? 3.705 -25.469 7.719 1 95.5 219 ALA B O 1
ATOM 5916 N N . VAL B 1 220 ? 3.947 -25.016 5.539 1 96.25 220 VAL B N 1
ATOM 5917 C CA . VAL B 1 220 ? 2.496 -25.062 5.387 1 96.25 220 VAL B CA 1
ATOM 5918 C C . VAL B 1 220 ? 2.086 -26.391 4.754 1 96.25 220 VAL B C 1
ATOM 5920 O O . VAL B 1 220 ? 0.955 -26.859 4.934 1 96.25 220 VAL B O 1
ATOM 5923 N N . MET B 1 221 ? 2.973 -27.109 4.062 1 96.12 221 MET B N 1
ATOM 5924 C CA . MET B 1 221 ? 2.586 -28.344 3.373 1 96.12 221 MET B CA 1
ATOM 5925 C C . MET B 1 221 ? 2.16 -29.422 4.367 1 96.12 221 MET B C 1
ATOM 5927 O O . MET B 1 221 ? 1.181 -30.125 4.137 1 96.12 221 MET B O 1
ATOM 5931 N N . PRO B 1 222 ? 2.84 -29.5 5.531 1 93.94 222 PRO B N 1
ATOM 5932 C CA . PRO B 1 222 ? 2.381 -30.469 6.523 1 93.94 222 PRO B CA 1
ATOM 5933 C C . PRO B 1 222 ? 0.975 -30.172 7.039 1 93.94 222 PRO B C 1
ATOM 5935 O O . PRO B 1 222 ? 0.239 -31.094 7.406 1 93.94 222 PRO B O 1
ATOM 5938 N N . VAL B 1 223 ? 0.589 -28.906 7.023 1 95 223 VAL B N 1
ATOM 5939 C CA . VAL B 1 223 ? -0.744 -28.531 7.477 1 95 223 VAL B CA 1
ATOM 5940 C C . VAL B 1 223 ? -1.794 -29.047 6.5 1 95 223 VAL B C 1
ATOM 5942 O O . VAL B 1 223 ? -2.82 -29.594 6.914 1 95 223 VAL B O 1
ATOM 5945 N N . LEU B 1 224 ? -1.518 -28.922 5.203 1 96.44 224 LEU B N 1
ATOM 5946 C CA . LEU B 1 224 ? -2.42 -29.484 4.211 1 96.44 224 LEU B CA 1
ATOM 5947 C C . LEU B 1 224 ? -2.504 -31 4.355 1 96.44 224 LEU B C 1
ATOM 5949 O O . LEU B 1 224 ? -3.592 -31.578 4.289 1 96.44 224 LEU B O 1
ATOM 5953 N N . ALA B 1 225 ? -1.347 -31.656 4.578 1 96.62 225 ALA B N 1
ATOM 5954 C CA . ALA B 1 225 ? -1.302 -33.094 4.746 1 96.62 225 ALA B CA 1
ATOM 5955 C C . ALA B 1 225 ? -2.172 -33.531 5.922 1 96.62 225 ALA B C 1
ATOM 5957 O O . ALA B 1 225 ? -2.895 -34.531 5.824 1 96.62 225 ALA B O 1
ATOM 5958 N N . ALA B 1 226 ? -2.09 -32.781 6.984 1 96.06 226 ALA B N 1
ATOM 5959 C CA . ALA B 1 226 ? -2.898 -33.094 8.156 1 96.06 226 ALA B CA 1
ATOM 5960 C C . ALA B 1 226 ? -4.387 -32.938 7.852 1 96.06 226 ALA B C 1
ATOM 5962 O O . ALA B 1 226 ? -5.184 -33.812 8.227 1 96.06 226 ALA B O 1
ATOM 5963 N N . ALA B 1 227 ? -4.77 -31.938 7.164 1 96.56 227 ALA B N 1
ATOM 5964 C CA . ALA B 1 227 ? -6.172 -31.688 6.848 1 96.56 227 ALA B CA 1
ATOM 5965 C C . ALA B 1 227 ? -6.754 -32.812 5.992 1 96.56 227 ALA B C 1
ATOM 5967 O O . ALA B 1 227 ? -7.832 -33.312 6.293 1 96.56 227 ALA B O 1
ATOM 5968 N N . ILE B 1 228 ? -6.086 -33.188 4.949 1 96.88 228 ILE B N 1
ATOM 5969 C CA . ILE B 1 228 ? -6.645 -34.156 4.02 1 96.88 228 ILE B CA 1
ATOM 5970 C C . ILE B 1 228 ? -6.539 -35.562 4.617 1 96.88 228 ILE B C 1
ATOM 5972 O O . ILE B 1 228 ? -7.328 -36.438 4.281 1 96.88 228 ILE B O 1
ATOM 5976 N N . THR B 1 229 ? -5.547 -35.781 5.531 1 97.25 229 THR B N 1
ATOM 5977 C CA . THR B 1 229 ? -5.527 -37.031 6.285 1 97.25 229 THR B CA 1
ATOM 5978 C C . THR B 1 229 ? -6.762 -37.125 7.18 1 97.25 229 THR B C 1
ATOM 5980 O O . THR B 1 229 ? -7.367 -38.219 7.281 1 97.25 229 THR B O 1
ATOM 5983 N N . MET B 1 230 ? -7.105 -36.031 7.812 1 97 230 MET B N 1
ATOM 5984 C CA . MET B 1 230 ? -8.312 -36 8.641 1 97 230 MET B CA 1
ATOM 5985 C C . MET B 1 230 ? -9.555 -36.281 7.801 1 97 230 MET B C 1
ATOM 5987 O O . MET B 1 230 ? -10.461 -37 8.234 1 97 230 MET B O 1
ATOM 5991 N N . VAL B 1 231 ? -9.586 -35.781 6.598 1 97.19 231 VAL B N 1
ATOM 5992 C CA . VAL B 1 231 ? -10.703 -36.031 5.699 1 97.19 231 VAL B CA 1
ATOM 5993 C C . VAL B 1 231 ? -10.742 -37.531 5.344 1 97.19 231 VAL B C 1
ATOM 5995 O O . VAL B 1 231 ? -11.805 -38.156 5.359 1 97.19 231 VAL B O 1
ATOM 5998 N N . LEU B 1 232 ? -9.562 -38.125 5.02 1 97.25 232 LEU B N 1
ATOM 5999 C CA . LEU B 1 232 ? -9.461 -39.531 4.648 1 97.25 232 LEU B CA 1
ATOM 6000 C C . LEU B 1 232 ? -9.953 -40.438 5.781 1 97.25 232 LEU B C 1
ATOM 6002 O O . LEU B 1 232 ? -10.688 -41.375 5.543 1 97.25 232 LEU B O 1
ATOM 6006 N N . THR B 1 233 ? -9.57 -40.062 6.996 1 96.81 233 THR B N 1
ATOM 6007 C CA . THR B 1 233 ? -9.945 -40.906 8.133 1 96.81 233 THR B CA 1
ATOM 6008 C C . THR B 1 233 ? -11.422 -40.688 8.484 1 96.81 233 THR B C 1
ATOM 6010 O O . THR B 1 233 ? -12.086 -41.625 8.945 1 96.81 233 THR B O 1
ATOM 6013 N N . ASP B 1 234 ? -11.984 -39.5 8.305 1 97 234 ASP B N 1
ATOM 6014 C CA . ASP B 1 234 ? -13.414 -39.281 8.461 1 97 234 ASP B CA 1
ATOM 6015 C C . ASP B 1 234 ? -14.211 -40.125 7.469 1 97 234 ASP B C 1
ATOM 6017 O O . ASP B 1 234 ? -15.32 -40.594 7.777 1 97 234 ASP B O 1
ATOM 6021 N N . ARG B 1 235 ? -13.695 -40.344 6.301 1 96.06 235 ARG B N 1
ATOM 6022 C CA . ARG B 1 235 ? -14.391 -41.062 5.234 1 96.06 235 ARG B CA 1
ATOM 6023 C C . ARG B 1 235 ? -14.344 -42.562 5.465 1 96.06 235 ARG B C 1
ATOM 6025 O O . ARG B 1 235 ? -15.305 -43.281 5.16 1 96.06 235 ARG B O 1
ATOM 6032 N N . HIS B 1 236 ? -13.234 -43.125 6.082 1 96.56 236 HIS B N 1
ATOM 6033 C CA . HIS B 1 236 ? -13.055 -44.562 5.996 1 96.56 236 HIS B CA 1
ATOM 6034 C C . HIS B 1 236 ? -12.812 -45.156 7.371 1 96.56 236 HIS B C 1
ATOM 6036 O O . HIS B 1 236 ? -12.914 -46.375 7.547 1 96.56 236 HIS B O 1
ATOM 6042 N N . PHE B 1 237 ? -12.469 -44.375 8.359 1 96.56 237 PHE B N 1
ATOM 6043 C CA . PHE B 1 237 ? -12.039 -45 9.609 1 96.56 237 PHE B CA 1
ATOM 6044 C C . PHE B 1 237 ? -12.93 -44.531 10.766 1 96.56 237 PHE B C 1
ATOM 6046 O O . PHE B 1 237 ? -12.539 -44.625 11.93 1 96.56 237 PHE B O 1
ATOM 6053 N N . GLY B 1 238 ? -14.023 -43.875 10.5 1 93.19 238 GLY B N 1
ATOM 6054 C CA . GLY B 1 238 ? -15.031 -43.531 11.492 1 93.19 238 GLY B CA 1
ATOM 6055 C C . GLY B 1 238 ? -14.617 -42.438 12.43 1 93.19 238 GLY B C 1
ATOM 6056 O O . GLY B 1 238 ? -15.133 -42.312 13.539 1 93.19 238 GLY B O 1
ATOM 6057 N N . THR B 1 239 ? -13.609 -41.688 11.953 1 93.75 239 THR B N 1
ATOM 6058 C CA . THR B 1 239 ? -13.297 -40.5 12.727 1 93.75 239 THR B CA 1
ATOM 6059 C C . THR B 1 239 ? -14.352 -39.406 12.5 1 93.75 239 THR B C 1
ATOM 6061 O O . THR B 1 239 ? -15.273 -39.594 11.695 1 93.75 239 THR B O 1
ATOM 6064 N N . GLY B 1 240 ? -14.422 -38.312 13.25 1 94.19 240 GLY B N 1
ATOM 6065 C CA . GLY B 1 240 ? -15.43 -37.281 13.164 1 94.19 240 GLY B CA 1
ATOM 6066 C C . GLY B 1 240 ? -14.867 -35.875 13.352 1 94.19 240 GLY B C 1
ATOM 6067 O O . GLY B 1 240 ? -15.406 -35.094 14.117 1 94.19 240 GLY B O 1
ATOM 6068 N N . PHE B 1 241 ? -13.781 -35.688 12.625 1 94.25 241 PHE B N 1
ATOM 6069 C CA . PHE B 1 241 ? -13.133 -34.375 12.781 1 94.25 241 PHE B CA 1
ATOM 6070 C C . PHE B 1 241 ? -14.008 -33.281 12.211 1 94.25 241 PHE B C 1
ATOM 6072 O O . PHE B 1 241 ? -14.156 -32.219 12.828 1 94.25 241 PHE B O 1
ATOM 6079 N N . PHE B 1 242 ? -14.594 -33.625 10.953 1 96.56 242 PHE B N 1
ATOM 6080 C CA . PHE B 1 242 ? -15.266 -32.562 10.242 1 96.56 242 PHE B CA 1
ATOM 6081 C C . PHE B 1 242 ? -16.75 -32.875 10.047 1 96.56 242 PHE B C 1
ATOM 6083 O O . PHE B 1 242 ? -17.422 -32.25 9.242 1 96.56 242 PHE B O 1
ATOM 6090 N N . ASN B 1 243 ? -17.25 -33.875 10.758 1 93.5 243 ASN B N 1
ATOM 6091 C CA . ASN B 1 243 ? -18.656 -34.281 10.734 1 93.5 243 ASN B CA 1
ATOM 6092 C C . ASN B 1 243 ? -19.391 -33.781 11.984 1 93.5 243 ASN B C 1
ATOM 6094 O O . ASN B 1 243 ? -19.188 -34.312 13.078 1 93.5 243 ASN B O 1
ATOM 6098 N N . ALA B 1 244 ? -20.297 -32.938 11.688 1 91.94 244 ALA B N 1
ATOM 6099 C CA . ALA B 1 244 ? -21.031 -32.344 12.805 1 91.94 244 ALA B CA 1
ATOM 6100 C C . ALA B 1 244 ? -21.859 -33.375 13.539 1 91.94 244 ALA B C 1
ATOM 6102 O O . ALA B 1 244 ? -22.016 -33.312 14.758 1 91.94 244 ALA B O 1
ATOM 6103 N N . ALA B 1 245 ? -22.453 -34.25 12.836 1 92.12 245 ALA B N 1
ATOM 6104 C CA . ALA B 1 245 ? -23.297 -35.312 13.43 1 92.12 245 ALA B CA 1
ATOM 6105 C C . ALA B 1 245 ? -22.5 -36.219 14.344 1 92.12 245 ALA B C 1
ATOM 6107 O O . ALA B 1 245 ? -23.031 -36.781 15.289 1 92.12 245 ALA B O 1
ATOM 6108 N N . ALA B 1 246 ? -21.266 -36.281 14.125 1 93.38 246 ALA B N 1
ATOM 6109 C CA . ALA B 1 246 ? -20.406 -37.125 14.93 1 93.38 246 ALA B CA 1
ATOM 6110 C C . ALA B 1 246 ? -19.625 -36.312 15.961 1 93.38 246 ALA B C 1
ATOM 6112 O O . ALA B 1 246 ? -18.641 -36.812 16.531 1 93.38 246 ALA B O 1
ATOM 6113 N N . GLY B 1 247 ? -19.953 -35.031 16.141 1 91.75 247 GLY B N 1
ATOM 6114 C CA . GLY B 1 247 ? -19.312 -34.188 17.141 1 91.75 247 GLY B CA 1
ATOM 6115 C C . GLY B 1 247 ? -18.219 -33.312 16.562 1 91.75 247 GLY B C 1
ATOM 6116 O O . GLY B 1 247 ? -17.578 -32.562 17.281 1 91.75 247 GLY B O 1
ATOM 6117 N N . GLY B 1 248 ? -17.953 -33.469 15.234 1 93.69 248 GLY B N 1
ATOM 6118 C CA . GLY B 1 248 ? -16.922 -32.656 14.594 1 93.69 248 GLY B CA 1
ATOM 6119 C C . GLY B 1 248 ? -17.438 -31.312 14.133 1 93.69 248 GLY B C 1
ATOM 6120 O O . GLY B 1 248 ? -18.547 -30.922 14.484 1 93.69 248 GLY B O 1
ATOM 6121 N N . ASP B 1 249 ? -16.516 -30.516 13.438 1 94.19 249 ASP B N 1
ATOM 6122 C CA . ASP B 1 249 ? -16.844 -29.156 12.984 1 94.19 249 ASP B CA 1
ATOM 6123 C C . ASP B 1 249 ? -16.344 -28.922 11.562 1 94.19 249 ASP B C 1
ATOM 6125 O O . ASP B 1 249 ? -15.148 -28.797 11.328 1 94.19 249 ASP B O 1
ATOM 6129 N N . PRO B 1 250 ? -17.219 -28.797 10.648 1 93.5 250 PRO B N 1
ATOM 6130 C CA . PRO B 1 250 ? -16.797 -28.531 9.273 1 93.5 250 PRO B CA 1
ATOM 6131 C C . PRO B 1 250 ? -16.031 -27.203 9.141 1 93.5 250 PRO B C 1
ATOM 6133 O O . PRO B 1 250 ? -15.18 -27.078 8.258 1 93.5 250 PRO B O 1
ATOM 6136 N N . VAL B 1 251 ? -16.312 -26.25 9.992 1 93.25 251 VAL B N 1
ATOM 6137 C CA . VAL B 1 251 ? -15.633 -24.969 9.93 1 93.25 251 VAL B CA 1
ATOM 6138 C C . VAL B 1 251 ? -14.164 -25.141 10.32 1 93.25 251 VAL B C 1
ATOM 6140 O O . VAL B 1 251 ? -13.305 -24.375 9.859 1 93.25 251 VAL B O 1
ATOM 6143 N N . LEU B 1 252 ? -13.891 -26.109 11.156 1 93.31 252 LEU B N 1
ATOM 6144 C CA . LEU B 1 252 ? -12.516 -26.406 11.508 1 93.31 252 LEU B CA 1
ATOM 6145 C C . LEU B 1 252 ? -11.695 -26.75 10.266 1 93.31 252 LEU B C 1
ATOM 6147 O O . LEU B 1 252 ? -10.516 -26.375 10.172 1 93.31 252 LEU B O 1
ATOM 6151 N N . TYR B 1 253 ? -12.297 -27.438 9.297 1 95.44 253 TYR B N 1
ATOM 6152 C CA . TYR B 1 253 ? -11.594 -27.734 8.055 1 95.44 253 TYR B CA 1
ATOM 6153 C C . TYR B 1 253 ? -11.141 -26.453 7.367 1 95.44 253 TYR B C 1
ATOM 6155 O O . TYR B 1 253 ? -10.016 -26.359 6.871 1 95.44 253 TYR B O 1
ATOM 6163 N N . GLN B 1 254 ? -12.016 -25.516 7.309 1 94.94 254 GLN B N 1
ATOM 6164 C CA . GLN B 1 254 ? -11.703 -24.266 6.633 1 94.94 254 GLN B CA 1
ATOM 6165 C C . GLN B 1 254 ? -10.516 -23.562 7.301 1 94.94 254 GLN B C 1
ATOM 6167 O O . GLN B 1 254 ? -9.641 -23.031 6.617 1 94.94 254 GLN B O 1
ATOM 6172 N N . HIS B 1 255 ? -10.531 -23.594 8.609 1 92.31 255 HIS B N 1
ATOM 6173 C CA . HIS B 1 255 ? -9.414 -22.984 9.328 1 92.31 255 HIS B CA 1
ATOM 6174 C C . HIS B 1 255 ? -8.094 -23.656 8.984 1 92.31 255 HIS B C 1
ATOM 6176 O O . HIS B 1 255 ? -7.113 -22.984 8.664 1 92.31 255 HIS B O 1
ATOM 6182 N N . VAL B 1 256 ? -8.109 -24.922 9.023 1 93.38 256 VAL B N 1
ATOM 6183 C CA . VAL B 1 256 ? -6.875 -25.656 8.789 1 93.38 256 VAL B CA 1
ATOM 6184 C C . VAL B 1 256 ? -6.449 -25.5 7.328 1 93.38 256 VAL B C 1
ATOM 6186 O O . VAL B 1 256 ? -5.27 -25.281 7.039 1 93.38 256 VAL B O 1
ATOM 6189 N N . PHE B 1 257 ? -7.43 -25.578 6.488 1 95.94 257 PHE B N 1
ATOM 6190 C CA . PHE B 1 257 ? -7.117 -25.469 5.07 1 95.94 257 PHE B CA 1
ATOM 6191 C C . PHE B 1 257 ? -6.531 -24.109 4.746 1 95.94 257 PHE B C 1
ATOM 6193 O O . PHE B 1 257 ? -5.523 -24 4.047 1 95.94 257 PHE B O 1
ATOM 6200 N N . TRP B 1 258 ? -7.141 -23.094 5.223 1 95.5 258 TRP B N 1
ATOM 6201 C CA . TRP B 1 258 ? -6.719 -21.75 4.809 1 95.5 258 TRP B CA 1
ATOM 6202 C C . TRP B 1 258 ? -5.441 -21.344 5.535 1 95.5 258 TRP B C 1
ATOM 6204 O O . TRP B 1 258 ? -4.734 -20.438 5.09 1 95.5 258 TRP B O 1
ATOM 6214 N N . PHE B 1 259 ? -5.145 -22 6.648 1 92.69 259 PHE B N 1
ATOM 6215 C CA . PHE B 1 259 ? -3.824 -21.812 7.234 1 92.69 259 PHE B CA 1
ATOM 6216 C C . PHE B 1 259 ? -2.73 -22.266 6.277 1 92.69 259 PHE B C 1
ATOM 6218 O O . PHE B 1 259 ? -1.635 -21.703 6.262 1 92.69 259 PHE B O 1
ATOM 6225 N N . PHE B 1 260 ? -3.035 -23.203 5.469 1 94.19 260 PHE B N 1
ATOM 6226 C CA . PHE B 1 260 ? -2.203 -23.625 4.348 1 94.19 260 PHE B CA 1
ATOM 6227 C C . PHE B 1 260 ? -2.457 -22.75 3.129 1 94.19 260 PHE B C 1
ATOM 6229 O O . PHE B 1 260 ? -1.516 -22.234 2.514 1 94.19 260 PHE B O 1
ATOM 6236 N N . GLY B 1 261 ? -3.641 -22.609 2.805 1 94.19 261 GLY B N 1
ATOM 6237 C CA . GLY B 1 261 ? -4.066 -22.078 1.517 1 94.19 261 GLY B CA 1
ATOM 6238 C C . GLY B 1 261 ? -3.629 -20.641 1.285 1 94.19 261 GLY B C 1
ATOM 6239 O O . GLY B 1 261 ? -3.277 -20.266 0.164 1 94.19 261 GLY B O 1
ATOM 6240 N N . HIS B 1 262 ? -3.734 -19.891 2.312 1 93.31 262 HIS B N 1
ATOM 6241 C CA . HIS B 1 262 ? -3.375 -18.5 2.078 1 93.31 262 HIS B CA 1
ATOM 6242 C C . HIS B 1 262 ? -1.876 -18.344 1.839 1 93.31 262 HIS B C 1
ATOM 6244 O O . HIS B 1 262 ? -1.459 -17.688 0.88 1 93.31 262 HIS B O 1
ATOM 6250 N N . PRO B 1 263 ? -0.993 -18.922 2.564 1 94.19 263 PRO B N 1
ATOM 6251 C CA . PRO B 1 263 ? 0.428 -18.891 2.209 1 94.19 263 PRO B CA 1
ATOM 6252 C C . PRO B 1 263 ? 0.702 -19.516 0.841 1 94.19 263 PRO B C 1
ATOM 6254 O O . PRO B 1 263 ? 1.627 -19.094 0.143 1 94.19 263 PRO B O 1
ATOM 6257 N N . GLU B 1 264 ? -0.11 -20.469 0.507 1 92.56 264 GLU B N 1
ATOM 6258 C CA . GLU B 1 264 ? 0.068 -21.141 -0.78 1 92.56 264 GLU B CA 1
ATOM 6259 C C . GLU B 1 264 ? -0.014 -20.141 -1.934 1 92.56 264 GLU B C 1
ATOM 6261 O O . GLU B 1 264 ? 0.722 -20.266 -2.916 1 92.56 264 GLU B O 1
ATOM 6266 N N . VAL B 1 265 ? -0.898 -19.234 -1.812 1 92.5 265 VAL B N 1
ATOM 6267 C CA . VAL B 1 265 ? -1.015 -18.25 -2.885 1 92.5 265 VAL B CA 1
ATOM 6268 C C . VAL B 1 265 ? 0.277 -17.438 -2.986 1 92.5 265 VAL B C 1
ATOM 6270 O O . VAL B 1 265 ? 0.692 -17.062 -4.082 1 92.5 265 VAL B O 1
ATOM 6273 N N . TYR B 1 266 ? 0.929 -17.234 -1.906 1 95.12 266 TYR B N 1
ATOM 6274 C CA . TYR B 1 266 ? 2.184 -16.484 -1.941 1 95.12 266 TYR B CA 1
ATOM 6275 C C . TYR B 1 266 ? 3.33 -17.375 -2.414 1 95.12 266 TYR B C 1
ATOM 6277 O O . TYR B 1 266 ? 4.273 -16.891 -3.049 1 95.12 266 TYR B O 1
ATOM 6285 N N . ILE B 1 267 ? 3.248 -18.656 -2.131 1 96.38 267 ILE B N 1
ATOM 6286 C CA . ILE B 1 267 ? 4.219 -19.609 -2.652 1 96.38 267 ILE B CA 1
ATOM 6287 C C . ILE B 1 267 ? 4.23 -19.562 -4.18 1 96.38 267 ILE B C 1
ATOM 6289 O O . ILE B 1 267 ? 5.289 -19.688 -4.801 1 96.38 267 ILE B O 1
ATOM 6293 N N . MET B 1 268 ? 3.131 -19.234 -4.711 1 95.94 268 MET B N 1
ATOM 6294 C CA . MET B 1 268 ? 3.01 -19.266 -6.168 1 95.94 268 MET B CA 1
ATOM 6295 C C . MET B 1 268 ? 3.332 -17.891 -6.762 1 95.94 268 MET B C 1
ATOM 6297 O O . MET B 1 268 ? 3.445 -17.75 -7.98 1 95.94 268 MET B O 1
ATOM 6301 N N . ILE B 1 269 ? 3.512 -16.859 -5.926 1 96.69 269 ILE B N 1
ATOM 6302 C CA . ILE B 1 269 ? 3.715 -15.547 -6.52 1 96.69 269 ILE B CA 1
ATOM 6303 C C . ILE B 1 269 ? 5.121 -15.047 -6.203 1 96.69 269 ILE B C 1
ATOM 6305 O O . ILE B 1 269 ? 5.707 -14.289 -6.977 1 96.69 269 ILE B O 1
ATOM 6309 N N . LEU B 1 270 ? 5.73 -15.453 -5.113 1 97.69 270 LEU B N 1
ATOM 6310 C CA . LEU B 1 270 ? 7.016 -14.914 -4.684 1 97.69 270 LEU B CA 1
ATOM 6311 C C . LEU B 1 270 ? 8.094 -15.188 -5.727 1 97.69 270 LEU B C 1
ATOM 6313 O O . LEU B 1 270 ? 8.844 -14.281 -6.109 1 97.69 270 LEU B O 1
ATOM 6317 N N . PRO B 1 271 ? 8.195 -16.422 -6.277 1 97.94 271 PRO B N 1
ATOM 6318 C CA . PRO B 1 271 ? 9.188 -16.641 -7.332 1 97.94 271 PRO B CA 1
ATOM 6319 C C . PRO B 1 271 ? 8.961 -15.758 -8.555 1 97.94 271 PRO B C 1
ATOM 6321 O O . PRO B 1 271 ? 9.922 -15.367 -9.227 1 97.94 271 PRO B O 1
ATOM 6324 N N . ALA B 1 272 ? 7.684 -15.469 -8.844 1 98.19 272 ALA B N 1
ATOM 6325 C CA . ALA B 1 272 ? 7.363 -14.547 -9.93 1 98.19 272 ALA B CA 1
ATOM 6326 C C . ALA B 1 272 ? 7.992 -13.18 -9.695 1 98.19 272 ALA B C 1
ATOM 6328 O O . ALA B 1 272 ? 8.523 -12.562 -10.625 1 98.19 272 ALA B O 1
ATOM 6329 N N . PHE B 1 273 ? 7.965 -12.727 -8.422 1 98 273 PHE B N 1
ATOM 6330 C CA . PHE B 1 273 ? 8.609 -11.469 -8.062 1 98 273 PHE B CA 1
ATOM 6331 C C . PHE B 1 273 ? 10.102 -11.516 -8.391 1 98 273 PHE B C 1
ATOM 6333 O O . PHE B 1 273 ? 10.672 -10.516 -8.828 1 98 273 PHE B O 1
ATOM 6340 N N . GLY B 1 274 ? 10.695 -12.656 -8.156 1 98.25 274 GLY B N 1
ATOM 6341 C CA . GLY B 1 274 ? 12.102 -12.836 -8.445 1 98.25 274 GLY B CA 1
ATOM 6342 C C . GLY B 1 274 ? 12.422 -12.75 -9.93 1 98.25 274 GLY B C 1
ATOM 6343 O O . GLY B 1 274 ? 13.406 -12.109 -10.32 1 98.25 274 GLY B O 1
ATOM 6344 N N . ILE B 1 275 ? 11.586 -13.32 -10.727 1 98.5 275 ILE B N 1
ATOM 6345 C CA . ILE B 1 275 ? 11.789 -13.32 -12.172 1 98.5 275 ILE B CA 1
ATOM 6346 C C . ILE B 1 275 ? 11.688 -11.898 -12.711 1 98.5 275 ILE B C 1
ATOM 6348 O O . ILE B 1 275 ? 12.57 -11.438 -13.438 1 98.5 275 ILE B O 1
ATOM 6352 N N . VAL B 1 276 ? 10.695 -11.195 -12.266 1 98.44 276 VAL B N 1
ATOM 6353 C CA . VAL B 1 276 ? 10.453 -9.836 -12.742 1 98.44 276 VAL B CA 1
ATOM 6354 C C . VAL B 1 276 ? 11.586 -8.914 -12.289 1 98.44 276 VAL B C 1
ATOM 6356 O O . VAL B 1 276 ? 11.984 -8.008 -13.016 1 98.44 276 VAL B O 1
ATOM 6359 N N . SER B 1 277 ? 12.148 -9.219 -11.133 1 98.25 277 SER B N 1
ATOM 6360 C CA . SER B 1 277 ? 13.227 -8.406 -10.57 1 98.25 277 SER B CA 1
ATOM 6361 C C . SER B 1 277 ? 14.547 -8.68 -11.273 1 98.25 277 SER B C 1
ATOM 6363 O O . SER B 1 277 ? 15.5 -7.902 -11.141 1 98.25 277 SER B O 1
ATOM 6365 N N . ALA B 1 278 ? 14.617 -9.766 -12 1 97.94 278 ALA B N 1
ATOM 6366 C CA . ALA B 1 278 ? 15.789 -10.039 -12.836 1 97.94 278 ALA B CA 1
ATOM 6367 C C . ALA B 1 278 ? 15.656 -9.375 -14.203 1 97.94 278 ALA B C 1
ATOM 6369 O O . ALA B 1 278 ? 16.641 -8.898 -14.766 1 97.94 278 ALA B O 1
ATOM 6370 N N . ILE B 1 279 ? 14.461 -9.289 -14.703 1 98.5 279 ILE B N 1
ATOM 6371 C CA . ILE B 1 279 ? 14.219 -8.898 -16.094 1 98.5 279 ILE B CA 1
ATOM 6372 C C . ILE B 1 279 ? 14.164 -7.375 -16.188 1 98.5 279 ILE B C 1
ATOM 6374 O O . ILE B 1 279 ? 14.781 -6.785 -17.078 1 98.5 279 ILE B O 1
ATOM 6378 N N . VAL B 1 280 ? 13.484 -6.699 -15.258 1 98.44 280 VAL B N 1
ATOM 6379 C CA . VAL B 1 280 ? 13.227 -5.27 -15.344 1 98.44 280 VAL B CA 1
ATOM 6380 C C . VAL B 1 280 ? 14.547 -4.5 -15.344 1 98.44 280 VAL B C 1
ATOM 6382 O O . VAL B 1 280 ? 14.781 -3.662 -16.219 1 98.44 280 VAL B O 1
ATOM 6385 N N . PRO B 1 281 ? 15.461 -4.789 -14.453 1 97.94 281 PRO B N 1
ATOM 6386 C CA . PRO B 1 281 ? 16.734 -4.062 -14.492 1 97.94 281 PRO B CA 1
ATOM 6387 C C . PRO B 1 281 ? 17.531 -4.328 -15.766 1 97.94 281 PRO B C 1
ATOM 6389 O O . PRO B 1 281 ? 18.219 -3.436 -16.266 1 97.94 281 PRO B O 1
ATOM 6392 N N . ALA B 1 282 ? 17.391 -5.551 -16.281 1 97.81 282 ALA B N 1
ATOM 6393 C CA . ALA B 1 282 ? 18.156 -5.926 -17.484 1 97.81 282 ALA B CA 1
ATOM 6394 C C . ALA B 1 282 ? 17.75 -5.086 -18.688 1 97.81 282 ALA B C 1
ATOM 6396 O O . ALA B 1 282 ? 18.594 -4.605 -19.438 1 97.81 282 ALA B O 1
ATOM 6397 N N . PHE B 1 283 ? 16.5 -4.898 -18.844 1 98.19 283 PHE B N 1
ATOM 6398 C CA . PHE B 1 283 ? 16.016 -4.227 -20.047 1 98.19 283 PHE B CA 1
ATOM 6399 C C . PHE B 1 283 ? 15.82 -2.736 -19.797 1 98.19 283 PHE B C 1
ATOM 6401 O O . PHE B 1 283 ? 15.57 -1.969 -20.719 1 98.19 283 PHE B O 1
ATOM 6408 N N . ALA B 1 284 ? 15.914 -2.361 -18.516 1 97.25 284 ALA B N 1
ATOM 6409 C CA . ALA B 1 284 ? 15.977 -0.945 -18.172 1 97.25 284 ALA B CA 1
ATOM 6410 C C . ALA B 1 284 ? 17.422 -0.451 -18.109 1 97.25 284 ALA B C 1
ATOM 6412 O O . ALA B 1 284 ? 17.656 0.756 -18.078 1 97.25 284 ALA B O 1
ATOM 6413 N N . ARG B 1 285 ? 18.344 -1.417 -18.125 1 96.44 285 ARG B N 1
ATOM 6414 C CA . ARG B 1 285 ? 19.781 -1.122 -18.016 1 96.44 285 ARG B CA 1
ATOM 6415 C C . ARG B 1 285 ? 20.047 -0.229 -16.812 1 96.44 285 ARG B C 1
ATOM 6417 O O . ARG B 1 285 ? 20.766 0.769 -16.922 1 96.44 285 ARG B O 1
ATOM 6424 N N . LYS B 1 286 ? 19.391 -0.501 -15.781 1 95.06 286 LYS B N 1
ATOM 6425 C CA . LYS B 1 286 ? 19.5 0.142 -14.477 1 95.06 286 LYS B CA 1
ATOM 6426 C C . LYS B 1 286 ? 19.453 -0.887 -13.344 1 95.06 286 LYS B C 1
ATOM 6428 O O . LYS B 1 286 ? 18.703 -1.862 -13.422 1 95.06 286 LYS B O 1
ATOM 6433 N N . LYS B 1 287 ? 20.281 -0.702 -12.328 1 94.19 287 LYS B N 1
ATOM 6434 C CA . LYS B 1 287 ? 20.234 -1.602 -11.18 1 94.19 287 LYS B CA 1
ATOM 6435 C C . LYS B 1 287 ? 18.859 -1.568 -10.508 1 94.19 287 LYS B C 1
ATOM 6437 O O . LYS B 1 287 ? 18.188 -0.535 -10.516 1 94.19 287 LYS B O 1
ATOM 6442 N N . LEU B 1 288 ? 18.516 -2.719 -10.055 1 95.19 288 LEU B N 1
ATOM 6443 C CA . LEU B 1 288 ? 17.234 -2.801 -9.352 1 95.19 288 LEU B CA 1
ATOM 6444 C C . LEU B 1 288 ? 17.172 -1.781 -8.219 1 95.19 288 LEU B C 1
ATOM 6446 O O . LEU B 1 288 ? 18.031 -1.765 -7.34 1 95.19 288 LEU B O 1
ATOM 6450 N N . PHE B 1 289 ? 16.172 -0.945 -8.297 1 92.69 289 PHE B N 1
ATOM 6451 C CA . PHE B 1 289 ? 15.945 0.054 -7.254 1 92.69 289 PHE B CA 1
ATOM 6452 C C . PHE B 1 289 ? 15.508 -0.605 -5.953 1 92.69 289 PHE B C 1
ATOM 6454 O O . PHE B 1 289 ? 14.547 -1.381 -5.934 1 92.69 289 PHE B O 1
ATOM 6461 N N . GLY B 1 290 ? 16.328 -0.411 -4.859 1 92.06 290 GLY B N 1
ATOM 6462 C CA . GLY B 1 290 ? 15.93 -0.858 -3.537 1 92.06 290 GLY B CA 1
ATOM 6463 C C . GLY B 1 290 ? 16.031 -2.359 -3.355 1 92.06 290 GLY B C 1
ATOM 6464 O O . GLY B 1 290 ? 15.078 -3.012 -2.932 1 92.06 290 GLY B O 1
ATOM 6465 N N . TYR B 1 291 ? 17.125 -2.984 -3.676 1 93.56 291 TYR B N 1
ATOM 6466 C CA . TYR B 1 291 ? 17.344 -4.422 -3.541 1 93.56 291 TYR B CA 1
ATOM 6467 C C . TYR B 1 291 ? 17.031 -4.887 -2.125 1 93.56 291 TYR B C 1
ATOM 6469 O O . TYR B 1 291 ? 16.25 -5.824 -1.932 1 93.56 291 TYR B O 1
ATOM 6477 N N . ALA B 1 292 ? 17.547 -4.176 -1.135 1 91.75 292 ALA B N 1
ATOM 6478 C CA . ALA B 1 292 ? 17.312 -4.578 0.251 1 91.75 292 ALA B CA 1
ATOM 6479 C C . ALA B 1 292 ? 15.836 -4.469 0.618 1 91.75 292 ALA B C 1
ATOM 6481 O O . ALA B 1 292 ? 15.289 -5.348 1.287 1 91.75 292 ALA B O 1
ATOM 6482 N N . SER B 1 293 ? 15.266 -3.363 0.194 1 92.31 293 SER B N 1
ATOM 6483 C CA . SER B 1 293 ? 13.836 -3.174 0.452 1 92.31 293 SER B CA 1
ATOM 6484 C C . SER B 1 293 ? 13.008 -4.281 -0.19 1 92.31 293 SER B C 1
ATOM 6486 O O . SER B 1 293 ? 11.992 -4.699 0.362 1 92.31 293 SER B O 1
ATOM 6488 N N . MET B 1 294 ? 13.414 -4.797 -1.381 1 95.62 294 MET B N 1
ATOM 6489 C CA . MET B 1 294 ? 12.727 -5.891 -2.057 1 95.62 294 MET B CA 1
ATOM 6490 C C . MET B 1 294 ? 12.797 -7.172 -1.229 1 95.62 294 MET B C 1
ATOM 6492 O O . MET B 1 294 ? 11.805 -7.887 -1.097 1 95.62 294 MET B O 1
ATOM 6496 N N . VAL B 1 295 ? 13.992 -7.418 -0.701 1 95.88 295 VAL B N 1
ATOM 6497 C CA . VAL B 1 295 ? 14.195 -8.617 0.104 1 95.88 295 VAL B CA 1
ATOM 6498 C C . VAL B 1 295 ? 13.328 -8.555 1.357 1 95.88 295 VAL B C 1
ATOM 6500 O O . VAL B 1 295 ? 12.586 -9.492 1.654 1 95.88 295 VAL B O 1
ATOM 6503 N N . TYR B 1 296 ? 13.297 -7.41 2.041 1 93.75 296 TYR B N 1
ATOM 6504 C CA . TYR B 1 296 ? 12.539 -7.262 3.279 1 93.75 296 TYR B CA 1
ATOM 6505 C C . TYR B 1 296 ? 11.039 -7.27 3.008 1 93.75 296 TYR B C 1
ATOM 6507 O O . TYR B 1 296 ? 10.258 -7.785 3.812 1 93.75 296 TYR B O 1
ATOM 6515 N N . ALA B 1 297 ? 10.703 -6.633 1.923 1 95.31 297 ALA B N 1
ATOM 6516 C CA . ALA B 1 297 ? 9.297 -6.645 1.552 1 95.31 297 ALA B CA 1
ATOM 6517 C C . ALA B 1 297 ? 8.805 -8.062 1.287 1 95.31 297 ALA B C 1
ATOM 6519 O O . ALA B 1 297 ? 7.723 -8.445 1.731 1 95.31 297 ALA B O 1
ATOM 6520 N N . THR B 1 298 ? 9.578 -8.867 0.575 1 97.38 298 THR B N 1
ATOM 6521 C CA . THR B 1 298 ? 9.227 -10.258 0.29 1 97.38 298 THR B CA 1
ATOM 6522 C C . THR B 1 298 ? 9.125 -11.062 1.579 1 97.38 298 THR B C 1
ATOM 6524 O O . THR B 1 298 ? 8.195 -11.844 1.758 1 97.38 298 THR B O 1
ATOM 6527 N N . ALA B 1 299 ? 10.055 -10.852 2.467 1 96.38 299 ALA B N 1
ATOM 6528 C CA . ALA B 1 299 ? 10.023 -11.531 3.756 1 96.38 299 ALA B CA 1
ATOM 6529 C C . ALA B 1 299 ? 8.797 -11.133 4.562 1 96.38 299 ALA B C 1
ATOM 6531 O O . ALA B 1 299 ? 8.164 -11.977 5.211 1 96.38 299 ALA B O 1
ATOM 6532 N N . SER B 1 300 ? 8.453 -9.844 4.496 1 95.06 300 SER B N 1
ATOM 6533 C CA . SER B 1 300 ? 7.281 -9.344 5.211 1 95.06 300 SER B CA 1
ATOM 6534 C C . SER B 1 300 ? 6 -9.984 4.684 1 95.06 300 SER B C 1
ATOM 6536 O O . SER B 1 300 ? 5.113 -10.344 5.461 1 95.06 300 SER B O 1
ATOM 6538 N N . ILE B 1 301 ? 5.918 -10.125 3.406 1 96.19 301 ILE B N 1
ATOM 6539 C CA . ILE B 1 301 ? 4.754 -10.758 2.793 1 96.19 301 ILE B CA 1
ATOM 6540 C C . ILE B 1 301 ? 4.629 -12.195 3.287 1 96.19 301 ILE B C 1
ATOM 6542 O O . ILE B 1 301 ? 3.539 -12.641 3.648 1 96.19 301 ILE B O 1
ATOM 6546 N N . ALA B 1 302 ? 5.766 -12.898 3.355 1 96.94 302 ALA B N 1
ATOM 6547 C CA . ALA B 1 302 ? 5.766 -14.289 3.799 1 96.94 302 ALA B CA 1
ATOM 6548 C C . ALA B 1 302 ? 5.289 -14.406 5.242 1 96.94 302 ALA B C 1
ATOM 6550 O O . ALA B 1 302 ? 4.453 -15.258 5.559 1 96.94 302 ALA B O 1
ATOM 6551 N N . VAL B 1 303 ? 5.703 -13.531 6.094 1 94.69 303 VAL B N 1
ATOM 6552 C CA . VAL B 1 303 ? 5.332 -13.57 7.504 1 94.69 303 VAL B CA 1
ATOM 6553 C C . VAL B 1 303 ? 3.852 -13.234 7.66 1 94.69 303 VAL B C 1
ATOM 6555 O O . VAL B 1 303 ? 3.123 -13.922 8.375 1 94.69 303 VAL B O 1
ATOM 6558 N N . LEU B 1 304 ? 3.426 -12.211 6.957 1 93.81 304 LEU B N 1
ATOM 6559 C CA . LEU B 1 304 ? 2.037 -11.773 7.051 1 93.81 304 LEU B CA 1
ATOM 6560 C C . LEU B 1 304 ? 1.094 -12.836 6.504 1 93.81 304 LEU B C 1
ATOM 6562 O O . LEU B 1 304 ? -0.053 -12.945 6.945 1 93.81 304 LEU B O 1
ATOM 6566 N N . SER B 1 305 ? 1.567 -13.648 5.582 1 95.12 305 SER B N 1
ATOM 6567 C CA . SER B 1 305 ? 0.725 -14.664 4.953 1 95.12 305 SER B CA 1
ATOM 6568 C C . SER B 1 305 ? 0.224 -15.672 5.977 1 95.12 305 SER B C 1
ATOM 6570 O O . SER B 1 305 ? -0.816 -16.312 5.773 1 95.12 305 SER B O 1
ATOM 6572 N N . PHE B 1 306 ? 0.867 -15.797 7.156 1 92.88 306 PHE B N 1
ATOM 6573 C CA . PHE B 1 306 ? 0.515 -16.797 8.164 1 92.88 306 PHE B CA 1
ATOM 6574 C C . PHE B 1 306 ? -0.579 -16.266 9.086 1 92.88 306 PHE B C 1
ATOM 6576 O O . PHE B 1 306 ? -1.242 -17.031 9.781 1 92.88 306 PHE B O 1
ATOM 6583 N N . ILE B 1 307 ? -0.83 -14.977 9.062 1 92.62 307 ILE B N 1
ATOM 6584 C CA . ILE B 1 307 ? -1.682 -14.461 10.125 1 92.62 307 ILE B CA 1
ATOM 6585 C C . ILE B 1 307 ? -2.977 -13.914 9.531 1 92.62 307 ILE B C 1
ATOM 6587 O O . ILE B 1 307 ? -3.74 -13.227 10.211 1 92.62 307 ILE B O 1
ATOM 6591 N N . VAL B 1 308 ? -3.221 -14.203 8.25 1 94.62 308 VAL B N 1
ATOM 6592 C CA . VAL B 1 308 ? -4.395 -13.594 7.625 1 94.62 308 VAL B CA 1
ATOM 6593 C C . VAL B 1 308 ? -5.309 -14.688 7.074 1 94.62 308 VAL B C 1
ATOM 6595 O O . VAL B 1 308 ? -6.188 -14.414 6.258 1 94.62 308 VAL B O 1
ATOM 6598 N N . TRP B 1 309 ? -5.258 -15.898 7.512 1 93.81 309 TRP B N 1
ATOM 6599 C CA . TRP B 1 309 ? -5.934 -17.031 6.887 1 93.81 309 TRP B CA 1
ATOM 6600 C C . TRP B 1 309 ? -7.449 -16.875 6.98 1 93.81 309 TRP B C 1
ATOM 6602 O O . TRP B 1 309 ? -8.172 -17.219 6.043 1 93.81 309 TRP B O 1
ATOM 6612 N N . ALA B 1 310 ? -7.957 -16.281 8.016 1 93.69 310 ALA B N 1
ATOM 6613 C CA . ALA B 1 310 ? -9.391 -16.312 8.297 1 93.69 310 ALA B CA 1
ATOM 6614 C C . ALA B 1 310 ? -10.133 -15.266 7.473 1 93.69 310 ALA B C 1
ATOM 6616 O O . ALA B 1 310 ? -11.367 -15.219 7.488 1 93.69 310 ALA B O 1
ATOM 6617 N N . HIS B 1 311 ? -9.359 -14.461 6.684 1 92.81 311 HIS B N 1
ATOM 6618 C CA . HIS B 1 311 ? -10.078 -13.547 5.801 1 92.81 311 HIS B CA 1
ATOM 6619 C C . HIS B 1 311 ? -10.844 -14.312 4.727 1 92.81 311 HIS B C 1
ATOM 6621 O O . HIS B 1 311 ? -11.719 -13.75 4.062 1 92.81 311 HIS B O 1
ATOM 6627 N N . HIS B 1 312 ? -10.617 -15.578 4.594 1 92.5 312 HIS B N 1
ATOM 6628 C CA . HIS B 1 312 ? -11.344 -16.453 3.678 1 92.5 312 HIS B CA 1
ATOM 6629 C C . HIS B 1 312 ? -12.641 -16.953 4.309 1 92.5 312 HIS B C 1
ATOM 6631 O O . HIS B 1 312 ? -13.406 -17.688 3.668 1 92.5 312 HIS B O 1
ATOM 6637 N N . MET B 1 313 ? -12.906 -16.656 5.527 1 92.44 313 MET B N 1
ATOM 6638 C CA . MET B 1 313 ? -14 -17.25 6.277 1 92.44 313 MET B CA 1
ATOM 6639 C C . MET B 1 313 ? -14.93 -16.172 6.836 1 92.44 313 MET B C 1
ATOM 6641 O O . MET B 1 313 ? -15.531 -16.344 7.895 1 92.44 313 MET B O 1
ATOM 6645 N N . PHE B 1 314 ? -15.031 -15.086 6.172 1 91.75 314 PHE B N 1
ATOM 6646 C CA . PHE B 1 314 ? -15.828 -13.977 6.68 1 91.75 314 PHE B CA 1
ATOM 6647 C C . PHE B 1 314 ? -17.297 -14.359 6.75 1 91.75 314 PHE B C 1
ATOM 6649 O O . PHE B 1 314 ? -18.062 -13.781 7.535 1 91.75 314 PHE B O 1
ATOM 6656 N N . THR B 1 315 ? -17.734 -15.359 5.996 1 91.31 315 THR B N 1
ATOM 6657 C CA . THR B 1 315 ? -19.141 -15.719 5.922 1 91.31 315 THR B CA 1
ATOM 6658 C C . THR B 1 315 ? -19.469 -16.859 6.875 1 91.31 315 THR B C 1
ATOM 6660 O O . THR B 1 315 ? -20.578 -17.406 6.855 1 91.31 315 THR B O 1
ATOM 6663 N N . THR B 1 316 ? -18.516 -17.297 7.707 1 91.62 316 THR B N 1
ATOM 6664 C CA . THR B 1 316 ? -18.734 -18.469 8.57 1 91.62 316 THR B CA 1
ATOM 6665 C C . THR B 1 316 ? -19.297 -18.047 9.914 1 91.62 316 THR B C 1
ATOM 6667 O O . THR B 1 316 ? -19.469 -18.875 10.812 1 91.62 316 THR B O 1
ATOM 6670 N N . GLY B 1 317 ? -19.594 -16.75 10.133 1 87.19 317 GLY B N 1
ATOM 6671 C CA . GLY B 1 317 ? -20.156 -16.281 11.391 1 87.19 317 GLY B CA 1
ATOM 6672 C C . GLY B 1 317 ? -19.109 -15.906 12.414 1 87.19 317 GLY B C 1
ATOM 6673 O O . GLY B 1 317 ? -19.328 -16.031 13.617 1 87.19 317 GLY B O 1
ATOM 6674 N N . MET B 1 318 ? -18.047 -15.539 11.938 1 89 318 MET B N 1
ATOM 6675 C CA . MET B 1 318 ? -16.984 -15.062 12.828 1 89 318 MET B CA 1
ATOM 6676 C C . MET B 1 318 ? -17.422 -13.797 13.562 1 89 318 MET B C 1
ATOM 6678 O O . MET B 1 318 ? -18.109 -12.953 12.992 1 89 318 MET B O 1
ATOM 6682 N N . PRO B 1 319 ? -16.969 -13.742 14.891 1 88.38 319 PRO B N 1
ATOM 6683 C CA . PRO B 1 319 ? -17.281 -12.516 15.625 1 88.38 319 PRO B CA 1
ATOM 6684 C C . PRO B 1 319 ? -16.734 -11.266 14.953 1 88.38 319 PRO B C 1
ATOM 6686 O O . PRO B 1 319 ? -15.734 -11.328 14.242 1 88.38 319 PRO B O 1
ATOM 6689 N N . VAL B 1 320 ? -17.344 -10.195 15.195 1 84.12 320 VAL B N 1
ATOM 6690 C CA . VAL B 1 320 ? -17.031 -8.922 14.562 1 84.12 320 VAL B CA 1
ATOM 6691 C C . VAL B 1 320 ? -15.578 -8.547 14.867 1 84.12 320 VAL B C 1
ATOM 6693 O O . VAL B 1 320 ? -14.867 -8.039 14 1 84.12 320 VAL B O 1
ATOM 6696 N N . THR B 1 321 ? -15.156 -8.828 16.062 1 83.25 321 THR B N 1
ATOM 6697 C CA . THR B 1 321 ? -13.789 -8.5 16.453 1 83.25 321 THR B CA 1
ATOM 6698 C C . THR B 1 321 ? -12.789 -9.297 15.609 1 83.25 321 THR B C 1
ATOM 6700 O O . THR B 1 321 ? -11.75 -8.766 15.203 1 83.25 321 THR B O 1
ATOM 6703 N N . GLY B 1 322 ? -13.133 -10.562 15.367 1 89.31 322 GLY B N 1
ATOM 6704 C CA . GLY B 1 322 ? -12.305 -11.367 14.484 1 89.31 322 GLY B CA 1
ATOM 6705 C C . GLY B 1 322 ? -12.289 -10.859 13.055 1 89.31 322 GLY B C 1
ATOM 6706 O O . GLY B 1 322 ? -11.234 -10.797 12.43 1 89.31 322 GLY B O 1
ATOM 6707 N N . GLN B 1 323 ? -13.414 -10.391 12.594 1 91.06 323 GLN B N 1
ATOM 6708 C CA . GLN B 1 323 ? -13.516 -9.852 11.242 1 91.06 323 GLN B CA 1
ATOM 6709 C C . GLN B 1 323 ? -12.656 -8.602 11.078 1 91.06 323 GLN B C 1
ATOM 6711 O O . GLN B 1 323 ? -11.938 -8.453 10.086 1 91.06 323 GLN B O 1
ATOM 6716 N N . LEU B 1 324 ? -12.703 -7.777 12.109 1 84.25 324 LEU B N 1
ATOM 6717 C CA . LEU B 1 324 ? -11.945 -6.531 12.047 1 84.25 324 LEU B CA 1
ATOM 6718 C C . LEU B 1 324 ? -10.445 -6.812 12.039 1 84.25 324 LEU B C 1
ATOM 6720 O O . LEU B 1 324 ? -9.703 -6.188 11.281 1 84.25 324 LEU B O 1
ATOM 6724 N N . TYR B 1 325 ? -10.047 -7.695 12.867 1 87.81 325 TYR B N 1
ATOM 6725 C CA . TYR B 1 325 ? -8.633 -8.055 12.898 1 87.81 325 TYR B CA 1
ATOM 6726 C C . TYR B 1 325 ? -8.156 -8.531 11.531 1 87.81 325 TYR B C 1
ATOM 6728 O O . TYR B 1 325 ? -7.172 -8.016 10.992 1 87.81 325 TYR B O 1
ATOM 6736 N N . PHE B 1 326 ? -8.852 -9.5 10.969 1 93.06 326 PHE B N 1
ATOM 6737 C CA . PHE B 1 326 ? -8.398 -10.109 9.727 1 93.06 326 PHE B CA 1
ATOM 6738 C C . PHE B 1 326 ? -8.562 -9.141 8.555 1 93.06 326 PHE B C 1
ATOM 6740 O O . PHE B 1 326 ? -7.789 -9.18 7.598 1 93.06 326 PHE B O 1
ATOM 6747 N N . MET B 1 327 ? -9.508 -8.242 8.656 1 92.12 327 MET B N 1
ATOM 6748 C CA . MET B 1 327 ? -9.664 -7.191 7.656 1 92.12 327 MET B CA 1
ATOM 6749 C C . MET B 1 327 ? -8.43 -6.293 7.602 1 92.12 327 MET B C 1
ATOM 6751 O O . MET B 1 327 ? -7.812 -6.145 6.547 1 92.12 327 MET B O 1
ATOM 6755 N N . TYR B 1 328 ? -7.992 -5.836 8.703 1 89 328 TYR B N 1
ATOM 6756 C CA . TYR B 1 328 ? -6.883 -4.895 8.75 1 89 328 TYR B CA 1
ATOM 6757 C C . TYR B 1 328 ? -5.555 -5.598 8.484 1 89 328 TYR B C 1
ATOM 6759 O O . TYR B 1 328 ? -4.672 -5.047 7.828 1 89 328 TYR B O 1
ATOM 6767 N N . ALA B 1 329 ? -5.457 -6.773 9.062 1 91.69 329 ALA B N 1
ATOM 6768 C CA . ALA B 1 329 ? -4.234 -7.535 8.812 1 91.69 329 ALA B CA 1
ATOM 6769 C C . ALA B 1 329 ? -4.059 -7.82 7.324 1 91.69 329 ALA B C 1
ATOM 6771 O O . ALA B 1 329 ? -2.943 -7.75 6.801 1 91.69 329 ALA B O 1
ATOM 6772 N N . THR B 1 330 ? -5.121 -8.125 6.656 1 93.88 330 THR B N 1
ATOM 6773 C CA . THR B 1 330 ? -5.062 -8.383 5.223 1 93.88 330 THR B CA 1
ATOM 6774 C C . THR B 1 330 ? -4.707 -7.113 4.453 1 93.88 330 THR B C 1
ATOM 6776 O O . THR B 1 330 ? -3.898 -7.152 3.523 1 93.88 330 THR B O 1
ATOM 6779 N N . MET B 1 331 ? -5.254 -6.02 4.863 1 91.5 331 MET B N 1
ATOM 6780 C CA . MET B 1 331 ? -4.934 -4.754 4.211 1 91.5 331 MET B CA 1
ATOM 6781 C C . MET B 1 331 ? -3.453 -4.418 4.371 1 91.5 331 MET B C 1
ATOM 6783 O O . MET B 1 331 ? -2.852 -3.809 3.488 1 91.5 331 MET B O 1
ATOM 6787 N N . LEU B 1 332 ? -2.906 -4.844 5.488 1 90.5 332 LEU B N 1
ATOM 6788 C CA . LEU B 1 332 ? -1.508 -4.566 5.793 1 90.5 332 LEU B CA 1
ATOM 6789 C C . LEU B 1 332 ? -0.591 -5.164 4.73 1 90.5 332 LEU B C 1
ATOM 6791 O O . LEU B 1 332 ? 0.497 -4.641 4.477 1 90.5 332 LEU B O 1
ATOM 6795 N N . ILE B 1 333 ? -0.974 -6.184 4.031 1 93.38 333 ILE B N 1
ATOM 6796 C CA . ILE B 1 333 ? -0.158 -6.852 3.021 1 93.38 333 ILE B CA 1
ATOM 6797 C C . ILE B 1 333 ? 0.04 -5.926 1.823 1 93.38 333 ILE B C 1
ATOM 6799 O O . ILE B 1 333 ? 1.003 -6.074 1.068 1 93.38 333 ILE B O 1
ATOM 6803 N N . SER B 1 334 ? -0.806 -4.945 1.693 1 91.69 334 SER B N 1
ATOM 6804 C CA . SER B 1 334 ? -0.699 -4.02 0.572 1 91.69 334 SER B CA 1
ATOM 6805 C C . SER B 1 334 ? 0.562 -3.166 0.676 1 91.69 334 SER B C 1
ATOM 6807 O O . SER B 1 334 ? 1.068 -2.672 -0.333 1 91.69 334 SER B O 1
ATOM 6809 N N . ILE B 1 335 ? 1.115 -3.043 1.864 1 89.94 335 ILE B N 1
ATOM 6810 C CA . ILE B 1 335 ? 2.273 -2.184 2.078 1 89.94 335 ILE B CA 1
ATOM 6811 C C . ILE B 1 335 ? 3.512 -2.816 1.446 1 89.94 335 ILE B C 1
ATOM 6813 O O . ILE B 1 335 ? 4.07 -2.277 0.488 1 89.94 335 ILE B O 1
ATOM 6817 N N . PRO B 1 336 ? 3.893 -4.004 1.899 1 94.06 336 PRO B N 1
ATOM 6818 C CA . PRO B 1 336 ? 5.078 -4.578 1.256 1 94.06 336 PRO B CA 1
ATOM 6819 C C . PRO B 1 336 ? 4.855 -4.875 -0.226 1 94.06 336 PRO B C 1
ATOM 6821 O O . PRO B 1 336 ? 5.797 -4.805 -1.02 1 94.06 336 PRO B O 1
ATOM 6824 N N . THR B 1 337 ? 3.658 -5.234 -0.637 1 94 337 THR B N 1
ATOM 6825 C CA . THR B 1 337 ? 3.369 -5.449 -2.049 1 94 337 THR B CA 1
ATOM 6826 C C . THR B 1 337 ? 3.531 -4.156 -2.84 1 94 337 THR B C 1
ATOM 6828 O O . THR B 1 337 ? 4.098 -4.156 -3.936 1 94 337 THR B O 1
ATOM 6831 N N . GLY B 1 338 ? 3.049 -3.082 -2.248 1 92.38 338 GLY B N 1
ATOM 6832 C CA . GLY B 1 338 ? 3.227 -1.778 -2.865 1 92.38 338 GLY B CA 1
ATOM 6833 C C . GLY B 1 338 ? 4.684 -1.391 -3.027 1 92.38 338 GLY B C 1
ATOM 6834 O O . GLY B 1 338 ? 5.066 -0.792 -4.035 1 92.38 338 GLY B O 1
ATOM 6835 N N . VAL B 1 339 ? 5.508 -1.744 -2.062 1 92.5 339 VAL B N 1
ATOM 6836 C CA . VAL B 1 339 ? 6.941 -1.474 -2.107 1 92.5 339 VAL B CA 1
ATOM 6837 C C . VAL B 1 339 ? 7.555 -2.148 -3.332 1 92.5 339 VAL B C 1
ATOM 6839 O O . VAL B 1 339 ? 8.383 -1.554 -4.023 1 92.5 339 VAL B O 1
ATOM 6842 N N . LYS B 1 340 ? 7.137 -3.295 -3.602 1 95.44 340 LYS B N 1
ATOM 6843 C CA . LYS B 1 340 ? 7.695 -4.027 -4.734 1 95.44 340 LYS B CA 1
ATOM 6844 C C . LYS B 1 340 ? 7.293 -3.379 -6.059 1 95.44 340 LYS B C 1
ATOM 6846 O O . LYS B 1 340 ? 8.133 -3.184 -6.938 1 95.44 340 LYS B O 1
ATOM 6851 N N . VAL B 1 341 ? 6.043 -3.049 -6.188 1 95.12 341 VAL B N 1
ATOM 6852 C CA . VAL B 1 341 ? 5.555 -2.398 -7.398 1 95.12 341 VAL B CA 1
ATOM 6853 C C . VAL B 1 341 ? 6.281 -1.069 -7.598 1 95.12 341 VAL B C 1
ATOM 6855 O O . VAL B 1 341 ? 6.711 -0.751 -8.711 1 95.12 341 VAL B O 1
ATOM 6858 N N . PHE B 1 342 ? 6.418 -0.358 -6.473 1 94.19 342 PHE B N 1
ATOM 6859 C CA . PHE B 1 342 ? 7.102 0.93 -6.52 1 94.19 342 PHE B CA 1
ATOM 6860 C C . PHE B 1 342 ? 8.539 0.763 -6.992 1 94.19 342 PHE B C 1
ATOM 6862 O O . PHE B 1 342 ? 9.016 1.527 -7.832 1 94.19 342 PHE B O 1
ATOM 6869 N N . ASN B 1 343 ? 9.242 -0.201 -6.492 1 95.94 343 ASN B N 1
ATOM 6870 C CA . ASN B 1 343 ? 10.648 -0.428 -6.828 1 95.94 343 ASN B CA 1
ATOM 6871 C C . ASN B 1 343 ? 10.82 -0.807 -8.297 1 95.94 343 ASN B C 1
ATOM 6873 O O . ASN B 1 343 ? 11.773 -0.373 -8.945 1 95.94 343 ASN B O 1
ATOM 6877 N N . TRP B 1 344 ? 9.938 -1.617 -8.844 1 97 344 TRP B N 1
ATOM 6878 C CA . TRP B 1 344 ? 10.008 -1.964 -10.258 1 97 344 TRP B CA 1
ATOM 6879 C C . TRP B 1 344 ? 9.797 -0.732 -11.133 1 97 344 TRP B C 1
ATOM 6881 O O . TRP B 1 344 ? 10.539 -0.51 -12.094 1 97 344 TRP B O 1
ATOM 6891 N N . VAL B 1 345 ? 8.812 0.076 -10.773 1 94.38 345 VAL B N 1
ATOM 6892 C CA . VAL B 1 345 ? 8.516 1.275 -11.547 1 94.38 345 VAL B CA 1
ATOM 6893 C C . VAL B 1 345 ? 9.68 2.26 -11.445 1 94.38 345 VAL B C 1
ATOM 6895 O O . VAL B 1 345 ? 10.07 2.875 -12.438 1 94.38 345 VAL B O 1
ATOM 6898 N N . ALA B 1 346 ? 10.203 2.379 -10.234 1 93.88 346 ALA B N 1
ATOM 6899 C CA . ALA B 1 346 ? 11.344 3.268 -10.016 1 93.88 346 ALA B CA 1
ATOM 6900 C C . ALA B 1 346 ? 12.562 2.805 -10.812 1 93.88 346 ALA B C 1
ATOM 6902 O O . ALA B 1 346 ? 13.352 3.625 -11.289 1 93.88 346 ALA B O 1
ATOM 6903 N N . THR B 1 347 ? 12.727 1.53 -10.961 1 95.38 347 THR B N 1
ATOM 6904 C CA . THR B 1 347 ? 13.805 0.983 -11.773 1 95.38 347 THR B CA 1
ATOM 6905 C C . THR B 1 347 ? 13.625 1.36 -13.242 1 95.38 347 THR B C 1
ATOM 6907 O O . THR B 1 347 ? 14.602 1.684 -13.93 1 95.38 347 THR B O 1
ATOM 6910 N N . MET B 1 348 ? 12.422 1.339 -13.703 1 95.94 348 MET B N 1
ATOM 6911 C CA . MET B 1 348 ? 12.125 1.661 -15.094 1 95.94 348 MET B CA 1
ATOM 6912 C C . MET B 1 348 ? 12.219 3.164 -15.336 1 95.94 348 MET B C 1
ATOM 6914 O O . MET B 1 348 ? 12.57 3.598 -16.438 1 95.94 348 MET B O 1
ATOM 6918 N N . TRP B 1 349 ? 11.938 3.893 -14.297 1 90.19 349 TRP B N 1
ATOM 6919 C CA . TRP B 1 349 ? 11.938 5.348 -14.414 1 90.19 349 TRP B CA 1
ATOM 6920 C C . TRP B 1 349 ? 13.32 5.863 -14.805 1 90.19 349 TRP B C 1
ATOM 6922 O O . TRP B 1 349 ? 14.297 5.613 -14.102 1 90.19 349 TRP B O 1
ATOM 6932 N N . ARG B 1 350 ? 13.484 6.645 -15.938 1 88.44 350 ARG B N 1
ATOM 6933 C CA . ARG B 1 350 ? 14.703 7.23 -16.484 1 88.44 350 ARG B CA 1
ATOM 6934 C C . ARG B 1 350 ? 15.711 6.148 -16.859 1 88.44 350 ARG B C 1
ATOM 6936 O O . ARG B 1 350 ? 16.922 6.391 -16.875 1 88.44 350 ARG B O 1
ATOM 6943 N N . GLY B 1 351 ? 15.219 4.922 -17.062 1 90.44 351 GLY B N 1
ATOM 6944 C CA . GLY B 1 351 ? 16.062 3.865 -17.609 1 90.44 351 GLY B CA 1
ATOM 6945 C C . GLY B 1 351 ? 16.125 3.883 -19.125 1 90.44 351 GLY B C 1
ATOM 6946 O O . GLY B 1 351 ? 15.352 4.574 -19.781 1 90.44 351 GLY B O 1
ATOM 6947 N N . SER B 1 352 ? 17.188 3.314 -19.688 1 94.69 352 SER B N 1
ATOM 6948 C CA . SER B 1 352 ? 17.266 3.09 -21.125 1 94.69 352 SER B CA 1
ATOM 6949 C C . SER B 1 352 ? 16.5 1.841 -21.531 1 94.69 352 SER B C 1
ATOM 6951 O O . SER B 1 352 ? 17.078 0.776 -21.719 1 94.69 352 SER B O 1
ATOM 6953 N N . MET B 1 353 ? 15.211 2.037 -21.734 1 95.06 353 MET B N 1
ATOM 6954 C CA . MET B 1 353 ? 14.266 0.926 -21.844 1 95.06 353 MET B CA 1
ATOM 6955 C C . MET B 1 353 ? 14.258 0.35 -23.25 1 95.06 353 MET B C 1
ATOM 6957 O O . MET B 1 353 ? 14.328 1.094 -24.234 1 95.06 353 MET B O 1
ATOM 6961 N N . THR B 1 354 ? 14.234 -0.93 -23.344 1 96.06 354 THR B N 1
ATOM 6962 C CA . THR B 1 354 ? 13.859 -1.667 -24.547 1 96.06 354 THR B CA 1
ATOM 6963 C C . THR B 1 354 ? 12.766 -2.68 -24.234 1 96.06 354 THR B C 1
ATOM 6965 O O . THR B 1 354 ? 12.578 -3.074 -23.094 1 96.06 354 THR B O 1
ATOM 6968 N N . PHE B 1 355 ? 11.953 -3.006 -25.219 1 97.12 355 PHE B N 1
ATOM 6969 C CA . PHE B 1 355 ? 10.719 -3.744 -24.969 1 97.12 355 PHE B CA 1
ATOM 6970 C C . PHE B 1 355 ? 10.734 -5.082 -25.688 1 97.12 355 PHE B C 1
ATOM 6972 O O . PHE B 1 355 ? 9.812 -5.387 -26.453 1 97.12 355 PHE B O 1
ATOM 6979 N N . GLU B 1 356 ? 11.742 -5.875 -25.391 1 98.12 356 GLU B N 1
ATOM 6980 C CA . GLU B 1 356 ? 11.734 -7.273 -25.812 1 98.12 356 GLU B CA 1
ATOM 6981 C C . GLU B 1 356 ? 10.633 -8.055 -25.109 1 98.12 356 GLU B C 1
ATOM 6983 O O . GLU B 1 356 ? 10.07 -7.594 -24.109 1 98.12 356 GLU B O 1
ATOM 6988 N N . THR B 1 357 ? 10.375 -9.234 -25.547 1 98.62 357 THR B N 1
ATOM 6989 C CA . THR B 1 357 ? 9.25 -10.039 -25.094 1 98.62 357 THR B CA 1
ATOM 6990 C C . THR B 1 357 ? 9.305 -10.25 -23.594 1 98.62 357 THR B C 1
ATOM 6992 O O . THR B 1 357 ? 8.289 -10.109 -22.906 1 98.62 357 THR B O 1
ATOM 6995 N N . PRO B 1 358 ? 10.469 -10.602 -22.969 1 98.69 358 PRO B N 1
ATOM 6996 C CA . PRO B 1 358 ? 10.492 -10.766 -21.516 1 98.69 358 PRO B CA 1
ATOM 6997 C C . PRO B 1 358 ? 10.078 -9.5 -20.766 1 98.69 358 PRO B C 1
ATOM 6999 O O . PRO B 1 358 ? 9.383 -9.57 -19.75 1 98.69 358 PRO B O 1
ATOM 7002 N N . MET B 1 359 ? 10.5 -8.375 -21.266 1 98.62 359 MET B N 1
ATOM 7003 C CA . MET B 1 359 ? 10.156 -7.098 -20.641 1 98.62 359 MET B CA 1
ATOM 7004 C C . MET B 1 359 ? 8.664 -6.816 -20.781 1 98.62 359 MET B C 1
ATOM 7006 O O . MET B 1 359 ? 8.031 -6.348 -19.828 1 98.62 359 MET B O 1
ATOM 7010 N N . LEU B 1 360 ? 8.125 -7.086 -21.953 1 98.62 360 LEU B N 1
ATOM 7011 C CA . LEU B 1 360 ? 6.699 -6.875 -22.172 1 98.62 360 LEU B CA 1
ATOM 7012 C C . LEU B 1 360 ? 5.879 -7.703 -21.188 1 98.62 360 LEU B C 1
ATOM 7014 O O . LEU B 1 360 ? 4.949 -7.191 -20.562 1 98.62 360 LEU B O 1
ATOM 7018 N N . PHE B 1 361 ? 6.211 -8.93 -21.016 1 98.69 361 PHE B N 1
ATOM 7019 C CA . PHE B 1 361 ? 5.496 -9.789 -20.078 1 98.69 361 PHE B CA 1
ATOM 7020 C C . PHE B 1 361 ? 5.699 -9.312 -18.641 1 98.69 361 PHE B C 1
ATOM 7022 O O . PHE B 1 361 ? 4.797 -9.438 -17.812 1 98.69 361 PHE B O 1
ATOM 7029 N N . SER B 1 362 ? 6.918 -8.797 -18.328 1 98.5 362 SER B N 1
ATOM 7030 C CA . SER B 1 362 ? 7.16 -8.273 -16.984 1 98.5 362 SER B CA 1
ATOM 7031 C C . SER B 1 362 ? 6.312 -7.035 -16.719 1 98.5 362 SER B C 1
ATOM 7033 O O . SER B 1 362 ? 5.734 -6.895 -15.641 1 98.5 362 SER B O 1
ATOM 7035 N N . ILE B 1 363 ? 6.23 -6.145 -17.703 1 98.06 363 ILE B N 1
ATOM 7036 C CA . ILE B 1 363 ? 5.387 -4.965 -17.578 1 98.06 363 ILE B CA 1
ATOM 7037 C C . ILE B 1 363 ? 3.922 -5.387 -17.484 1 98.06 363 ILE B C 1
ATOM 7039 O O . ILE B 1 363 ? 3.164 -4.855 -16.672 1 98.06 363 ILE B O 1
ATOM 7043 N N . GLY B 1 364 ? 3.566 -6.348 -18.359 1 97.88 364 GLY B N 1
ATOM 7044 C CA . GLY B 1 364 ? 2.223 -6.898 -18.281 1 97.88 364 GLY B CA 1
ATOM 7045 C C . GLY B 1 364 ? 1.902 -7.484 -16.906 1 97.88 364 GLY B C 1
ATOM 7046 O O . GLY B 1 364 ? 0.812 -7.27 -16.375 1 97.88 364 GLY B O 1
ATOM 7047 N N . PHE B 1 365 ? 2.852 -8.195 -16.344 1 97.69 365 PHE B N 1
ATOM 7048 C CA . PHE B 1 365 ? 2.715 -8.742 -15 1 97.69 365 PHE B CA 1
ATOM 7049 C C . PHE B 1 365 ? 2.455 -7.637 -13.984 1 97.69 365 PHE B C 1
ATOM 7051 O O . PHE B 1 365 ? 1.542 -7.746 -13.164 1 97.69 365 PHE B O 1
ATOM 7058 N N . ILE B 1 366 ? 3.268 -6.621 -14.016 1 96.94 366 ILE B N 1
ATOM 7059 C CA . ILE B 1 366 ? 3.131 -5.527 -13.055 1 96.94 366 ILE B CA 1
ATOM 7060 C C . ILE B 1 366 ? 1.745 -4.898 -13.18 1 96.94 366 ILE B C 1
ATOM 7062 O O . ILE B 1 366 ? 1.09 -4.621 -12.172 1 96.94 366 ILE B O 1
ATOM 7066 N N . PHE B 1 367 ? 1.238 -4.766 -14.336 1 94.94 367 PHE B N 1
ATOM 7067 C CA . PHE B 1 367 ? -0.059 -4.148 -14.594 1 94.94 367 PHE B CA 1
ATOM 7068 C C . PHE B 1 367 ? -1.188 -5.023 -14.055 1 94.94 367 PHE B C 1
ATOM 7070 O O . PHE B 1 367 ? -1.989 -4.578 -13.234 1 94.94 367 PHE B O 1
ATOM 7077 N N . VAL B 1 368 ? -1.213 -6.242 -14.492 1 95.69 368 VAL B N 1
ATOM 7078 C CA . VAL B 1 368 ? -2.342 -7.098 -14.148 1 95.69 368 VAL B CA 1
ATOM 7079 C C . VAL B 1 368 ? -2.258 -7.492 -12.672 1 95.69 368 VAL B C 1
ATOM 7081 O O . VAL B 1 368 ? -3.283 -7.656 -12.008 1 95.69 368 VAL B O 1
ATOM 7084 N N . PHE B 1 369 ? -1.056 -7.645 -12.148 1 95.44 369 PHE B N 1
ATOM 7085 C CA . PHE B 1 369 ? -0.896 -7.977 -10.734 1 95.44 369 PHE B CA 1
ATOM 7086 C C . PHE B 1 369 ? -1.37 -6.832 -9.852 1 95.44 369 PHE B C 1
ATOM 7088 O O . PHE B 1 369 ? -1.949 -7.059 -8.789 1 95.44 369 PHE B O 1
ATOM 7095 N N . THR B 1 370 ? -1.083 -5.633 -10.281 1 93.75 370 THR B N 1
ATOM 7096 C CA . THR B 1 370 ? -1.557 -4.473 -9.531 1 93.75 370 THR B CA 1
ATOM 7097 C C . THR B 1 370 ? -3.082 -4.426 -9.516 1 93.75 370 THR B C 1
ATOM 7099 O O . THR B 1 370 ? -3.688 -4.156 -8.477 1 93.75 370 THR B O 1
ATOM 7102 N N . MET B 1 371 ? -3.719 -4.742 -10.625 1 92.12 371 MET B N 1
ATOM 7103 C CA . MET B 1 371 ? -5.176 -4.82 -10.68 1 92.12 371 MET B CA 1
ATOM 7104 C C . MET B 1 371 ? -5.695 -5.902 -9.734 1 92.12 371 MET B C 1
ATOM 7106 O O . MET B 1 371 ? -6.699 -5.703 -9.047 1 92.12 371 MET B O 1
ATOM 7110 N N . GLY B 1 372 ? -4.984 -6.984 -9.805 1 94.12 372 GLY B N 1
ATOM 7111 C CA . GLY B 1 372 ? -5.332 -8.031 -8.852 1 94.12 372 GLY B CA 1
ATOM 7112 C C . GLY B 1 372 ? -5.191 -7.59 -7.406 1 94.12 372 GLY B C 1
ATOM 7113 O O . GLY B 1 372 ? -6.023 -7.938 -6.566 1 94.12 372 GLY B O 1
ATOM 7114 N N . GLY B 1 373 ? -4.168 -6.832 -7.125 1 92.31 373 GLY B N 1
ATOM 7115 C CA . GLY B 1 373 ? -3.98 -6.293 -5.785 1 92.31 373 GLY B CA 1
ATOM 7116 C C . GLY B 1 373 ? -5.117 -5.391 -5.344 1 92.31 373 GLY B C 1
ATOM 7117 O O . GLY B 1 373 ? -5.547 -5.445 -4.191 1 92.31 373 GLY B O 1
ATOM 7118 N N . PHE B 1 374 ? -5.629 -4.586 -6.219 1 91.19 374 PHE B N 1
ATOM 7119 C CA . PHE B 1 374 ? -6.73 -3.688 -5.895 1 91.19 374 PHE B CA 1
ATOM 7120 C C . PHE B 1 374 ? -7.992 -4.477 -5.555 1 91.19 374 PHE B C 1
ATOM 7122 O O . PHE B 1 374 ? -8.695 -4.152 -4.594 1 91.19 374 PHE B O 1
ATOM 7129 N N . THR B 1 375 ? -8.227 -5.441 -6.336 1 92.81 375 THR B N 1
ATOM 7130 C CA . THR B 1 375 ? -9.406 -6.254 -6.051 1 92.81 375 THR B CA 1
ATOM 7131 C C . THR B 1 375 ? -9.227 -7.031 -4.746 1 92.81 375 THR B C 1
ATOM 7133 O O . THR B 1 375 ? -10.195 -7.32 -4.047 1 92.81 375 THR B O 1
ATOM 7136 N N . GLY B 1 376 ? -7.992 -7.363 -4.453 1 93 376 GLY B N 1
ATOM 7137 C CA . GLY B 1 376 ? -7.711 -7.949 -3.152 1 93 376 GLY B CA 1
ATOM 7138 C C . GLY B 1 376 ? -8.023 -7.016 -1.998 1 93 376 GLY B C 1
ATOM 7139 O O . GLY B 1 376 ? -8.539 -7.445 -0.964 1 93 376 GLY B O 1
ATOM 7140 N N . LEU B 1 377 ? -7.719 -5.809 -2.203 1 91.25 377 LEU B N 1
ATOM 7141 C CA . LEU B 1 377 ? -8.039 -4.816 -1.184 1 91.25 377 LEU B CA 1
ATOM 7142 C C . LEU B 1 377 ? -9.547 -4.699 -0.994 1 91.25 377 LEU B C 1
ATOM 7144 O O . LEU B 1 377 ? -10.031 -4.582 0.135 1 91.25 377 LEU B O 1
ATOM 7148 N N . ILE B 1 378 ? -10.266 -4.734 -2.018 1 91.12 378 ILE B N 1
ATOM 7149 C CA . ILE B 1 378 ? -11.727 -4.688 -1.956 1 91.12 378 ILE B CA 1
ATOM 7150 C C . ILE B 1 378 ? -12.25 -5.895 -1.182 1 91.12 378 ILE B C 1
ATOM 7152 O O . ILE B 1 378 ? -13.102 -5.754 -0.301 1 91.12 378 ILE B O 1
ATOM 7156 N N . LEU B 1 379 ? -11.609 -6.996 -1.44 1 93.69 379 LEU B N 1
ATOM 7157 C CA . LEU B 1 379 ? -12.055 -8.227 -0.798 1 93.69 379 LEU B CA 1
ATOM 7158 C C . LEU B 1 379 ? -11.617 -8.266 0.664 1 93.69 379 LEU B C 1
ATOM 7160 O O . LEU B 1 379 ? -12.156 -9.039 1.456 1 93.69 379 LEU B O 1
ATOM 7164 N N . SER B 1 380 ? -10.641 -7.461 0.995 1 93.38 380 SER B N 1
ATOM 7165 C CA . SER B 1 380 ? -10.211 -7.418 2.389 1 93.38 380 SER B CA 1
ATOM 7166 C C . SER B 1 380 ? -11.266 -6.758 3.271 1 93.38 380 SER B C 1
ATOM 7168 O O . SER B 1 380 ? -11.25 -6.926 4.492 1 93.38 380 SER B O 1
ATOM 7170 N N . VAL B 1 381 ? -12.172 -6.035 2.67 1 90 381 VAL B N 1
ATOM 7171 C CA . VAL B 1 381 ? -13.234 -5.352 3.402 1 90 381 VAL B CA 1
ATOM 7172 C C . VAL B 1 381 ? -14.383 -6.324 3.676 1 90 381 VAL B C 1
ATOM 7174 O O . VAL B 1 381 ? -15.141 -6.668 2.77 1 90 381 VAL B O 1
ATOM 7177 N N . ALA B 1 382 ? -14.555 -6.695 4.938 1 89.81 382 ALA B N 1
ATOM 7178 C CA . ALA B 1 382 ? -15.438 -7.785 5.348 1 89.81 382 ALA B CA 1
ATOM 7179 C C . ALA B 1 382 ? -16.875 -7.547 4.871 1 89.81 382 ALA B C 1
ATOM 7181 O O . ALA B 1 382 ? -17.5 -8.438 4.297 1 89.81 382 ALA B O 1
ATOM 7182 N N . PRO B 1 383 ? -17.422 -6.305 5.008 1 85.06 383 PRO B N 1
ATOM 7183 C CA . PRO B 1 383 ? -18.812 -6.109 4.574 1 85.06 383 PRO B CA 1
ATOM 7184 C C . PRO B 1 383 ? -18.984 -6.309 3.07 1 85.06 383 PRO B C 1
ATOM 7186 O O . PRO B 1 383 ? -20.062 -6.723 2.623 1 85.06 383 PRO B O 1
ATOM 7189 N N . ILE B 1 384 ? -17.984 -6.051 2.314 1 87.81 384 ILE B N 1
ATOM 7190 C CA . ILE B 1 384 ? -18.047 -6.262 0.872 1 87.81 384 ILE B CA 1
ATOM 7191 C C . ILE B 1 384 ? -17.828 -7.742 0.557 1 87.81 384 ILE B C 1
ATOM 7193 O O . ILE B 1 384 ? -18.562 -8.328 -0.245 1 87.81 384 ILE B O 1
ATOM 7197 N N . ASP B 1 385 ? -16.828 -8.273 1.199 1 92.69 385 ASP B N 1
ATOM 7198 C CA . ASP B 1 385 ? -16.516 -9.672 0.952 1 92.69 385 ASP B CA 1
ATOM 7199 C C . ASP B 1 385 ? -17.719 -10.562 1.224 1 92.69 385 ASP B C 1
ATOM 7201 O O . ASP B 1 385 ? -17.984 -11.516 0.483 1 92.69 385 ASP B O 1
ATOM 7205 N N . ILE B 1 386 ? -18.438 -10.258 2.232 1 90.5 386 ILE B N 1
ATOM 7206 C CA . ILE B 1 386 ? -19.594 -11.055 2.607 1 90.5 386 ILE B CA 1
ATOM 7207 C C . ILE B 1 386 ? -20.609 -11.07 1.464 1 90.5 386 ILE B C 1
ATOM 7209 O O . ILE B 1 386 ? -21.266 -12.086 1.215 1 90.5 386 ILE B O 1
ATOM 7213 N N . GLN B 1 387 ? -20.594 -10 0.673 1 88.06 387 GLN B N 1
ATOM 7214 C CA . GLN B 1 387 ? -21.562 -9.891 -0.416 1 88.06 387 GLN B CA 1
ATOM 7215 C C . GLN B 1 387 ? -21.062 -10.609 -1.667 1 88.06 387 GLN B C 1
ATOM 7217 O O . GLN B 1 387 ? -21.859 -11.117 -2.455 1 88.06 387 GLN B O 1
ATOM 7222 N N . VAL B 1 388 ? -19.812 -10.586 -1.792 1 91.94 388 VAL B N 1
ATOM 7223 C CA . VAL B 1 388 ? -19.328 -11.102 -3.064 1 91.94 388 VAL B CA 1
ATOM 7224 C C . VAL B 1 388 ? -18.578 -12.422 -2.834 1 91.94 388 VAL B C 1
ATOM 7226 O O . VAL B 1 388 ? -18.031 -13.008 -3.773 1 91.94 388 VAL B O 1
ATOM 7229 N N . HIS B 1 389 ? -18.703 -12.875 -1.604 1 91.38 389 HIS B N 1
ATOM 7230 C CA . HIS B 1 389 ? -18.078 -14.156 -1.287 1 91.38 389 HIS B CA 1
ATOM 7231 C C . HIS B 1 389 ? -18.672 -15.281 -2.131 1 91.38 389 HIS B C 1
ATOM 7233 O O . HIS B 1 389 ? -19.891 -15.359 -2.307 1 91.38 389 HIS B O 1
ATOM 7239 N N . ASP B 1 390 ? -17.922 -16.141 -2.803 1 92.69 390 ASP B N 1
ATOM 7240 C CA . ASP B 1 390 ? -18.344 -17.297 -3.57 1 92.69 390 ASP B CA 1
ATOM 7241 C C . ASP B 1 390 ? -18.969 -16.891 -4.902 1 92.69 390 ASP B C 1
ATOM 7243 O O . ASP B 1 390 ? -19.75 -17.625 -5.492 1 92.69 390 ASP B O 1
ATOM 7247 N N . THR B 1 391 ? -18.734 -15.672 -5.285 1 95.25 391 THR B N 1
ATOM 7248 C CA . THR B 1 391 ? -19.188 -15.234 -6.598 1 95.25 391 THR B CA 1
ATOM 7249 C C . THR B 1 391 ? -18.031 -15.203 -7.586 1 95.25 391 THR B C 1
ATOM 7251 O O . THR B 1 391 ? -16.891 -15.523 -7.23 1 95.25 391 THR B O 1
ATOM 7254 N N . TYR B 1 392 ? -18.328 -14.797 -8.75 1 97.06 392 TYR B N 1
ATOM 7255 C CA . TYR B 1 392 ? -17.328 -14.711 -9.82 1 97.06 392 TYR B CA 1
ATOM 7256 C C . TYR B 1 392 ? -16.359 -13.562 -9.562 1 97.06 392 TYR B C 1
ATOM 7258 O O . TYR B 1 392 ? -15.312 -13.469 -10.211 1 97.06 392 TYR B O 1
ATOM 7266 N N . TYR B 1 393 ? -16.688 -12.68 -8.594 1 95.38 393 TYR B N 1
ATOM 7267 C CA . TYR B 1 393 ? -15.719 -11.648 -8.227 1 95.38 393 TYR B CA 1
ATOM 7268 C C . TYR B 1 393 ? -14.438 -12.281 -7.688 1 95.38 393 TYR B C 1
ATOM 7270 O O . TYR B 1 393 ? -13.336 -11.852 -8.039 1 95.38 393 TYR B O 1
ATOM 7278 N N . VAL B 1 394 ? -14.641 -13.281 -6.883 1 96 394 VAL B N 1
ATOM 7279 C CA . VAL B 1 394 ? -13.5 -13.977 -6.297 1 96 394 VAL B CA 1
ATOM 7280 C C . VAL B 1 394 ? -12.773 -14.773 -7.379 1 96 394 VAL B C 1
ATOM 7282 O O . VAL B 1 394 ? -11.539 -14.859 -7.375 1 96 394 VAL B O 1
ATOM 7285 N N . VAL B 1 395 ? -13.484 -15.352 -8.32 1 96.38 395 VAL B N 1
ATOM 7286 C CA . VAL B 1 395 ? -12.883 -16.094 -9.43 1 96.38 395 VAL B CA 1
ATOM 7287 C C . VAL B 1 395 ? -11.984 -15.164 -10.25 1 96.38 395 VAL B C 1
ATOM 7289 O O . VAL B 1 395 ? -10.859 -15.516 -10.586 1 96.38 395 VAL B O 1
ATOM 7292 N N . ALA B 1 396 ? -12.508 -14 -10.523 1 96.88 396 ALA B N 1
ATOM 7293 C CA . ALA B 1 396 ? -11.734 -13 -11.258 1 96.88 396 ALA B CA 1
ATOM 7294 C C . ALA B 1 396 ? -10.492 -12.586 -10.484 1 96.88 396 ALA B C 1
ATOM 7296 O O . ALA B 1 396 ? -9.383 -12.555 -11.031 1 96.88 396 ALA B O 1
ATOM 7297 N N . HIS B 1 397 ? -10.672 -12.273 -9.203 1 95.5 397 HIS B N 1
ATOM 7298 C CA . HIS B 1 397 ? -9.555 -11.867 -8.367 1 95.5 397 HIS B CA 1
ATOM 7299 C C . HIS B 1 397 ? -8.461 -12.93 -8.352 1 95.5 397 HIS B C 1
ATOM 7301 O O . HIS B 1 397 ? -7.285 -12.625 -8.555 1 95.5 397 HIS B O 1
ATOM 7307 N N . PHE B 1 398 ? -8.859 -14.109 -8.125 1 95.06 398 PHE B N 1
ATOM 7308 C CA . PHE B 1 398 ? -7.918 -15.219 -8.031 1 95.06 398 PHE B CA 1
ATOM 7309 C C . PHE B 1 398 ? -7.137 -15.367 -9.336 1 95.06 398 PHE B C 1
ATOM 7311 O O . PHE B 1 398 ? -5.926 -15.602 -9.312 1 95.06 398 PHE B O 1
ATOM 7318 N N . HIS B 1 399 ? -7.762 -15.227 -10.398 1 96.75 399 HIS B N 1
ATOM 7319 C CA . HIS B 1 399 ? -7.086 -15.422 -11.672 1 96.75 399 HIS B CA 1
ATOM 7320 C C . HIS B 1 399 ? -6.184 -14.242 -12.008 1 96.75 399 HIS B C 1
ATOM 7322 O O . HIS B 1 399 ? -5.141 -14.406 -12.641 1 96.75 399 HIS B O 1
ATOM 7328 N N . TYR B 1 400 ? -6.504 -13.078 -11.562 1 95.75 400 TYR B N 1
ATOM 7329 C CA . TYR B 1 400 ? -5.613 -11.938 -11.75 1 95.75 400 TYR B CA 1
ATOM 7330 C C . TYR B 1 400 ? -4.336 -12.102 -10.938 1 95.75 400 TYR B C 1
ATOM 7332 O O . TYR B 1 400 ? -3.248 -11.742 -11.391 1 95.75 400 TYR B O 1
ATOM 7340 N N . VAL B 1 401 ? -4.445 -12.617 -9.781 1 92.25 401 VAL B N 1
ATOM 7341 C CA . VAL B 1 401 ? -3.256 -12.695 -8.93 1 92.25 401 VAL B CA 1
ATOM 7342 C C . VAL B 1 401 ? -2.49 -13.977 -9.234 1 92.25 401 VAL B C 1
ATOM 7344 O O . VAL B 1 401 ? -1.256 -13.992 -9.219 1 92.25 401 VAL B O 1
ATOM 7347 N N . LEU B 1 402 ? -3.125 -15.047 -9.539 1 87.44 402 LEU B N 1
ATOM 7348 C CA . LEU B 1 402 ? -2.422 -16.312 -9.703 1 87.44 402 LEU B CA 1
ATOM 7349 C C . LEU B 1 402 ? -2.143 -16.594 -11.18 1 87.44 402 LEU B C 1
ATOM 7351 O O . LEU B 1 402 ? -1.043 -17.016 -11.539 1 87.44 402 LEU B O 1
ATOM 7355 N N . VAL B 1 403 ? -3.141 -16.422 -12.047 1 85.5 403 VAL B N 1
ATOM 7356 C CA . VAL B 1 403 ? -2.883 -16.688 -13.453 1 85.5 403 VAL B CA 1
ATOM 7357 C C . VAL B 1 403 ? -2.029 -15.57 -14.047 1 85.5 403 VAL B C 1
ATOM 7359 O O . VAL B 1 403 ? -0.916 -15.812 -14.516 1 85.5 403 VAL B O 1
ATOM 7362 N N . ALA B 1 404 ? -2.502 -14.438 -13.969 1 85.69 404 ALA B N 1
ATOM 7363 C CA . ALA B 1 404 ? -1.748 -13.344 -14.586 1 85.69 404 ALA B CA 1
ATOM 7364 C C . ALA B 1 404 ? -0.469 -13.055 -13.805 1 85.69 404 ALA B C 1
ATOM 7366 O O . ALA B 1 404 ? 0.59 -12.828 -14.391 1 85.69 404 ALA B O 1
ATOM 7367 N N . GLY B 1 405 ? -0.51 -13.18 -12.516 1 87.69 405 GLY B N 1
ATOM 7368 C CA . GLY B 1 405 ? 0.69 -12.961 -11.727 1 87.69 405 GLY B CA 1
ATOM 7369 C C . GLY B 1 405 ? 1.75 -14.023 -11.945 1 87.69 405 GLY B C 1
ATOM 7370 O O . GLY B 1 405 ? 2.857 -13.719 -12.391 1 87.69 405 GLY B O 1
ATOM 7371 N N . SER B 1 406 ? 1.41 -15.234 -11.867 1 94.12 406 SER B N 1
ATOM 7372 C CA . SER B 1 406 ? 2.389 -16.312 -11.938 1 94.12 406 SER B CA 1
ATOM 7373 C C . SER B 1 406 ? 2.684 -16.688 -13.391 1 94.12 406 SER B C 1
ATOM 7375 O O . SER B 1 406 ? 3.848 -16.828 -13.773 1 94.12 406 SER B O 1
ATOM 7377 N N . LEU B 1 407 ? 1.662 -16.781 -14.195 1 95.69 407 LEU B N 1
ATOM 7378 C CA . LEU B 1 407 ? 1.841 -17.25 -15.562 1 95.69 407 LEU B CA 1
ATOM 7379 C C . LEU B 1 407 ? 2.6 -16.234 -16.406 1 95.69 407 LEU B C 1
ATOM 7381 O O . LEU B 1 407 ? 3.473 -16.594 -17.188 1 95.69 407 LEU B O 1
ATOM 7385 N N . PHE B 1 408 ? 2.24 -14.945 -16.281 1 97.56 408 PHE B N 1
ATOM 7386 C CA . PHE B 1 408 ? 2.957 -13.906 -17.016 1 97.56 408 PHE B CA 1
ATOM 7387 C C . PHE B 1 408 ? 4.434 -13.898 -16.641 1 97.56 408 PHE B C 1
ATOM 7389 O O . PHE B 1 408 ? 5.301 -13.75 -17.5 1 97.56 408 PHE B O 1
ATOM 7396 N N . ALA B 1 409 ? 4.684 -14.078 -15.383 1 98.19 409 ALA B N 1
ATOM 7397 C CA . ALA B 1 409 ? 6.074 -14.109 -14.93 1 98.19 409 ALA B CA 1
ATOM 7398 C C . ALA B 1 409 ? 6.793 -15.352 -15.453 1 98.19 409 ALA B C 1
ATOM 7400 O O . ALA B 1 409 ? 7.977 -15.297 -15.789 1 98.19 409 ALA B O 1
ATOM 7401 N N . LEU B 1 410 ? 6.098 -16.453 -15.5 1 98.31 410 LEU B N 1
ATOM 7402 C CA . LEU B 1 410 ? 6.676 -17.688 -16.031 1 98.31 410 LEU B CA 1
ATOM 7403 C C . LEU B 1 410 ? 7.008 -17.531 -17.516 1 98.31 410 LEU B C 1
ATOM 7405 O O . LEU B 1 410 ? 8.07 -17.969 -17.969 1 98.31 410 LEU B O 1
ATOM 7409 N N . PHE B 1 411 ? 6.117 -16.891 -18.234 1 98.5 411 PHE B N 1
ATOM 7410 C CA . PHE B 1 411 ? 6.398 -16.625 -19.641 1 98.5 411 PHE B CA 1
ATOM 7411 C C . PHE B 1 411 ? 7.586 -15.68 -19.781 1 98.5 411 PHE B C 1
ATOM 7413 O O . PHE B 1 411 ? 8.469 -15.914 -20.609 1 98.5 411 PHE B O 1
ATOM 7420 N N . ALA B 1 412 ? 7.574 -14.656 -18.938 1 98.75 412 ALA B N 1
ATOM 7421 C CA . ALA B 1 412 ? 8.68 -13.695 -18.969 1 98.75 412 ALA B CA 1
ATOM 7422 C C . ALA B 1 412 ? 10.016 -14.391 -18.719 1 98.75 412 ALA B C 1
ATOM 7424 O O . ALA B 1 412 ? 10.984 -14.188 -19.453 1 98.75 412 ALA B O 1
ATOM 7425 N N . GLY B 1 413 ? 10.031 -15.18 -17.719 1 98.75 413 GLY B N 1
ATOM 7426 C CA . GLY B 1 413 ? 11.242 -15.906 -17.375 1 98.75 413 GLY B CA 1
ATOM 7427 C C . GLY B 1 413 ? 11.695 -16.875 -18.453 1 98.75 413 GLY B C 1
ATOM 7428 O O . GLY B 1 413 ? 12.891 -16.984 -18.734 1 98.75 413 GLY B O 1
ATOM 7429 N N . THR B 1 414 ? 10.734 -17.516 -19.094 1 98.69 414 THR B N 1
ATOM 7430 C CA . THR B 1 414 ? 11.078 -18.453 -20.156 1 98.69 414 THR B CA 1
ATOM 7431 C C . THR B 1 414 ? 11.742 -17.734 -21.312 1 98.69 414 THR B C 1
ATOM 7433 O O . THR B 1 414 ? 12.805 -18.141 -21.781 1 98.69 414 THR B O 1
ATOM 7436 N N . TYR B 1 415 ? 11.094 -16.672 -21.719 1 98.69 415 TYR B N 1
ATOM 7437 C CA . TYR B 1 415 ? 11.664 -15.938 -22.828 1 98.69 415 TYR B CA 1
ATOM 7438 C C . TYR B 1 415 ? 13.016 -15.336 -22.453 1 98.69 415 TYR B C 1
ATOM 7440 O O . TYR B 1 415 ? 13.906 -15.234 -23.297 1 98.69 415 TYR B O 1
ATOM 7448 N N . TYR B 1 416 ? 13.18 -14.969 -21.234 1 98.69 416 TYR B N 1
ATOM 7449 C CA . TYR B 1 416 ? 14.398 -14.328 -20.766 1 98.69 416 TYR B CA 1
ATOM 7450 C C . TYR B 1 416 ? 15.562 -15.305 -20.734 1 98.69 416 TYR B C 1
ATOM 7452 O O . TYR B 1 416 ? 16.672 -14.969 -21.125 1 98.69 416 TYR B O 1
ATOM 7460 N N . TRP B 1 417 ? 15.336 -16.562 -20.344 1 98.56 417 TRP B N 1
ATOM 7461 C CA . TRP B 1 417 ? 16.422 -17.5 -20.125 1 98.56 417 TRP B CA 1
ATOM 7462 C C . TRP B 1 417 ? 16.469 -18.562 -21.219 1 98.56 417 TRP B C 1
ATOM 7464 O O . TRP B 1 417 ? 17.391 -19.375 -21.281 1 98.56 417 TRP B O 1
ATOM 7474 N N . LEU B 1 418 ? 15.492 -18.547 -22.141 1 98.19 418 LEU B N 1
ATOM 7475 C CA . LEU B 1 418 ? 15.383 -19.547 -23.203 1 98.19 418 LEU B CA 1
ATOM 7476 C C . LEU B 1 418 ? 16.672 -19.594 -24.031 1 98.19 418 LEU B C 1
ATOM 7478 O O . LEU B 1 418 ? 17.141 -20.688 -24.375 1 98.19 418 LEU B O 1
ATOM 7482 N N . PRO B 1 419 ? 17.297 -18.438 -24.391 1 98.12 419 PRO B N 1
ATOM 7483 C CA . PRO B 1 419 ? 18.578 -18.5 -25.109 1 98.12 419 PRO B CA 1
ATOM 7484 C C . PRO B 1 419 ? 19.656 -19.25 -24.312 1 98.12 419 PRO B C 1
ATOM 7486 O O . PRO B 1 419 ? 20.469 -19.953 -24.906 1 98.12 419 PRO B O 1
ATOM 7489 N N . LYS B 1 420 ? 19.625 -19.094 -23 1 97.5 420 LYS B N 1
ATOM 7490 C CA . LYS B 1 420 ? 20.578 -19.781 -22.141 1 97.5 420 LYS B CA 1
ATOM 7491 C C . LYS B 1 420 ? 20.297 -21.281 -22.094 1 97.5 420 LYS B C 1
ATOM 7493 O O . LYS B 1 420 ? 21.219 -22.094 -22.016 1 97.5 420 LYS B O 1
ATOM 7498 N N . TRP B 1 421 ? 19.047 -21.641 -22.234 1 97.5 421 TRP B N 1
ATOM 7499 C CA . TRP B 1 421 ? 18.641 -23.047 -22.109 1 97.5 421 TRP B CA 1
ATOM 7500 C C . TRP B 1 421 ? 18.891 -23.797 -23.422 1 97.5 421 TRP B C 1
ATOM 7502 O O . TRP B 1 421 ? 19.312 -24.953 -23.406 1 97.5 421 TRP B O 1
ATOM 7512 N N . THR B 1 422 ? 18.672 -23.125 -24.562 1 96.94 422 THR B N 1
ATOM 7513 C CA . THR B 1 422 ? 18.641 -23.828 -25.844 1 96.94 422 THR B CA 1
ATOM 7514 C C . THR B 1 422 ? 19.844 -23.453 -26.703 1 96.94 422 THR B C 1
ATOM 7516 O O . THR B 1 422 ? 20.156 -24.141 -27.672 1 96.94 422 THR B O 1
ATOM 7519 N N . GLY B 1 423 ? 20.453 -22.312 -26.359 1 97.75 423 GLY B N 1
ATOM 7520 C CA . GLY B 1 423 ? 21.531 -21.812 -27.188 1 97.75 423 GLY B CA 1
ATOM 7521 C C . GLY B 1 423 ? 21.062 -21.078 -28.422 1 97.75 423 GLY B C 1
ATOM 7522 O O . GLY B 1 423 ? 21.859 -20.703 -29.281 1 97.75 423 GLY B O 1
ATOM 7523 N N . ARG B 1 424 ? 19.75 -20.875 -28.469 1 98.31 424 ARG B N 1
ATOM 7524 C CA . ARG B 1 424 ? 19.156 -20.188 -29.625 1 98.31 424 ARG B CA 1
ATOM 7525 C C . ARG B 1 424 ? 18.25 -19.047 -29.172 1 98.31 424 ARG B C 1
ATOM 7527 O O . ARG B 1 424 ? 17.562 -19.141 -28.156 1 98.31 424 ARG B O 1
ATOM 7534 N N . MET B 1 425 ? 18.312 -17.953 -29.906 1 98.25 425 MET B N 1
ATOM 7535 C CA . MET B 1 425 ? 17.406 -16.844 -29.625 1 98.25 425 MET B CA 1
ATOM 7536 C C . MET B 1 425 ? 15.992 -17.172 -30.094 1 98.25 425 MET B C 1
ATOM 7538 O O . MET B 1 425 ? 15.805 -17.781 -31.141 1 98.25 425 MET B O 1
ATOM 7542 N N . TYR B 1 426 ? 15.023 -16.828 -29.344 1 98.06 426 TYR B N 1
ATOM 7543 C CA . TYR B 1 426 ? 13.633 -17 -29.766 1 98.06 426 TYR B CA 1
ATOM 7544 C C . TYR B 1 426 ? 13.234 -15.945 -30.781 1 98.06 426 TYR B C 1
ATOM 7546 O O . TYR B 1 426 ? 13.938 -14.953 -30.953 1 98.06 426 TYR B O 1
ATOM 7554 N N . SER B 1 427 ? 12.125 -16.172 -31.469 1 98.19 427 SER B N 1
ATOM 7555 C CA . SER B 1 427 ? 11.594 -15.188 -32.406 1 98.19 427 SER B CA 1
ATOM 7556 C C . SER B 1 427 ? 10.875 -14.062 -31.672 1 98.19 427 SER B C 1
ATOM 7558 O O . SER B 1 427 ? 9.844 -14.281 -31.031 1 98.19 427 SER B O 1
ATOM 7560 N N . GLU B 1 428 ? 11.383 -12.867 -31.781 1 98 428 GLU B N 1
ATOM 7561 C CA . GLU B 1 428 ? 10.766 -11.711 -31.141 1 98 428 GLU B CA 1
ATOM 7562 C C . GLU B 1 428 ? 9.359 -11.461 -31.688 1 98 428 GLU B C 1
ATOM 7564 O O . GLU B 1 428 ? 8.469 -11.031 -30.938 1 98 428 GLU B O 1
ATOM 7569 N N . LYS B 1 429 ? 9.172 -11.672 -32.969 1 98 429 LYS B N 1
ATOM 7570 C CA . LYS B 1 429 ? 7.852 -11.492 -33.562 1 98 429 LYS B CA 1
ATOM 7571 C C . LYS B 1 429 ? 6.832 -12.438 -32.938 1 98 429 LYS B C 1
ATOM 7573 O O . LYS B 1 429 ? 5.738 -12.008 -32.562 1 98 429 LYS B O 1
ATOM 7578 N N . LEU B 1 430 ? 7.223 -13.727 -32.781 1 98.25 430 LEU B N 1
ATOM 7579 C CA . LEU B 1 430 ? 6.336 -14.695 -32.156 1 98.25 430 LEU B CA 1
ATOM 7580 C C . LEU B 1 430 ? 6.117 -14.359 -30.688 1 98.25 430 LEU B C 1
ATOM 7582 O O . LEU B 1 430 ? 5.004 -14.5 -30.172 1 98.25 430 LEU B O 1
ATOM 7586 N N . GLY B 1 431 ? 7.219 -13.961 -30.031 1 98.56 431 GLY B N 1
ATOM 7587 C CA . GLY B 1 431 ? 7.113 -13.586 -28.625 1 98.56 431 GLY B CA 1
ATOM 7588 C C . GLY B 1 431 ? 6.164 -12.422 -28.391 1 98.56 431 GLY B C 1
ATOM 7589 O O . GLY B 1 431 ? 5.324 -12.477 -27.484 1 98.56 431 GLY B O 1
ATOM 7590 N N . LYS B 1 432 ? 6.309 -11.375 -29.203 1 98.62 432 LYS B N 1
ATOM 7591 C CA . LYS B 1 432 ? 5.449 -10.195 -29.062 1 98.62 432 LYS B CA 1
ATOM 7592 C C . LYS B 1 432 ? 4 -10.531 -29.391 1 98.62 432 LYS B C 1
ATOM 7594 O O . LYS B 1 432 ? 3.076 -10.016 -28.766 1 98.62 432 LYS B O 1
ATOM 7599 N N . LEU B 1 433 ? 3.818 -11.375 -30.406 1 98.62 433 LEU B N 1
ATOM 7600 C CA . LEU B 1 433 ? 2.475 -11.844 -30.734 1 98.62 433 LEU B CA 1
ATOM 7601 C C . LEU B 1 433 ? 1.865 -12.594 -29.547 1 98.62 433 LEU B C 1
ATOM 7603 O O . LEU B 1 433 ? 0.691 -12.398 -29.219 1 98.62 433 LEU B O 1
ATOM 7607 N N . HIS B 1 434 ? 2.637 -13.492 -28.953 1 98.69 434 HIS B N 1
ATOM 7608 C CA . HIS B 1 434 ? 2.188 -14.219 -27.781 1 98.69 434 HIS B CA 1
ATOM 7609 C C . HIS B 1 434 ? 1.803 -13.266 -26.656 1 98.69 434 HIS B C 1
ATOM 7611 O O . HIS B 1 434 ? 0.772 -13.453 -26 1 98.69 434 HIS B O 1
ATOM 7617 N N . PHE B 1 435 ? 2.613 -12.242 -26.406 1 98.56 435 PHE B N 1
ATOM 7618 C CA . PHE B 1 435 ? 2.357 -11.297 -25.328 1 98.56 435 PHE B CA 1
ATOM 7619 C C . PHE B 1 435 ? 1.039 -10.57 -25.547 1 98.56 435 PHE B C 1
ATOM 7621 O O . PHE B 1 435 ? 0.163 -10.586 -24.672 1 98.56 435 PHE B O 1
ATOM 7628 N N . TRP B 1 436 ? 0.907 -9.875 -26.672 1 98.62 436 TRP B N 1
ATOM 7629 C CA . TRP B 1 436 ? -0.274 -9.055 -26.906 1 98.62 436 TRP B CA 1
ATOM 7630 C C . TRP B 1 436 ? -1.535 -9.906 -26.953 1 98.62 436 TRP B C 1
ATOM 7632 O O . TRP B 1 436 ? -2.574 -9.523 -26.422 1 98.62 436 TRP B O 1
ATOM 7642 N N . SER B 1 437 ? -1.424 -11.062 -27.578 1 98.69 437 SER B N 1
ATOM 7643 C CA . SER B 1 437 ? -2.566 -11.977 -27.625 1 98.69 437 SER B CA 1
ATOM 7644 C C . SER B 1 437 ? -2.963 -12.422 -26.219 1 98.69 437 SER B C 1
ATOM 7646 O O . SER B 1 437 ? -4.148 -12.469 -25.891 1 98.69 437 SER B O 1
ATOM 7648 N N . THR B 1 438 ? -2.016 -12.734 -25.422 1 98.19 438 THR B N 1
ATOM 7649 C CA . THR B 1 438 ? -2.262 -13.219 -24.062 1 98.19 438 THR B CA 1
ATOM 7650 C C . THR B 1 438 ? -2.803 -12.102 -23.188 1 98.19 438 THR B C 1
ATOM 7652 O O . THR B 1 438 ? -3.76 -12.297 -22.438 1 98.19 438 THR B O 1
ATOM 7655 N N . LEU B 1 439 ? -2.18 -10.891 -23.234 1 98.19 439 LEU B N 1
ATOM 7656 C CA . LEU B 1 439 ? -2.604 -9.773 -22.406 1 98.19 439 LEU B CA 1
ATOM 7657 C C . LEU B 1 439 ? -4.051 -9.398 -22.688 1 98.19 439 LEU B C 1
ATOM 7659 O O . LEU B 1 439 ? -4.848 -9.234 -21.766 1 98.19 439 LEU B O 1
ATOM 7663 N N . ILE B 1 440 ? -4.367 -9.266 -23.969 1 98.06 440 ILE B N 1
ATOM 7664 C CA . ILE B 1 440 ? -5.703 -8.828 -24.359 1 98.06 440 ILE B CA 1
ATOM 7665 C C . ILE B 1 440 ? -6.719 -9.922 -24.031 1 98.06 440 ILE B C 1
ATOM 7667 O O . ILE B 1 440 ? -7.746 -9.664 -23.406 1 98.06 440 ILE B O 1
ATOM 7671 N N . SER B 1 441 ? -6.449 -11.133 -24.453 1 98.19 441 SER B N 1
ATOM 7672 C CA . SER B 1 441 ? -7.391 -12.227 -24.234 1 98.19 441 SER B CA 1
ATOM 7673 C C . SER B 1 441 ? -7.59 -12.5 -22.75 1 98.19 441 SER B C 1
ATOM 7675 O O . SER B 1 441 ? -8.688 -12.859 -22.328 1 98.19 441 SER B O 1
ATOM 7677 N N . PHE B 1 442 ? -6.574 -12.367 -21.953 1 97.88 442 PHE B N 1
ATOM 7678 C CA . PHE B 1 442 ? -6.691 -12.539 -20.516 1 97.88 442 PHE B CA 1
ATOM 7679 C C . PHE B 1 442 ? -7.703 -11.562 -19.922 1 97.88 442 PHE B C 1
ATOM 7681 O O . PHE B 1 442 ? -8.586 -11.961 -19.156 1 97.88 442 PHE B O 1
ATOM 7688 N N . ASN B 1 443 ? -7.531 -10.32 -20.328 1 97.62 443 ASN B N 1
ATOM 7689 C CA . ASN B 1 443 ? -8.422 -9.305 -19.781 1 97.62 443 ASN B CA 1
ATOM 7690 C C . ASN B 1 443 ? -9.852 -9.469 -20.281 1 97.62 443 ASN B C 1
ATOM 7692 O O . ASN B 1 443 ? -10.805 -9.188 -19.578 1 97.62 443 ASN B O 1
ATOM 7696 N N . VAL B 1 444 ? -9.992 -9.922 -21.484 1 97.88 444 VAL B N 1
ATOM 7697 C CA . VAL B 1 444 ? -11.32 -10.164 -22.031 1 97.88 444 VAL B CA 1
ATOM 7698 C C . VAL B 1 444 ? -11.984 -11.328 -21.297 1 97.88 444 VAL B C 1
ATOM 7700 O O . VAL B 1 444 ? -13.203 -11.344 -21.109 1 97.88 444 VAL B O 1
ATOM 7703 N N . THR B 1 445 ? -11.188 -12.211 -20.859 1 98 445 THR B N 1
ATOM 7704 C CA . THR B 1 445 ? -11.711 -13.391 -20.156 1 98 445 THR B CA 1
ATOM 7705 C C . THR B 1 445 ? -12.109 -13.039 -18.734 1 98 445 THR B C 1
ATOM 7707 O O . THR B 1 445 ? -13.227 -13.336 -18.297 1 98 445 THR B O 1
ATOM 7710 N N . PHE B 1 446 ? -11.234 -12.383 -18.031 1 97.81 446 PHE B N 1
ATOM 7711 C CA . PHE B 1 446 ? -11.375 -12.391 -16.578 1 97.81 446 PHE B CA 1
ATOM 7712 C C . PHE B 1 446 ? -11.898 -11.047 -16.078 1 97.81 446 PHE B C 1
ATOM 7714 O O . PHE B 1 446 ? -12.539 -10.969 -15.031 1 97.81 446 PHE B O 1
ATOM 7721 N N . PHE B 1 447 ? -11.68 -9.953 -16.828 1 95.88 447 PHE B N 1
ATOM 7722 C CA . PHE B 1 447 ? -12.156 -8.656 -16.359 1 95.88 447 PHE B CA 1
ATOM 7723 C C . PHE B 1 447 ? -13.68 -8.641 -16.25 1 95.88 447 PHE B C 1
ATOM 7725 O O . PHE B 1 447 ? -14.227 -8.18 -15.258 1 95.88 447 PHE B O 1
ATOM 7732 N N . PRO B 1 448 ? -14.438 -9.195 -17.234 1 95 448 PRO B N 1
ATOM 7733 C CA . PRO B 1 448 ? -15.898 -9.227 -17.141 1 95 448 PRO B CA 1
ATOM 7734 C C . PRO B 1 448 ? -16.391 -10.055 -15.961 1 95 448 PRO B C 1
ATOM 7736 O O . PRO B 1 448 ? -17.516 -9.844 -15.477 1 95 448 PRO B O 1
ATOM 7739 N N . MET B 1 449 ? -15.586 -10.945 -15.453 1 96.5 449 MET B N 1
ATOM 7740 C CA . MET B 1 449 ? -15.992 -11.797 -14.344 1 96.5 449 MET B CA 1
ATOM 7741 C C . MET B 1 449 ? -16.188 -10.977 -13.07 1 96.5 449 MET B C 1
ATOM 7743 O O . MET B 1 449 ? -16.969 -11.352 -12.195 1 96.5 449 MET B O 1
ATOM 7747 N N . HIS B 1 450 ? -15.5 -9.828 -13.008 1 93.19 450 HIS B N 1
ATOM 7748 C CA . HIS B 1 450 ? -15.75 -8.953 -11.867 1 93.19 450 HIS B CA 1
ATOM 7749 C C . HIS B 1 450 ? -17.188 -8.438 -11.875 1 93.19 450 HIS B C 1
ATOM 7751 O O . HIS B 1 450 ? -17.828 -8.352 -10.828 1 93.19 450 HIS B O 1
ATOM 7757 N N . PHE B 1 451 ? -17.688 -8.195 -13.047 1 89.69 451 PHE B N 1
ATOM 7758 C CA . PHE B 1 451 ? -19.047 -7.699 -13.172 1 89.69 451 PHE B CA 1
ATOM 7759 C C . PHE B 1 451 ? -20.062 -8.812 -12.906 1 89.69 451 PHE B C 1
ATOM 7761 O O . PHE B 1 451 ? -21.109 -8.57 -12.305 1 89.69 451 PHE B O 1
ATOM 7768 N N . LEU B 1 452 ? -19.719 -9.953 -13.359 1 93.88 452 LEU B N 1
ATOM 7769 C CA . LEU B 1 452 ? -20.562 -11.109 -13.031 1 93.88 452 LEU B CA 1
ATOM 7770 C C . LEU B 1 452 ? -20.688 -11.281 -11.523 1 93.88 452 LEU B C 1
ATOM 7772 O O . LEU B 1 452 ? -21.781 -11.469 -11.008 1 93.88 452 LEU B O 1
ATOM 7776 N N . GLY B 1 453 ? -19.531 -11.18 -10.875 1 94 453 GLY B N 1
ATOM 7777 C CA . GLY B 1 453 ? -19.531 -11.336 -9.43 1 94 453 GLY B CA 1
ATOM 7778 C C . GLY B 1 453 ? -20.281 -10.25 -8.703 1 94 453 GLY B C 1
ATOM 7779 O O . GLY B 1 453 ? -21.016 -10.523 -7.754 1 94 453 GLY B O 1
ATOM 7780 N N . LEU B 1 454 ? -20.172 -9.055 -9.156 1 86.94 454 LEU B N 1
ATOM 7781 C CA . LEU B 1 454 ? -20.875 -7.922 -8.547 1 86.94 454 LEU B CA 1
ATOM 7782 C C . LEU B 1 454 ? -22.375 -8.047 -8.742 1 86.94 454 LEU B C 1
ATOM 7784 O O . LEU B 1 454 ? -23.156 -7.59 -7.902 1 86.94 454 LEU B O 1
ATOM 7788 N N . ALA B 1 455 ? -22.766 -8.719 -9.836 1 89.56 455 ALA B N 1
ATOM 7789 C CA . ALA B 1 455 ? -24.172 -8.93 -10.117 1 89.56 455 ALA B CA 1
ATOM 7790 C C . ALA B 1 455 ? -24.719 -10.141 -9.375 1 89.56 455 ALA B C 1
ATOM 7792 O O . ALA B 1 455 ? -25.906 -10.461 -9.461 1 89.56 455 ALA B O 1
ATOM 7793 N N . GLY B 1 456 ? -23.844 -10.898 -8.734 1 91.44 456 GLY B N 1
ATOM 7794 C CA . GLY B 1 456 ? -24.297 -11.961 -7.855 1 91.44 456 GLY B CA 1
ATOM 7795 C C . GLY B 1 456 ? -24.156 -13.344 -8.461 1 91.44 456 GLY B C 1
ATOM 7796 O O . GLY B 1 456 ? -24.688 -14.32 -7.922 1 91.44 456 GLY B O 1
ATOM 7797 N N . MET B 1 457 ? -23.469 -13.461 -9.633 1 95.38 457 MET B N 1
ATOM 7798 C CA . MET B 1 457 ? -23.266 -14.766 -10.242 1 95.38 457 MET B CA 1
ATOM 7799 C C . MET B 1 457 ? -22.453 -15.672 -9.336 1 95.38 457 MET B C 1
ATOM 7801 O O . MET B 1 457 ? -21.266 -15.414 -9.094 1 95.38 457 MET B O 1
ATOM 7805 N N . PRO B 1 458 ? -23.078 -16.688 -8.852 1 94.19 458 PRO B N 1
ATOM 7806 C CA . PRO B 1 458 ? -22.312 -17.578 -7.973 1 94.19 458 PRO B CA 1
ATOM 7807 C C . PRO B 1 458 ? -21.266 -18.391 -8.727 1 94.19 458 PRO B C 1
ATOM 7809 O O . PRO B 1 458 ? -21.422 -18.672 -9.922 1 94.19 458 PRO B O 1
ATOM 7812 N N . ARG B 1 459 ? -20.359 -18.75 -7.883 1 91.69 459 ARG B N 1
ATOM 7813 C CA . ARG B 1 459 ? -19.344 -19.625 -8.461 1 91.69 459 ARG B CA 1
ATOM 7814 C C . ARG B 1 459 ? -19.828 -21.078 -8.461 1 91.69 459 ARG B C 1
ATOM 7816 O O . ARG B 1 459 ? -20.719 -21.438 -7.707 1 91.69 459 ARG B O 1
ATOM 7823 N N . ARG B 1 460 ? -19.5 -21.969 -9.312 1 89.25 460 ARG B N 1
ATOM 7824 C CA . ARG B 1 460 ? -19.703 -23.422 -9.391 1 89.25 460 ARG B CA 1
ATOM 7825 C C . ARG B 1 460 ? -21.109 -23.75 -9.883 1 89.25 460 ARG B C 1
ATOM 7827 O O . ARG B 1 460 ? -21.672 -24.781 -9.508 1 89.25 460 ARG B O 1
ATOM 7834 N N . TYR B 1 461 ? -21.797 -22.828 -10.531 1 91.44 461 TYR B N 1
ATOM 7835 C CA . TYR B 1 461 ? -23.109 -23.094 -11.125 1 91.44 461 TYR B CA 1
ATOM 7836 C C . TYR B 1 461 ? -22.984 -23.391 -12.609 1 91.44 461 TYR B C 1
ATOM 7838 O O . TYR B 1 461 ? -22.438 -22.594 -13.375 1 91.44 461 TYR B O 1
ATOM 7846 N N . ALA B 1 462 ? -23.5 -24.516 -12.93 1 93.31 462 ALA B N 1
ATOM 7847 C CA . ALA B 1 462 ? -23.438 -24.922 -14.328 1 93.31 462 ALA B CA 1
ATOM 7848 C C . ALA B 1 462 ? -24.516 -24.219 -15.156 1 93.31 462 ALA B C 1
ATOM 7850 O O . ALA B 1 462 ? -24.375 -24.078 -16.375 1 93.31 462 ALA B O 1
ATOM 7851 N N . ASP B 1 463 ? -25.594 -23.891 -14.461 1 95.19 463 ASP B N 1
ATOM 7852 C CA . ASP B 1 463 ? -26.703 -23.141 -15.07 1 95.19 463 ASP B CA 1
ATOM 7853 C C . ASP B 1 463 ? -26.906 -21.812 -14.359 1 95.19 463 ASP B C 1
ATOM 7855 O O . ASP B 1 463 ? -26.594 -21.656 -13.18 1 95.19 463 ASP B O 1
ATOM 7859 N N . TYR B 1 464 ? -27.312 -20.859 -15.188 1 95 464 TYR B N 1
ATOM 7860 C CA . TYR B 1 464 ? -27.406 -19.531 -14.602 1 95 464 TYR B CA 1
ATOM 7861 C C . TYR B 1 464 ? -28.562 -18.734 -15.219 1 95 464 TYR B C 1
ATOM 7863 O O . TYR B 1 464 ? -29.141 -19.156 -16.219 1 95 464 TYR B O 1
ATOM 7871 N N . ALA B 1 465 ? -28.984 -17.688 -14.586 1 94.5 465 ALA B N 1
ATOM 7872 C CA . ALA B 1 465 ? -30.047 -16.812 -15.055 1 94.5 465 ALA B CA 1
ATOM 7873 C C . ALA B 1 465 ? -29.609 -16.031 -16.297 1 94.5 465 ALA B C 1
ATOM 7875 O O . ALA B 1 465 ? -28.438 -15.719 -16.453 1 94.5 465 ALA B O 1
ATOM 7876 N N . ALA B 1 466 ? -30.5 -15.633 -17.125 1 93.69 466 ALA B N 1
ATOM 7877 C CA . ALA B 1 466 ? -30.266 -15.023 -18.422 1 93.69 466 ALA B CA 1
ATOM 7878 C C . ALA B 1 466 ? -29.547 -13.68 -18.281 1 93.69 466 ALA B C 1
ATOM 7880 O O . ALA B 1 466 ? -28.828 -13.25 -19.188 1 93.69 466 ALA B O 1
ATOM 7881 N N . GLN B 1 467 ? -29.625 -13.047 -17.172 1 92.56 467 GLN B N 1
ATOM 7882 C CA . GLN B 1 467 ? -29.047 -11.719 -16.969 1 92.56 467 GLN B CA 1
ATOM 7883 C C . GLN B 1 467 ? -27.516 -11.773 -17.016 1 92.56 467 GLN B C 1
ATOM 7885 O O . GLN B 1 467 ? -26.875 -10.75 -17.281 1 92.56 467 GLN B O 1
ATOM 7890 N N . PHE B 1 468 ? -26.938 -12.93 -16.891 1 95.25 468 PHE B N 1
ATOM 7891 C CA . PHE B 1 468 ? -25.484 -13.078 -16.828 1 95.25 468 PHE B CA 1
ATOM 7892 C C . PHE B 1 468 ? -24.922 -13.5 -18.188 1 95.25 468 PHE B C 1
ATOM 7894 O O . PHE B 1 468 ? -23.719 -13.641 -18.359 1 95.25 468 PHE B O 1
ATOM 7901 N N . THR B 1 469 ? -25.734 -13.68 -19.203 1 96.31 469 THR B N 1
ATOM 7902 C CA . THR B 1 469 ? -25.391 -14.352 -20.453 1 96.31 469 THR B CA 1
ATOM 7903 C C . THR B 1 469 ? -24.328 -13.57 -21.203 1 96.31 469 THR B C 1
ATOM 7905 O O . THR B 1 469 ? -23.312 -14.133 -21.625 1 96.31 469 THR B O 1
ATOM 7908 N N . THR B 1 470 ? -24.469 -12.305 -21.359 1 96.12 470 THR B N 1
ATOM 7909 C CA . THR B 1 470 ? -23.562 -11.5 -22.172 1 96.12 470 THR B CA 1
ATOM 7910 C C . THR B 1 470 ? -22.141 -11.578 -21.625 1 96.12 470 THR B C 1
ATOM 7912 O O . THR B 1 470 ? -21.203 -11.82 -22.375 1 96.12 470 THR B O 1
ATOM 7915 N N . PHE B 1 471 ? -21.969 -11.414 -20.312 1 96.12 471 PHE B N 1
ATOM 7916 C CA . PHE B 1 471 ? -20.641 -11.445 -19.719 1 96.12 471 PHE B CA 1
ATOM 7917 C C . PHE B 1 471 ? -20.047 -12.844 -19.781 1 96.12 471 PHE B C 1
ATOM 7919 O O . PHE B 1 471 ? -18.844 -13.008 -19.938 1 96.12 471 PHE B O 1
ATOM 7926 N N . HIS B 1 472 ? -20.859 -13.898 -19.672 1 97.38 472 HIS B N 1
ATOM 7927 C CA . HIS B 1 472 ? -20.359 -15.266 -19.828 1 97.38 472 HIS B CA 1
ATOM 7928 C C . HIS B 1 472 ? -19.891 -15.508 -21.266 1 97.38 472 HIS B C 1
ATOM 7930 O O . HIS B 1 472 ? -18.875 -16.172 -21.469 1 97.38 472 HIS B O 1
ATOM 7936 N N . GLN B 1 473 ? -20.625 -14.984 -22.203 1 98 473 GLN B N 1
ATOM 7937 C CA . GLN B 1 473 ? -20.25 -15.164 -23.609 1 98 473 GLN B CA 1
ATOM 7938 C C . GLN B 1 473 ? -18.922 -14.469 -23.906 1 98 473 GLN B C 1
ATOM 7940 O O . GLN B 1 473 ? -18.047 -15.039 -24.562 1 98 473 GLN B O 1
ATOM 7945 N N . ILE B 1 474 ? -18.75 -13.242 -23.422 1 98.06 474 ILE B N 1
ATOM 7946 C CA . ILE B 1 474 ? -17.516 -12.5 -23.625 1 98.06 474 ILE B CA 1
ATOM 7947 C C . ILE B 1 474 ? -16.359 -13.25 -22.984 1 98.06 474 ILE B C 1
ATOM 7949 O O . ILE B 1 474 ? -15.305 -13.438 -23.594 1 98.06 474 ILE B O 1
ATOM 7953 N N . ALA B 1 475 ? -16.562 -13.719 -21.766 1 98.31 475 ALA B N 1
ATOM 7954 C CA . ALA B 1 475 ? -15.531 -14.453 -21.047 1 98.31 475 ALA B CA 1
ATOM 7955 C C . ALA B 1 475 ? -15.156 -15.734 -21.781 1 98.31 475 ALA B C 1
ATOM 7957 O O . ALA B 1 475 ? -13.984 -16.125 -21.812 1 98.31 475 ALA B O 1
ATOM 7958 N N . THR B 1 476 ? -16.156 -16.375 -22.375 1 98.38 476 THR B N 1
ATOM 7959 C CA . THR B 1 476 ? -15.906 -17.625 -23.078 1 98.38 476 THR B CA 1
ATOM 7960 C C . THR B 1 476 ? -15.078 -17.391 -24.344 1 98.38 476 THR B C 1
ATOM 7962 O O . THR B 1 476 ? -14.133 -18.125 -24.625 1 98.38 476 THR B O 1
ATOM 7965 N N . ILE B 1 477 ? -15.43 -16.391 -25.031 1 98.62 477 ILE B N 1
ATOM 7966 C CA . ILE B 1 477 ? -14.656 -16.047 -26.219 1 98.62 477 ILE B CA 1
ATOM 7967 C C . ILE B 1 477 ? -13.219 -15.719 -25.828 1 98.62 477 ILE B C 1
ATOM 7969 O O . ILE B 1 477 ? -12.273 -16.203 -26.469 1 98.62 477 ILE B O 1
ATOM 7973 N N . GLY B 1 478 ? -13.086 -14.914 -24.812 1 98.69 478 GLY B N 1
ATOM 7974 C CA . GLY B 1 478 ? -11.758 -14.586 -24.312 1 98.69 478 GLY B CA 1
ATOM 7975 C C . GLY B 1 478 ? -10.977 -15.805 -23.875 1 98.69 478 GLY B C 1
ATOM 7976 O O . GLY B 1 478 ? -9.773 -15.906 -24.141 1 98.69 478 GLY B O 1
ATOM 7977 N N . ALA B 1 479 ? -11.633 -16.734 -23.219 1 98.5 479 ALA B N 1
ATOM 7978 C CA . ALA B 1 479 ? -10.984 -17.922 -22.688 1 98.5 479 ALA B CA 1
ATOM 7979 C C . ALA B 1 479 ? -10.414 -18.781 -23.828 1 98.5 479 ALA B C 1
ATOM 7981 O O . ALA B 1 479 ? -9.297 -19.297 -23.719 1 98.5 479 ALA B O 1
ATOM 7982 N N . PHE B 1 480 ? -11.195 -18.969 -24.844 1 98.62 480 PHE B N 1
ATOM 7983 C CA . PHE B 1 480 ? -10.711 -19.75 -25.969 1 98.62 480 PHE B CA 1
ATOM 7984 C C . PHE B 1 480 ? -9.539 -19.047 -26.656 1 98.62 480 PHE B C 1
ATOM 7986 O O . PHE B 1 480 ? -8.555 -19.688 -27.031 1 98.62 480 PHE B O 1
ATOM 7993 N N . TRP B 1 481 ? -9.68 -17.734 -26.781 1 98.62 481 TRP B N 1
ATOM 7994 C CA . TRP B 1 481 ? -8.578 -16.953 -27.328 1 98.62 481 TRP B CA 1
ATOM 7995 C C . TRP B 1 481 ? -7.332 -17.062 -26.469 1 98.62 481 TRP B C 1
ATOM 7997 O O . TRP B 1 481 ? -6.23 -17.297 -26.969 1 98.62 481 TRP B O 1
ATOM 8007 N N . PHE B 1 482 ? -7.504 -16.984 -25.188 1 98.19 482 PHE B N 1
ATOM 8008 C CA . PHE B 1 482 ? -6.406 -17.078 -24.234 1 98.19 482 PHE B CA 1
ATOM 8009 C C . PHE B 1 482 ? -5.754 -18.453 -24.297 1 98.19 482 PHE B C 1
ATOM 8011 O O . PHE B 1 482 ? -4.527 -18.562 -24.344 1 98.19 482 PHE B O 1
ATOM 8018 N N . GLY B 1 483 ? -6.57 -19.516 -24.312 1 97.44 483 GLY B N 1
ATOM 8019 C CA . GLY B 1 483 ? -6.055 -20.875 -24.406 1 97.44 483 GLY B CA 1
ATOM 8020 C C . GLY B 1 483 ? -5.266 -21.125 -25.672 1 97.44 483 GLY B C 1
ATOM 8021 O O . GLY B 1 483 ? -4.184 -21.719 -25.625 1 97.44 483 GLY B O 1
ATOM 8022 N N . LEU B 1 484 ? -5.738 -20.641 -26.734 1 96.81 484 LEU B N 1
ATOM 8023 C CA . LEU B 1 484 ? -5.09 -20.875 -28.016 1 96.81 484 LEU B CA 1
ATOM 8024 C C . LEU B 1 484 ? -3.797 -20.062 -28.125 1 96.81 484 LEU B C 1
ATOM 8026 O O . LEU B 1 484 ? -2.865 -20.469 -28.828 1 96.81 484 LEU B O 1
ATOM 8030 N N . SER B 1 485 ? -3.746 -18.922 -27.453 1 97.62 485 SER B N 1
ATOM 8031 C CA . SER B 1 485 ? -2.553 -18.078 -27.453 1 97.62 485 SER B CA 1
ATOM 8032 C C . SER B 1 485 ? -1.353 -18.812 -26.875 1 97.62 485 SER B C 1
ATOM 8034 O O . SER B 1 485 ? -0.206 -18.5 -27.203 1 97.62 485 SER B O 1
ATOM 8036 N N . GLN B 1 486 ? -1.611 -19.812 -25.984 1 97 486 GLN B N 1
ATOM 8037 C CA . GLN B 1 486 ? -0.52 -20.531 -25.344 1 97 486 GLN B CA 1
ATOM 8038 C C . GLN B 1 486 ? 0.17 -21.484 -26.312 1 97 486 GLN B C 1
ATOM 8040 O O . GLN B 1 486 ? 1.307 -21.906 -26.094 1 97 486 GLN B O 1
ATOM 8045 N N . LEU B 1 487 ? -0.489 -21.75 -27.453 1 97.19 487 LEU B N 1
ATOM 8046 C CA . LEU B 1 487 ? 0.13 -22.578 -28.484 1 97.19 487 LEU B CA 1
ATOM 8047 C C . LEU B 1 487 ? 1.22 -21.797 -29.219 1 97.19 487 LEU B C 1
ATOM 8049 O O . LEU B 1 487 ? 2.18 -22.391 -29.719 1 97.19 487 LEU B O 1
ATOM 8053 N N . ILE B 1 488 ? 1.034 -20.469 -29.25 1 98 488 ILE B N 1
ATOM 8054 C CA . ILE B 1 488 ? 2.084 -19.625 -29.812 1 98 488 ILE B CA 1
ATOM 8055 C C . ILE B 1 488 ? 3.35 -19.75 -28.969 1 98 488 ILE B C 1
ATOM 8057 O O . ILE B 1 488 ? 4.457 -19.844 -29.516 1 98 488 ILE B O 1
ATOM 8061 N N . PHE B 1 489 ? 3.178 -19.75 -27.734 1 97.88 489 PHE B N 1
ATOM 8062 C CA . PHE B 1 489 ? 4.285 -19.906 -26.812 1 97.88 489 PHE B CA 1
ATOM 8063 C C . PHE B 1 489 ? 4.988 -21.25 -27.031 1 97.88 489 PHE B C 1
ATOM 8065 O O . PHE B 1 489 ? 6.219 -21.297 -27.125 1 97.88 489 PHE B O 1
ATOM 8072 N N . LEU B 1 490 ? 4.164 -22.312 -27.078 1 97.38 490 LEU B N 1
ATOM 8073 C CA . LEU B 1 490 ? 4.719 -23.656 -27.312 1 97.38 490 LEU B CA 1
ATOM 8074 C C . LEU B 1 490 ? 5.539 -23.672 -28.594 1 97.38 490 LEU B C 1
ATOM 8076 O O . LEU B 1 490 ? 6.645 -24.219 -28.625 1 97.38 490 LEU B O 1
ATOM 8080 N N . TRP B 1 491 ? 4.984 -23.047 -29.578 1 97.75 491 TRP B N 1
ATOM 8081 C CA . TRP B 1 491 ? 5.676 -23.047 -30.875 1 97.75 491 TRP B CA 1
ATOM 8082 C C . TRP B 1 491 ? 6.965 -22.234 -30.781 1 97.75 491 TRP B C 1
ATOM 8084 O O . TRP B 1 491 ? 7.988 -22.625 -31.359 1 97.75 491 TRP B O 1
ATOM 8094 N N . ALA B 1 492 ? 6.945 -21.125 -30.125 1 98 492 ALA B N 1
ATOM 8095 C CA . ALA B 1 492 ? 8.125 -20.281 -29.969 1 98 492 ALA B CA 1
ATOM 8096 C C . ALA B 1 492 ? 9.242 -21.031 -29.25 1 98 492 ALA B C 1
ATOM 8098 O O . ALA B 1 492 ? 10.414 -20.922 -29.609 1 98 492 ALA B O 1
ATOM 8099 N N . VAL B 1 493 ? 8.898 -21.797 -28.266 1 97.75 493 VAL B N 1
ATOM 8100 C CA . VAL B 1 493 ? 9.867 -22.547 -27.484 1 97.75 493 VAL B CA 1
ATOM 8101 C C . VAL B 1 493 ? 10.391 -23.734 -28.281 1 97.75 493 VAL B C 1
ATOM 8103 O O . VAL B 1 493 ? 11.602 -23.969 -28.344 1 97.75 493 VAL B O 1
ATOM 8106 N N . LEU B 1 494 ? 9.461 -24.469 -29 1 97.31 494 LEU B N 1
ATOM 8107 C CA . LEU B 1 494 ? 9.836 -25.656 -29.766 1 97.31 494 LEU B CA 1
ATOM 8108 C C . LEU B 1 494 ? 10.766 -25.281 -30.906 1 97.31 494 LEU B C 1
ATOM 8110 O O . LEU B 1 494 ? 11.672 -26.047 -31.25 1 97.31 494 LEU B O 1
ATOM 8114 N N . ARG B 1 495 ? 10.57 -24.141 -31.484 1 97.56 495 ARG B N 1
ATOM 8115 C CA . ARG B 1 495 ? 11.43 -23.672 -32.562 1 97.56 495 ARG B CA 1
ATOM 8116 C C . ARG B 1 495 ? 12.875 -23.531 -32.094 1 97.56 495 ARG B C 1
ATOM 8118 O O . ARG B 1 495 ? 13.805 -23.891 -32.844 1 97.56 495 ARG B O 1
ATOM 8125 N N . CYS B 1 496 ? 13.07 -23.078 -30.891 1 97.56 496 CYS B N 1
ATOM 8126 C CA . CYS B 1 496 ? 14.414 -22.922 -30.359 1 97.56 496 CYS B CA 1
ATOM 8127 C C . CYS B 1 496 ? 15.047 -24.297 -30.094 1 97.56 496 CYS B C 1
ATOM 8129 O O . CYS B 1 496 ? 16.219 -24.5 -30.391 1 97.56 496 CYS B O 1
ATOM 8131 N N . TYR B 1 497 ? 14.273 -25.219 -29.609 1 95.25 497 TYR B N 1
ATOM 8132 C CA . TYR B 1 497 ? 14.789 -26.547 -29.312 1 95.25 497 TYR B CA 1
ATOM 8133 C C . TYR B 1 497 ? 15.086 -27.312 -30.594 1 95.25 497 TYR B C 1
ATOM 8135 O O . TYR B 1 497 ? 15.906 -28.234 -30.594 1 95.25 497 TYR B O 1
ATOM 8143 N N . MET B 1 498 ? 14.438 -26.859 -31.703 1 96.44 498 MET B N 1
ATOM 8144 C CA . MET B 1 498 ? 14.695 -27.453 -33 1 96.44 498 MET B CA 1
ATOM 8145 C C . MET B 1 498 ? 15.93 -26.828 -33.656 1 96.44 498 MET B C 1
ATOM 8147 O O . MET B 1 498 ? 16.297 -27.188 -34.781 1 96.44 498 MET B O 1
ATOM 8151 N N . GLY B 1 499 ? 16.516 -25.906 -33 1 95.62 499 GLY B N 1
ATOM 8152 C CA . GLY B 1 499 ? 17.734 -25.297 -33.5 1 95.62 499 GLY B CA 1
ATOM 8153 C C . GLY B 1 499 ? 17.469 -24.078 -34.375 1 95.62 499 GLY B C 1
ATOM 8154 O O . GLY B 1 499 ? 18.391 -23.578 -35.031 1 95.62 499 GLY B O 1
ATOM 8155 N N . LYS B 1 500 ? 16.266 -23.703 -34.406 1 96.44 500 LYS B N 1
ATOM 8156 C CA . LYS B 1 500 ? 15.93 -22.531 -35.219 1 96.44 500 LYS B CA 1
ATOM 8157 C C . LYS B 1 500 ? 16.156 -21.234 -34.469 1 96.44 500 LYS B C 1
ATOM 8159 O O . LYS B 1 500 ? 15.984 -21.188 -33.25 1 96.44 500 LYS B O 1
ATOM 8164 N N . GLY B 1 501 ? 16.562 -20.172 -35.125 1 96 501 GLY B N 1
ATOM 8165 C CA . GLY B 1 501 ? 16.906 -18.906 -34.531 1 96 501 GLY B CA 1
ATOM 8166 C C . GLY B 1 501 ? 18.391 -18.625 -34.5 1 96 501 GLY B C 1
ATOM 8167 O O . GLY B 1 501 ? 19.203 -19.516 -34.75 1 96 501 GLY B O 1
ATOM 8168 N N . GLU B 1 502 ? 18.734 -17.438 -34.219 1 97.38 502 GLU B N 1
ATOM 8169 C CA . GLU B 1 502 ? 20.141 -17.062 -34.156 1 97.38 502 GLU B CA 1
ATOM 8170 C C . GLU B 1 502 ? 20.828 -17.688 -32.938 1 97.38 502 GLU B C 1
ATOM 8172 O O . GLU B 1 502 ? 20.203 -17.859 -31.891 1 97.38 502 GLU B O 1
ATOM 8177 N N . LYS B 1 503 ? 22.031 -18.094 -33.125 1 97.69 503 LYS B N 1
ATOM 8178 C CA . LYS B 1 503 ? 22.797 -18.609 -32 1 97.69 503 LYS B CA 1
ATOM 8179 C C . LYS B 1 503 ? 22.906 -17.562 -30.906 1 97.69 503 LYS B C 1
ATOM 8181 O O . LYS B 1 503 ? 23.219 -16.406 -31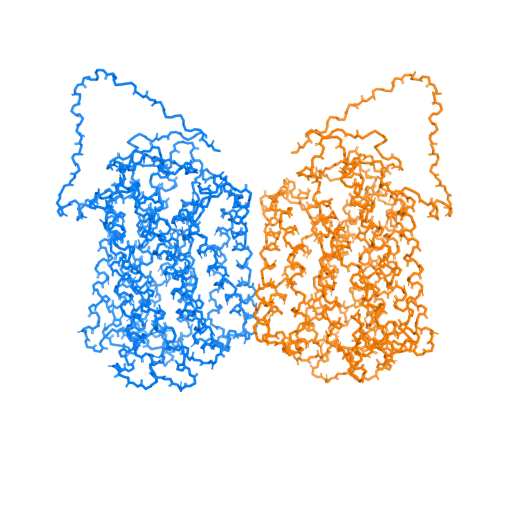.172 1 97.69 503 LYS B O 1
ATOM 8186 N N . ALA B 1 504 ? 22.641 -18.016 -29.719 1 97.94 504 ALA B N 1
ATOM 8187 C CA . ALA B 1 504 ? 22.656 -17.109 -28.578 1 97.94 504 ALA B CA 1
ATOM 8188 C C . ALA B 1 504 ? 24.078 -16.938 -28.031 1 97.94 504 ALA B C 1
ATOM 8190 O O . ALA B 1 504 ? 24.844 -17.891 -27.984 1 97.94 504 ALA B O 1
ATOM 8191 N N . THR B 1 505 ? 24.438 -15.734 -27.734 1 97.25 505 THR B N 1
ATOM 8192 C CA . THR B 1 505 ? 25.703 -15.469 -27.062 1 97.25 505 THR B CA 1
ATOM 8193 C C . THR B 1 505 ? 25.609 -15.852 -25.578 1 97.25 505 THR B C 1
ATOM 8195 O O . THR B 1 505 ? 24.531 -16.188 -25.094 1 97.25 505 THR B O 1
ATOM 8198 N N . ALA B 1 506 ? 26.734 -15.875 -24.891 1 96.19 506 ALA B N 1
ATOM 8199 C CA . ALA B 1 506 ? 26.734 -16.172 -23.469 1 96.19 506 ALA B CA 1
ATOM 8200 C C . ALA B 1 506 ? 25.859 -15.188 -22.703 1 96.19 506 ALA B C 1
ATOM 8202 O O . ALA B 1 506 ? 25.188 -15.57 -21.734 1 96.19 506 ALA B O 1
ATOM 8203 N N . LYS B 1 507 ? 25.906 -13.961 -23.141 1 96.94 507 LYS B N 1
ATOM 8204 C CA . LYS B 1 507 ? 25.078 -12.898 -22.594 1 96.94 507 LYS B CA 1
ATOM 8205 C C . LYS B 1 507 ? 24.234 -12.234 -23.672 1 96.94 507 LYS B C 1
ATOM 8207 O O . LYS B 1 507 ? 24.609 -11.172 -24.188 1 96.94 507 LYS B O 1
ATOM 8212 N N . PRO B 1 508 ? 23.141 -12.781 -23.875 1 96.25 508 PRO B N 1
ATOM 8213 C CA . PRO B 1 508 ? 22.328 -12.273 -24.984 1 96.25 508 PRO B CA 1
ATOM 8214 C C . PRO B 1 508 ? 21.734 -10.898 -24.688 1 96.25 508 PRO B C 1
ATOM 8216 O O . PRO B 1 508 ? 21.344 -10.188 -25.625 1 96.25 508 PRO B O 1
ATOM 8219 N N . TRP B 1 509 ? 21.609 -10.523 -23.438 1 96.62 509 TRP B N 1
ATOM 8220 C CA . TRP B 1 509 ? 21.031 -9.25 -23.031 1 96.62 509 TRP B CA 1
ATOM 8221 C C . TRP B 1 509 ? 22.094 -8.336 -22.422 1 96.62 509 TRP B C 1
ATOM 8223 O O . TRP B 1 509 ? 22.688 -8.664 -21.406 1 96.62 509 TRP B O 1
ATOM 8233 N N . GLU B 1 510 ? 22.312 -7.215 -22.938 1 94.06 510 GLU B N 1
ATOM 8234 C CA . GLU B 1 510 ? 23.391 -6.312 -22.531 1 94.06 510 GLU B CA 1
ATOM 8235 C C . GLU B 1 510 ? 23.25 -5.922 -21.062 1 94.06 510 GLU B C 1
ATOM 8237 O O . GLU B 1 510 ? 24.25 -5.879 -20.344 1 94.06 510 GLU B O 1
ATOM 8242 N N . GLY B 1 511 ? 22.031 -5.695 -20.625 1 94.31 511 GLY B N 1
ATOM 8243 C CA . GLY B 1 511 ? 21.828 -5.195 -19.281 1 94.31 511 GLY B CA 1
ATOM 8244 C C . GLY B 1 511 ? 21.656 -6.301 -18.25 1 94.31 511 GLY B C 1
ATOM 8245 O O . GLY B 1 511 ? 21.453 -6.027 -17.062 1 94.31 511 GLY B O 1
ATOM 8246 N N . ALA B 1 512 ? 21.812 -7.551 -18.641 1 95.88 512 ALA B N 1
ATOM 8247 C CA . ALA B 1 512 ? 21.625 -8.672 -17.734 1 95.88 512 ALA B CA 1
ATOM 8248 C C . ALA B 1 512 ? 22.828 -8.836 -16.797 1 95.88 512 ALA B C 1
ATOM 8250 O O . ALA B 1 512 ? 23.969 -8.625 -17.219 1 95.88 512 ALA B O 1
ATOM 8251 N N . GLU B 1 513 ? 22.531 -9.055 -15.586 1 94.12 513 GLU B N 1
ATOM 8252 C CA . GLU B 1 513 ? 23.578 -9.289 -14.602 1 94.12 513 GLU B CA 1
ATOM 8253 C C . GLU B 1 513 ? 23.359 -10.617 -13.867 1 94.12 513 GLU B C 1
ATOM 8255 O O . GLU B 1 513 ? 22.234 -11.039 -13.664 1 94.12 513 GLU B O 1
ATOM 8260 N N . GLY B 1 514 ? 24.484 -11.273 -13.555 1 94.31 514 GLY B N 1
ATOM 8261 C CA . GLY B 1 514 ? 24.422 -12.539 -12.828 1 94.31 514 GLY B CA 1
ATOM 8262 C C . GLY B 1 514 ? 25.438 -13.555 -13.312 1 94.31 514 GLY B C 1
ATOM 8263 O O . GLY B 1 514 ? 25.969 -13.43 -14.414 1 94.31 514 GLY B O 1
ATOM 8264 N N . LEU B 1 515 ? 25.672 -14.516 -12.531 1 95.94 515 LEU B N 1
ATOM 8265 C CA . LEU B 1 515 ? 26.656 -15.539 -12.836 1 95.94 515 LEU B CA 1
ATOM 8266 C C . LEU B 1 515 ? 26.219 -16.391 -14.016 1 95.94 515 LEU B C 1
ATOM 8268 O O . LEU B 1 515 ? 27.062 -16.906 -14.766 1 95.94 515 LEU B O 1
ATOM 8272 N N . GLU B 1 516 ? 24.953 -16.516 -14.234 1 95.69 516 GLU B N 1
ATOM 8273 C CA . GLU B 1 516 ? 24.422 -17.359 -15.297 1 95.69 516 GLU B CA 1
ATOM 8274 C C . GLU B 1 516 ? 24.812 -16.812 -16.672 1 95.69 516 GLU B C 1
ATOM 8276 O O . GLU B 1 516 ? 24.828 -17.562 -17.656 1 95.69 516 GLU B O 1
ATOM 8281 N N . TRP B 1 517 ? 25.125 -15.57 -16.719 1 96.56 517 TRP B N 1
ATOM 8282 C CA . TRP B 1 517 ? 25.422 -14.945 -18.016 1 96.56 517 TRP B CA 1
ATOM 8283 C C . TRP B 1 517 ? 26.922 -14.992 -18.297 1 96.56 517 TRP B C 1
ATOM 8285 O O . TRP B 1 517 ? 27.375 -14.516 -19.344 1 96.56 517 TRP B O 1
ATOM 8295 N N . THR B 1 518 ? 27.688 -15.594 -17.406 1 94.81 518 THR B N 1
ATOM 8296 C CA . THR B 1 518 ? 29.125 -15.75 -17.594 1 94.81 518 THR B CA 1
ATOM 8297 C C . THR B 1 518 ? 29.438 -17.109 -18.219 1 94.81 518 THR B C 1
ATOM 8299 O O . THR B 1 518 ? 30.578 -17.391 -18.578 1 94.81 518 THR B O 1
ATOM 8302 N N . VAL B 1 519 ? 28.469 -17.891 -18.359 1 95.12 519 VAL B N 1
ATOM 8303 C CA . VAL B 1 519 ? 28.656 -19.219 -18.938 1 95.12 519 VAL B CA 1
ATOM 8304 C C . VAL B 1 519 ? 28.141 -19.25 -20.359 1 95.12 519 VAL B C 1
ATOM 8306 O O . VAL B 1 519 ? 27.297 -18.438 -20.75 1 95.12 519 VAL B O 1
ATOM 8309 N N . PRO B 1 520 ? 28.578 -20.219 -21.156 1 95.75 520 PRO B N 1
ATOM 8310 C CA . PRO B 1 520 ? 28.141 -20.281 -22.547 1 95.75 520 PRO B CA 1
ATOM 8311 C C . PRO B 1 520 ? 26.641 -20.609 -22.688 1 95.75 520 PRO B C 1
ATOM 8313 O O . PRO B 1 520 ? 26.016 -21.031 -21.719 1 95.75 520 PRO B O 1
ATOM 8316 N N . SER B 1 521 ? 26.078 -20.391 -23.875 1 96.56 521 SER B N 1
ATOM 8317 C CA . SER B 1 521 ? 24.719 -20.75 -24.25 1 96.56 521 SER B CA 1
ATOM 8318 C C . SER B 1 521 ? 24.719 -21.797 -25.375 1 96.56 521 SER B C 1
ATOM 8320 O O . SER B 1 521 ? 25.344 -21.594 -26.406 1 96.56 521 SER B O 1
ATOM 8322 N N . PRO B 1 522 ? 24.203 -22.859 -25.266 1 96.44 522 PRO B N 1
ATOM 8323 C CA . PRO B 1 522 ? 23.484 -23.312 -24.078 1 96.44 522 PRO B CA 1
ATOM 8324 C C . PRO B 1 522 ? 24.406 -23.594 -22.891 1 96.44 522 PRO B C 1
ATOM 8326 O O . PRO B 1 522 ? 25.594 -23.875 -23.094 1 96.44 522 PRO B O 1
ATOM 8329 N N . ALA B 1 523 ? 23.875 -23.531 -21.781 1 96 523 ALA B N 1
ATOM 8330 C CA . ALA B 1 523 ? 24.656 -23.812 -20.594 1 96 523 ALA B CA 1
ATOM 8331 C C . ALA B 1 523 ? 25.219 -25.234 -20.625 1 96 523 ALA B C 1
ATOM 8333 O O . ALA B 1 523 ? 24.5 -26.188 -20.938 1 96 523 ALA B O 1
ATOM 8334 N N . PRO B 1 524 ? 26.469 -25.375 -20.344 1 93.81 524 PRO B N 1
ATOM 8335 C CA . PRO B 1 524 ? 27.078 -26.703 -20.344 1 93.81 524 PRO B CA 1
ATOM 8336 C C . PRO B 1 524 ? 26.469 -27.625 -19.297 1 93.81 524 PRO B C 1
ATOM 8338 O O . PRO B 1 524 ? 25.938 -27.156 -18.297 1 93.81 524 PRO B O 1
ATOM 8341 N N . PHE B 1 525 ? 26.516 -28.906 -19.625 1 90.5 525 PHE B N 1
ATOM 8342 C CA . PHE B 1 525 ? 25.953 -29.906 -18.719 1 90.5 525 PHE B CA 1
ATOM 8343 C C . PHE B 1 525 ? 26.547 -29.766 -17.312 1 90.5 525 PHE B C 1
ATOM 8345 O O . PHE B 1 525 ? 25.812 -29.766 -16.328 1 90.5 525 PHE B O 1
ATOM 8352 N N . HIS B 1 526 ? 27.812 -29.703 -17.203 1 88.06 526 HIS B N 1
ATOM 8353 C CA . HIS B 1 526 ? 28.5 -29.359 -15.953 1 88.06 526 HIS B CA 1
ATOM 8354 C C . HIS B 1 526 ? 28.922 -27.906 -15.93 1 88.06 526 HIS B C 1
ATOM 8356 O O . HIS B 1 526 ? 29.719 -27.469 -16.766 1 88.06 526 HIS B O 1
ATOM 8362 N N . THR B 1 527 ? 28.219 -27.234 -14.992 1 84.88 527 THR B N 1
ATOM 8363 C CA . THR B 1 527 ? 28.531 -25.812 -14.844 1 84.88 527 THR B CA 1
ATOM 8364 C C . THR B 1 527 ? 29.281 -25.547 -13.539 1 84.88 527 THR B C 1
ATOM 8366 O O . THR B 1 527 ? 28.875 -26.016 -12.477 1 84.88 527 THR B O 1
ATOM 8369 N N . PHE B 1 528 ? 30.234 -24.688 -13.539 1 88.06 528 PHE B N 1
ATOM 8370 C CA . PHE B 1 528 ? 31.031 -24.25 -12.406 1 88.06 528 PHE B CA 1
ATOM 8371 C C . PHE B 1 528 ? 31.641 -25.438 -11.68 1 88.06 528 PHE B C 1
ATOM 8373 O O . PHE B 1 528 ? 31.422 -25.609 -10.477 1 88.06 528 PHE B O 1
ATOM 8380 N N . GLU B 1 529 ? 32.281 -26.281 -12.273 1 84.12 529 GLU B N 1
ATOM 8381 C CA . GLU B 1 529 ? 33.031 -27.359 -11.617 1 84.12 529 GLU B CA 1
ATOM 8382 C C . GLU B 1 529 ? 33.875 -26.828 -10.477 1 84.12 529 GLU B C 1
ATOM 8384 O O . GLU B 1 529 ? 34 -27.469 -9.422 1 84.12 529 GLU B O 1
ATOM 8389 N N . THR B 1 530 ? 34.375 -25.672 -10.719 1 85.38 530 THR B N 1
ATOM 8390 C CA . THR B 1 530 ? 35 -24.859 -9.68 1 85.38 530 THR B CA 1
ATOM 8391 C C . THR B 1 530 ? 34.188 -23.594 -9.422 1 85.38 530 THR B C 1
ATOM 8393 O O . THR B 1 530 ? 34 -22.766 -10.32 1 85.38 530 THR B O 1
ATOM 8396 N N . PRO B 1 531 ? 33.719 -23.453 -8.227 1 88.56 531 PRO B N 1
ATOM 8397 C CA . PRO B 1 531 ? 32.875 -22.297 -7.934 1 88.56 531 PRO B CA 1
ATOM 8398 C C . PRO B 1 531 ? 33.594 -20.969 -8.188 1 88.56 531 PRO B C 1
ATOM 8400 O O . PRO B 1 531 ? 34.75 -20.828 -7.848 1 88.56 531 PRO B O 1
ATOM 8403 N N . PRO B 1 532 ? 32.875 -20.109 -8.781 1 90.62 532 PRO B N 1
ATOM 8404 C CA . PRO B 1 532 ? 33.469 -18.797 -8.984 1 90.62 532 PRO B CA 1
ATOM 8405 C C . PRO B 1 532 ? 33.562 -17.984 -7.691 1 90.62 532 PRO B C 1
ATOM 8407 O O . PRO B 1 532 ? 32.875 -18.312 -6.707 1 90.62 532 PRO B O 1
ATOM 8410 N N . GLU B 1 533 ? 34.406 -16.984 -7.691 1 89.69 533 GLU B N 1
ATOM 8411 C CA . GLU B 1 533 ? 34.531 -16.109 -6.531 1 89.69 533 GLU B CA 1
ATOM 8412 C C . GLU B 1 533 ? 33.781 -14.797 -6.754 1 89.69 533 GLU B C 1
ATOM 8414 O O . GLU B 1 533 ? 33.938 -14.156 -7.793 1 89.69 533 GLU B O 1
ATOM 8419 N N . VAL B 1 534 ? 32.938 -14.5 -5.871 1 88.31 534 VAL B N 1
ATOM 8420 C CA . VAL B 1 534 ? 32.188 -13.266 -5.926 1 88.31 534 VAL B CA 1
ATOM 8421 C C . VAL B 1 534 ? 32.75 -12.258 -4.934 1 88.31 534 VAL B C 1
ATOM 8423 O O . VAL B 1 534 ? 32.969 -12.586 -3.77 1 88.31 534 VAL B O 1
ATOM 8426 N N . LYS B 1 535 ? 33.219 -11.062 -5.348 1 73.62 535 LYS B N 1
ATOM 8427 C CA . LYS B 1 535 ? 33.781 -10.016 -4.5 1 73.62 535 LYS B CA 1
ATOM 8428 C C . LYS B 1 535 ? 32.781 -8.891 -4.273 1 73.62 535 LYS B C 1
ATOM 8430 O O . LYS B 1 535 ? 31.953 -8.602 -5.148 1 73.62 535 LYS B O 1
#

Nearest PDB structures (foldseek):
  3hb3-assembly1_A  TM=9.898E-01  e=2.937E-44  Paracoccus denitrificans
  3ehb-assembly1_A  TM=9.904E-01  e=4.539E-44  Paracoccus denitrificans
  3oma-assembly1_A  TM=9.910E-01  e=5.173E-44  Cereibacter sphaeroides 2.4.1
  3fye-assembly1_A  TM=9.880E-01  e=9.111E-44  Cereibacter sphaeroides
  3omi-assembly2_C  TM=9.900E-01  e=2.177E-43  Cereibacter sphaeroides 2.4.1

Solvent-accessible surface area (backbone atoms only — not comparable to full-atom values): 52192 Å² total; per-residue (Å²): 132,59,60,59,73,75,81,79,77,71,86,65,89,62,76,80,65,78,70,72,65,75,71,78,69,67,70,72,60,35,66,76,66,29,54,48,30,56,58,47,10,49,49,29,38,53,51,9,50,53,27,38,51,51,20,46,48,35,48,50,53,52,32,60,33,43,40,44,64,43,77,75,79,55,56,60,64,59,47,28,20,35,55,10,47,23,45,44,30,34,50,68,37,12,52,48,35,32,53,50,11,48,44,38,49,42,43,26,38,52,35,29,21,55,46,58,66,45,32,65,56,50,39,52,26,53,59,34,43,62,55,21,50,50,34,50,60,51,12,54,73,38,71,80,20,34,38,52,40,42,65,81,48,43,48,55,58,45,57,70,51,45,61,10,34,56,32,42,47,53,20,48,46,38,43,40,51,20,48,38,51,49,20,53,34,49,44,51,24,62,75,70,40,42,17,55,67,50,47,84,94,66,51,54,57,40,52,51,27,40,46,54,32,22,52,48,40,60,66,26,44,61,42,43,49,50,49,49,47,47,47,52,34,38,60,72,66,77,46,34,62,41,34,56,93,66,75,20,37,31,67,56,49,53,54,45,44,25,54,20,48,44,36,46,57,46,51,51,35,39,46,26,55,10,39,38,60,55,44,49,21,20,39,8,58,30,72,60,42,55,59,66,56,46,54,52,23,52,50,48,47,60,59,50,32,69,72,31,31,63,55,80,41,64,79,73,70,59,54,67,69,57,47,51,50,27,22,52,52,44,49,52,50,48,24,38,53,20,36,46,56,49,27,54,51,55,22,48,55,94,30,67,69,56,78,51,46,31,42,46,25,35,52,50,19,56,53,42,27,48,52,18,50,52,48,46,52,53,49,29,37,55,82,53,26,57,69,31,57,67,12,24,31,49,54,24,34,49,40,25,42,50,46,38,26,24,49,30,21,50,50,14,41,44,60,64,45,37,23,43,68,53,17,13,31,62,54,60,69,52,39,43,50,28,44,56,44,34,57,53,20,43,45,43,24,36,54,44,28,38,55,39,6,74,73,59,40,57,53,89,57,55,53,56,67,73,88,51,32,67,50,34,34,46,19,28,54,14,43,53,47,29,58,55,29,52,51,45,46,52,49,42,53,49,40,17,72,70,64,39,60,54,76,27,50,41,54,77,49,88,39,55,81,62,53,53,46,75,38,56,31,36,54,55,89,77,35,45,89,62,57,49,49,36,85,131,59,61,60,71,75,79,78,79,70,87,66,88,65,78,80,65,76,71,72,64,75,70,79,68,67,70,72,60,32,67,77,66,28,56,48,30,56,57,48,11,48,50,30,38,52,50,10,51,51,27,38,52,52,20,47,49,34,48,51,53,51,32,59,32,42,40,45,64,44,77,75,79,56,58,61,62,59,46,29,18,34,57,10,45,23,45,44,30,34,51,68,37,11,52,47,35,32,53,50,11,49,44,38,48,43,42,26,38,52,36,29,22,58,47,57,68,44,32,65,57,49,38,52,27,52,61,33,42,61,55,21,49,48,35,49,61,50,12,55,75,39,71,80,21,34,39,52,40,42,63,80,48,43,48,54,58,44,57,71,51,46,63,10,34,54,32,42,46,52,20,49,48,38,42,39,51,21,46,39,50,47,18,52,34,49,44,51,22,62,76,71,40,41,17,54,67,51,47,83,92,67,51,53,58,40,54,51,29,39,44,54,33,22,53,49,40,59,66,26,44,60,43,43,47,50,49,47,47,50,48,52,35,39,59,73,67,76,46,34,64,39,33,57,93,65,74,20,37,32,66,55,48,53,53,46,43,25,54,20,49,44,36,46,58,48,53,50,34,38,45,26,54,11,40,40,61,55,42,49,20,20,38,8,58,29,72,60,42,55,60,66,57,45,53,50,25,52,51,48,47,58,59,51,31,68,71,31,29,64,57,80,42,66,79,76,70,60,54,66,70,58,47,52,51,27,24,52,52,45,49,53,49,48,24,39,52,21,36,46,55,49,26,55,50,54,21,49,54,94,31,67,69,56,79,51,45,29,41,46,25,35,53,49,19,54,53,42,28,49,53,18,50,53,49,46,51,52,48,29,37,56,80,51,26,58,70,31,57,65,11,23,31,50,56,24,34,50,40,24,42,50,46,39,25,21,48,28,22,50,50,14,43,43,60,63,45,38,24,44,70,53,17,13,31,62,55,59,69,52,39,43,52,29,43,55,44,34,57,53,19,45,46,44,23,37,56,44,26,39,55,40,6,74,72,58,39,57,54,91,57,56,52,55,66,73,90,52,31,68,51,34,34,46,19,29,54,14,43,55,47,29,58,56,30,52,52,45,48,52,49,42,53,49,39,16,72,71,64,40,58,55,76,26,50,40,56,77,50,87,40,55,80,59,54,55,46,74,37,54,32,36,55,55,90,77,37,44,91,63,55,50,52,36,85

Secondary structure (DSSP, 8-state):
---B----------------------SHHHHHT--SHHHHHHHHHHHHHHHHHHHHHHHHHHHHHTTSSS--SS-HHHHHHHHHHHHHIIIIIIIHHHHHHHHHHHHHHHHT-SS-S-HHHHHHHHHHHHHHHHHHHHGGGSTT-B--STTTT-TTGGGG--HHHHHHHHHHHHHHHHHHHHHHHHHHHHHH-PPTT--GGGS-HHHHHHHHHHHHHHHHHHHHHHHHHHHHHHHHS---SS-GGGT--HHHHHHHHHHHHHHHHHHTTHHHHHHHHHHHHHHHTSPPTTHHHHHHHHHHHHHHGGG-GGGGGGGG---HHHHHHHHHHHHHTHHHHHHHHHHHHHHHTT------HHHHHHHHHHHHHHHHHHHHHHHHSHHHHHHHTTBHHHHHHHIIIIIIIIIHHHHHHHHHHHHHHHSBPPPHHHHHHHHHHHHHHHHHHHHHHHHHHHTT-BTT-SS--GGGHHHHHHHHHHHHHHHHHHHHHHHHHHHHHTT-SPBPPS--STT--SGGGGS-SSPPSS--SSPPPB-/---B----------------------SHHHHHT--SHHHHHHHHHHHHHHHHHHHHHHHHHHHHHTTSSS--SS-HHHHHHHHHHHHHIIIIIIIHHHHHHHHHHHHHHHHT-SS-S-HHHHHHHHHHHHHHHHHHHHGGGSTT-S--STTTT-TTGGGG--HHHHHHHHHHHHHHHHHHHHHHHHHHHHHH-PPTT--GGGS-HHHHHHHHHHHHHHHHHHHHHHHHHHHHHHHHS---SS-GGGT--HHHHHHHHHHHHHHHHHHTTHHHHHHHHHHHHHHHTSPPTTHHHHHHHHHHHHHHTTS-GGGGGGGG---HHHHHHHHHHHHHTHHHHHHHHHHHHHHHTT------HHHHHHHHHHHHHHHHHHHHHHHHSHHHHHHHTTBHHHHHHHIIIIIIIIIHHHHHHHHHHHHHHHSBPPPHHHHHHHHHHHHHHHHHHHHHHHHHHHTT-BTT-SS--GGGHHHHHHHHHHHHHHHHHHHHHHHHHHHHHTT-SPBPPS--STT--SGGGGS-SSPPSS--SSPPPB-

Foldseek 3Di:
DFDFPDPPPDPPPDDPPVPCPVDQDDDPCCQLQPLFLLSLLVLLQVQQVVLVLVLLVLVLVLLVLQLDFDGDPDDLLVSLLSQQLSVQSNQLGHQLSNLLSVLSNPVCLFQQHQGFPGRRLSSVLSVLNVVLVCLLVCQCPDVQGAQSCHNLCFPPSLLVGDCNSVSNLVSLVSSLVSLLSSLVRLLCCNVPGGFAPCDPLNGQQLSLLSPLLSVLSNPQSVLVNVLSVQSVCVNPVVDPQPPVVSVHNSVVSQVSSLLRVQLSLLSSQSSLLRLLQQVLCLQLLFHQACSVLLSVLSNVLNVLSNVQSCLLVLQVPDDPVVLVVSLVSQLVNVVSVVVSLVRSVVSNVVGPHDDFLLNLLSVLLSVLQVVLVVLSNQSSNSVSVNLLPQALLVVLSSCSNRVSNRVSSSLSNCQQCLCQAQQFHFDRVLSVQLSVQQSVLSCQQRVLSNVRSVVPHGHSDSRDDRVCNVSSSSNSVSSVSNSVSVVSVVVRSVCSNVVHHDGAALANGPSGDGSSSVAGTNHDSGGSPPGTHTD/DFDFPPPPPDPPPDDPPVPCPVPQDDDPCCQLQPLFLLSLLVLLQVQQVVLVLVLLVLVLVLLVLQLDFDGDPDDLQVSLLSQQLSVQSNQLGHQLSLLLSVLSNPVCLFQQHQGFPGRRLSSVLSVLRVVLVCLLVCQCPDVQGAQSCHNLCFPPSLLVGDCNSVSNLVSLVSSLVSLLSSLVRLLCCNVPGGFAPCDPLNGQQLSLLSPLLSVLSNPQSVLVNVLSVQSVCVNPVVDPQPPVVSVHNSVVSQVSSLLRVQLSLLSSQSSLLRLLQQVLCLQLLFHQACSVLLSVLSNVLNVLSNVQSCLLVLQVPDDPVVLVVNLVSQLVNVVSVVVSLVRSVVSNVVGPHDDFLLNLLSVLLSVLQVVLVVLSNQSSNSVSVNQLPQALLVVLSSCSNRVSNNVSSSLSNCQQCLCQAQQFHFDRVLSVQLSVQQSVLSCQQRVLSNVRSVVPHGHSDSRDDRVCNVSSSSNSVSSVSNSVSVVSVVVRSVCSNVVHHDGAALANGPSGDGSSSVAGTNHDSGGNPPGTHTD

Organism: NCBI:txid1287738